Protein AF-A0A8H6DCT3-F1 (afdb_monomer_lite)

pLDDT: mean 78.59, std 20.75, range [20.34, 98.06]

Organism: NCBI:txid78864

Radius of gyration: 37.95 Å; chains: 1; bounding box: 90×90×111 Å

Secondary structure (DSSP, 8-state):
----------------------PPPP-----------------------PPPPHHHHHHHHHHHTT---HHHHHHTTS----TTTTTSS-HHHHHHHHHHHHHHHGGGGT--TT--HHHHHHHHTT-HHHHHHHHHHHGGGS-HHHHHHHHHHHHHHHHHHHHHHTT-SSPPHHHHHHHHHHHHTHHHHHSSTTSS-HHHHHHHHHHHHHT-GGGHHHHSTT-----HHHHHHHHHHHHHHHHHHHHHHHHTPPPS--HHHHHHHHHHHHHS---HHHHHHHHHHHHHHHHHHHHSSSS--HHHHHHHHHHHHHHTHHHHHSTTTHHHHHHHHHHHHHHHHHHTTSTT----HHHHHHHHHHHHHHHHHHHHT--TTGGGS-HHHHHHHHHHHHHHHHHHHHHHHHHHHTT--HHHHHHHHHHHHHHHTTSSSTTSHHHHHHHHHHHHHHHH-TT---SS----------GGGG--------TTS--GGGTHHHHHH-TTTHHHHHHHHHSEEEE-HHHHHHHHHTT-S-HHHHHT--EEEEEPPPPPSSSPPPTTHHIIIIIHHHHHHHTTSPP-SS--EEEEEE-PPPPP-HHHHHHHHHS----HHHHHHHPPP-TTEEEEEEE--SS--SS-HHHHHHHHTT-TT--EEEEEEEE-S-HHHHHHHHHHHHHHGGGS-TT--EEEEEEEE-HHHHHHHHHHS--SS-HHHHHHHHHHT-TT--EEEEEES--GGGTS--S-S-SS----SS--EEEEEE-SB-TTS-BSEEE-TTS-TTS---EEE-HHHHHHHHHHHHHHHTT-TT--EEEEE--STT--EEEEE---TT-TTS-SEEEE-TT-----HHHHHHHHHHHHHTTPPP-EEE------S-----

Sequence (886 aa):
MLPAAQMELVCAARPYLNDAPWTLTAIDARSHHPYNRSSVVEVPVPAAELDPAPVFLIRDAATDAGVHSPEQAIAQTGPQSDVISTGLVSLQTAHSLLGLFHIHYGRWVRFPEDIPTDRLLLQVRKSPLLLCSIFLISVRHTSQNLADRLAPRLFEESKRLITTSLLEVPQTVEFFQAVLILSLWSTTIGQVPLSIDSWLLTGYAIQQALASPHFMDVIRPGSSQHSSDSLDAWCLWNHLCVAHLQYCVGTRRHSLLTQAQVDQCVDFVKSNEVNNYEARMGAEVQLYWIIYNKCGIAQVDLAGTKLALQAWQQDWMVLFHEPRSQFLQMGFHFAHLLAHCQSLKSPKSVMHSSFLKEMIKHSKIIINLAIDTTDDRTRHLTDHIYHILSFSALTLCRIVHTYESKLRAANYDTTELDNIVFKLINWFKTIGLPCHAAHILGDIVHAQFQKLRPDFQPSTPLVTGALSENPDEYFSPAKFFDETRPPIHSLAPLAALSRRWQPLIEEASFRELKLNSESILYAIENNILTPRRLSYLRRLYYSFPQPDEEHPPTTRAEIDTGFVPLFRLLAQIPLQDEPLVDFNVTIPWAPSGPSYLSKLEDHVKDNFDELKASLPEVPMIRSFYLCRGFDRFFYSPRSFCLIVGTMSRLGSLTLRLMSQRGPENVLKERNELARSLNGLPSSIHQFDLDYYVNPRLLLDAMSLAPTEEDILSRELCKFSQREGLKDFSFEGSIEPTIFWPPESDTAEEPHWPSLKAFELTPSDISPLGKRLVVRNVWRSPDSWHPMYPVDDVANEYFTAAARCVSRMPKAEYLSVELKDSWSTTLVFCTGYPNDPDEPILRLSGGGGAKISGGTEKEWRKTAEIHNLKFSMEVDEEENQGIDNES

Foldseek 3Di:
DDDDDDDDDDDDDDDDDDDDDDDDDDDDDDDDDDDDDDDDPDDDDPPPPPDADPVVVVVVVCVVVVNDDPVRVVVVPDDPCACCNVVVADPVRLLVLQVQLLVQPVVLLDDDNPDDSVRVSVVQSVQRLLSLLSSLVSQLVDDPVSNVSRLVVSLVVNVVSLVVCLPDPQDDSSLLSSLLSCQQQVCLSCVHPPSPVNLVSLQSVLVNLVSDPQCPCLPDPPNPDDDPSNVSSLSSLLSSLLSNLLSCLLVLNDGPDDPVSLVSLLCVLVVDPDDLVSVLSNLSSLLSVLLNVQLSDLAHPLVVSVVSLVVSCVVCVVSCPDPPNLLVVLSSLLSNLSSLVSNCNHPPDDDDPVSLVSLLVSLLSLLCSLVVNDDPSSLSGGLSSLVSNLVSLLSLLCSCLVCVVVCVVVVHDSLVSLQSSVVQLVVLVVRGDCSHSSNSSSVVSVVSNCVSCVPRDHPDDDDDDDPPDDPVPFPDPPPDDDPPDDDLVVCPVVLVVDVVCVLVSLLVSLQEEEDELVRLLVCVVVVVLALSSLLSYQEYEYEYDAADQVDGDQPPPRCVRRVLSVLVSLQSHDDDPAQRYAYEYEYAAHDDDPVSQVVLVVRDPCPLVVLLVSGAARQNHAEYHYDDDDDDDSDQLLNVLSNQLSHQQHAEYAEAEEDEHALCVVLVSLLSNLVSLVSHHLNYQYYAYEYEYDQVSLQVNCVVPPDPARSNLQSLLVSQQRPNHAYEHYHEAEALCNLPPDDDDDPDHRAREHYAEAEYEHAQAHSNGDGQWDFDPPDDPPDDTWIAGDQVRVLSNLQSNLVSLLRYLNHAKYKYFYPTNFRFMWIAHDDPPPDPPDARIETDGQRPHDHDPSSLVSNCVSCVSNVHDHDYYYDNPPPPDDDDDD

Structure (mmCIF, N/CA/C/O backbone):
data_AF-A0A8H6DCT3-F1
#
_entry.id   AF-A0A8H6DCT3-F1
#
loop_
_atom_site.group_PDB
_atom_site.id
_atom_site.type_symbol
_atom_site.label_atom_id
_atom_site.label_alt_id
_atom_site.label_comp_id
_atom_site.label_asym_id
_atom_site.label_entity_id
_atom_site.label_seq_id
_atom_site.pdbx_PDB_ins_code
_atom_site.Cartn_x
_atom_site.Cartn_y
_atom_site.Cartn_z
_atom_site.occupancy
_atom_site.B_iso_or_equiv
_atom_site.auth_seq_id
_atom_site.auth_comp_id
_atom_site.auth_asym_id
_atom_site.auth_atom_id
_atom_site.pdbx_PDB_model_num
ATOM 1 N N . MET A 1 1 ? -50.315 -9.052 -5.231 1.00 29.34 1 MET A N 1
ATOM 2 C CA . MET A 1 1 ? -50.031 -10.430 -5.679 1.00 29.34 1 MET A CA 1
ATOM 3 C C . MET A 1 1 ? -48.604 -10.477 -6.204 1.00 29.34 1 MET A C 1
ATOM 5 O O . MET A 1 1 ? -48.326 -9.935 -7.262 1.00 29.34 1 MET A O 1
ATOM 9 N N . LEU A 1 2 ? -47.726 -11.029 -5.368 1.00 22.55 2 LEU A N 1
ATOM 10 C CA . LEU A 1 2 ? -46.416 -11.637 -5.662 1.00 22.55 2 LEU A CA 1
ATOM 11 C C . LEU A 1 2 ? -46.596 -12.883 -6.570 1.00 22.55 2 LEU A C 1
ATOM 13 O O . LEU A 1 2 ? -47.747 -13.324 -6.671 1.00 22.55 2 LEU A O 1
ATOM 17 N N . PRO A 1 3 ? -45.553 -13.445 -7.234 1.00 28.06 3 PRO A N 1
ATOM 18 C CA . PRO A 1 3 ? -44.238 -13.845 -6.668 1.00 28.06 3 PRO A CA 1
ATOM 19 C C . PRO A 1 3 ? -43.008 -13.360 -7.483 1.00 28.06 3 PRO A C 1
ATOM 21 O O . PRO A 1 3 ? -43.139 -13.073 -8.666 1.00 28.06 3 PRO A O 1
ATOM 24 N N . ALA A 1 4 ? -41.814 -13.070 -6.938 1.00 21.61 4 ALA A N 1
ATOM 25 C CA . ALA A 1 4 ? -40.874 -13.772 -6.032 1.00 21.61 4 ALA A CA 1
ATOM 26 C C . ALA A 1 4 ? -40.179 -15.024 -6.606 1.00 21.61 4 ALA A C 1
ATOM 28 O O . ALA A 1 4 ? -40.810 -16.067 -6.720 1.00 21.61 4 ALA A O 1
ATOM 29 N N . ALA A 1 5 ? -38.871 -14.894 -6.888 1.00 22.55 5 ALA A N 1
ATOM 30 C CA . ALA A 1 5 ? -37.754 -15.801 -6.535 1.00 22.55 5 ALA A CA 1
ATOM 31 C C . ALA A 1 5 ? -36.488 -15.320 -7.293 1.00 22.55 5 ALA A C 1
ATOM 33 O O . ALA A 1 5 ? -36.499 -15.254 -8.517 1.00 22.55 5 ALA A O 1
ATOM 34 N N . GLN A 1 6 ? -35.519 -14.663 -6.650 1.00 22.33 6 GLN A N 1
ATOM 35 C CA . GLN A 1 6 ? -34.406 -15.186 -5.832 1.00 22.33 6 GLN A CA 1
ATOM 36 C C . GLN A 1 6 ? -33.194 -15.723 -6.622 1.00 22.33 6 GLN A C 1
ATOM 38 O O . GLN A 1 6 ? -33.293 -16.630 -7.437 1.00 22.33 6 GLN A O 1
ATOM 43 N N . MET A 1 7 ? -32.060 -15.084 -6.303 1.00 22.17 7 MET A N 1
ATOM 44 C CA . MET A 1 7 ? -30.652 -15.491 -6.393 1.00 22.17 7 MET A CA 1
ATOM 45 C C . MET A 1 7 ? -30.363 -16.995 -6.466 1.00 22.17 7 MET A C 1
ATOM 47 O O . MET A 1 7 ? -30.911 -17.747 -5.673 1.00 22.17 7 MET A O 1
ATOM 51 N N . GLU A 1 8 ? -29.311 -17.352 -7.216 1.00 20.34 8 GLU A N 1
ATOM 52 C CA . GLU A 1 8 ? -28.170 -18.079 -6.634 1.00 20.34 8 GLU A CA 1
ATOM 53 C C . GLU A 1 8 ? -26.868 -17.904 -7.448 1.00 20.34 8 GLU A C 1
ATOM 55 O O . GLU A 1 8 ? -26.820 -18.089 -8.663 1.00 20.34 8 GLU A O 1
ATOM 60 N N . LEU A 1 9 ? -25.807 -17.515 -6.732 1.00 23.39 9 LEU A N 1
ATOM 61 C CA . LEU A 1 9 ? -24.394 -17.669 -7.086 1.00 23.39 9 LEU A CA 1
ATOM 62 C C . LEU A 1 9 ? -24.022 -19.152 -6.950 1.00 23.39 9 LEU A C 1
ATOM 64 O O . LEU A 1 9 ? -24.219 -19.675 -5.860 1.00 23.39 9 LEU A O 1
ATOM 68 N N . VAL A 1 10 ? -23.338 -19.764 -7.927 1.00 21.48 10 VAL A N 1
ATOM 69 C CA . VAL A 1 10 ? -22.412 -20.888 -7.666 1.00 21.48 10 VAL A CA 1
ATOM 70 C C . VAL A 1 10 ? -21.240 -20.879 -8.661 1.00 21.48 10 VAL A C 1
ATOM 72 O O . VAL A 1 10 ? -21.414 -20.960 -9.875 1.00 21.48 10 VAL A O 1
ATOM 75 N N . CYS A 1 11 ? -20.029 -20.809 -8.106 1.00 21.69 11 CYS A N 1
ATOM 76 C CA . CYS A 1 11 ? -18.745 -21.140 -8.723 1.00 21.69 11 CYS A CA 1
ATOM 77 C C . CYS A 1 11 ? -18.664 -22.622 -9.127 1.00 21.69 11 CYS A C 1
ATOM 79 O O . CYS A 1 11 ? -18.952 -23.470 -8.291 1.00 21.69 11 CYS A O 1
ATOM 81 N N . ALA A 1 12 ? -18.106 -22.961 -10.295 1.00 21.89 12 ALA A N 1
ATOM 82 C CA . ALA A 1 12 ? -17.348 -24.211 -10.458 1.00 21.89 12 ALA A CA 1
ATOM 83 C C . ALA A 1 12 ? -16.465 -24.203 -11.714 1.00 21.89 12 ALA A C 1
ATOM 85 O O . ALA A 1 12 ? -16.905 -23.921 -12.824 1.00 21.89 12 ALA A O 1
ATOM 86 N N . ALA A 1 13 ? -15.200 -24.554 -11.501 1.00 21.31 13 ALA A N 1
ATOM 87 C CA . ALA A 1 13 ? -14.192 -24.824 -12.509 1.00 21.31 13 ALA A CA 1
ATOM 88 C C . ALA A 1 13 ? -14.231 -26.294 -12.986 1.00 21.31 13 ALA A C 1
ATOM 90 O O . ALA A 1 13 ? -14.637 -27.170 -12.224 1.00 21.31 13 ALA A O 1
ATOM 91 N N . ARG A 1 14 ? -13.604 -26.525 -14.160 1.00 23.86 14 ARG A N 1
ATOM 92 C CA . ARG A 1 14 ? -13.007 -27.783 -14.693 1.00 23.86 14 ARG A CA 1
ATOM 93 C C . ARG A 1 14 ? -13.944 -28.806 -15.399 1.00 23.86 14 ARG A C 1
ATOM 95 O O . ARG A 1 14 ? -15.148 -28.755 -15.213 1.00 23.86 14 ARG A O 1
ATOM 102 N N . PRO A 1 15 ? -13.398 -29.760 -16.196 1.00 33.16 15 PRO A N 1
ATOM 103 C CA . PRO A 1 15 ? -12.817 -29.570 -17.539 1.00 33.16 15 PRO A CA 1
ATOM 104 C C . PRO A 1 15 ? -13.370 -30.619 -18.547 1.00 33.16 15 PRO A C 1
ATOM 106 O O . PRO A 1 15 ? -13.922 -31.632 -18.135 1.00 33.16 15 PRO A O 1
ATOM 109 N N . TYR A 1 16 ? -13.169 -30.462 -19.861 1.00 20.91 16 TYR A N 1
ATOM 110 C CA . TYR A 1 16 ? -13.375 -31.581 -20.799 1.00 20.91 16 TYR A CA 1
ATOM 111 C C . TYR A 1 16 ? -12.144 -31.825 -21.674 1.00 20.91 16 TYR A C 1
ATOM 113 O O . TYR A 1 16 ? -11.649 -30.936 -22.362 1.00 20.91 16 TYR A O 1
ATOM 121 N N . LEU A 1 17 ? -11.654 -33.058 -21.546 1.00 22.62 17 LEU A N 1
ATOM 122 C CA . LEU A 1 17 ? -10.652 -33.744 -22.349 1.00 22.62 17 LEU A CA 1
ATOM 123 C C . LEU A 1 17 ? -11.254 -34.199 -23.690 1.00 22.62 17 LEU A C 1
ATOM 125 O O . LEU A 1 17 ? -12.389 -34.662 -23.706 1.00 22.62 17 LEU A O 1
ATOM 129 N N . ASN A 1 18 ? -10.406 -34.130 -24.724 1.00 24.95 18 ASN A N 1
ATOM 130 C CA . ASN A 1 18 ? -10.249 -35.015 -25.892 1.00 24.95 18 ASN A CA 1
ATOM 131 C C . ASN A 1 18 ? -11.462 -35.333 -26.797 1.00 24.95 18 ASN A C 1
ATOM 133 O O . ASN A 1 18 ? -12.416 -35.966 -26.370 1.00 24.95 18 ASN A O 1
ATOM 137 N N . ASP A 1 19 ? -11.361 -35.045 -28.103 1.00 23.84 19 ASP A N 1
ATOM 138 C CA . ASP A 1 19 ? -10.755 -35.985 -29.066 1.00 23.84 19 ASP A CA 1
ATOM 139 C C . ASP A 1 19 ? -10.581 -35.393 -30.488 1.00 23.84 19 ASP A C 1
ATOM 141 O O . ASP A 1 19 ? -11.317 -34.512 -30.921 1.00 23.84 19 ASP A O 1
ATOM 145 N N . ALA A 1 20 ? -9.527 -35.904 -31.135 1.00 24.14 20 ALA A N 1
ATOM 146 C CA . ALA A 1 20 ? -8.850 -35.654 -32.426 1.00 24.14 20 ALA A CA 1
ATOM 147 C C . ALA A 1 20 ? -9.744 -35.742 -33.711 1.00 24.14 20 ALA A C 1
ATOM 149 O O . ALA A 1 20 ? -10.962 -35.768 -33.561 1.00 24.14 20 ALA A O 1
ATOM 150 N N . PRO A 1 21 ? -9.244 -35.883 -34.978 1.00 32.47 21 PRO A N 1
ATOM 151 C CA . PRO A 1 21 ? -7.859 -35.930 -35.503 1.00 32.47 21 PRO A CA 1
ATOM 152 C C . PRO A 1 21 ? -7.612 -35.218 -36.864 1.00 32.47 21 PRO A C 1
ATOM 154 O O . PRO A 1 21 ? -8.529 -34.997 -37.645 1.00 32.47 21 PRO A O 1
ATOM 157 N N . TRP A 1 22 ? -6.340 -35.006 -37.232 1.00 22.72 22 TRP A N 1
ATOM 158 C CA . TRP A 1 22 ? -5.913 -35.110 -38.639 1.00 22.72 22 TRP A CA 1
ATOM 159 C C . TRP A 1 22 ? -4.616 -35.916 -38.748 1.00 22.72 22 TRP A C 1
ATOM 161 O O . TRP A 1 22 ? -3.693 -35.796 -37.947 1.00 22.72 22 TRP A O 1
ATOM 171 N N . THR A 1 23 ? -4.644 -36.808 -39.726 1.00 24.89 23 THR A N 1
ATOM 172 C CA . THR A 1 23 ? -3.835 -38.004 -39.959 1.00 24.89 23 THR A CA 1
ATOM 173 C C . THR A 1 23 ? -2.476 -37.743 -40.606 1.00 24.89 23 THR A C 1
ATOM 175 O O . THR A 1 23 ? -2.386 -37.052 -41.618 1.00 24.89 23 THR A O 1
ATOM 178 N N . LEU A 1 24 ? -1.455 -38.429 -40.087 1.00 21.62 24 LEU A N 1
ATOM 179 C CA . LEU A 1 24 ? -0.228 -38.824 -40.784 1.00 21.62 24 LEU A CA 1
ATOM 180 C C . LEU A 1 24 ? -0.483 -40.138 -41.539 1.00 21.62 24 LEU A C 1
ATOM 182 O O . LEU A 1 24 ? -0.933 -41.114 -40.939 1.00 21.62 24 LEU A O 1
ATOM 186 N N . THR A 1 25 ? -0.148 -40.189 -42.827 1.00 24.64 25 THR A N 1
ATOM 187 C CA . THR A 1 25 ? 0.030 -41.445 -43.571 1.00 24.64 25 THR A CA 1
ATOM 188 C C . THR A 1 25 ? 1.510 -41.794 -43.663 1.00 24.64 25 THR A C 1
ATOM 190 O O . THR A 1 25 ? 2.333 -40.984 -44.082 1.00 24.64 25 THR A O 1
ATOM 193 N N . ALA A 1 26 ? 1.800 -43.019 -43.237 1.00 23.31 26 ALA A N 1
ATOM 194 C CA . ALA A 1 26 ? 3.093 -43.676 -43.165 1.00 23.31 26 ALA A CA 1
ATOM 195 C C . ALA A 1 26 ? 3.673 -44.056 -44.536 1.00 23.31 26 ALA A C 1
ATOM 197 O O . ALA A 1 26 ? 2.915 -44.361 -45.455 1.00 23.31 26 ALA A O 1
ATOM 198 N N . ILE A 1 27 ? 5.004 -44.187 -44.607 1.00 23.75 27 ILE A N 1
ATOM 199 C CA . ILE A 1 27 ? 5.650 -45.240 -45.403 1.00 23.75 27 ILE A CA 1
ATOM 200 C C . ILE A 1 27 ? 6.717 -45.944 -44.550 1.00 23.75 27 ILE A C 1
ATOM 202 O O . ILE A 1 27 ? 7.501 -45.324 -43.836 1.00 23.75 27 ILE A O 1
ATOM 206 N N . ASP A 1 28 ? 6.629 -47.264 -44.653 1.00 24.41 28 ASP A N 1
ATOM 207 C CA . ASP A 1 28 ? 7.236 -48.384 -43.945 1.00 24.41 28 ASP A CA 1
ATOM 208 C C . ASP A 1 28 ? 8.765 -48.415 -43.804 1.00 24.41 28 ASP A C 1
ATOM 210 O O . ASP A 1 28 ? 9.523 -48.081 -44.716 1.00 24.41 28 ASP A O 1
ATOM 214 N N . ALA A 1 29 ? 9.189 -49.012 -42.689 1.00 23.20 29 ALA A N 1
ATOM 215 C CA . ALA A 1 29 ? 10.506 -49.599 -42.503 1.00 23.20 29 ALA A CA 1
ATOM 216 C C . ALA A 1 29 ? 10.513 -51.053 -43.013 1.00 23.20 29 ALA A C 1
ATOM 218 O O . ALA A 1 29 ? 9.654 -51.855 -42.647 1.00 23.20 29 ALA A O 1
ATOM 219 N N . ARG A 1 30 ? 11.535 -51.438 -43.785 1.00 24.47 30 ARG A N 1
ATOM 220 C CA . ARG A 1 30 ? 11.943 -52.844 -43.935 1.00 24.47 30 ARG A CA 1
ATOM 221 C C . ARG A 1 30 ? 13.447 -52.991 -43.741 1.00 24.47 30 ARG A C 1
ATOM 223 O O . ARG A 1 30 ? 14.245 -52.206 -44.238 1.00 24.47 30 ARG A O 1
ATOM 230 N N . SER A 1 31 ? 13.784 -54.018 -42.977 1.00 27.55 31 SER A N 1
ATOM 231 C CA . SER A 1 31 ? 15.101 -54.479 -42.553 1.00 27.55 31 SER A CA 1
ATOM 232 C C . SER A 1 31 ? 15.865 -55.223 -43.658 1.00 27.55 31 SER A C 1
ATOM 234 O O . SER A 1 31 ? 15.243 -55.953 -44.417 1.00 27.55 31 SER A O 1
ATOM 236 N N . HIS A 1 32 ? 17.204 -55.092 -43.690 1.00 25.12 32 HIS A N 1
ATOM 237 C CA . HIS A 1 32 ? 18.198 -56.162 -43.939 1.00 25.12 32 HIS A CA 1
ATOM 238 C C . HIS A 1 32 ? 19.652 -55.647 -43.708 1.00 25.12 32 HIS A C 1
ATOM 240 O O . HIS A 1 32 ? 20.013 -54.556 -44.133 1.00 25.12 32 HIS A O 1
ATOM 246 N N . HIS A 1 33 ? 20.462 -56.442 -42.995 1.00 23.52 33 HIS A N 1
ATOM 247 C CA . HIS A 1 33 ? 21.916 -56.325 -42.702 1.00 23.52 33 HIS A CA 1
ATOM 248 C C . HIS A 1 33 ? 22.823 -56.688 -43.928 1.00 23.52 33 HIS A C 1
ATOM 250 O O . HIS A 1 33 ? 22.270 -57.185 -44.906 1.00 23.52 33 HIS A O 1
ATOM 256 N N . PRO A 1 34 ? 24.185 -56.748 -43.842 1.00 48.84 34 PRO A N 1
ATOM 257 C CA . PRO A 1 34 ? 25.225 -55.727 -43.575 1.00 48.84 34 PRO A CA 1
ATOM 258 C C . PRO A 1 34 ? 26.393 -55.751 -44.636 1.00 48.84 34 PRO A C 1
ATOM 260 O O . PRO A 1 34 ? 26.353 -56.543 -45.571 1.00 48.84 34 PRO A O 1
ATOM 263 N N . TYR A 1 35 ? 27.475 -54.967 -44.426 1.00 23.39 35 TYR A N 1
ATOM 264 C CA . TYR A 1 35 ? 28.697 -54.754 -45.270 1.00 23.39 35 TYR A CA 1
ATOM 265 C C . TYR A 1 35 ? 28.480 -53.854 -46.513 1.00 23.39 35 TYR A C 1
ATOM 267 O O . TYR A 1 35 ? 27.443 -53.928 -47.144 1.00 23.39 35 TYR A O 1
ATOM 275 N N . ASN A 1 36 ? 29.370 -52.955 -46.957 1.00 23.75 36 ASN A N 1
ATOM 276 C CA . ASN A 1 36 ? 30.825 -52.847 -46.863 1.00 23.75 36 ASN A CA 1
ATOM 277 C C . ASN A 1 36 ? 31.258 -51.381 -47.134 1.00 23.75 36 ASN A C 1
ATOM 279 O O . ASN A 1 36 ? 30.525 -50.619 -47.759 1.00 23.75 36 ASN A O 1
ATOM 283 N N . ARG A 1 37 ? 32.471 -51.019 -46.700 1.00 30.38 37 ARG A N 1
ATOM 284 C CA . ARG A 1 37 ? 33.168 -49.740 -46.951 1.00 30.38 37 ARG A CA 1
ATOM 285 C C . ARG A 1 37 ? 33.156 -49.319 -48.426 1.00 30.38 37 ARG A C 1
ATOM 287 O O . ARG A 1 37 ? 33.451 -50.153 -49.277 1.00 30.38 37 ARG A O 1
ATOM 294 N N . SER A 1 38 ? 33.041 -48.014 -48.687 1.00 24.61 38 SER A N 1
ATOM 295 C CA . SER A 1 38 ? 33.943 -47.253 -49.575 1.00 24.61 38 SER A CA 1
ATOM 296 C C . SER A 1 38 ? 33.706 -45.749 -49.420 1.00 24.61 38 SER A C 1
ATOM 298 O O . SER A 1 38 ? 32.584 -45.265 -49.489 1.00 24.61 38 SER A O 1
ATOM 300 N N . SER A 1 39 ? 34.801 -45.040 -49.182 1.00 35.94 39 SER A N 1
ATOM 301 C CA . SER A 1 39 ? 34.960 -43.591 -49.122 1.00 35.94 39 SER A CA 1
ATOM 302 C C . SER A 1 39 ? 34.350 -42.863 -50.323 1.00 35.94 39 SER A C 1
ATOM 304 O O . SER A 1 39 ? 34.813 -43.051 -51.448 1.00 35.94 39 SER A O 1
ATOM 306 N N . VAL A 1 40 ? 33.409 -41.957 -50.062 1.00 27.83 40 VAL A N 1
ATOM 307 C CA . VAL A 1 40 ? 33.132 -40.817 -50.939 1.00 27.83 40 VAL A CA 1
ATOM 308 C C . VAL A 1 40 ? 33.507 -39.574 -50.150 1.00 27.83 40 VAL A C 1
ATOM 310 O O . VAL A 1 40 ? 32.970 -39.313 -49.078 1.00 27.83 40 VAL A O 1
ATOM 313 N N . VAL A 1 41 ? 34.513 -38.868 -50.653 1.00 35.22 41 VAL A N 1
ATOM 314 C CA . VAL A 1 41 ? 34.881 -37.528 -50.207 1.00 35.22 41 VAL A CA 1
ATOM 315 C C . VAL A 1 41 ? 33.715 -36.617 -50.586 1.00 35.22 41 VAL A C 1
ATOM 317 O O . VAL A 1 41 ? 33.581 -36.251 -51.752 1.00 35.22 41 VAL A O 1
ATOM 320 N N . GLU A 1 42 ? 32.842 -36.295 -49.632 1.00 28.83 42 GLU A N 1
ATOM 321 C CA . GLU A 1 42 ? 31.923 -35.171 -49.793 1.00 28.83 42 GLU A CA 1
ATOM 322 C C . GLU A 1 42 ? 32.735 -33.885 -49.651 1.00 28.83 42 GLU A C 1
ATOM 324 O O . GLU A 1 42 ? 33.260 -33.543 -48.591 1.00 28.83 42 GLU A O 1
ATOM 329 N N . VAL A 1 43 ? 32.893 -33.212 -50.786 1.00 30.34 43 VAL A N 1
ATOM 330 C CA . VAL A 1 43 ? 33.359 -31.831 -50.873 1.00 30.34 43 VAL A CA 1
ATOM 331 C C . VAL A 1 43 ? 32.439 -30.976 -49.988 1.00 30.34 43 VAL A C 1
ATOM 333 O O . VAL A 1 43 ? 31.221 -31.117 -50.116 1.00 30.34 43 VAL A O 1
ATOM 336 N N . PRO A 1 44 ? 32.961 -30.093 -49.114 1.00 30.98 44 PRO A N 1
ATOM 337 C CA . PRO A 1 44 ? 32.114 -29.201 -48.337 1.00 30.98 44 PRO A CA 1
ATOM 338 C C . PRO A 1 44 ? 31.323 -28.321 -49.306 1.00 30.98 44 PRO A C 1
ATOM 340 O O . PRO A 1 44 ? 31.904 -27.524 -50.045 1.00 30.98 44 PRO A O 1
ATOM 343 N N . VAL A 1 45 ? 30.002 -28.484 -49.330 1.00 31.05 45 VAL A N 1
ATOM 344 C CA . VAL A 1 45 ? 29.115 -27.506 -49.960 1.00 31.05 45 VAL A CA 1
ATOM 345 C C . VAL A 1 45 ? 29.288 -26.209 -49.160 1.00 31.05 45 VAL A C 1
ATOM 347 O O . VAL A 1 45 ? 29.155 -26.258 -47.934 1.00 31.05 45 VAL A O 1
ATOM 350 N N . PRO A 1 46 ? 29.629 -25.068 -49.790 1.00 34.53 46 PRO A N 1
ATOM 351 C CA . PRO A 1 46 ? 29.711 -23.799 -49.079 1.00 34.53 46 PRO A CA 1
ATOM 352 C C . PRO A 1 46 ? 28.373 -23.549 -48.388 1.00 34.53 46 PRO A C 1
ATOM 354 O O . PRO A 1 46 ? 27.326 -23.728 -49.012 1.00 34.53 46 PRO A O 1
ATOM 357 N N . ALA A 1 47 ? 28.411 -23.188 -47.105 1.00 36.78 47 ALA A N 1
ATOM 358 C CA . ALA A 1 47 ? 27.224 -22.847 -46.336 1.00 36.78 47 ALA A CA 1
ATOM 359 C C . ALA A 1 47 ? 26.415 -21.804 -47.118 1.00 36.78 47 ALA A C 1
ATOM 361 O O . ALA A 1 47 ? 26.863 -20.672 -47.286 1.00 36.78 47 ALA A O 1
ATOM 362 N N . ALA A 1 48 ? 25.261 -22.207 -47.650 1.00 38.88 48 ALA A N 1
ATOM 363 C CA . ALA A 1 48 ? 24.364 -21.286 -48.320 1.00 38.88 48 ALA A CA 1
ATOM 364 C C . ALA A 1 48 ? 23.905 -20.261 -47.278 1.00 38.88 48 ALA A C 1
ATOM 366 O O . ALA A 1 48 ? 23.251 -20.616 -46.292 1.00 38.88 48 ALA A O 1
ATOM 367 N N . GLU A 1 49 ? 24.295 -19.003 -47.466 1.00 43.59 49 GLU A N 1
ATOM 368 C CA . GLU A 1 49 ? 23.682 -17.870 -46.785 1.00 43.59 49 GLU A CA 1
ATOM 369 C C . GLU A 1 49 ? 22.166 -17.996 -46.986 1.00 43.59 49 GLU A C 1
ATOM 371 O O . GLU A 1 49 ? 21.688 -17.921 -48.113 1.00 43.59 49 GLU A O 1
ATOM 376 N N . LEU A 1 50 ? 21.401 -18.306 -45.927 1.00 51.19 50 LEU A N 1
ATOM 377 C CA . LEU A 1 50 ? 19.938 -18.298 -46.039 1.00 51.19 50 LEU A CA 1
ATOM 378 C C . LEU A 1 50 ? 19.506 -16.915 -46.523 1.00 51.19 50 LEU A C 1
ATOM 380 O O . LEU A 1 50 ? 19.838 -15.920 -45.874 1.00 51.19 50 LEU A O 1
ATOM 384 N N . ASP A 1 51 ? 18.749 -16.893 -47.619 1.00 53.00 51 ASP A N 1
ATOM 385 C CA . ASP A 1 51 ? 18.136 -15.679 -48.140 1.00 53.00 51 ASP A CA 1
ATOM 386 C C . ASP A 1 51 ? 17.367 -14.957 -47.012 1.00 53.00 51 ASP A C 1
ATOM 388 O O . ASP A 1 51 ? 16.666 -15.613 -46.225 1.00 53.00 51 ASP A O 1
ATOM 392 N N . PRO A 1 52 ? 17.484 -13.620 -46.890 1.00 61.28 52 PRO A N 1
ATOM 393 C CA . PRO A 1 52 ? 16.785 -12.867 -45.854 1.00 61.28 52 PRO A CA 1
ATOM 394 C C . PRO A 1 52 ? 15.270 -13.090 -45.944 1.00 61.28 52 PRO A C 1
ATOM 396 O O . PRO A 1 52 ? 14.716 -13.287 -47.028 1.00 61.28 52 PRO A O 1
ATOM 399 N N . ALA A 1 53 ? 14.569 -13.076 -44.803 1.00 70.44 53 ALA A N 1
ATOM 400 C CA . ALA A 1 53 ? 13.140 -13.385 -44.817 1.00 70.44 53 ALA A CA 1
ATOM 401 C C . ALA A 1 53 ? 12.370 -12.376 -45.698 1.00 70.44 53 ALA A C 1
ATOM 403 O O . ALA A 1 53 ? 12.747 -11.201 -45.745 1.00 70.44 53 ALA A O 1
ATOM 404 N N . PRO A 1 54 ? 11.261 -12.779 -46.349 1.00 78.62 54 PRO A N 1
ATOM 405 C CA . PRO A 1 54 ? 10.639 -11.983 -47.410 1.00 78.62 54 PRO A CA 1
ATOM 406 C C . PRO A 1 54 ? 10.325 -10.530 -47.029 1.00 78.62 54 PRO A C 1
ATOM 408 O O . PRO A 1 54 ? 10.537 -9.621 -47.824 1.00 78.62 54 PRO A O 1
ATOM 411 N N . VAL A 1 55 ? 9.859 -10.285 -45.801 1.00 77.25 55 VAL A N 1
ATOM 412 C CA . VAL A 1 55 ? 9.527 -8.929 -45.329 1.00 77.25 55 VAL A CA 1
ATOM 413 C C . VAL A 1 55 ? 10.781 -8.094 -45.037 1.00 77.25 55 VAL A C 1
ATOM 415 O O . VAL A 1 55 ? 10.759 -6.885 -45.255 1.00 77.25 55 VAL A O 1
ATOM 418 N N . PHE A 1 56 ? 11.883 -8.717 -44.610 1.00 74.38 56 PHE A N 1
ATOM 419 C CA . PHE A 1 56 ? 13.169 -8.035 -44.441 1.00 74.38 56 PHE A CA 1
ATOM 420 C C . PHE A 1 56 ? 13.760 -7.637 -45.796 1.00 74.38 56 PHE A C 1
ATOM 422 O O . PHE A 1 56 ? 14.128 -6.481 -45.959 1.00 74.38 56 PHE A O 1
ATOM 429 N N . LEU A 1 57 ? 13.710 -8.525 -46.798 1.00 76.81 57 LEU A N 1
ATOM 430 C CA . LEU A 1 57 ? 14.084 -8.190 -48.179 1.00 76.81 57 LEU A CA 1
ATOM 431 C C . LEU A 1 57 ? 13.284 -7.002 -48.726 1.00 76.81 57 LEU A C 1
ATOM 433 O O . LEU A 1 57 ? 13.855 -6.097 -49.325 1.00 76.81 57 LEU A O 1
ATOM 437 N N . ILE A 1 58 ? 11.963 -6.988 -48.505 1.00 79.88 58 ILE A N 1
ATOM 438 C CA . ILE A 1 58 ? 11.097 -5.882 -48.941 1.00 79.88 58 ILE A CA 1
ATOM 439 C C . ILE A 1 58 ? 11.465 -4.583 -48.220 1.00 79.88 58 ILE A C 1
ATOM 441 O O . ILE A 1 58 ? 11.524 -3.538 -48.860 1.00 79.88 58 ILE A O 1
ATOM 445 N N . ARG A 1 59 ? 11.708 -4.628 -46.906 1.00 76.69 59 ARG A N 1
ATOM 446 C CA . ARG A 1 59 ? 12.103 -3.453 -46.117 1.00 76.69 59 ARG A CA 1
ATOM 447 C C . ARG A 1 59 ? 13.443 -2.891 -46.585 1.00 76.69 59 ARG A C 1
ATOM 449 O O . ARG A 1 59 ? 13.570 -1.678 -46.737 1.00 76.69 59 ARG A O 1
ATOM 456 N N . ASP A 1 60 ? 14.424 -3.757 -46.800 1.00 75.25 60 ASP A N 1
ATOM 457 C CA . ASP A 1 60 ? 15.768 -3.353 -47.203 1.00 75.25 60 ASP A CA 1
ATOM 458 C C . ASP A 1 60 ? 15.723 -2.762 -48.623 1.00 75.25 60 ASP A C 1
ATOM 460 O O . ASP A 1 60 ? 16.169 -1.637 -48.830 1.00 75.25 60 ASP A O 1
ATOM 464 N N . ALA A 1 61 ? 15.008 -3.407 -49.555 1.00 78.06 61 ALA A N 1
ATOM 465 C CA . ALA A 1 61 ? 14.756 -2.864 -50.891 1.00 78.06 61 ALA A CA 1
ATOM 466 C C . ALA A 1 61 ? 13.954 -1.546 -50.876 1.00 78.06 61 ALA A C 1
ATOM 468 O O . ALA A 1 61 ? 14.212 -0.658 -51.685 1.00 78.06 61 ALA A O 1
ATOM 469 N N . ALA A 1 62 ? 12.985 -1.393 -49.965 1.00 78.69 62 ALA A N 1
ATOM 470 C CA . ALA A 1 62 ? 12.245 -0.144 -49.780 1.00 78.69 62 ALA A CA 1
ATOM 471 C C . ALA A 1 62 ? 13.167 0.977 -49.278 1.00 78.69 62 ALA A C 1
ATOM 473 O O . ALA A 1 62 ? 13.089 2.101 -49.770 1.00 78.69 62 ALA A O 1
ATOM 474 N N . THR A 1 63 ? 14.079 0.656 -48.358 1.00 77.00 63 THR A N 1
ATOM 475 C CA . THR A 1 63 ? 15.084 1.592 -47.838 1.00 77.00 63 THR A CA 1
ATOM 476 C C . THR A 1 63 ? 16.056 2.021 -48.940 1.00 77.00 63 THR A C 1
ATOM 478 O O . THR A 1 63 ? 16.277 3.218 -49.111 1.00 77.00 63 THR A O 1
ATOM 481 N N . ASP A 1 64 ? 16.557 1.078 -49.744 1.00 76.62 64 ASP A N 1
ATOM 482 C CA . ASP A 1 64 ? 17.430 1.349 -50.898 1.00 76.62 64 ASP A CA 1
ATOM 483 C C . ASP A 1 64 ? 16.724 2.167 -51.990 1.00 76.62 64 ASP A C 1
ATOM 485 O O . ASP A 1 64 ? 17.337 2.997 -52.663 1.00 76.62 64 ASP A O 1
ATOM 489 N N . ALA A 1 65 ? 15.410 1.981 -52.142 1.00 78.06 65 ALA A N 1
ATOM 490 C CA . ALA A 1 65 ? 14.562 2.780 -53.023 1.00 78.06 65 ALA A CA 1
ATOM 491 C C . ALA A 1 65 ? 14.196 4.165 -52.442 1.00 78.06 65 ALA A C 1
ATOM 493 O O . ALA A 1 65 ? 13.440 4.907 -53.073 1.00 78.06 65 ALA A O 1
ATOM 494 N N . GLY A 1 66 ? 14.705 4.525 -51.256 1.00 73.62 66 GLY A N 1
ATOM 495 C CA . GLY A 1 66 ? 14.448 5.806 -50.588 1.00 73.62 66 GLY A CA 1
ATOM 496 C C . GLY A 1 66 ? 13.050 5.936 -49.971 1.00 73.62 66 GLY A C 1
ATOM 497 O O . GLY A 1 66 ? 12.598 7.046 -49.681 1.00 73.62 66 GLY A O 1
ATOM 498 N N . VAL A 1 67 ? 12.334 4.824 -49.782 1.00 72.38 67 VAL A N 1
ATOM 499 C CA . VAL A 1 67 ? 11.024 4.783 -49.122 1.00 72.38 67 VAL A CA 1
ATOM 500 C C . VAL A 1 67 ? 11.244 4.748 -47.609 1.00 72.38 67 VAL A C 1
ATOM 502 O O . VAL A 1 67 ? 11.451 3.692 -47.016 1.00 72.38 67 VAL A O 1
ATOM 505 N N . HIS A 1 68 ? 11.193 5.919 -46.976 1.00 63.22 68 HIS A N 1
ATOM 506 C CA . HIS A 1 68 ? 11.298 6.066 -45.521 1.00 63.22 68 HIS A CA 1
ATOM 507 C C . HIS A 1 68 ? 9.924 6.296 -44.886 1.00 63.22 68 HIS A C 1
ATOM 509 O O . HIS A 1 68 ? 9.041 6.906 -45.498 1.00 63.22 68 HIS A O 1
ATOM 515 N N . SER A 1 69 ? 9.731 5.842 -43.643 1.00 56.22 69 SER A N 1
ATOM 516 C CA . SER A 1 69 ? 8.521 6.207 -42.899 1.00 56.22 69 SER A CA 1
ATOM 517 C C . SER A 1 69 ? 8.521 7.718 -42.585 1.00 56.22 69 SER A C 1
ATOM 519 O O . SER A 1 69 ? 9.593 8.309 -42.406 1.00 56.22 69 SER A O 1
ATOM 521 N N . PRO A 1 70 ? 7.348 8.374 -42.472 1.00 53.59 70 PRO A N 1
ATOM 522 C CA . PRO A 1 70 ? 7.264 9.776 -42.052 1.00 53.59 70 PRO A CA 1
ATOM 523 C C . PRO A 1 70 ? 7.966 10.039 -40.710 1.00 53.59 70 PRO A C 1
ATOM 525 O O . PRO A 1 70 ? 8.547 11.101 -40.510 1.00 53.59 70 PRO A O 1
ATOM 528 N N . GLU A 1 71 ? 7.963 9.051 -39.811 1.00 52.03 71 GLU A N 1
ATOM 529 C CA . GLU A 1 71 ? 8.637 9.095 -38.508 1.00 52.03 71 GLU A CA 1
ATOM 530 C C . GLU A 1 71 ? 10.166 8.981 -38.635 1.00 52.03 71 GLU A C 1
ATOM 532 O O . GLU A 1 71 ? 10.888 9.662 -37.911 1.00 52.03 71 GLU A O 1
ATOM 537 N N . GLN A 1 72 ? 10.683 8.206 -39.596 1.00 48.31 72 GLN A N 1
ATOM 538 C CA . GLN A 1 72 ? 12.123 8.086 -39.860 1.00 48.31 72 GLN A CA 1
ATOM 539 C C . GLN A 1 72 ? 12.725 9.369 -40.457 1.00 48.31 72 GLN A C 1
ATOM 541 O O . GLN A 1 72 ? 13.845 9.733 -40.106 1.00 48.31 72 GLN A O 1
ATOM 546 N N . ALA A 1 73 ? 11.981 10.100 -41.295 1.00 46.41 73 ALA A N 1
ATOM 547 C CA . ALA A 1 73 ? 12.419 11.400 -41.823 1.00 46.41 73 ALA A CA 1
ATOM 548 C C . ALA A 1 73 ? 12.499 12.492 -40.730 1.00 46.41 73 ALA A C 1
ATOM 550 O O . ALA A 1 73 ? 13.363 13.373 -40.775 1.00 46.41 73 ALA A O 1
ATOM 551 N N . ILE A 1 74 ? 11.628 12.411 -39.718 1.00 48.16 74 ILE A N 1
ATOM 552 C CA . ILE A 1 74 ? 11.613 13.310 -38.552 1.00 48.16 74 ILE A CA 1
ATOM 553 C C . ILE A 1 74 ? 12.705 12.914 -37.539 1.00 48.16 74 ILE A C 1
ATOM 555 O O . ILE A 1 74 ? 13.394 13.782 -37.003 1.00 48.16 74 ILE A O 1
ATOM 559 N N . ALA A 1 75 ? 12.932 11.614 -37.319 1.00 48.16 75 ALA A N 1
ATOM 560 C CA . ALA A 1 75 ? 13.980 11.108 -36.426 1.00 48.16 75 ALA A CA 1
ATOM 561 C C . ALA A 1 75 ? 15.408 11.422 -36.915 1.00 48.16 75 ALA A C 1
ATOM 563 O O . ALA A 1 75 ? 16.309 11.592 -36.099 1.00 48.16 75 ALA A O 1
ATOM 564 N N . GLN A 1 76 ? 15.623 11.553 -38.230 1.00 44.59 76 GLN A N 1
ATOM 565 C CA . GLN A 1 76 ? 16.927 11.918 -38.804 1.00 44.59 76 GLN A CA 1
ATOM 566 C C . GLN A 1 76 ? 17.271 13.416 -38.682 1.00 44.59 76 GLN A C 1
ATOM 568 O O . GLN A 1 76 ? 18.413 13.797 -38.936 1.00 44.59 76 GLN A O 1
ATOM 573 N N . THR A 1 77 ? 16.317 14.277 -38.302 1.00 39.94 77 THR A N 1
ATOM 574 C CA . THR A 1 77 ? 16.493 15.744 -38.302 1.00 39.94 77 THR A CA 1
ATOM 575 C C . THR A 1 77 ? 16.340 16.412 -36.928 1.00 39.94 77 THR A C 1
ATOM 577 O O . THR A 1 77 ? 16.701 17.581 -36.788 1.00 39.94 77 THR A O 1
ATOM 580 N N . GLY A 1 78 ? 15.881 15.693 -35.895 1.00 42.84 78 GLY A N 1
ATOM 581 C CA . GLY A 1 78 ? 15.815 16.185 -34.512 1.00 42.84 78 GLY A CA 1
ATOM 582 C C . GLY A 1 78 ? 16.931 15.615 -33.622 1.00 42.84 78 GLY A C 1
ATOM 583 O O . GLY A 1 78 ? 17.280 14.445 -33.771 1.00 42.84 78 GLY A O 1
ATOM 584 N N . PRO A 1 79 ? 17.501 16.383 -32.670 1.00 48.12 79 PRO A N 1
ATOM 585 C CA . PRO A 1 79 ? 18.424 15.819 -31.690 1.00 48.12 79 PRO A CA 1
ATOM 586 C C . PRO A 1 79 ? 17.699 14.741 -30.876 1.00 48.12 79 PRO A C 1
ATOM 588 O O . PRO A 1 79 ? 16.671 15.016 -30.255 1.00 48.12 79 PRO A O 1
ATOM 591 N N . GLN A 1 80 ? 18.223 13.512 -30.891 1.00 59.41 80 GLN A N 1
ATOM 592 C CA . GLN A 1 80 ? 17.707 12.408 -30.085 1.00 59.41 80 GLN A CA 1
ATOM 593 C C . GLN A 1 80 ? 17.766 12.829 -28.609 1.00 59.41 80 GLN A C 1
ATOM 595 O O . GLN A 1 80 ? 18.840 12.997 -28.030 1.00 59.41 80 GLN A O 1
ATOM 600 N N . SER A 1 81 ? 16.599 13.111 -28.032 1.00 75.06 81 SER A N 1
ATOM 601 C CA . SER A 1 81 ? 16.487 13.684 -26.694 1.00 75.06 81 SER A CA 1
ATOM 602 C C . SER A 1 81 ? 16.843 12.620 -25.655 1.00 75.06 81 SER A C 1
ATOM 604 O O . SER A 1 81 ? 16.065 11.698 -25.414 1.00 75.06 81 SER A O 1
ATOM 606 N N . ASP A 1 82 ? 18.046 12.712 -25.085 1.00 86.25 82 ASP A N 1
ATOM 607 C CA . ASP A 1 82 ? 18.527 11.831 -24.018 1.00 86.25 82 ASP A CA 1
ATOM 608 C C . ASP A 1 82 ? 18.374 12.486 -22.625 1.00 86.25 82 ASP A C 1
ATOM 610 O O . ASP A 1 82 ? 18.091 13.682 -22.485 1.00 86.25 82 ASP A O 1
ATOM 614 N N . VAL A 1 83 ? 18.568 11.707 -21.557 1.00 91.75 83 VAL A N 1
ATOM 615 C CA . VAL A 1 83 ? 18.441 12.185 -20.164 1.00 91.75 83 VAL A CA 1
ATOM 616 C C . VAL A 1 83 ? 19.457 13.275 -19.779 1.00 91.75 83 VAL A C 1
ATOM 618 O O . VAL A 1 83 ? 19.280 13.950 -18.768 1.00 91.75 83 VAL A O 1
ATOM 621 N N . ILE A 1 84 ? 20.511 13.484 -20.572 1.00 92.88 84 ILE A N 1
ATOM 622 C CA . ILE A 1 84 ? 21.485 14.565 -20.376 1.00 92.88 84 ILE A CA 1
ATOM 623 C C . ILE A 1 84 ? 21.008 15.828 -21.103 1.00 92.88 84 ILE A C 1
ATOM 625 O O . ILE A 1 84 ? 20.977 16.911 -20.525 1.00 92.88 84 ILE A O 1
ATOM 629 N N . SER A 1 85 ? 20.583 15.685 -22.357 1.00 89.69 85 SER A N 1
ATOM 630 C CA . SER A 1 85 ? 20.084 16.751 -23.228 1.00 89.69 85 SER A CA 1
ATOM 631 C C . SER A 1 85 ? 18.792 17.377 -22.695 1.00 89.69 85 SER A C 1
ATOM 633 O O . SER A 1 85 ? 18.582 18.575 -22.847 1.00 89.69 85 SER A O 1
ATOM 635 N N . THR A 1 86 ? 17.955 16.590 -22.013 1.00 88.50 86 THR A N 1
ATOM 636 C CA . THR A 1 86 ? 16.756 17.064 -21.292 1.00 88.50 86 THR A CA 1
ATOM 637 C C . THR A 1 86 ? 17.066 17.750 -19.958 1.00 88.50 86 THR A C 1
ATOM 639 O O . THR A 1 86 ? 16.163 18.298 -19.328 1.00 88.50 86 THR A O 1
ATOM 642 N N . GLY A 1 87 ? 18.320 17.714 -19.497 1.00 90.06 87 GLY A N 1
ATOM 643 C CA . GLY A 1 87 ? 18.735 18.276 -18.213 1.00 90.06 87 GLY A CA 1
ATOM 644 C C . GLY A 1 87 ? 18.342 17.441 -16.989 1.00 90.06 87 GLY A C 1
ATOM 645 O O . GLY A 1 87 ? 18.524 17.912 -15.867 1.00 90.06 87 GLY A O 1
ATOM 646 N N . LEU A 1 88 ? 17.828 16.214 -17.165 1.00 91.44 88 LEU A N 1
ATOM 647 C CA . LEU A 1 88 ? 17.526 15.312 -16.046 1.00 91.44 88 LEU A CA 1
ATOM 648 C C . LEU A 1 88 ? 18.803 14.912 -15.288 1.00 91.44 88 LEU A C 1
ATOM 650 O O . LEU A 1 88 ? 18.798 14.859 -14.059 1.00 91.44 88 LEU A O 1
ATOM 654 N N . VAL A 1 89 ? 19.897 14.663 -16.013 1.00 94.12 89 VAL A N 1
ATOM 655 C CA . VAL A 1 89 ? 21.211 14.316 -15.456 1.00 94.12 89 VAL A CA 1
ATOM 656 C C . VAL A 1 89 ? 22.270 15.281 -15.990 1.00 94.12 89 VAL A C 1
ATOM 658 O O . VAL A 1 89 ? 22.442 15.424 -17.197 1.00 94.12 89 VAL A O 1
ATOM 661 N N . SER A 1 90 ? 23.019 15.934 -15.095 1.00 93.56 90 SER A N 1
ATOM 662 C CA . SER A 1 90 ? 24.129 16.809 -15.505 1.00 93.56 90 SER A CA 1
ATOM 663 C C . SER A 1 90 ? 25.267 16.006 -16.147 1.00 93.56 90 SER A C 1
ATOM 665 O O . SER A 1 90 ? 25.469 14.843 -15.801 1.00 93.56 90 SER A O 1
ATOM 667 N N . LEU A 1 91 ? 26.071 16.619 -17.024 1.00 92.88 91 LEU A N 1
ATOM 668 C CA . LEU A 1 91 ? 27.206 15.933 -17.661 1.00 92.88 91 LEU A CA 1
ATOM 669 C C . LEU A 1 91 ? 28.215 15.381 -16.635 1.00 92.88 91 LEU A C 1
ATOM 671 O O . LEU A 1 91 ? 28.730 14.278 -16.800 1.00 92.88 91 LEU A O 1
ATOM 675 N N . GLN A 1 92 ? 28.455 16.119 -15.548 1.00 93.31 92 GLN A N 1
ATOM 676 C CA . GLN A 1 92 ? 29.330 15.675 -14.462 1.00 93.31 92 GLN A CA 1
ATOM 677 C C . GLN A 1 92 ? 28.749 14.451 -13.745 1.00 93.31 92 GLN A C 1
ATOM 679 O O . GLN A 1 92 ? 29.444 13.455 -13.554 1.00 93.31 92 GLN A O 1
ATOM 684 N N . THR A 1 93 ? 27.461 14.499 -13.390 1.00 94.12 93 THR A N 1
ATOM 685 C CA . THR A 1 93 ? 26.761 13.369 -12.764 1.00 94.12 93 THR A CA 1
ATOM 686 C C . THR A 1 93 ? 26.740 12.156 -13.692 1.00 94.12 93 THR A C 1
ATOM 688 O O . THR A 1 93 ? 27.005 11.048 -13.240 1.00 94.12 93 THR A O 1
ATOM 691 N N . ALA A 1 94 ? 26.493 12.360 -14.987 1.00 95.62 94 ALA A N 1
ATOM 692 C CA . ALA A 1 94 ? 26.514 11.316 -16.007 1.00 95.62 94 ALA A CA 1
ATOM 693 C C . ALA A 1 94 ? 27.874 10.609 -16.068 1.00 95.62 94 ALA A C 1
ATOM 695 O O . ALA A 1 94 ? 27.924 9.381 -16.052 1.00 95.62 94 ALA A O 1
ATOM 696 N N . HIS A 1 95 ? 28.976 11.365 -16.067 1.00 95.81 95 HIS A N 1
ATOM 697 C CA . HIS A 1 95 ? 30.322 10.794 -16.060 1.00 95.81 95 HIS A CA 1
ATOM 698 C C . HIS A 1 95 ? 30.587 9.969 -14.786 1.00 95.81 95 HIS A C 1
ATOM 700 O O . HIS A 1 95 ? 31.123 8.863 -14.862 1.00 95.81 95 HIS A O 1
ATOM 706 N N . SER A 1 96 ? 30.171 10.457 -13.611 1.00 96.00 96 SER A N 1
ATOM 707 C CA . SER A 1 96 ? 30.295 9.707 -12.351 1.00 96.00 96 SER A CA 1
ATOM 708 C C . SER A 1 96 ? 29.457 8.423 -12.338 1.00 96.00 96 SER A C 1
ATOM 710 O O . SER A 1 96 ? 29.968 7.365 -11.977 1.00 96.00 96 SER A O 1
ATOM 712 N N . LEU A 1 97 ? 28.189 8.494 -12.756 1.00 96.62 97 LEU A N 1
ATOM 713 C CA . LEU A 1 97 ? 27.287 7.339 -12.813 1.00 96.62 97 LEU A CA 1
ATOM 714 C C . LEU A 1 97 ? 27.770 6.289 -13.816 1.00 96.62 97 LEU A C 1
ATOM 716 O O . LEU A 1 97 ? 27.696 5.094 -13.531 1.00 96.62 97 LEU A O 1
ATOM 720 N N . LEU A 1 98 ? 28.290 6.719 -14.967 1.00 96.75 98 LEU A N 1
ATOM 721 C CA . LEU A 1 98 ? 28.848 5.811 -15.963 1.00 96.75 98 LEU A CA 1
ATOM 722 C C . LEU A 1 98 ? 30.117 5.119 -15.454 1.00 96.75 98 LEU A C 1
ATOM 724 O O . LEU A 1 98 ? 30.278 3.922 -15.670 1.00 96.75 98 LEU A O 1
ATOM 728 N N . GLY A 1 99 ? 30.983 5.836 -14.731 1.00 95.38 99 GLY A N 1
ATOM 729 C CA . GLY A 1 99 ? 32.155 5.237 -14.088 1.00 95.38 99 GLY A CA 1
ATOM 730 C C . GLY A 1 99 ? 31.770 4.162 -13.066 1.00 95.38 99 GLY A C 1
ATOM 731 O O . GLY A 1 99 ? 32.298 3.055 -13.109 1.00 95.38 99 GLY A O 1
ATOM 732 N N . LEU A 1 100 ? 30.793 4.452 -12.198 1.00 94.44 100 LEU A N 1
ATOM 733 C CA . LEU A 1 100 ? 30.258 3.473 -11.241 1.00 94.44 100 LEU A CA 1
ATOM 734 C C . LEU A 1 100 ? 29.662 2.249 -11.951 1.00 94.44 100 LEU A C 1
ATOM 736 O O . LEU A 1 100 ? 29.908 1.116 -11.539 1.00 94.44 100 LEU A O 1
ATOM 740 N N . PHE A 1 101 ? 28.917 2.469 -13.038 1.00 96.19 101 PHE A N 1
ATOM 741 C CA . PHE A 1 101 ? 28.351 1.384 -13.836 1.00 96.19 101 PHE A CA 1
ATOM 742 C C . PHE A 1 101 ? 29.443 0.482 -14.393 1.00 96.19 101 PHE A C 1
ATOM 744 O O . PHE A 1 101 ? 29.393 -0.736 -14.250 1.00 96.19 101 PHE A O 1
ATOM 751 N N . HIS A 1 102 ? 30.425 1.086 -15.054 1.00 95.56 102 HIS A N 1
ATOM 752 C CA . HIS A 1 102 ? 31.444 0.359 -15.791 1.00 95.56 102 HIS A CA 1
ATOM 753 C C . HIS A 1 102 ? 32.271 -0.535 -14.863 1.00 95.56 102 HIS A C 1
ATOM 755 O O . HIS A 1 102 ? 32.456 -1.710 -15.172 1.00 95.56 102 HIS A O 1
ATOM 761 N N . ILE A 1 103 ? 32.627 -0.026 -13.678 1.00 92.44 103 ILE A N 1
ATOM 762 C CA . ILE A 1 103 ? 33.372 -0.765 -12.646 1.00 92.44 103 ILE A CA 1
ATOM 763 C C . ILE A 1 103 ? 32.584 -1.972 -12.113 1.00 92.44 103 ILE A C 1
ATOM 765 O O . ILE A 1 103 ? 33.160 -3.039 -11.898 1.00 92.44 103 ILE A O 1
ATOM 769 N N . HIS A 1 104 ? 31.282 -1.816 -11.856 1.00 91.75 104 HIS A N 1
ATOM 770 C CA . HIS A 1 104 ? 30.509 -2.820 -11.114 1.00 91.75 104 HIS A CA 1
ATOM 771 C C . HIS A 1 104 ? 29.653 -3.741 -11.993 1.00 91.75 104 HIS A C 1
ATOM 773 O O . HIS A 1 104 ? 29.410 -4.891 -11.625 1.00 91.75 104 HIS A O 1
ATOM 779 N N . TYR A 1 105 ? 29.214 -3.256 -13.153 1.00 93.44 105 TYR A N 1
ATOM 780 C CA . TYR A 1 105 ? 28.199 -3.894 -13.992 1.00 93.44 105 TYR A CA 1
ATOM 781 C C . TYR A 1 105 ? 28.617 -4.067 -15.452 1.00 93.44 105 TYR A C 1
ATOM 783 O O . TYR A 1 105 ? 28.044 -4.915 -16.132 1.00 93.44 105 TYR A O 1
ATOM 791 N N . GLY A 1 106 ? 29.628 -3.333 -15.935 1.00 92.88 106 GLY A N 1
ATOM 792 C CA . GLY A 1 106 ? 30.010 -3.316 -17.353 1.00 92.88 106 GLY A CA 1
ATOM 793 C C . GLY A 1 106 ? 30.232 -4.707 -17.959 1.00 92.88 106 GLY A C 1
ATOM 794 O O . GLY A 1 106 ? 29.767 -4.986 -19.064 1.00 92.88 106 GLY A O 1
ATOM 795 N N . ARG A 1 107 ? 30.846 -5.619 -17.194 1.00 89.94 107 ARG A N 1
ATOM 796 C CA . ARG A 1 107 ? 31.103 -7.006 -17.613 1.00 89.94 107 ARG A CA 1
ATOM 797 C C . ARG A 1 107 ? 29.834 -7.825 -17.892 1.00 89.94 107 ARG A C 1
ATOM 799 O O . ARG A 1 107 ? 29.854 -8.641 -18.810 1.00 89.94 107 ARG A O 1
ATOM 806 N N . TRP A 1 108 ? 28.741 -7.598 -17.155 1.00 89.94 108 TRP A N 1
ATOM 807 C CA . TRP A 1 108 ? 27.474 -8.341 -17.309 1.00 89.94 108 TRP A CA 1
ATOM 808 C C . TRP A 1 108 ? 26.810 -8.113 -18.669 1.00 89.94 108 TRP A C 1
ATOM 810 O O . TRP A 1 108 ? 26.006 -8.923 -19.118 1.00 89.94 108 TRP A O 1
ATOM 820 N N . VAL A 1 109 ? 27.141 -6.999 -19.320 1.00 92.56 109 VAL A N 1
ATOM 821 C CA . VAL A 1 109 ? 26.610 -6.619 -20.632 1.00 92.56 109 VAL A CA 1
ATOM 822 C C . VAL A 1 109 ? 27.722 -6.364 -21.655 1.00 92.56 109 VAL A C 1
ATOM 824 O O . VAL A 1 109 ? 27.500 -5.687 -22.654 1.00 92.56 109 VAL A O 1
ATOM 827 N N . ARG A 1 110 ? 28.911 -6.942 -21.422 1.00 89.50 110 ARG A N 1
ATOM 828 C CA . ARG A 1 110 ? 30.049 -6.984 -22.359 1.00 89.50 110 ARG A CA 1
ATOM 829 C C . ARG A 1 110 ? 30.605 -5.623 -22.792 1.00 89.50 110 ARG A C 1
ATOM 831 O O . ARG A 1 110 ? 30.990 -5.441 -23.941 1.00 89.50 110 ARG A O 1
ATOM 838 N N . PHE A 1 111 ? 30.729 -4.677 -21.863 1.00 91.12 111 PHE A N 1
ATOM 839 C CA . PHE A 1 111 ? 31.596 -3.519 -22.104 1.00 91.12 111 PHE A CA 1
ATOM 840 C C . PHE A 1 111 ? 33.076 -3.878 -21.889 1.00 91.12 111 PHE A C 1
ATOM 842 O O . PHE A 1 111 ? 33.382 -4.553 -20.903 1.00 91.12 111 PHE A O 1
ATOM 849 N N . PRO A 1 112 ? 34.002 -3.410 -22.753 1.00 87.62 112 PRO A N 1
ATOM 850 C CA . PRO A 1 112 ? 35.439 -3.615 -22.557 1.00 87.62 112 PRO A CA 1
ATOM 851 C C . PRO A 1 112 ? 35.903 -3.027 -21.221 1.00 87.62 112 PRO A C 1
ATOM 853 O O . PRO A 1 112 ? 35.541 -1.898 -20.907 1.00 87.62 112 PRO A O 1
ATOM 856 N N . GLU A 1 113 ? 36.712 -3.743 -20.439 1.00 85.19 113 GLU A N 1
ATOM 857 C CA . GLU A 1 113 ? 37.132 -3.274 -19.104 1.00 85.19 113 GLU A CA 1
ATOM 858 C C . GLU A 1 113 ? 38.017 -2.011 -19.176 1.00 85.19 113 GLU A C 1
ATOM 860 O O . GLU A 1 113 ? 37.897 -1.129 -18.330 1.00 85.19 113 GLU A O 1
ATOM 865 N N . ASP A 1 114 ? 38.813 -1.861 -20.240 1.00 88.94 114 ASP A N 1
ATOM 866 C CA . ASP A 1 114 ? 39.785 -0.766 -20.393 1.00 88.94 114 ASP A CA 1
ATOM 867 C C . ASP A 1 114 ? 39.253 0.465 -21.158 1.00 88.94 114 ASP A C 1
ATOM 869 O O . ASP A 1 114 ? 40.019 1.377 -21.489 1.00 88.94 114 ASP A O 1
ATOM 873 N N . ILE A 1 115 ? 37.958 0.517 -21.502 1.00 92.00 115 ILE A N 1
ATOM 874 C CA . ILE A 1 115 ? 37.417 1.659 -22.255 1.00 92.00 115 ILE A CA 1
ATOM 875 C C . ILE A 1 115 ? 37.380 2.930 -21.380 1.00 92.00 115 ILE A C 1
ATOM 877 O O . ILE A 1 115 ? 36.798 2.913 -20.297 1.00 92.00 115 ILE A O 1
ATOM 881 N N . PRO A 1 116 ? 37.939 4.072 -21.836 1.00 92.56 116 PRO A N 1
ATOM 882 C CA . PRO A 1 116 ? 37.828 5.328 -21.098 1.00 92.56 116 PRO A CA 1
ATOM 883 C C . PRO A 1 116 ? 36.372 5.798 -20.987 1.00 92.56 116 PRO A C 1
ATOM 885 O O . PRO A 1 116 ? 35.643 5.777 -21.984 1.00 92.56 116 PRO A O 1
ATOM 888 N N . THR A 1 117 ? 35.973 6.312 -19.819 1.00 92.31 117 THR A N 1
ATOM 889 C CA . THR A 1 117 ? 34.592 6.744 -19.528 1.00 92.31 117 THR A CA 1
ATOM 890 C C . THR A 1 117 ? 34.037 7.735 -20.553 1.00 92.31 117 THR A C 1
ATOM 892 O O . THR A 1 117 ? 32.892 7.590 -20.967 1.00 92.31 117 THR A O 1
ATOM 895 N N . ASP A 1 118 ? 34.838 8.689 -21.038 1.00 90.62 118 ASP A N 1
ATOM 896 C CA . ASP A 1 118 ? 34.407 9.644 -22.072 1.00 90.62 118 ASP A CA 1
ATOM 897 C C . ASP A 1 118 ? 34.055 8.958 -23.399 1.00 90.62 118 ASP A C 1
ATOM 899 O O . ASP A 1 118 ? 33.070 9.304 -24.056 1.00 90.62 118 ASP A O 1
ATOM 903 N N . ARG A 1 119 ? 34.845 7.951 -23.798 1.00 93.06 119 ARG A N 1
ATOM 904 C CA . ARG A 1 119 ? 34.575 7.169 -25.012 1.00 93.06 119 ARG A CA 1
ATOM 905 C C . ARG A 1 119 ? 33.344 6.297 -24.834 1.00 93.06 119 ARG A C 1
ATOM 907 O O . ARG A 1 119 ? 32.521 6.234 -25.744 1.00 93.06 119 ARG A O 1
ATOM 914 N N . LEU A 1 120 ? 33.205 5.673 -23.667 1.00 93.44 120 LEU A N 1
ATOM 915 C CA . LEU A 1 120 ? 32.025 4.889 -23.333 1.00 93.44 120 LEU A CA 1
ATOM 916 C C . LEU A 1 120 ? 30.769 5.768 -23.341 1.00 93.44 120 LEU A C 1
ATOM 918 O O . LEU A 1 120 ? 29.766 5.378 -23.928 1.00 93.44 120 LEU A O 1
ATOM 922 N N . LEU A 1 121 ? 30.838 6.985 -22.789 1.00 93.12 121 LEU A N 1
ATOM 923 C CA . LEU A 1 121 ? 29.721 7.931 -22.763 1.00 93.12 121 LEU A CA 1
ATOM 924 C C . LEU A 1 121 ? 29.264 8.285 -24.179 1.00 93.12 121 LEU A C 1
ATOM 926 O O . LEU A 1 121 ? 28.070 8.260 -24.463 1.00 93.12 121 LEU A O 1
ATOM 930 N N . LEU A 1 122 ? 30.202 8.560 -25.088 1.00 90.00 122 LEU A N 1
ATOM 931 C CA . LEU A 1 122 ? 29.888 8.820 -26.496 1.00 90.00 122 LEU A CA 1
ATOM 932 C C . LEU A 1 122 ? 29.219 7.623 -27.188 1.00 90.00 122 LEU A C 1
ATOM 934 O O . LEU A 1 122 ? 28.391 7.825 -28.076 1.00 90.00 122 LEU A O 1
ATOM 938 N N . GLN A 1 123 ? 29.563 6.392 -26.804 1.00 90.62 123 GLN A N 1
ATOM 939 C CA . GLN A 1 123 ? 28.922 5.187 -27.332 1.00 90.62 123 GLN A CA 1
ATOM 940 C C . GLN A 1 123 ? 27.507 5.020 -26.775 1.00 90.62 123 GLN A C 1
ATOM 942 O O . GLN A 1 123 ? 26.560 4.927 -27.554 1.00 90.62 123 GLN A O 1
ATOM 947 N N . VAL A 1 124 ? 27.339 5.055 -25.450 1.00 93.31 124 VAL A N 1
ATOM 948 C CA . VAL A 1 124 ? 26.037 4.788 -24.819 1.00 93.31 124 VAL A CA 1
ATOM 949 C C . VAL A 1 124 ? 25.008 5.887 -25.087 1.00 93.31 124 VAL A C 1
ATOM 951 O O . VAL A 1 124 ? 23.819 5.594 -25.153 1.00 93.31 124 VAL A O 1
ATOM 954 N N . ARG A 1 125 ? 25.430 7.137 -25.336 1.00 91.62 125 ARG A N 1
ATOM 955 C CA . ARG A 1 125 ? 24.516 8.239 -25.700 1.00 91.62 125 ARG A CA 1
ATOM 956 C C . ARG A 1 125 ? 23.792 8.039 -27.034 1.00 91.62 125 ARG A C 1
ATOM 958 O O . ARG A 1 125 ? 22.790 8.704 -27.266 1.00 91.62 125 ARG A O 1
ATOM 965 N N . LYS A 1 126 ? 24.248 7.112 -27.882 1.00 89.00 126 LYS A N 1
ATOM 966 C CA . LYS A 1 126 ? 23.538 6.725 -29.114 1.00 89.00 126 LYS A CA 1
ATOM 967 C C . LYS A 1 126 ? 22.248 5.948 -28.838 1.00 89.00 126 LYS A C 1
ATOM 969 O O . LYS A 1 126 ? 21.388 5.868 -29.708 1.00 89.00 126 LYS A O 1
ATOM 974 N N . SER A 1 127 ? 22.112 5.377 -27.640 1.00 93.00 127 SER A N 1
ATOM 975 C CA . SER A 1 127 ? 20.921 4.652 -27.207 1.00 93.00 127 SER A CA 1
ATOM 976 C C . SER A 1 127 ? 20.380 5.266 -25.912 1.00 93.00 127 SER A C 1
ATOM 978 O O . SER A 1 127 ? 20.891 4.978 -24.825 1.00 93.00 127 SER A O 1
ATOM 980 N N . PRO A 1 128 ? 19.325 6.102 -25.988 1.00 93.88 128 PRO A N 1
ATOM 981 C CA . PRO A 1 128 ? 18.715 6.709 -24.808 1.00 93.88 128 PRO A CA 1
ATOM 982 C C . PRO A 1 128 ? 18.262 5.674 -23.776 1.00 93.88 128 PRO A C 1
ATOM 984 O O . PRO A 1 128 ? 18.418 5.900 -22.578 1.00 93.88 128 PRO A O 1
ATOM 987 N N . LEU A 1 129 ? 17.743 4.526 -24.232 1.00 95.06 129 LEU A N 1
ATOM 988 C CA . LEU A 1 129 ? 17.288 3.442 -23.360 1.00 95.06 129 LEU A CA 1
ATOM 989 C C . LEU A 1 129 ? 18.451 2.829 -22.572 1.00 95.06 129 LEU A C 1
ATOM 991 O O . LEU A 1 129 ? 18.356 2.675 -21.353 1.00 95.06 129 LEU A O 1
ATOM 995 N N . LEU A 1 130 ? 19.560 2.521 -23.246 1.00 96.50 130 LEU A N 1
ATOM 996 C CA . LEU A 1 130 ? 20.754 1.985 -22.597 1.00 96.50 130 LEU A CA 1
ATOM 997 C C . LEU A 1 130 ? 21.359 2.995 -21.622 1.00 96.50 130 LEU A C 1
ATOM 999 O O . LEU A 1 130 ? 21.638 2.643 -20.478 1.00 96.50 130 LEU A O 1
ATOM 1003 N N . LEU A 1 131 ? 21.499 4.256 -22.039 1.00 96.44 131 LEU A N 1
ATOM 1004 C CA . LEU A 1 131 ? 22.000 5.334 -21.188 1.00 96.44 131 LEU A CA 1
ATOM 1005 C C . LEU A 1 131 ? 21.156 5.485 -19.913 1.00 96.44 131 LEU A C 1
ATOM 1007 O O . LEU A 1 131 ? 21.698 5.558 -18.810 1.00 96.44 131 LEU A O 1
ATOM 1011 N N . CYS A 1 132 ? 19.829 5.501 -20.063 1.00 96.12 132 CYS A N 1
ATOM 1012 C CA . CYS A 1 132 ? 18.897 5.619 -18.948 1.00 96.12 132 CYS A CA 1
ATOM 1013 C C . CYS A 1 132 ? 19.014 4.421 -17.993 1.00 96.12 132 CYS A C 1
ATOM 1015 O O . CYS A 1 132 ? 19.174 4.615 -16.788 1.00 96.12 132 CYS A O 1
ATOM 1017 N N . SER A 1 133 ? 19.051 3.199 -18.536 1.00 96.44 133 SER A N 1
ATOM 1018 C CA . SER A 1 133 ? 19.191 1.953 -17.764 1.00 96.44 133 SER A CA 1
ATOM 1019 C C . SER A 1 133 ? 20.498 1.912 -16.965 1.00 96.44 133 SER A C 1
ATOM 1021 O O . SER A 1 133 ? 20.505 1.526 -15.796 1.00 96.44 133 SER A O 1
ATOM 1023 N N . ILE A 1 134 ? 21.600 2.361 -17.574 1.00 97.06 134 ILE A N 1
ATOM 1024 C CA . ILE A 1 134 ? 22.920 2.471 -16.941 1.00 97.06 134 ILE A CA 1
ATOM 1025 C C . ILE A 1 134 ? 22.884 3.440 -15.755 1.00 97.06 134 ILE A C 1
ATOM 1027 O O . ILE A 1 134 ? 23.338 3.107 -14.660 1.00 97.06 134 ILE A O 1
ATOM 1031 N N . PHE A 1 135 ? 22.333 4.640 -15.941 1.00 96.81 135 PHE A N 1
ATOM 1032 C CA . PHE A 1 135 ? 22.256 5.621 -14.855 1.00 96.81 135 PHE A CA 1
ATOM 1033 C C . PHE A 1 135 ? 21.345 5.158 -13.727 1.00 96.81 135 PHE A C 1
ATOM 1035 O O . PHE A 1 135 ? 21.661 5.373 -12.557 1.00 96.81 135 PHE A O 1
ATOM 1042 N N . LEU A 1 136 ? 20.256 4.485 -14.081 1.00 94.69 136 LEU A N 1
ATOM 1043 C CA . LEU A 1 136 ? 19.281 3.966 -13.143 1.00 94.69 136 LEU A CA 1
ATOM 1044 C C . LEU A 1 136 ? 19.874 2.905 -12.213 1.00 94.69 136 LEU A C 1
ATOM 1046 O O . LEU A 1 136 ? 19.692 3.001 -11.002 1.00 94.69 136 LEU A O 1
ATOM 1050 N N . ILE A 1 137 ? 20.645 1.944 -12.734 1.00 94.62 137 ILE A N 1
ATOM 1051 C CA . ILE A 1 137 ? 21.322 0.977 -11.859 1.00 94.62 137 ILE A CA 1
ATOM 1052 C C . ILE A 1 137 ? 22.479 1.615 -11.080 1.00 94.62 137 ILE A C 1
ATOM 1054 O O . ILE A 1 137 ? 22.734 1.224 -9.947 1.00 94.62 137 ILE A O 1
ATOM 1058 N N . SER A 1 138 ? 23.161 2.623 -11.628 1.00 94.50 138 SER A N 1
ATOM 1059 C CA . SER A 1 138 ? 24.299 3.263 -10.954 1.00 94.50 138 SER A CA 1
ATOM 1060 C C . SER A 1 138 ? 23.929 4.185 -9.806 1.00 94.50 138 SER A C 1
ATOM 1062 O O . SER A 1 138 ? 24.719 4.341 -8.873 1.00 94.50 138 SER A O 1
ATOM 1064 N N . VAL A 1 139 ? 22.759 4.825 -9.854 1.00 92.25 139 VAL A N 1
ATOM 1065 C CA . VAL A 1 139 ? 22.403 5.880 -8.893 1.00 92.25 139 VAL A CA 1
ATOM 1066 C C . VAL A 1 139 ? 22.378 5.377 -7.444 1.00 92.25 139 VAL A C 1
ATOM 1068 O O . VAL A 1 139 ? 22.723 6.112 -6.521 1.00 92.25 139 VAL A O 1
ATOM 1071 N N . ARG A 1 140 ? 22.111 4.086 -7.236 1.00 87.56 140 ARG A N 1
ATOM 1072 C CA . ARG A 1 140 ? 22.164 3.404 -5.929 1.00 87.56 140 ARG A CA 1
ATOM 1073 C C . ARG A 1 140 ? 23.554 3.353 -5.275 1.00 87.56 140 ARG A C 1
ATOM 1075 O O . ARG A 1 140 ? 23.688 2.925 -4.130 1.00 87.56 140 ARG A O 1
ATOM 1082 N N . HIS A 1 141 ? 24.605 3.696 -6.017 1.00 88.75 141 HIS A N 1
ATOM 1083 C CA . HIS A 1 141 ? 25.982 3.772 -5.521 1.00 88.75 141 HIS A CA 1
ATOM 1084 C C . HIS A 1 141 ? 26.412 5.204 -5.207 1.00 88.75 141 HIS A C 1
ATOM 1086 O O . HIS A 1 141 ? 27.583 5.449 -4.929 1.00 88.75 141 HIS A O 1
ATOM 1092 N N . THR A 1 142 ? 25.475 6.146 -5.259 1.00 90.19 142 THR A N 1
ATOM 1093 C CA . THR A 1 142 ? 25.723 7.550 -4.945 1.00 90.19 142 THR A CA 1
ATOM 1094 C C . THR A 1 142 ? 25.247 7.883 -3.528 1.00 90.19 142 THR A C 1
ATOM 1096 O O . THR A 1 142 ? 25.217 7.010 -2.664 1.00 90.19 142 THR A O 1
ATOM 1099 N N . SER A 1 143 ? 24.925 9.145 -3.247 1.00 88.88 143 SER A N 1
ATOM 1100 C CA . SER A 1 143 ? 24.303 9.524 -1.979 1.00 88.88 143 SER A CA 1
ATOM 1101 C C . SER A 1 143 ? 22.804 9.218 -1.994 1.00 88.88 143 SER A C 1
ATOM 1103 O O . SER A 1 143 ? 22.167 9.286 -3.046 1.00 88.88 143 SER A O 1
ATOM 1105 N N . GLN A 1 144 ? 22.228 8.965 -0.814 1.00 86.00 144 GLN A N 1
ATOM 1106 C CA . GLN A 1 144 ? 20.788 8.733 -0.651 1.00 86.00 144 GLN A CA 1
ATOM 1107 C C . GLN A 1 144 ? 19.956 9.839 -1.320 1.00 86.00 144 GLN A C 1
ATOM 1109 O O . GLN A 1 144 ? 19.143 9.570 -2.193 1.00 86.00 144 GLN A O 1
ATOM 1114 N N . ASN A 1 145 ? 20.286 11.104 -1.041 1.00 86.19 145 ASN A N 1
ATOM 1115 C CA . ASN A 1 145 ? 19.604 12.261 -1.623 1.00 86.19 145 ASN A CA 1
ATOM 1116 C C . ASN A 1 145 ? 19.665 12.327 -3.165 1.00 86.19 145 ASN A C 1
ATOM 1118 O O . ASN A 1 145 ? 18.769 12.879 -3.806 1.00 86.19 145 ASN A O 1
ATOM 1122 N N . LEU A 1 146 ? 20.738 11.832 -3.789 1.00 86.19 146 LEU A N 1
ATOM 1123 C CA . LEU A 1 146 ? 20.813 11.784 -5.249 1.00 86.19 146 LEU A CA 1
ATOM 1124 C C . LEU A 1 146 ? 19.995 10.612 -5.803 1.00 86.19 146 LEU A C 1
ATOM 1126 O O . LEU A 1 146 ? 19.303 10.791 -6.806 1.00 86.19 146 LEU A O 1
ATOM 1130 N N . ALA A 1 147 ? 20.039 9.457 -5.135 1.00 86.94 147 ALA A N 1
ATOM 1131 C CA . ALA A 1 147 ? 19.238 8.288 -5.477 1.00 86.94 147 ALA A CA 1
ATOM 1132 C C . ALA A 1 147 ? 17.733 8.585 -5.417 1.00 86.94 147 ALA A C 1
ATOM 1134 O O . ALA A 1 147 ? 17.055 8.364 -6.419 1.00 86.94 147 ALA A O 1
ATOM 1135 N N . ASP A 1 148 ? 17.243 9.181 -4.328 1.00 84.12 148 ASP A N 1
ATOM 1136 C CA . ASP A 1 148 ? 15.817 9.502 -4.137 1.00 84.12 148 ASP A CA 1
ATOM 1137 C C . ASP A 1 148 ? 15.285 10.442 -5.226 1.00 84.12 148 ASP A C 1
ATOM 1139 O O . ASP A 1 148 ? 14.164 10.304 -5.707 1.00 84.12 148 ASP A O 1
ATOM 1143 N N . ARG A 1 149 ? 16.119 11.383 -5.685 1.00 89.44 149 ARG A N 1
ATOM 1144 C CA . ARG A 1 149 ? 15.728 12.346 -6.725 1.00 89.44 149 ARG A CA 1
ATOM 1145 C C . ARG A 1 149 ? 15.755 11.771 -8.137 1.00 89.44 149 ARG A C 1
ATOM 1147 O O . ARG A 1 149 ? 14.928 12.158 -8.964 1.00 89.44 149 ARG A O 1
ATOM 1154 N N . LEU A 1 150 ? 16.744 10.936 -8.459 1.00 90.62 150 LEU A N 1
ATOM 1155 C CA . LEU A 1 150 ? 16.978 10.490 -9.836 1.00 90.62 150 LEU A CA 1
ATOM 1156 C C . LEU A 1 150 ? 16.375 9.118 -10.139 1.00 90.62 150 LEU A C 1
ATOM 1158 O O . LEU A 1 150 ? 15.880 8.942 -11.251 1.00 90.62 150 LEU A O 1
ATOM 1162 N N . ALA A 1 151 ? 16.388 8.163 -9.203 1.00 90.19 151 ALA A N 1
ATOM 1163 C CA . ALA A 1 151 ? 15.944 6.794 -9.472 1.00 90.19 151 ALA A CA 1
ATOM 1164 C C . ALA A 1 151 ? 14.485 6.720 -9.963 1.00 90.19 151 ALA A C 1
ATOM 1166 O O . ALA A 1 151 ? 14.273 6.121 -11.019 1.00 90.19 151 ALA A O 1
ATOM 1167 N N . PRO A 1 152 ? 13.492 7.388 -9.332 1.00 89.44 152 PRO A N 1
ATOM 1168 C CA . PRO A 1 152 ? 12.104 7.322 -9.800 1.00 89.44 152 PRO A CA 1
ATOM 1169 C C . PRO A 1 152 ? 11.930 7.901 -11.210 1.00 89.44 152 PRO A C 1
ATOM 1171 O O . PRO A 1 152 ? 11.248 7.327 -12.056 1.00 89.44 152 PRO A O 1
ATOM 1174 N N . ARG A 1 153 ? 12.610 9.018 -11.502 1.00 92.31 153 ARG A N 1
ATOM 1175 C CA . ARG A 1 153 ? 12.526 9.706 -12.802 1.00 92.31 153 ARG A CA 1
ATOM 1176 C C . ARG A 1 153 ? 13.202 8.911 -13.917 1.00 92.31 153 ARG A C 1
ATOM 1178 O O . ARG A 1 153 ? 12.667 8.823 -15.017 1.00 92.31 153 ARG A O 1
ATOM 1185 N N . LEU A 1 154 ? 14.365 8.326 -13.632 1.00 93.44 154 LEU A N 1
ATOM 1186 C CA . LEU A 1 154 ? 15.072 7.443 -14.559 1.00 93.44 154 LEU A CA 1
ATOM 1187 C C . LEU A 1 154 ? 14.294 6.140 -14.792 1.00 93.44 154 LEU A C 1
ATOM 1189 O O . LEU A 1 154 ? 14.302 5.617 -15.904 1.00 93.44 154 LEU A O 1
ATOM 1193 N N . PHE A 1 155 ? 13.591 5.630 -13.779 1.00 93.25 155 PHE A N 1
ATOM 1194 C CA . PHE A 1 155 ? 12.747 4.445 -13.912 1.00 93.25 155 PHE A CA 1
ATOM 1195 C C . PHE A 1 155 ? 11.541 4.686 -14.819 1.00 93.25 155 PHE A C 1
ATOM 1197 O O . PHE A 1 155 ? 11.311 3.907 -15.746 1.00 93.25 155 PHE A O 1
ATOM 1204 N N . GLU A 1 156 ? 10.814 5.785 -14.617 1.00 91.12 156 GLU A N 1
ATOM 1205 C CA . GLU A 1 156 ? 9.699 6.164 -15.493 1.00 91.12 156 GLU A CA 1
ATOM 1206 C C . GLU A 1 156 ? 10.160 6.414 -16.933 1.00 91.12 156 GLU A C 1
ATOM 1208 O O . GLU A 1 156 ? 9.552 5.914 -17.883 1.00 91.12 156 GLU A O 1
ATOM 1213 N N . GLU A 1 157 ? 11.293 7.095 -17.111 1.00 93.12 157 GLU A N 1
ATOM 1214 C CA . GLU A 1 157 ? 11.858 7.308 -18.442 1.00 93.12 157 GLU A CA 1
ATOM 1215 C C . GLU A 1 157 ? 12.300 5.991 -19.100 1.00 93.12 157 GLU A C 1
ATOM 1217 O O . GLU A 1 157 ? 12.037 5.773 -20.283 1.00 93.12 157 GLU A O 1
ATOM 1222 N N . SER A 1 158 ? 12.872 5.056 -18.334 1.00 93.44 158 SER A N 1
ATOM 1223 C CA . SER A 1 158 ? 13.206 3.715 -18.831 1.00 93.44 158 SER A CA 1
ATOM 1224 C C . SER A 1 158 ? 11.960 2.958 -19.297 1.00 93.44 158 SER A C 1
ATOM 1226 O O . SER A 1 158 ? 11.977 2.381 -20.382 1.00 93.44 158 SER A O 1
ATOM 1228 N N . LYS A 1 159 ? 10.844 2.999 -18.551 1.00 92.75 159 LYS A N 1
ATOM 1229 C CA . LYS A 1 159 ? 9.574 2.379 -18.983 1.00 92.75 159 LYS A CA 1
ATOM 1230 C C . LYS A 1 159 ? 9.046 2.994 -20.277 1.00 92.75 159 LYS A C 1
ATOM 1232 O O . LYS A 1 159 ? 8.602 2.263 -21.168 1.00 92.75 159 LYS A O 1
ATOM 1237 N N . ARG A 1 160 ? 9.095 4.324 -20.398 1.00 92.88 160 ARG A N 1
ATOM 1238 C CA . ARG A 1 160 ? 8.665 5.046 -21.604 1.00 92.88 160 ARG A CA 1
ATOM 1239 C C . ARG A 1 160 ? 9.501 4.636 -22.819 1.00 92.88 160 ARG A C 1
ATOM 1241 O O . ARG A 1 160 ? 8.949 4.340 -23.883 1.00 92.88 160 ARG A O 1
ATOM 1248 N N . LEU A 1 161 ? 10.821 4.580 -22.650 1.00 92.38 161 LEU A N 1
ATOM 1249 C CA . LEU A 1 161 ? 11.767 4.187 -23.692 1.00 92.38 161 LEU A CA 1
ATOM 1250 C C . LEU A 1 161 ? 11.605 2.713 -24.089 1.00 92.38 161 LEU A C 1
ATOM 1252 O O . LEU A 1 161 ? 11.529 2.433 -25.284 1.00 92.38 161 LEU A O 1
ATOM 1256 N N . ILE A 1 162 ? 11.440 1.793 -23.125 1.00 92.88 162 ILE A N 1
ATOM 1257 C CA . ILE A 1 162 ? 11.106 0.386 -23.410 1.00 92.88 162 ILE A CA 1
ATOM 1258 C C . ILE A 1 162 ? 9.842 0.325 -24.263 1.00 92.88 162 ILE A C 1
ATOM 1260 O O . ILE A 1 162 ? 9.867 -0.251 -25.345 1.00 92.88 162 ILE A O 1
ATOM 1264 N N . THR A 1 163 ? 8.755 0.954 -23.811 1.00 89.19 163 THR A N 1
ATOM 1265 C CA . THR A 1 163 ? 7.447 0.890 -24.485 1.00 89.19 163 THR A CA 1
ATOM 1266 C C . THR A 1 163 ? 7.531 1.351 -25.938 1.00 89.19 163 THR A C 1
ATOM 1268 O O . THR A 1 163 ? 6.922 0.740 -26.811 1.00 89.19 163 THR A O 1
ATOM 1271 N N . THR A 1 164 ? 8.326 2.389 -26.202 1.00 87.81 164 THR A N 1
ATOM 1272 C CA . THR A 1 164 ? 8.548 2.901 -27.561 1.00 87.81 164 THR A CA 1
ATOM 1273 C C . THR A 1 164 ? 9.362 1.909 -28.399 1.00 87.81 164 THR A C 1
ATOM 1275 O O . THR A 1 164 ? 8.997 1.618 -29.533 1.00 87.81 164 THR A O 1
ATOM 1278 N N . SER A 1 165 ? 10.408 1.314 -27.815 1.00 88.12 165 SER A N 1
ATOM 1279 C CA . SER A 1 165 ? 11.270 0.347 -28.508 1.00 88.12 165 SER A CA 1
ATOM 1280 C C . SER A 1 165 ? 10.588 -0.988 -28.835 1.00 88.12 165 SER A C 1
ATOM 1282 O O . SER A 1 165 ? 11.010 -1.658 -29.769 1.00 88.12 165 SER A O 1
ATOM 1284 N N . LEU A 1 166 ? 9.517 -1.390 -28.133 1.00 86.31 166 LEU A N 1
ATOM 1285 C CA . LEU A 1 166 ? 8.837 -2.682 -28.358 1.00 86.31 166 LEU A CA 1
ATOM 1286 C C . LEU A 1 166 ? 8.189 -2.828 -29.749 1.00 86.31 166 LEU A C 1
ATOM 1288 O O . LEU A 1 166 ? 7.798 -3.931 -30.123 1.00 86.31 166 LEU A O 1
ATOM 1292 N N . LEU A 1 167 ? 8.038 -1.734 -30.499 1.00 83.44 167 LEU A N 1
ATOM 1293 C CA . LEU A 1 167 ? 7.499 -1.745 -31.864 1.00 83.44 167 LEU A CA 1
ATOM 1294 C C . LEU A 1 167 ? 8.593 -1.638 -32.938 1.00 83.44 167 LEU A C 1
ATOM 1296 O O . LEU A 1 167 ? 8.294 -1.719 -34.129 1.00 83.44 167 LEU A O 1
ATOM 1300 N N . GLU A 1 168 ? 9.853 -1.472 -32.535 1.00 81.25 168 GLU A N 1
ATOM 1301 C CA . GLU A 1 168 ? 10.988 -1.319 -33.441 1.00 81.25 168 GLU A CA 1
ATOM 1302 C C . GLU A 1 168 ? 11.587 -2.688 -33.802 1.00 81.25 168 GLU A C 1
ATOM 1304 O O . GLU A 1 168 ? 11.857 -3.523 -32.936 1.00 81.25 168 GLU A O 1
ATOM 1309 N N . VAL A 1 169 ? 11.801 -2.938 -35.099 1.00 77.56 169 VAL A N 1
ATOM 1310 C CA . VAL A 1 169 ? 12.452 -4.156 -35.609 1.00 77.56 169 VAL A CA 1
ATOM 1311 C C . VAL A 1 169 ? 13.365 -3.780 -36.790 1.00 77.56 169 VAL A C 1
ATOM 1313 O O . VAL A 1 169 ? 12.894 -3.169 -37.754 1.00 77.56 169 VAL A O 1
ATOM 1316 N N . PRO A 1 170 ? 14.658 -4.157 -36.777 1.00 80.38 170 PRO A N 1
ATOM 1317 C CA . PRO A 1 170 ? 15.315 -5.048 -35.827 1.00 80.38 170 PRO A CA 1
ATOM 1318 C C . PRO A 1 170 ? 15.830 -4.287 -34.596 1.00 80.38 170 PRO A C 1
ATOM 1320 O O . PRO A 1 170 ? 16.133 -3.100 -34.669 1.00 80.38 170 PRO A O 1
ATOM 1323 N N . GLN A 1 171 ? 15.966 -4.986 -33.472 1.00 89.19 171 GLN A N 1
ATOM 1324 C CA . GLN A 1 171 ? 16.552 -4.416 -32.255 1.00 89.19 171 GLN A CA 1
ATOM 1325 C C . GLN A 1 171 ? 18.082 -4.334 -32.343 1.00 89.19 171 GLN A C 1
ATOM 1327 O O . GLN A 1 171 ? 18.725 -5.210 -32.931 1.00 89.19 171 GLN A O 1
ATOM 1332 N N . THR A 1 172 ? 18.671 -3.305 -31.726 1.00 89.75 172 THR A N 1
ATOM 1333 C CA . THR A 1 172 ? 20.131 -3.107 -31.676 1.00 89.75 172 THR A CA 1
ATOM 1334 C C . THR A 1 172 ? 20.777 -3.854 -30.504 1.00 89.75 172 THR A C 1
ATOM 1336 O O . THR A 1 172 ? 20.090 -4.296 -29.584 1.00 89.75 172 THR A O 1
ATOM 1339 N N . VAL A 1 173 ? 22.110 -3.982 -30.493 1.00 91.00 173 VAL A N 1
ATOM 1340 C CA . VAL A 1 173 ? 22.849 -4.579 -29.358 1.00 91.00 173 VAL A CA 1
ATOM 1341 C C . VAL A 1 173 ? 22.559 -3.834 -28.054 1.00 91.00 173 VAL A C 1
ATOM 1343 O O . VAL A 1 173 ? 22.327 -4.454 -27.017 1.00 91.00 173 VAL A O 1
ATOM 1346 N N . GLU A 1 174 ? 22.492 -2.505 -28.120 1.00 93.50 174 GLU A N 1
ATOM 1347 C CA . GLU A 1 174 ? 22.226 -1.635 -26.977 1.00 93.50 174 GLU A CA 1
ATOM 1348 C C . GLU A 1 174 ? 20.856 -1.904 -26.346 1.00 93.50 174 GLU A C 1
ATOM 1350 O O . GLU A 1 174 ? 20.713 -1.796 -25.127 1.00 93.50 174 GLU A O 1
ATOM 1355 N N . PHE A 1 175 ? 19.856 -2.294 -27.145 1.00 94.25 175 PHE A N 1
ATOM 1356 C CA . PHE A 1 175 ? 18.559 -2.727 -26.627 1.00 94.25 175 PHE A CA 1
ATOM 1357 C C . PHE A 1 175 ? 18.700 -3.980 -25.754 1.00 94.25 175 PHE A C 1
ATOM 1359 O O . PHE A 1 175 ? 18.198 -4.006 -24.631 1.00 94.25 175 PHE A O 1
ATOM 1366 N N . PHE A 1 176 ? 19.426 -5.003 -26.219 1.00 95.19 176 PHE A N 1
ATOM 1367 C CA . PHE A 1 176 ? 19.630 -6.234 -25.447 1.00 95.19 176 PHE A CA 1
ATOM 1368 C C . PHE A 1 176 ? 20.421 -5.977 -24.159 1.00 95.19 176 PHE A C 1
ATOM 1370 O O . PHE A 1 176 ? 20.062 -6.501 -23.103 1.00 95.19 176 PHE A O 1
ATOM 1377 N N . GLN A 1 177 ? 21.446 -5.121 -24.215 1.00 96.38 177 GLN A N 1
ATOM 1378 C CA . GLN A 1 177 ? 22.191 -4.688 -23.029 1.00 96.38 177 GLN A CA 1
ATOM 1379 C C . GLN A 1 177 ? 21.278 -3.972 -22.021 1.00 96.38 177 GLN A C 1
ATOM 1381 O O . GLN A 1 177 ? 21.318 -4.271 -20.827 1.00 96.38 177 GLN A O 1
ATOM 1386 N N . ALA A 1 178 ? 20.408 -3.072 -22.488 1.00 96.62 178 ALA A N 1
ATOM 1387 C CA . ALA A 1 178 ? 19.453 -2.381 -21.629 1.00 96.62 178 ALA A CA 1
ATOM 1388 C C . ALA A 1 178 ? 18.436 -3.346 -20.998 1.00 96.62 178 ALA A C 1
ATOM 1390 O O . ALA A 1 178 ? 18.208 -3.296 -19.790 1.00 96.62 178 ALA A O 1
ATOM 1391 N N . VAL A 1 179 ? 17.876 -4.273 -21.784 1.00 96.19 179 VAL A N 1
ATOM 1392 C CA . VAL A 1 179 ? 16.956 -5.309 -21.290 1.00 96.19 179 VAL A CA 1
ATOM 1393 C C . VAL A 1 179 ? 17.602 -6.153 -20.197 1.00 96.19 179 VAL A C 1
ATOM 1395 O O . VAL A 1 179 ? 16.951 -6.425 -19.186 1.00 96.19 179 VAL A O 1
ATOM 1398 N N . LEU A 1 180 ? 18.869 -6.542 -20.359 1.00 96.75 180 LEU A N 1
ATOM 1399 C CA . LEU A 1 180 ? 19.601 -7.285 -19.335 1.00 96.75 180 LEU A CA 1
ATOM 1400 C C . LEU A 1 180 ? 19.723 -6.486 -18.037 1.00 96.75 180 LEU A C 1
ATOM 1402 O O . LEU A 1 180 ? 19.400 -7.022 -16.980 1.00 96.75 180 LEU A O 1
ATOM 1406 N N . ILE A 1 181 ? 20.104 -5.206 -18.104 1.00 96.44 181 ILE A N 1
ATOM 1407 C CA . ILE A 1 181 ? 20.196 -4.342 -16.915 1.00 96.44 181 ILE A CA 1
ATOM 1408 C C . ILE A 1 181 ? 18.836 -4.248 -16.210 1.00 96.44 181 ILE A C 1
ATOM 1410 O O . ILE A 1 181 ? 18.726 -4.496 -15.009 1.00 96.44 181 ILE A O 1
ATOM 1414 N N . LEU A 1 182 ? 17.778 -3.951 -16.963 1.00 95.44 182 LEU A N 1
ATOM 1415 C CA . LEU A 1 182 ? 16.434 -3.767 -16.414 1.00 95.44 182 LEU A CA 1
ATOM 1416 C C . LEU A 1 182 ? 15.798 -5.074 -15.915 1.00 95.44 182 LEU A C 1
ATOM 1418 O O . LEU A 1 182 ? 14.855 -5.034 -15.126 1.00 95.44 182 LEU A O 1
ATOM 1422 N N . SER A 1 183 ? 16.310 -6.231 -16.346 1.00 95.06 183 SER A N 1
ATOM 1423 C CA . SER A 1 183 ? 15.800 -7.544 -15.940 1.00 95.06 183 SER A CA 1
ATOM 1424 C C . SER A 1 183 ? 16.593 -8.161 -14.792 1.00 95.06 183 SER A C 1
ATOM 1426 O O . SER A 1 183 ? 15.991 -8.713 -13.879 1.00 95.06 183 SER A O 1
ATOM 1428 N N . LEU A 1 184 ? 17.923 -8.071 -14.783 1.00 93.88 184 LEU A N 1
ATOM 1429 C CA . LEU A 1 184 ? 18.755 -8.675 -13.733 1.00 93.88 184 LEU A CA 1
ATOM 1430 C C . LEU A 1 184 ? 18.657 -7.934 -12.388 1.00 93.88 184 LEU A C 1
ATOM 1432 O O . LEU A 1 184 ? 18.871 -8.545 -11.339 1.00 93.88 184 LEU A O 1
ATOM 1436 N N . TRP A 1 185 ? 18.301 -6.645 -12.420 1.00 93.62 185 TRP A N 1
ATOM 1437 C CA . TRP A 1 185 ? 18.150 -5.781 -11.242 1.00 93.62 185 TRP A CA 1
ATOM 1438 C C . TRP A 1 185 ? 16.770 -5.106 -11.163 1.00 93.62 185 TRP A C 1
ATOM 1440 O O . TRP A 1 185 ? 16.648 -3.970 -10.706 1.00 93.62 185 TRP A O 1
ATOM 1450 N N . SER A 1 186 ? 15.717 -5.783 -11.631 1.00 87.00 186 SER A N 1
ATOM 1451 C CA . SER A 1 186 ? 14.363 -5.217 -11.751 1.00 87.00 186 SER A CA 1
ATOM 1452 C C . SER A 1 186 ? 13.737 -4.758 -10.424 1.00 87.00 186 SER A C 1
ATOM 1454 O O . SER A 1 186 ? 13.051 -3.739 -10.383 1.00 87.00 186 SER A O 1
ATOM 1456 N N . THR A 1 187 ? 13.979 -5.478 -9.326 1.00 82.12 187 THR A N 1
ATOM 1457 C CA . THR A 1 187 ? 13.455 -5.161 -7.986 1.00 82.12 187 THR A CA 1
ATOM 1458 C C . THR A 1 187 ? 14.199 -3.981 -7.383 1.00 82.12 187 THR A C 1
ATOM 1460 O O . THR A 1 187 ? 13.580 -3.096 -6.805 1.00 82.12 187 THR A O 1
ATOM 1463 N N . THR A 1 188 ? 15.519 -3.947 -7.554 1.00 82.31 188 THR A N 1
ATOM 1464 C CA . THR A 1 188 ? 16.352 -2.811 -7.172 1.00 82.31 188 THR A CA 1
ATOM 1465 C C . THR A 1 188 ? 15.935 -1.574 -7.955 1.00 82.31 188 THR A C 1
ATOM 1467 O O . THR A 1 188 ? 15.769 -0.508 -7.385 1.00 82.31 188 THR A O 1
ATOM 1470 N N . ILE A 1 189 ? 15.764 -1.682 -9.266 1.00 81.31 189 ILE A N 1
ATOM 1471 C CA . ILE A 1 189 ? 15.510 -0.520 -10.112 1.00 81.31 189 ILE A CA 1
ATOM 1472 C C . ILE A 1 189 ? 14.093 0.027 -9.915 1.00 81.31 189 ILE A C 1
ATOM 1474 O O . ILE A 1 189 ? 13.919 1.237 -9.804 1.00 81.31 189 ILE A O 1
ATOM 1478 N N . GLY A 1 190 ? 13.086 -0.842 -9.842 1.00 68.00 190 GLY A N 1
ATOM 1479 C CA . GLY A 1 190 ? 11.705 -0.399 -9.675 1.00 68.00 190 GLY A CA 1
ATOM 1480 C C . GLY A 1 190 ? 11.210 -0.351 -8.236 1.00 68.00 190 GLY A C 1
ATOM 1481 O O . GLY A 1 190 ? 10.013 -0.166 -8.038 1.00 68.00 190 GLY A O 1
ATOM 1482 N N . GLN A 1 191 ? 12.097 -0.563 -7.254 1.00 73.19 191 GLN A N 1
ATOM 1483 C CA . GLN A 1 191 ? 11.842 -0.536 -5.802 1.00 73.19 191 GLN A CA 1
ATOM 1484 C C . GLN A 1 191 ? 10.736 -1.488 -5.302 1.00 73.19 191 GLN A C 1
ATOM 1486 O O . GLN A 1 191 ? 10.416 -1.525 -4.118 1.00 73.19 191 GLN A O 1
ATOM 1491 N N . VAL A 1 192 ? 10.161 -2.294 -6.195 1.00 71.62 192 VAL A N 1
ATOM 1492 C CA . VAL A 1 192 ? 9.093 -3.257 -5.935 1.00 71.62 192 VAL A CA 1
ATOM 1493 C C . VAL A 1 192 ? 9.320 -4.471 -6.844 1.00 71.62 192 VAL A C 1
ATOM 1495 O O . VAL A 1 192 ? 9.610 -4.295 -8.038 1.00 71.62 192 VAL A O 1
ATOM 1498 N N . PRO A 1 193 ? 9.187 -5.713 -6.334 1.00 68.88 193 PRO A N 1
ATOM 1499 C CA . PRO A 1 193 ? 9.245 -6.904 -7.175 1.00 68.88 193 PRO A CA 1
ATOM 1500 C C . PRO A 1 193 ? 8.209 -6.846 -8.307 1.00 68.88 193 PRO A C 1
ATOM 1502 O O . PRO A 1 193 ? 7.056 -6.495 -8.073 1.00 68.88 193 PRO A O 1
ATOM 1505 N N . LEU A 1 194 ? 8.606 -7.239 -9.523 1.00 71.00 194 LEU A N 1
ATOM 1506 C CA . LEU A 1 194 ? 7.743 -7.270 -10.723 1.00 71.00 194 LEU A CA 1
ATOM 1507 C C . LEU A 1 194 ? 7.202 -5.900 -11.181 1.00 71.00 194 LEU A C 1
ATOM 1509 O O . LEU A 1 194 ? 6.241 -5.837 -11.944 1.00 71.00 194 LEU A O 1
ATOM 1513 N N . SER A 1 195 ? 7.837 -4.808 -10.762 1.00 78.12 195 SER A N 1
ATOM 1514 C CA . SER A 1 195 ? 7.566 -3.447 -11.250 1.00 78.12 195 SER A CA 1
ATOM 1515 C C . SER A 1 195 ? 7.786 -3.287 -12.767 1.00 78.12 195 SER A C 1
ATOM 1517 O O . SER A 1 195 ? 7.068 -2.534 -13.425 1.00 78.12 195 SER A O 1
ATOM 1519 N N . ILE A 1 196 ? 8.744 -4.032 -13.326 1.00 84.12 196 ILE A N 1
ATOM 1520 C CA . ILE A 1 196 ? 8.825 -4.393 -14.744 1.00 84.12 196 ILE A CA 1
ATOM 1521 C C . ILE A 1 196 ? 8.634 -5.905 -14.824 1.00 84.12 196 ILE A C 1
ATOM 1523 O O . ILE A 1 196 ? 9.298 -6.661 -14.111 1.00 84.12 196 ILE A O 1
ATOM 1527 N N . ASP A 1 197 ? 7.748 -6.358 -15.710 1.00 90.25 197 ASP A N 1
ATOM 1528 C CA . ASP A 1 197 ? 7.582 -7.784 -15.965 1.00 90.25 197 ASP A CA 1
ATOM 1529 C C . ASP A 1 197 ? 8.779 -8.327 -16.758 1.00 90.25 197 ASP A C 1
ATOM 1531 O O . ASP A 1 197 ? 8.773 -8.405 -17.988 1.00 90.25 197 ASP A O 1
ATOM 1535 N N . SER A 1 198 ? 9.838 -8.701 -16.042 1.00 93.44 198 SER A N 1
ATOM 1536 C CA . SER A 1 198 ? 11.077 -9.181 -16.648 1.00 93.44 198 SER A CA 1
ATOM 1537 C C . SER A 1 198 ? 10.915 -10.514 -17.382 1.00 93.44 198 SER A C 1
ATOM 1539 O O . SER A 1 198 ? 11.706 -10.793 -18.279 1.00 93.44 198 SER A O 1
ATOM 1541 N N . TRP A 1 199 ? 9.888 -11.323 -17.081 1.00 95.31 199 TRP A N 1
ATOM 1542 C CA . TRP A 1 199 ? 9.576 -12.501 -17.902 1.00 95.31 199 TRP A CA 1
ATOM 1543 C C . TRP A 1 199 ? 9.143 -12.074 -19.307 1.00 95.31 199 TRP A C 1
ATOM 1545 O O . TRP A 1 199 ? 9.646 -12.610 -20.294 1.00 95.31 199 TRP A O 1
ATOM 1555 N N . LEU A 1 200 ? 8.254 -11.077 -19.392 1.00 94.81 200 LEU A N 1
ATOM 1556 C CA . LEU A 1 200 ? 7.780 -10.531 -20.663 1.00 94.81 200 LEU A CA 1
ATOM 1557 C C . LEU A 1 200 ? 8.921 -9.847 -21.420 1.00 94.81 200 LEU A C 1
ATOM 1559 O O . LEU A 1 200 ? 9.111 -10.107 -22.606 1.00 94.81 200 LEU A O 1
ATOM 1563 N N . LEU A 1 201 ? 9.698 -9.008 -20.730 1.00 95.31 201 LEU A N 1
ATOM 1564 C CA . LEU A 1 201 ? 10.770 -8.229 -21.347 1.00 95.31 201 LEU A CA 1
ATOM 1565 C C . LEU A 1 201 ? 11.891 -9.122 -21.900 1.00 95.31 201 LEU A C 1
ATOM 1567 O O . LEU A 1 201 ? 12.282 -8.977 -23.057 1.00 95.31 201 LEU A O 1
ATOM 1571 N N . THR A 1 202 ? 12.370 -10.086 -21.105 1.00 96.50 202 THR A N 1
ATOM 1572 C CA . THR A 1 202 ? 13.380 -11.054 -21.570 1.00 96.50 202 THR A CA 1
ATOM 1573 C C . THR A 1 202 ? 12.826 -11.977 -22.649 1.00 96.50 202 THR A C 1
ATOM 1575 O O . THR A 1 202 ? 13.545 -12.315 -23.583 1.00 96.50 202 THR A O 1
ATOM 1578 N N . GLY A 1 203 ? 11.544 -12.347 -22.572 1.00 95.19 203 GLY A N 1
ATOM 1579 C CA . GLY A 1 203 ? 10.902 -13.168 -23.589 1.00 95.19 203 GLY A CA 1
ATOM 1580 C C . GLY A 1 203 ? 10.808 -12.465 -24.946 1.00 95.19 203 GLY A C 1
ATOM 1581 O O . GLY A 1 203 ? 11.181 -13.040 -25.969 1.00 95.19 203 GLY A O 1
ATOM 1582 N N . TYR A 1 204 ? 10.389 -11.198 -24.953 1.00 94.75 204 TYR A N 1
ATOM 1583 C CA . TYR A 1 204 ? 10.403 -10.365 -26.154 1.00 94.75 204 TYR A CA 1
ATOM 1584 C C . TYR A 1 204 ? 11.823 -10.228 -26.718 1.00 94.75 204 TYR A C 1
ATOM 1586 O O . TYR A 1 204 ? 12.037 -10.429 -27.912 1.00 94.75 204 TYR A O 1
ATOM 1594 N N . ALA A 1 205 ? 12.814 -9.968 -25.862 1.00 94.88 205 ALA A N 1
ATOM 1595 C CA . ALA A 1 205 ? 14.204 -9.890 -26.292 1.00 94.88 205 ALA A CA 1
ATOM 1596 C C . ALA A 1 205 ? 14.713 -11.212 -26.892 1.00 94.88 205 ALA A C 1
ATOM 1598 O O . ALA A 1 205 ? 15.392 -11.174 -27.909 1.00 94.88 205 ALA A O 1
ATOM 1599 N N . ILE A 1 206 ? 14.346 -12.381 -26.354 1.00 94.38 206 ILE A N 1
ATOM 1600 C CA . ILE A 1 206 ? 14.703 -13.673 -26.969 1.00 94.38 206 ILE A CA 1
ATOM 1601 C C . ILE A 1 206 ? 14.122 -13.769 -28.381 1.00 94.38 206 ILE A C 1
ATOM 1603 O O . ILE A 1 206 ? 14.841 -14.106 -29.316 1.00 94.38 206 ILE A O 1
ATOM 1607 N N . GLN A 1 207 ? 12.847 -13.424 -28.565 1.00 91.25 207 GLN A N 1
ATOM 1608 C CA . GLN A 1 207 ? 12.211 -13.457 -29.886 1.00 91.25 207 GLN A CA 1
ATOM 1609 C C . GLN A 1 207 ? 12.887 -12.506 -30.881 1.00 91.25 207 GLN A C 1
ATOM 1611 O O . GLN A 1 207 ? 13.112 -12.881 -32.029 1.00 91.25 207 GLN A O 1
ATOM 1616 N N . GLN A 1 208 ? 13.255 -11.301 -30.439 1.00 90.62 208 GLN A N 1
ATOM 1617 C CA . GLN A 1 208 ? 13.970 -10.335 -31.276 1.00 90.62 208 GLN A CA 1
ATOM 1618 C C . GLN A 1 208 ? 15.400 -10.780 -31.585 1.00 90.62 208 GLN A C 1
ATOM 1620 O O . GLN A 1 208 ? 15.866 -10.605 -32.708 1.00 90.62 208 GLN A O 1
ATOM 1625 N N . ALA A 1 209 ? 16.089 -11.397 -30.624 1.00 89.56 209 ALA A N 1
ATOM 1626 C CA . ALA A 1 209 ? 17.412 -11.967 -30.835 1.00 89.56 209 ALA A CA 1
ATOM 1627 C C . ALA A 1 209 ? 17.370 -13.080 -31.893 1.00 89.56 209 ALA A C 1
ATOM 1629 O O . ALA A 1 209 ? 18.234 -13.105 -32.763 1.00 89.56 209 ALA A O 1
ATOM 1630 N N . LEU A 1 210 ? 16.319 -13.914 -31.906 1.00 84.94 210 LEU A N 1
ATOM 1631 C CA . LEU A 1 210 ? 16.129 -14.960 -32.921 1.00 84.94 210 LEU A CA 1
ATOM 1632 C C . LEU A 1 210 ? 15.984 -14.435 -34.355 1.00 84.94 210 LEU A C 1
ATOM 1634 O O . LEU A 1 210 ? 16.282 -15.159 -35.302 1.00 84.94 210 LEU A O 1
ATOM 1638 N N . ALA A 1 211 ? 15.529 -13.193 -34.515 1.00 79.56 211 ALA A N 1
ATOM 1639 C CA . ALA A 1 211 ? 15.401 -12.527 -35.807 1.00 79.56 211 ALA A CA 1
ATOM 1640 C C . ALA A 1 211 ? 16.548 -11.538 -36.096 1.00 79.56 211 ALA A C 1
ATOM 1642 O O . ALA A 1 211 ? 16.551 -10.895 -37.146 1.00 79.56 211 ALA A O 1
ATOM 1643 N N . SER A 1 212 ? 17.499 -11.371 -35.171 1.00 82.50 212 SER A N 1
ATOM 1644 C CA . SER A 1 212 ? 18.542 -10.351 -35.268 1.00 82.50 212 SER A CA 1
ATOM 1645 C C . SER A 1 212 ? 19.790 -10.890 -35.970 1.00 82.50 212 SER A C 1
ATOM 1647 O O . SER A 1 212 ? 20.297 -11.944 -35.577 1.00 82.50 212 SER A O 1
ATOM 1649 N N . PRO A 1 213 ? 20.372 -10.140 -36.929 1.00 77.62 213 PRO A N 1
ATOM 1650 C CA . PRO A 1 213 ? 21.630 -10.526 -37.567 1.00 77.62 213 PRO A CA 1
ATOM 1651 C C . PRO A 1 213 ? 22.778 -10.686 -36.557 1.00 77.62 213 PRO A C 1
ATOM 1653 O O . PRO A 1 213 ? 23.671 -11.496 -36.774 1.00 77.62 213 PRO A O 1
ATOM 1656 N N . HIS A 1 214 ? 22.718 -9.984 -35.419 1.00 80.50 214 HIS A N 1
ATOM 1657 C CA . HIS A 1 214 ? 23.743 -10.007 -34.370 1.00 80.50 214 HIS A CA 1
ATOM 1658 C C . HIS A 1 214 ? 23.886 -11.366 -33.673 1.00 80.50 214 HIS A C 1
ATOM 1660 O O . HIS A 1 214 ? 24.955 -11.674 -33.158 1.00 80.50 214 HIS A O 1
ATOM 1666 N N . PHE A 1 215 ? 22.824 -12.177 -33.644 1.00 83.75 215 PHE A N 1
ATOM 1667 C CA . PHE A 1 215 ? 22.825 -13.497 -33.002 1.00 83.75 215 PHE A CA 1
ATOM 1668 C C . PHE A 1 215 ? 22.751 -14.641 -34.020 1.00 83.75 215 PHE A C 1
ATOM 1670 O O . PHE A 1 215 ? 22.608 -15.798 -33.633 1.00 83.75 215 PHE A O 1
ATOM 1677 N N . MET A 1 216 ? 22.868 -14.363 -35.321 1.00 78.38 216 MET A N 1
ATOM 1678 C CA . MET A 1 216 ? 22.765 -15.398 -36.359 1.00 78.38 216 MET A CA 1
ATOM 1679 C C . MET A 1 216 ? 23.787 -16.522 -36.173 1.00 78.38 216 MET A C 1
ATOM 1681 O O . MET A 1 216 ? 23.436 -17.696 -36.304 1.00 78.38 216 MET A O 1
ATOM 1685 N N . ASP A 1 217 ? 25.018 -16.168 -35.801 1.00 73.19 217 ASP A N 1
ATOM 1686 C CA . ASP A 1 217 ? 26.088 -17.134 -35.533 1.00 73.19 217 ASP A CA 1
ATOM 1687 C C . ASP A 1 217 ? 25.870 -17.917 -34.238 1.00 73.19 217 ASP A C 1
ATOM 1689 O O . ASP A 1 217 ? 26.410 -19.011 -34.096 1.00 73.19 217 ASP A O 1
ATOM 1693 N N . VAL A 1 218 ? 25.066 -17.376 -33.317 1.00 78.69 218 VAL A N 1
ATOM 1694 C CA . VAL A 1 218 ? 24.674 -18.031 -32.063 1.00 78.69 218 VAL A CA 1
ATOM 1695 C C . VAL A 1 218 ? 23.585 -19.075 -32.319 1.00 78.69 218 VAL A C 1
ATOM 1697 O O . VAL A 1 218 ? 23.600 -20.166 -31.759 1.00 78.69 218 VAL A O 1
ATOM 1700 N N . ILE A 1 219 ? 22.638 -18.752 -33.200 1.00 75.94 219 ILE A N 1
ATOM 1701 C CA . ILE A 1 219 ? 21.450 -19.572 -33.463 1.00 75.94 219 ILE A CA 1
ATOM 1702 C C . ILE A 1 219 ? 21.767 -20.735 -34.414 1.00 75.94 219 ILE A C 1
ATOM 1704 O O . ILE A 1 219 ? 21.165 -21.809 -34.309 1.00 75.94 219 ILE A O 1
ATOM 1708 N N . ARG A 1 220 ? 22.695 -20.539 -35.361 1.00 72.00 220 ARG A N 1
ATOM 1709 C CA . ARG A 1 220 ? 23.050 -21.551 -36.365 1.00 72.00 220 ARG A CA 1
ATOM 1710 C C . ARG A 1 220 ? 23.997 -22.617 -35.791 1.00 72.00 220 ARG A C 1
ATOM 1712 O O . ARG A 1 220 ? 25.105 -22.288 -35.379 1.00 72.00 220 ARG A O 1
ATOM 1719 N N . PRO A 1 221 ? 23.632 -23.912 -35.841 1.00 56.84 221 PRO A N 1
ATOM 1720 C CA . PRO A 1 221 ? 24.545 -24.980 -35.454 1.00 56.84 221 PRO A CA 1
ATOM 1721 C C . PRO A 1 221 ? 25.707 -25.103 -36.458 1.00 56.84 221 PRO A C 1
ATOM 1723 O O . PRO A 1 221 ? 25.469 -25.277 -37.652 1.00 56.84 221 PRO A O 1
ATOM 1726 N N . GLY A 1 222 ? 26.955 -25.060 -35.972 1.00 57.00 222 GLY A N 1
ATOM 1727 C CA . GLY A 1 222 ? 28.161 -25.396 -36.751 1.00 57.00 222 GLY A CA 1
ATOM 1728 C C . GLY A 1 222 ? 29.080 -24.237 -37.171 1.00 57.00 222 GLY A C 1
ATOM 1729 O O . GLY A 1 222 ? 30.028 -24.477 -37.917 1.00 57.00 222 GLY A O 1
ATOM 1730 N N . SER A 1 223 ? 28.853 -23.005 -36.709 1.00 54.56 223 SER A N 1
ATOM 1731 C CA . SER A 1 223 ? 29.721 -21.838 -36.953 1.00 54.56 223 SER A CA 1
ATOM 1732 C C . SER A 1 223 ? 31.004 -21.892 -36.102 1.00 54.56 223 SER A C 1
ATOM 1734 O O . SER A 1 223 ? 31.118 -21.280 -35.048 1.00 54.56 223 SER A O 1
ATOM 1736 N N . SER A 1 224 ? 32.008 -22.644 -36.557 1.00 48.66 224 SER A N 1
ATOM 1737 C CA . SER A 1 224 ? 33.303 -22.822 -35.872 1.00 48.66 224 SER A CA 1
ATOM 1738 C C . SER A 1 224 ? 34.376 -21.779 -36.237 1.00 48.66 224 SER A C 1
ATOM 1740 O O . SER A 1 224 ? 35.564 -21.993 -35.993 1.00 48.66 224 SER A O 1
ATOM 1742 N N . GLN A 1 225 ? 33.993 -20.636 -36.816 1.00 49.41 225 GLN A N 1
ATOM 1743 C CA . GLN A 1 225 ? 34.904 -19.508 -37.049 1.00 49.41 225 GLN A CA 1
ATOM 1744 C C . GLN A 1 225 ? 34.566 -18.361 -36.096 1.00 49.41 225 GLN A C 1
ATOM 1746 O O . GLN A 1 225 ? 33.629 -17.602 -36.316 1.00 49.41 225 GLN A O 1
ATOM 1751 N N . HIS A 1 226 ? 35.334 -18.262 -35.012 1.00 53.91 226 HIS A N 1
ATOM 1752 C CA . HIS A 1 226 ? 35.075 -17.330 -33.919 1.00 53.91 226 HIS A CA 1
ATOM 1753 C C . HIS A 1 226 ? 35.918 -16.055 -34.071 1.00 53.91 226 HIS A C 1
ATOM 1755 O O . HIS A 1 226 ? 37.133 -16.070 -33.873 1.00 53.91 226 HIS A O 1
ATOM 1761 N N . SER A 1 227 ? 35.271 -14.943 -34.423 1.00 57.78 227 SER A N 1
ATOM 1762 C CA . SER A 1 227 ? 35.791 -13.590 -34.182 1.00 57.78 227 SER A CA 1
ATOM 1763 C C . SER A 1 227 ? 35.525 -13.175 -32.725 1.00 57.78 227 SER A C 1
ATOM 1765 O O . SER A 1 227 ? 34.684 -13.774 -32.051 1.00 57.78 227 SER A O 1
ATOM 1767 N N . SER A 1 228 ? 36.204 -12.135 -32.222 1.00 56.62 228 SER A N 1
ATOM 1768 C CA . SER A 1 228 ? 35.903 -11.544 -30.901 1.00 56.62 228 SER A CA 1
ATOM 1769 C C . SER A 1 228 ? 34.431 -11.149 -30.760 1.00 56.62 228 SER A C 1
ATOM 1771 O O . SER A 1 228 ? 33.834 -11.352 -29.707 1.00 56.62 228 SER A O 1
ATOM 1773 N N . ASP A 1 229 ? 33.837 -10.657 -31.846 1.00 60.16 229 ASP A N 1
ATOM 1774 C CA . ASP A 1 229 ? 32.464 -10.148 -31.882 1.00 60.16 229 ASP A CA 1
ATOM 1775 C C . ASP A 1 229 ? 31.435 -11.286 -31.745 1.00 60.16 229 ASP A C 1
ATOM 1777 O O . ASP A 1 229 ? 30.370 -11.104 -31.154 1.00 60.16 229 ASP A O 1
ATOM 1781 N N . SER A 1 230 ? 31.783 -12.496 -32.204 1.00 71.56 230 SER A N 1
ATOM 1782 C CA . SER A 1 230 ? 30.984 -13.708 -31.984 1.00 71.56 230 SER A CA 1
ATOM 1783 C C . SER A 1 230 ? 30.887 -14.046 -30.489 1.00 71.56 230 SER A C 1
ATOM 1785 O O . SER A 1 230 ? 29.807 -14.374 -29.996 1.00 71.56 230 SER A O 1
ATOM 1787 N N . LEU A 1 231 ? 31.985 -13.906 -29.733 1.00 79.25 231 LEU A N 1
ATOM 1788 C CA . LEU A 1 231 ? 32.013 -14.215 -28.296 1.00 79.25 231 LEU A CA 1
ATOM 1789 C C . LEU A 1 231 ? 31.115 -13.277 -27.480 1.00 79.25 231 LEU A C 1
ATOM 1791 O O . LEU A 1 231 ? 30.442 -13.732 -26.552 1.00 79.25 231 LEU A O 1
ATOM 1795 N N . ASP A 1 232 ? 31.074 -11.988 -27.819 1.00 84.44 232 ASP A N 1
ATOM 1796 C CA . ASP A 1 232 ? 30.225 -11.014 -27.125 1.00 84.44 232 ASP A CA 1
ATOM 1797 C C . ASP A 1 232 ? 28.735 -11.310 -27.335 1.00 84.44 232 ASP A C 1
ATOM 1799 O O . ASP A 1 232 ? 27.963 -11.285 -26.370 1.00 84.44 232 ASP A O 1
ATOM 1803 N N . ALA A 1 233 ? 28.342 -11.683 -28.558 1.00 87.31 233 ALA A N 1
ATOM 1804 C CA . ALA A 1 233 ? 26.981 -12.120 -28.861 1.00 87.31 233 ALA A CA 1
ATOM 1805 C C . ALA A 1 233 ? 26.601 -13.385 -28.071 1.00 87.31 233 ALA A C 1
ATOM 1807 O O . ALA A 1 233 ? 25.549 -13.421 -27.431 1.00 87.31 233 ALA A O 1
ATOM 1808 N N . TRP A 1 234 ? 27.477 -14.395 -28.027 1.00 86.81 234 TRP A N 1
ATOM 1809 C CA . TRP A 1 234 ? 27.259 -15.602 -27.219 1.00 86.81 234 TRP A CA 1
ATOM 1810 C C . TRP A 1 234 ? 27.104 -15.295 -25.727 1.00 86.81 234 TRP A C 1
ATOM 1812 O O . TRP A 1 234 ? 26.223 -15.841 -25.058 1.00 86.81 234 TRP A O 1
ATOM 1822 N N . CYS A 1 235 ? 27.918 -14.383 -25.195 1.00 88.94 235 CYS A N 1
ATOM 1823 C CA . CYS A 1 235 ? 27.806 -13.967 -23.804 1.00 88.94 235 CYS A CA 1
ATOM 1824 C C . CYS A 1 235 ? 26.452 -13.307 -23.531 1.00 88.94 235 CYS A C 1
ATOM 1826 O O . CYS A 1 235 ? 25.758 -13.726 -22.604 1.00 88.94 235 CYS A O 1
ATOM 1828 N N . LEU A 1 236 ? 26.054 -12.311 -24.329 1.00 92.12 236 LEU A N 1
ATOM 1829 C CA . LEU A 1 236 ? 24.768 -11.623 -24.165 1.00 92.12 236 LEU A CA 1
ATOM 1830 C C . LEU A 1 236 ? 23.587 -12.596 -24.279 1.00 92.12 236 LEU A C 1
ATOM 1832 O O . LEU A 1 236 ? 22.657 -12.525 -23.475 1.00 92.12 236 LEU A O 1
ATOM 1836 N N . TRP A 1 237 ? 23.655 -13.545 -25.216 1.00 93.06 237 TRP A N 1
ATOM 1837 C CA . TRP A 1 237 ? 22.654 -14.599 -25.372 1.00 93.06 237 TRP A CA 1
ATOM 1838 C C . TRP A 1 237 ? 22.536 -15.474 -24.119 1.00 93.06 237 TRP A C 1
ATOM 1840 O O . TRP A 1 237 ? 21.432 -15.668 -23.609 1.00 93.06 237 TRP A O 1
ATOM 1850 N N . ASN A 1 238 ? 23.658 -15.945 -23.567 1.00 92.94 238 ASN A N 1
ATOM 1851 C CA . ASN A 1 238 ? 23.659 -16.769 -22.355 1.00 92.94 238 ASN A CA 1
ATOM 1852 C C . ASN A 1 238 ? 23.085 -16.014 -21.143 1.00 92.94 238 ASN A C 1
ATOM 1854 O O . ASN A 1 238 ? 22.298 -16.582 -20.383 1.00 92.94 238 ASN A O 1
ATOM 1858 N N . HIS A 1 239 ? 23.418 -14.727 -20.985 1.00 94.19 239 HIS A N 1
ATOM 1859 C CA . HIS A 1 239 ? 22.857 -13.887 -19.919 1.00 94.19 239 HIS A CA 1
ATOM 1860 C C . HIS A 1 239 ? 21.345 -13.701 -20.085 1.00 94.19 239 HIS A C 1
ATOM 1862 O O . HIS A 1 239 ? 20.592 -13.748 -19.111 1.00 94.19 239 HIS A O 1
ATOM 1868 N N . LEU A 1 240 ? 20.880 -13.525 -21.322 1.00 95.62 240 LEU A N 1
ATOM 1869 C CA . LEU A 1 240 ? 19.458 -13.379 -21.602 1.00 95.62 240 LEU A CA 1
ATOM 1870 C C . LEU A 1 240 ? 18.703 -14.682 -21.322 1.00 95.62 240 LEU A C 1
ATOM 1872 O O . LEU A 1 240 ? 17.630 -14.655 -20.714 1.00 95.62 240 LEU A O 1
ATOM 1876 N N . CYS A 1 241 ? 19.295 -15.821 -21.691 1.00 96.19 241 CYS A N 1
ATOM 1877 C CA . CYS A 1 241 ? 18.744 -17.141 -21.414 1.00 96.19 241 CYS A CA 1
ATOM 1878 C C . CYS A 1 241 ? 18.614 -17.394 -19.912 1.00 96.19 241 CYS A C 1
ATOM 1880 O O . CYS A 1 241 ? 17.538 -17.793 -19.457 1.00 96.19 241 CYS A O 1
ATOM 1882 N N . VAL A 1 242 ? 19.667 -17.131 -19.125 1.00 95.50 242 VAL A N 1
ATOM 1883 C CA . VAL A 1 242 ? 19.599 -17.349 -17.674 1.00 95.50 242 VAL A CA 1
ATOM 1884 C C . VAL A 1 242 ? 18.551 -16.442 -17.039 1.00 95.50 242 VAL A C 1
ATOM 1886 O O . VAL A 1 242 ? 17.728 -16.927 -16.266 1.00 95.50 242 VAL A O 1
ATOM 1889 N N . ALA A 1 243 ? 18.518 -15.155 -17.411 1.00 96.31 243 ALA A N 1
ATOM 1890 C CA . ALA A 1 243 ? 17.570 -14.198 -16.854 1.00 96.31 243 ALA A CA 1
ATOM 1891 C C . ALA A 1 243 ? 16.133 -14.646 -17.146 1.00 96.31 243 ALA A C 1
ATOM 1893 O O . ALA A 1 243 ? 15.297 -14.717 -16.244 1.00 96.31 243 ALA A O 1
ATOM 1894 N N . HIS A 1 244 ? 15.855 -15.039 -18.392 1.00 97.25 244 HIS A N 1
ATOM 1895 C CA . HIS A 1 244 ? 14.541 -15.535 -18.776 1.00 97.25 244 HIS A CA 1
ATOM 1896 C C . HIS A 1 244 ? 14.143 -16.786 -17.987 1.00 97.25 244 HIS A C 1
ATOM 1898 O O . HIS A 1 244 ? 13.024 -16.859 -17.474 1.00 97.25 244 HIS A O 1
ATOM 1904 N N . LEU A 1 245 ? 15.047 -17.758 -17.831 1.00 97.31 245 LEU A N 1
ATOM 1905 C CA . LEU A 1 245 ? 14.762 -18.985 -17.086 1.00 97.31 245 LEU A CA 1
ATOM 1906 C C . LEU A 1 245 ? 14.563 -18.735 -15.587 1.00 97.31 245 LEU A C 1
ATOM 1908 O O . LEU A 1 245 ? 13.658 -19.326 -14.994 1.00 97.31 245 LEU A O 1
ATOM 1912 N N . GLN A 1 246 ? 15.340 -17.834 -14.980 1.00 95.56 246 GLN A N 1
ATOM 1913 C CA . GLN A 1 246 ? 15.153 -17.407 -13.591 1.00 95.56 246 GLN A CA 1
ATOM 1914 C C . GLN A 1 246 ? 13.738 -16.853 -13.378 1.00 95.56 246 GLN A C 1
ATOM 1916 O O . GLN A 1 246 ? 13.044 -17.281 -12.452 1.00 95.56 246 GLN A O 1
ATOM 1921 N N . TYR A 1 247 ? 13.250 -16.003 -14.288 1.00 94.88 247 TYR A N 1
ATOM 1922 C CA . TYR A 1 247 ? 11.879 -15.489 -14.231 1.00 94.88 247 TYR A CA 1
ATOM 1923 C C . TYR A 1 247 ? 10.813 -16.531 -14.583 1.00 94.88 247 TYR A C 1
ATOM 1925 O O . TYR A 1 247 ? 9.746 -16.525 -13.963 1.00 94.88 247 TYR A O 1
ATOM 1933 N N . CYS A 1 248 ? 11.073 -17.459 -15.509 1.00 94.88 248 CYS A N 1
ATOM 1934 C CA . CYS A 1 248 ? 10.175 -18.589 -15.780 1.00 94.88 248 CYS A CA 1
ATOM 1935 C C . CYS A 1 248 ? 9.961 -19.426 -14.515 1.00 94.88 248 CYS A C 1
ATOM 1937 O O . CYS A 1 248 ? 8.824 -19.701 -14.138 1.00 94.88 248 CYS A O 1
ATOM 1939 N N . VAL A 1 249 ? 11.045 -19.769 -13.814 1.00 93.31 249 VAL A N 1
ATOM 1940 C CA . VAL A 1 249 ? 11.001 -20.525 -12.556 1.00 93.31 249 VAL A CA 1
ATOM 1941 C C . VAL A 1 249 ? 10.332 -19.712 -11.445 1.00 93.31 249 VAL A C 1
ATOM 1943 O O . VAL A 1 249 ? 9.402 -20.203 -10.803 1.00 93.31 249 VAL A O 1
ATOM 1946 N N . GLY A 1 250 ? 10.767 -18.466 -11.235 1.00 89.88 250 GLY A N 1
ATOM 1947 C CA . GLY A 1 250 ? 10.275 -17.603 -10.159 1.00 89.88 250 GLY A CA 1
ATOM 1948 C C . GLY A 1 250 ? 8.790 -17.259 -10.285 1.00 89.88 250 GLY A C 1
ATOM 1949 O O . GLY A 1 250 ? 8.078 -17.213 -9.283 1.00 89.88 250 GLY A O 1
ATOM 1950 N N . THR A 1 251 ? 8.295 -17.087 -11.514 1.00 89.75 251 THR A N 1
ATOM 1951 C CA . THR A 1 251 ? 6.893 -16.716 -11.791 1.00 89.75 251 THR A CA 1
ATOM 1952 C C . THR A 1 251 ? 6.030 -17.881 -12.281 1.00 89.75 251 THR A C 1
ATOM 1954 O O . THR A 1 251 ? 4.826 -17.716 -12.463 1.00 89.75 251 THR A O 1
ATOM 1957 N N . ARG A 1 252 ? 6.622 -19.072 -12.452 1.00 88.31 252 ARG A N 1
ATOM 1958 C CA . ARG A 1 252 ? 5.983 -20.293 -12.980 1.00 88.31 252 ARG A CA 1
ATOM 1959 C C . ARG A 1 252 ? 5.356 -20.114 -14.364 1.00 88.31 252 ARG A C 1
ATOM 1961 O O . ARG A 1 252 ? 4.304 -20.683 -14.655 1.00 88.31 252 ARG A O 1
ATOM 1968 N N . ARG A 1 253 ? 5.994 -19.312 -15.209 1.00 91.19 253 ARG A N 1
ATOM 1969 C CA . ARG A 1 253 ? 5.568 -19.072 -16.590 1.00 91.19 253 ARG A CA 1
ATOM 1970 C C . ARG A 1 253 ? 6.383 -19.913 -17.564 1.00 91.19 253 ARG A C 1
ATOM 1972 O O . ARG A 1 253 ? 7.488 -20.346 -17.246 1.00 91.19 253 ARG A O 1
ATOM 1979 N N . HIS A 1 254 ? 5.804 -20.170 -18.734 1.00 92.44 254 HIS A N 1
ATOM 1980 C CA . HIS A 1 254 ? 6.434 -20.985 -19.770 1.00 92.44 254 HIS A CA 1
ATOM 1981 C C . HIS A 1 254 ? 7.683 -20.298 -20.323 1.00 92.44 254 HIS A C 1
ATOM 1983 O O . HIS A 1 254 ? 7.711 -19.075 -20.472 1.00 92.44 254 HIS A O 1
ATOM 1989 N N . SER A 1 255 ? 8.694 -21.102 -20.635 1.00 94.12 255 SER A N 1
ATOM 1990 C CA . SER A 1 255 ? 9.900 -20.646 -21.313 1.00 94.12 255 SER A CA 1
ATOM 1991 C C . SER A 1 255 ? 9.661 -20.504 -22.812 1.00 94.12 255 SER A C 1
ATOM 1993 O O . SER A 1 255 ? 8.966 -21.323 -23.414 1.00 94.12 255 SER A O 1
ATOM 1995 N N . LEU A 1 256 ? 10.271 -19.478 -23.406 1.00 93.31 256 LEU A N 1
ATOM 1996 C CA . LEU A 1 256 ? 10.390 -19.327 -24.857 1.00 93.31 256 LEU A CA 1
ATOM 1997 C C . LEU A 1 256 ? 11.625 -20.038 -25.429 1.00 93.31 256 LEU A C 1
ATOM 1999 O O . LEU A 1 256 ? 11.812 -20.045 -26.643 1.00 93.31 256 LEU A O 1
ATOM 2003 N N . LEU A 1 257 ? 12.466 -20.621 -24.569 1.00 94.00 257 LEU A N 1
ATOM 2004 C CA . LEU A 1 257 ? 13.644 -21.377 -24.976 1.00 94.00 257 LEU A CA 1
ATOM 2005 C C . LEU A 1 257 ? 13.292 -22.837 -25.263 1.00 94.00 257 LEU A C 1
ATOM 2007 O O . LEU A 1 257 ? 12.400 -23.432 -24.654 1.00 94.00 257 LEU A O 1
ATOM 2011 N N . THR A 1 258 ? 14.054 -23.423 -26.175 1.00 92.12 258 THR A N 1
ATOM 2012 C CA . THR A 1 258 ? 14.014 -24.842 -26.530 1.00 92.12 258 THR A CA 1
ATOM 2013 C C . THR A 1 258 ? 15.215 -25.582 -25.944 1.00 92.12 258 THR A C 1
ATOM 2015 O O . THR A 1 258 ? 16.240 -24.976 -25.633 1.00 92.12 258 THR A O 1
ATOM 2018 N N . GLN A 1 259 ? 15.120 -26.913 -25.848 1.00 92.44 259 GLN A N 1
ATOM 2019 C CA . GLN A 1 259 ? 16.241 -27.756 -25.412 1.00 92.44 259 GLN A CA 1
ATOM 2020 C C . GLN A 1 259 ? 17.495 -27.521 -26.270 1.00 92.44 259 GLN A C 1
ATOM 2022 O O . GLN A 1 259 ? 18.572 -27.349 -25.720 1.00 92.44 259 GLN A O 1
ATOM 2027 N N . ALA A 1 260 ? 17.341 -27.424 -27.595 1.00 89.56 260 ALA A N 1
ATOM 2028 C CA . ALA A 1 260 ? 18.462 -27.210 -28.510 1.00 89.56 260 ALA A CA 1
ATOM 2029 C C . ALA A 1 260 ? 19.206 -25.890 -28.239 1.00 89.56 260 ALA A C 1
ATOM 2031 O O . ALA A 1 260 ? 20.429 -25.857 -28.279 1.00 89.56 260 ALA A O 1
ATOM 2032 N N . GLN A 1 261 ? 18.480 -24.815 -27.918 1.00 91.00 261 GLN A N 1
ATOM 2033 C CA . GLN A 1 261 ? 19.087 -23.524 -27.571 1.00 91.00 261 GLN A CA 1
ATOM 2034 C C . GLN A 1 261 ? 19.828 -23.579 -26.231 1.00 91.00 261 GLN A C 1
ATOM 2036 O O . GLN A 1 261 ? 20.869 -22.950 -26.076 1.00 91.00 261 GLN A O 1
ATOM 2041 N N . VAL A 1 262 ? 19.312 -24.343 -25.265 1.00 93.38 262 VAL A N 1
ATOM 2042 C CA . VAL A 1 262 ? 19.994 -24.567 -23.984 1.00 93.38 262 VAL A CA 1
ATOM 2043 C C . VAL A 1 262 ? 21.257 -25.408 -24.172 1.00 93.38 262 VAL A C 1
ATOM 2045 O O . VAL A 1 262 ? 22.290 -25.082 -23.591 1.00 93.38 262 VAL A O 1
ATOM 2048 N N . ASP A 1 263 ? 21.198 -26.449 -25.002 1.00 90.19 263 ASP A N 1
ATOM 2049 C CA . ASP A 1 263 ? 22.352 -27.297 -25.311 1.00 90.19 263 ASP A CA 1
ATOM 2050 C C . ASP A 1 263 ? 23.454 -26.482 -26.006 1.00 90.19 263 ASP A C 1
ATOM 2052 O O . ASP A 1 263 ? 24.614 -26.559 -25.610 1.00 90.19 263 ASP A O 1
ATOM 2056 N N . GLN A 1 264 ? 23.086 -25.592 -26.936 1.00 87.06 264 GLN A N 1
ATOM 2057 C CA . GLN A 1 264 ? 24.010 -24.647 -27.575 1.00 87.06 264 GLN A CA 1
ATOM 2058 C C . GLN A 1 264 ? 24.753 -23.759 -26.562 1.00 87.06 264 GLN A C 1
ATOM 2060 O O . GLN A 1 264 ? 25.968 -23.592 -26.670 1.00 87.06 264 GLN A O 1
ATOM 2065 N N . CYS A 1 265 ? 24.059 -23.222 -25.549 1.00 88.88 265 CYS A N 1
ATOM 2066 C CA . CYS A 1 265 ? 24.697 -22.434 -24.486 1.00 88.88 265 CYS A CA 1
ATOM 2067 C C . CYS A 1 265 ? 25.763 -23.241 -23.723 1.00 88.88 265 CYS A C 1
ATOM 2069 O O . CYS A 1 265 ? 26.801 -22.695 -23.341 1.00 88.88 265 CYS A O 1
ATOM 2071 N N . VAL A 1 266 ? 25.497 -24.529 -23.479 1.00 88.19 266 VAL A N 1
ATOM 2072 C CA . VAL A 1 266 ? 26.395 -25.435 -22.748 1.00 88.19 266 VAL A CA 1
ATOM 2073 C C . VAL A 1 266 ? 27.586 -25.844 -23.609 1.00 88.19 266 VAL A C 1
ATOM 2075 O O . VAL A 1 266 ? 28.722 -25.803 -23.133 1.00 88.19 266 VAL A O 1
ATOM 2078 N N . ASP A 1 267 ? 27.339 -26.205 -24.866 1.00 85.62 267 ASP A N 1
ATOM 2079 C CA . ASP A 1 267 ? 28.377 -26.612 -25.810 1.00 85.62 267 ASP A CA 1
ATOM 2080 C C . ASP A 1 267 ? 29.373 -25.477 -26.042 1.00 85.62 267 ASP A C 1
ATOM 2082 O O . ASP A 1 267 ? 30.577 -25.707 -25.939 1.00 85.62 267 ASP A O 1
ATOM 2086 N N . PHE A 1 268 ? 28.887 -24.242 -26.221 1.00 84.06 268 PHE A N 1
ATOM 2087 C CA . PHE A 1 268 ? 29.725 -23.050 -26.384 1.00 84.06 268 PHE A CA 1
ATOM 2088 C C . PHE A 1 268 ? 30.747 -22.881 -25.253 1.00 84.06 268 PHE A C 1
ATOM 2090 O O . PHE A 1 268 ? 31.917 -22.589 -25.505 1.00 84.06 268 PHE A O 1
ATOM 2097 N N . VAL A 1 269 ? 30.312 -23.074 -24.006 1.00 84.94 269 VAL A N 1
ATOM 2098 C CA . VAL A 1 269 ? 31.169 -22.941 -22.821 1.00 84.94 269 VAL A CA 1
ATOM 2099 C C . VAL A 1 269 ? 32.166 -24.095 -22.702 1.00 84.94 269 VAL A C 1
ATOM 2101 O O . VAL A 1 269 ? 33.271 -23.894 -22.207 1.00 84.94 269 VAL A O 1
ATOM 2104 N N . LYS A 1 270 ? 31.796 -25.306 -23.130 1.00 81.06 270 LYS A N 1
ATOM 2105 C CA . LYS A 1 270 ? 32.666 -26.490 -23.045 1.00 81.06 270 LYS A CA 1
ATOM 2106 C C . LYS A 1 270 ? 33.689 -26.564 -24.179 1.00 81.06 270 LYS A C 1
ATOM 2108 O O . LYS A 1 270 ? 34.757 -27.137 -23.981 1.00 81.06 270 LYS A O 1
ATOM 2113 N N . SER A 1 271 ? 33.361 -26.039 -25.359 1.00 74.12 271 SER A N 1
ATOM 2114 C CA . SER A 1 271 ? 34.204 -26.133 -26.555 1.00 74.12 271 SER A CA 1
ATOM 2115 C C . SER A 1 271 ? 35.242 -25.020 -26.678 1.00 74.12 271 SER A C 1
ATOM 2117 O O . SER A 1 271 ? 36.183 -25.167 -27.454 1.00 74.12 271 SER A O 1
ATOM 2119 N N . ASN A 1 272 ? 35.069 -23.910 -25.957 1.00 69.25 272 ASN A N 1
ATOM 2120 C CA . ASN A 1 272 ? 35.905 -22.719 -26.079 1.00 69.25 272 ASN A CA 1
ATOM 2121 C C . ASN A 1 272 ? 36.666 -22.420 -24.785 1.00 69.25 272 ASN A C 1
ATOM 2123 O O . ASN A 1 272 ? 36.206 -22.731 -23.687 1.00 69.25 272 ASN A O 1
ATOM 2127 N N . GLU A 1 273 ? 37.809 -21.745 -24.909 1.00 72.12 273 GLU A N 1
ATOM 2128 C CA . GLU A 1 273 ? 38.546 -21.189 -23.770 1.00 72.12 273 GLU A CA 1
ATOM 2129 C C . GLU A 1 273 ? 37.825 -19.941 -23.231 1.00 72.12 273 GLU A C 1
ATOM 2131 O O . GLU A 1 273 ? 38.257 -18.805 -23.423 1.00 72.12 273 GLU A O 1
ATOM 2136 N N . VAL A 1 274 ? 36.676 -20.148 -22.587 1.00 81.81 274 VAL A N 1
ATOM 2137 C CA . VAL A 1 274 ? 35.932 -19.088 -21.898 1.00 81.81 274 VAL A CA 1
ATOM 2138 C C . VAL A 1 274 ? 36.473 -18.884 -20.486 1.00 81.81 274 VAL A C 1
ATOM 2140 O O . VAL A 1 274 ? 37.015 -19.801 -19.863 1.00 81.81 274 VAL A O 1
ATOM 2143 N N . ASN A 1 275 ? 36.328 -17.676 -19.943 1.00 85.56 275 ASN A N 1
ATOM 2144 C CA . ASN A 1 275 ? 36.761 -17.427 -18.578 1.00 85.56 275 ASN A CA 1
ATOM 2145 C C . ASN A 1 275 ? 35.751 -17.991 -17.565 1.00 85.56 275 ASN A C 1
ATOM 2147 O O . ASN A 1 275 ? 34.626 -18.387 -17.873 1.00 85.56 275 ASN A O 1
ATOM 2151 N N . ASN A 1 276 ? 36.164 -17.979 -16.301 1.00 86.12 276 ASN A N 1
ATOM 2152 C CA . ASN A 1 276 ? 35.396 -18.534 -15.197 1.00 86.12 276 ASN A CA 1
ATOM 2153 C C . ASN A 1 276 ? 33.957 -17.995 -15.066 1.00 86.12 276 ASN A C 1
ATOM 2155 O O . ASN A 1 276 ? 33.041 -18.721 -14.687 1.00 86.12 276 ASN A O 1
ATOM 2159 N N . TYR A 1 277 ? 33.760 -16.713 -15.365 1.00 85.94 277 TYR A N 1
ATOM 2160 C CA . TYR A 1 277 ? 32.467 -16.048 -15.253 1.00 85.94 277 TYR A CA 1
ATOM 2161 C C . TYR A 1 277 ? 31.506 -16.501 -16.354 1.00 85.94 277 TYR A C 1
ATOM 2163 O O . TYR A 1 277 ? 30.362 -16.842 -16.061 1.00 85.94 277 TYR A O 1
ATOM 2171 N N . GLU A 1 278 ? 31.976 -16.573 -17.602 1.00 86.75 278 GLU A N 1
ATOM 2172 C CA . GLU A 1 278 ? 31.170 -17.097 -18.710 1.00 86.75 278 GLU A CA 1
ATOM 2173 C C . GLU A 1 278 ? 30.831 -18.576 -18.506 1.00 86.75 278 GLU A C 1
ATOM 2175 O O . GLU A 1 278 ? 29.698 -18.991 -18.763 1.00 86.75 278 GLU A O 1
ATOM 2180 N N . ALA A 1 279 ? 31.777 -19.359 -17.976 1.00 89.62 279 ALA A N 1
ATOM 2181 C CA . ALA A 1 279 ? 31.547 -20.770 -17.704 1.00 89.62 279 ALA A CA 1
ATOM 2182 C C . ALA A 1 279 ? 30.419 -20.998 -16.686 1.00 89.62 279 ALA A C 1
ATOM 2184 O O . ALA A 1 279 ? 29.558 -21.860 -16.875 1.00 89.62 279 ALA A O 1
ATOM 2185 N N . ARG A 1 280 ? 30.370 -20.168 -15.636 1.00 90.06 280 ARG A N 1
ATOM 2186 C CA . ARG A 1 280 ? 29.287 -20.191 -14.641 1.00 90.06 280 ARG A CA 1
ATOM 2187 C C . ARG A 1 280 ? 27.938 -19.830 -15.241 1.00 90.06 280 ARG A C 1
ATOM 2189 O O . ARG A 1 280 ? 26.947 -20.447 -14.872 1.00 90.06 280 ARG A O 1
ATOM 2196 N N . MET A 1 281 ? 27.901 -18.896 -16.189 1.00 89.62 281 MET A N 1
ATOM 2197 C CA . MET A 1 281 ? 26.664 -18.531 -16.877 1.00 89.62 281 MET A CA 1
ATOM 2198 C C . MET A 1 281 ? 26.068 -19.727 -17.635 1.00 89.62 281 MET A C 1
ATOM 2200 O O . MET A 1 281 ? 24.883 -20.016 -17.492 1.00 89.62 281 MET A O 1
ATOM 2204 N N . GLY A 1 282 ? 26.891 -20.479 -18.378 1.00 91.50 282 GLY A N 1
ATOM 2205 C CA . GLY A 1 282 ? 26.445 -21.705 -19.056 1.00 91.50 282 GLY A CA 1
ATOM 2206 C C . GLY A 1 282 ? 25.958 -22.782 -18.080 1.00 91.50 282 GLY A C 1
ATOM 2207 O O . GLY A 1 282 ? 24.909 -23.394 -18.297 1.00 91.50 282 GLY A O 1
ATOM 2208 N N . ALA A 1 283 ? 26.669 -22.963 -16.962 1.00 94.19 283 ALA A N 1
ATOM 2209 C CA . ALA A 1 283 ? 26.254 -23.878 -15.900 1.00 94.19 283 ALA A CA 1
ATOM 2210 C C . ALA A 1 283 ? 24.898 -23.480 -15.288 1.00 94.19 283 ALA A C 1
ATOM 2212 O O . ALA A 1 283 ? 24.042 -24.344 -15.077 1.00 94.19 283 ALA A O 1
ATOM 2213 N N . GLU A 1 284 ? 24.673 -22.185 -15.039 1.00 94.75 284 GLU A N 1
ATOM 2214 C CA . GLU A 1 284 ? 23.403 -21.666 -14.523 1.00 94.75 284 GLU A CA 1
ATOM 2215 C C . GLU A 1 284 ? 22.253 -21.816 -15.524 1.00 94.75 284 GLU A C 1
ATOM 2217 O O . GLU A 1 284 ? 21.160 -22.209 -15.113 1.00 94.75 284 GLU A O 1
ATOM 2222 N N . VAL A 1 285 ? 22.477 -21.578 -16.822 1.00 96.38 285 VAL A N 1
ATOM 2223 C CA . VAL A 1 285 ? 21.463 -21.816 -17.868 1.00 96.38 285 VAL A CA 1
ATOM 2224 C C . VAL A 1 285 ? 20.986 -23.269 -17.819 1.00 96.38 285 VAL A C 1
ATOM 2226 O O . VAL A 1 285 ? 19.781 -23.524 -17.735 1.00 96.38 285 VAL A O 1
ATOM 2229 N N . GLN A 1 286 ? 21.917 -24.229 -17.782 1.00 96.44 286 GLN A N 1
ATOM 2230 C CA . GLN A 1 286 ? 21.569 -25.648 -17.693 1.00 96.44 286 GLN A CA 1
ATOM 2231 C C . GLN A 1 286 ? 20.842 -25.982 -16.381 1.00 96.44 286 GLN A C 1
ATOM 2233 O O . GLN A 1 286 ? 19.852 -26.718 -16.391 1.00 96.44 286 GLN A O 1
ATOM 2238 N N . LEU A 1 287 ? 21.289 -25.423 -15.252 1.00 96.88 287 LEU A N 1
ATOM 2239 C CA . LEU A 1 287 ? 20.656 -25.638 -13.951 1.00 96.88 287 LEU A CA 1
ATOM 2240 C C . LEU A 1 287 ? 19.209 -25.140 -13.945 1.00 96.88 287 LEU A C 1
ATOM 2242 O O . LEU A 1 287 ? 18.298 -25.880 -13.574 1.00 96.88 287 LEU A O 1
ATOM 2246 N N . TYR A 1 288 ? 18.976 -23.901 -14.376 1.00 96.69 288 TYR A N 1
ATOM 2247 C CA . TYR A 1 288 ? 17.642 -23.307 -14.395 1.00 96.69 288 TYR A CA 1
ATOM 2248 C C . TYR A 1 288 ? 16.716 -23.978 -15.407 1.00 96.69 288 TYR A C 1
ATOM 2250 O O . TYR A 1 288 ? 15.514 -24.075 -15.154 1.00 96.69 288 TYR A O 1
ATOM 2258 N N . TRP A 1 289 ? 17.258 -24.535 -16.489 1.00 96.69 289 TRP A N 1
ATOM 2259 C CA . TRP A 1 289 ? 16.504 -25.390 -17.400 1.00 96.69 289 TRP A CA 1
ATOM 2260 C C . TRP A 1 289 ? 16.061 -26.707 -16.746 1.00 96.69 289 TRP A C 1
ATOM 2262 O O . TRP A 1 289 ? 14.904 -27.116 -16.894 1.00 96.69 289 TRP A O 1
ATOM 2272 N N . ILE A 1 290 ? 16.933 -27.349 -15.955 1.00 95.44 290 ILE A N 1
ATOM 2273 C CA . ILE A 1 290 ? 16.562 -28.523 -15.145 1.00 95.44 290 ILE A CA 1
ATOM 2274 C C . ILE A 1 290 ? 15.453 -28.145 -14.160 1.00 95.44 290 ILE A C 1
ATOM 2276 O O . ILE A 1 290 ? 14.448 -28.855 -14.080 1.00 95.44 290 ILE A O 1
ATOM 2280 N N . ILE A 1 291 ? 15.593 -27.022 -13.445 1.00 94.31 291 ILE A N 1
ATOM 2281 C CA . ILE A 1 291 ? 14.577 -26.546 -12.496 1.00 94.31 291 ILE A CA 1
ATOM 2282 C C . ILE A 1 291 ? 13.242 -26.308 -13.210 1.00 94.31 291 ILE A C 1
ATOM 2284 O O . ILE A 1 291 ? 12.207 -26.779 -12.742 1.00 94.31 291 ILE A O 1
ATOM 2288 N N . TYR A 1 292 ? 13.250 -25.619 -14.349 1.00 94.44 292 TYR A N 1
ATOM 2289 C CA . TYR A 1 292 ? 12.050 -25.347 -15.137 1.00 94.44 292 TYR A CA 1
ATOM 2290 C C . TYR A 1 292 ? 11.331 -26.644 -15.545 1.00 94.44 292 TYR A C 1
ATOM 2292 O O . TYR A 1 292 ? 10.155 -26.826 -15.225 1.00 94.44 292 TYR A O 1
ATOM 2300 N N . ASN A 1 293 ? 12.052 -27.589 -16.154 1.00 91.88 293 ASN A N 1
ATOM 2301 C CA . ASN A 1 293 ? 11.464 -28.831 -16.659 1.00 91.88 293 ASN A CA 1
ATOM 2302 C C . ASN A 1 293 ? 11.041 -29.808 -15.560 1.00 91.88 293 ASN A C 1
ATOM 2304 O O . ASN A 1 293 ? 10.067 -30.537 -15.725 1.00 91.88 293 ASN A O 1
ATOM 2308 N N . LYS A 1 294 ? 11.785 -29.878 -14.452 1.00 88.12 294 LYS A N 1
ATOM 2309 C CA . LYS A 1 294 ? 11.566 -30.893 -13.410 1.00 88.12 294 LYS A CA 1
ATOM 2310 C C . LYS A 1 294 ? 10.730 -30.376 -12.238 1.00 88.12 294 LYS A C 1
ATOM 2312 O O . LYS A 1 294 ? 9.959 -31.145 -11.670 1.00 88.12 294 LYS A O 1
ATOM 2317 N N . CYS A 1 295 ? 10.822 -29.087 -11.902 1.00 82.31 295 CYS A N 1
ATOM 2318 C CA . CYS A 1 295 ? 10.114 -28.472 -10.769 1.00 82.31 295 CYS A CA 1
ATOM 2319 C C . CYS A 1 295 ? 8.889 -27.628 -11.184 1.00 82.31 295 CYS A C 1
ATOM 2321 O O . CYS A 1 295 ? 8.104 -27.225 -10.317 1.00 82.31 295 CYS A O 1
ATOM 2323 N N . GLY A 1 296 ? 8.716 -27.344 -12.482 1.00 68.94 296 GLY A N 1
ATOM 2324 C CA . GLY A 1 296 ? 7.594 -26.566 -13.029 1.00 68.94 296 GLY A CA 1
ATOM 2325 C C . GLY A 1 296 ? 6.292 -27.351 -13.248 1.00 68.94 296 GLY A C 1
ATOM 2326 O O . GLY A 1 296 ? 5.247 -26.744 -13.474 1.00 68.94 296 GLY A O 1
ATOM 2327 N N . ILE A 1 297 ? 6.323 -28.685 -13.154 1.00 65.00 297 ILE A N 1
ATOM 2328 C CA . ILE A 1 297 ? 5.190 -29.574 -13.468 1.00 65.00 297 ILE A CA 1
ATOM 2329 C C . ILE A 1 297 ? 4.326 -29.839 -12.218 1.00 65.00 297 ILE A C 1
ATOM 2331 O O . ILE A 1 297 ? 4.819 -29.868 -11.091 1.00 65.00 297 ILE A O 1
ATOM 2335 N N . ALA A 1 298 ? 3.020 -30.072 -12.411 1.00 61.06 298 ALA A N 1
ATOM 2336 C CA . ALA A 1 298 ? 2.046 -30.334 -11.342 1.00 61.06 298 ALA A CA 1
ATOM 2337 C C . ALA A 1 298 ? 2.341 -31.582 -10.477 1.00 61.06 298 ALA A C 1
ATOM 2339 O O . ALA A 1 298 ? 1.839 -31.676 -9.357 1.00 61.06 298 ALA A O 1
ATOM 2340 N N . GLN A 1 299 ? 3.147 -32.530 -10.969 1.00 69.88 299 GLN A N 1
ATOM 2341 C CA . GLN A 1 299 ? 3.675 -33.651 -10.188 1.00 69.88 299 GLN A CA 1
ATOM 2342 C C . GLN A 1 299 ? 5.182 -33.767 -10.409 1.00 69.88 299 GLN A C 1
ATOM 2344 O O . GLN A 1 299 ? 5.632 -34.125 -11.494 1.00 69.88 299 GLN A O 1
ATOM 2349 N N . VAL A 1 300 ? 5.952 -33.446 -9.371 1.00 79.06 300 VAL A N 1
ATOM 2350 C CA . VAL A 1 300 ? 7.416 -33.505 -9.407 1.00 79.06 300 VAL A CA 1
ATOM 2351 C C . VAL A 1 300 ? 7.876 -34.926 -9.101 1.00 79.06 300 VAL A C 1
ATOM 2353 O O . VAL A 1 300 ? 7.614 -35.448 -8.017 1.00 79.06 300 VAL A O 1
ATOM 2356 N N . ASP A 1 301 ? 8.604 -35.535 -10.037 1.00 84.81 301 ASP A N 1
ATOM 2357 C CA . ASP A 1 301 ? 9.408 -36.727 -9.766 1.00 84.81 301 ASP A CA 1
ATOM 2358 C C . ASP A 1 301 ? 10.658 -36.313 -8.984 1.00 84.81 301 ASP A C 1
ATOM 2360 O O . ASP A 1 301 ? 11.671 -35.897 -9.553 1.00 84.81 301 ASP A O 1
ATOM 2364 N N . LEU A 1 302 ? 10.579 -36.394 -7.657 1.00 86.06 302 LEU A N 1
ATOM 2365 C CA . LEU A 1 302 ? 11.670 -35.971 -6.786 1.00 86.06 302 LEU A CA 1
ATOM 2366 C C . LEU A 1 302 ? 12.931 -36.829 -6.965 1.00 86.06 302 LEU A C 1
ATOM 2368 O O . LEU A 1 302 ? 14.040 -36.304 -6.861 1.00 86.06 302 LEU A O 1
ATOM 2372 N N . ALA A 1 303 ? 12.780 -38.128 -7.244 1.00 87.31 303 ALA A N 1
ATOM 2373 C CA . ALA A 1 303 ? 13.914 -39.027 -7.435 1.00 87.31 303 ALA A CA 1
ATOM 2374 C C . ALA A 1 303 ? 14.654 -38.689 -8.734 1.00 87.31 303 ALA A C 1
ATOM 2376 O O . ALA A 1 303 ? 15.863 -38.454 -8.705 1.00 87.31 303 ALA A O 1
ATOM 2377 N N . GLY A 1 304 ? 13.926 -38.561 -9.847 1.00 88.94 304 GLY A N 1
ATOM 2378 C CA . GLY A 1 304 ? 14.496 -38.133 -11.123 1.00 88.94 304 GLY A CA 1
ATOM 2379 C C . GLY A 1 304 ? 15.063 -36.714 -11.076 1.00 88.94 304 GLY A C 1
ATOM 2380 O O . GLY A 1 304 ? 16.113 -36.457 -11.661 1.00 88.94 304 GLY A O 1
ATOM 2381 N N . THR A 1 305 ? 14.431 -35.801 -10.332 1.00 91.12 305 THR A N 1
ATOM 2382 C CA . THR A 1 305 ? 14.961 -34.443 -10.116 1.00 91.12 305 THR A CA 1
ATOM 2383 C C . THR A 1 305 ? 16.287 -34.481 -9.363 1.00 91.12 305 THR A C 1
ATOM 2385 O O . THR A 1 305 ? 17.252 -33.854 -9.789 1.00 91.12 305 THR A O 1
ATOM 2388 N N . LYS A 1 306 ? 16.377 -35.260 -8.278 1.00 91.12 306 LYS A N 1
ATOM 2389 C CA . LYS A 1 306 ? 17.615 -35.409 -7.503 1.00 91.12 306 LYS A CA 1
ATOM 2390 C C . LYS A 1 306 ? 18.746 -35.996 -8.348 1.00 91.12 306 LYS A C 1
ATOM 2392 O O . LYS A 1 306 ? 19.860 -35.492 -8.271 1.00 91.12 306 LYS A O 1
ATOM 2397 N N . LEU A 1 307 ? 18.456 -37.011 -9.164 1.00 94.19 307 LEU A N 1
ATOM 2398 C CA . LEU A 1 307 ? 19.435 -37.602 -10.079 1.00 94.19 307 LEU A CA 1
ATOM 2399 C C . LEU A 1 307 ? 19.923 -36.591 -11.124 1.00 94.19 307 LEU A C 1
ATOM 2401 O O . LEU A 1 307 ? 21.124 -36.491 -11.352 1.00 94.19 307 LEU A O 1
ATOM 2405 N N . ALA A 1 308 ? 19.017 -35.804 -11.714 1.00 95.06 308 ALA A N 1
ATOM 2406 C CA . ALA A 1 308 ? 19.384 -34.771 -12.683 1.00 95.06 308 ALA A CA 1
ATOM 2407 C C . ALA A 1 308 ? 20.271 -33.679 -12.062 1.00 95.06 308 ALA A C 1
ATOM 2409 O O . ALA A 1 308 ? 21.267 -33.283 -12.659 1.00 95.06 308 ALA A O 1
ATOM 2410 N N . LEU A 1 309 ? 19.949 -33.230 -10.844 1.00 95.88 309 LEU A N 1
ATOM 2411 C CA . LEU A 1 309 ? 20.764 -32.253 -10.118 1.00 95.88 309 LEU A CA 1
ATOM 2412 C C . LEU A 1 309 ? 22.140 -32.825 -9.748 1.00 95.88 309 LEU A C 1
ATOM 2414 O O . LEU A 1 309 ? 23.144 -32.133 -9.882 1.00 95.88 309 LEU A O 1
ATOM 2418 N N . GLN A 1 310 ? 22.212 -34.094 -9.340 1.00 95.25 310 GLN A N 1
ATOM 2419 C CA . GLN A 1 310 ? 23.488 -34.766 -9.077 1.00 95.25 310 GLN A CA 1
ATOM 2420 C C . GLN A 1 310 ? 24.346 -34.881 -10.338 1.00 95.25 310 GLN A C 1
ATOM 2422 O O . GLN A 1 310 ? 25.536 -34.593 -10.271 1.00 95.25 310 GLN A O 1
ATOM 2427 N N . ALA A 1 311 ? 23.758 -35.256 -11.477 1.00 96.06 311 ALA A N 1
ATOM 2428 C CA . ALA A 1 311 ? 24.467 -35.305 -12.754 1.00 96.06 311 ALA A CA 1
ATOM 2429 C C . ALA A 1 311 ? 25.016 -33.923 -13.134 1.00 96.06 311 ALA A C 1
ATOM 2431 O O . ALA A 1 311 ? 26.202 -33.789 -13.409 1.00 96.06 311 ALA A O 1
ATOM 2432 N N . TRP A 1 312 ? 24.188 -32.882 -13.021 1.00 96.50 312 TRP A N 1
ATOM 2433 C CA . TRP A 1 312 ? 24.621 -31.506 -13.248 1.00 96.50 312 TRP A CA 1
ATOM 2434 C C . TRP A 1 312 ? 25.781 -31.096 -12.324 1.00 96.50 312 TRP A C 1
ATOM 2436 O O . TRP A 1 312 ? 26.759 -30.512 -12.779 1.00 96.50 312 TRP A O 1
ATOM 2446 N N . GLN A 1 313 ? 25.730 -31.444 -11.034 1.00 96.06 313 GLN A N 1
ATOM 2447 C CA . GLN A 1 313 ? 26.818 -31.130 -10.102 1.00 96.06 313 GLN A CA 1
ATOM 2448 C C . GLN A 1 313 ? 28.124 -31.843 -10.477 1.00 96.06 313 GLN A C 1
ATOM 2450 O O . GLN A 1 313 ? 29.196 -31.273 -10.294 1.00 96.06 313 GLN A O 1
ATOM 2455 N N . GLN A 1 314 ? 28.051 -33.078 -10.984 1.00 94.94 314 GLN A N 1
ATOM 2456 C CA . GLN A 1 314 ? 29.229 -33.807 -11.460 1.00 94.94 314 GLN A CA 1
ATOM 2457 C C . GLN A 1 314 ? 29.815 -33.155 -12.715 1.00 94.94 314 GLN A C 1
ATOM 2459 O O . GLN A 1 314 ? 31.022 -32.924 -12.763 1.00 94.94 314 GLN A O 1
ATOM 2464 N N . ASP A 1 315 ? 28.966 -32.787 -13.678 1.00 92.88 315 ASP A N 1
ATOM 2465 C CA . ASP A 1 315 ? 29.381 -32.130 -14.924 1.00 92.88 315 ASP A CA 1
ATOM 2466 C C . ASP A 1 315 ? 30.102 -30.797 -14.671 1.00 92.88 315 ASP A C 1
ATOM 2468 O O . ASP A 1 315 ? 31.024 -30.438 -15.404 1.00 92.88 315 ASP A O 1
ATOM 2472 N N . TRP A 1 316 ? 29.715 -30.080 -13.613 1.00 93.75 316 TRP A N 1
ATOM 2473 C CA . TRP A 1 316 ? 30.272 -28.775 -13.245 1.00 93.75 316 TRP A CA 1
ATOM 2474 C C . TRP A 1 316 ? 31.075 -28.795 -11.939 1.00 93.75 316 TRP A C 1
ATOM 2476 O O . TRP A 1 316 ? 31.269 -27.747 -11.320 1.00 93.75 316 TRP A O 1
ATOM 2486 N N . MET A 1 317 ? 31.571 -29.965 -11.515 1.00 92.12 317 MET A N 1
ATOM 2487 C CA . MET A 1 317 ? 32.228 -30.150 -10.211 1.00 92.12 317 MET A CA 1
ATOM 2488 C C . MET A 1 317 ? 33.377 -29.159 -9.983 1.00 92.12 317 MET A C 1
ATOM 2490 O O . MET A 1 317 ? 33.516 -28.621 -8.885 1.00 92.12 317 MET A O 1
ATOM 2494 N N . VAL A 1 318 ? 34.176 -28.884 -11.019 1.00 89.88 318 VAL A N 1
ATOM 2495 C CA . VAL A 1 318 ? 35.294 -27.930 -10.941 1.00 89.88 318 VAL A CA 1
ATOM 2496 C C . VAL A 1 318 ? 34.784 -26.536 -10.566 1.00 89.88 318 VAL A C 1
ATOM 2498 O O . VAL A 1 318 ? 35.204 -25.988 -9.549 1.00 89.88 318 VAL A O 1
ATOM 2501 N N . LEU A 1 319 ? 33.805 -26.005 -11.309 1.00 89.94 319 LEU A N 1
ATOM 2502 C CA . LEU A 1 319 ? 33.209 -24.693 -11.027 1.00 89.94 319 LEU A CA 1
ATOM 2503 C C . LEU A 1 319 ? 32.518 -24.649 -9.660 1.00 89.94 319 LEU A C 1
ATOM 2505 O O . LEU A 1 319 ? 32.497 -23.604 -9.011 1.00 89.94 319 LEU A O 1
ATOM 2509 N N . PHE A 1 320 ? 31.953 -25.775 -9.215 1.00 89.62 320 PHE A N 1
ATOM 2510 C CA . PHE A 1 320 ? 31.239 -25.887 -7.943 1.00 89.62 320 PHE A CA 1
ATOM 2511 C C . PHE A 1 320 ? 32.160 -25.764 -6.716 1.00 89.62 320 PHE A C 1
ATOM 2513 O O . PHE A 1 320 ? 31.691 -25.401 -5.638 1.00 89.62 320 PHE A O 1
ATOM 2520 N N . HIS A 1 321 ? 33.461 -26.033 -6.872 1.00 86.19 321 HIS A N 1
ATOM 2521 C CA . HIS A 1 321 ? 34.457 -25.973 -5.793 1.00 86.19 321 HIS A CA 1
ATOM 2522 C C . HIS A 1 321 ? 35.422 -24.788 -5.883 1.00 86.19 321 HIS A C 1
ATOM 2524 O O . HIS A 1 321 ? 36.206 -24.554 -4.964 1.00 86.19 321 HIS A O 1
ATOM 2530 N N . GLU A 1 322 ? 35.365 -24.014 -6.959 1.00 86.94 322 GLU A N 1
ATOM 2531 C CA . GLU A 1 322 ? 36.207 -22.837 -7.119 1.00 86.94 322 GLU A CA 1
ATOM 2532 C C . GLU A 1 322 ? 35.810 -21.668 -6.201 1.00 86.94 322 GLU A C 1
ATOM 2534 O O . GLU A 1 322 ? 34.667 -21.585 -5.728 1.00 86.94 322 GLU A O 1
ATOM 2539 N N . PRO A 1 323 ? 36.726 -20.704 -5.981 1.00 80.56 323 PRO A N 1
ATOM 2540 C CA . PRO A 1 323 ? 36.423 -19.483 -5.246 1.00 80.56 323 PRO A CA 1
ATOM 2541 C C . PRO A 1 323 ? 35.235 -18.740 -5.855 1.00 80.56 323 PRO A C 1
ATOM 2543 O O . PRO A 1 323 ? 35.139 -18.588 -7.071 1.00 80.56 323 PRO A O 1
ATOM 2546 N N . ARG A 1 324 ? 34.349 -18.206 -5.014 1.00 78.00 324 ARG A N 1
ATOM 2547 C CA . ARG A 1 324 ? 33.114 -17.518 -5.427 1.00 78.00 324 ARG A CA 1
ATOM 2548 C C . ARG A 1 324 ? 32.018 -18.401 -6.049 1.00 78.00 324 ARG A C 1
ATOM 2550 O O . ARG A 1 324 ? 31.131 -17.885 -6.724 1.00 78.00 324 ARG A O 1
ATOM 2557 N N . SER A 1 325 ? 32.062 -19.715 -5.844 1.00 87.19 325 SER A N 1
ATOM 2558 C CA . SER A 1 325 ? 31.022 -20.642 -6.314 1.00 87.19 325 SER A CA 1
ATOM 2559 C C . SER A 1 325 ? 29.720 -20.587 -5.502 1.00 87.19 325 SER A C 1
ATOM 2561 O O . SER A 1 325 ? 28.736 -21.190 -5.922 1.00 87.19 325 SER A O 1
ATOM 2563 N N . GLN A 1 326 ? 29.655 -19.846 -4.384 1.00 88.94 326 GLN A N 1
ATOM 2564 C CA . GLN A 1 326 ? 28.486 -19.821 -3.493 1.00 88.94 326 GLN A CA 1
ATOM 2565 C C . GLN A 1 326 ? 27.168 -19.510 -4.208 1.00 88.94 326 GLN A C 1
ATOM 2567 O O . GLN A 1 326 ? 26.155 -20.096 -3.860 1.00 88.94 326 GLN A O 1
ATOM 2572 N N . PHE A 1 327 ? 27.158 -18.653 -5.232 1.00 86.88 327 PHE A N 1
ATOM 2573 C CA . PHE A 1 327 ? 25.927 -18.288 -5.946 1.00 86.88 327 PHE A CA 1
ATOM 2574 C C . PHE A 1 327 ? 25.400 -19.449 -6.793 1.00 86.88 327 PHE A C 1
ATOM 2576 O O . PHE A 1 327 ? 24.205 -19.745 -6.788 1.00 86.88 327 PHE A O 1
ATOM 2583 N N . LEU A 1 328 ? 26.321 -20.188 -7.414 1.00 91.38 328 LEU A N 1
ATOM 2584 C CA . LEU A 1 328 ? 26.027 -21.422 -8.129 1.00 91.38 328 LEU A CA 1
ATOM 2585 C C . LEU A 1 328 ? 25.531 -22.512 -7.159 1.00 91.38 328 LEU A C 1
ATOM 2587 O O . LEU A 1 328 ? 24.548 -23.203 -7.433 1.00 91.38 328 LEU A O 1
ATOM 2591 N N . GLN A 1 329 ? 26.155 -22.614 -5.979 1.00 94.50 329 GLN A N 1
ATOM 2592 C CA . GLN A 1 329 ? 25.714 -23.510 -4.905 1.00 94.50 329 GLN A CA 1
ATOM 2593 C C . GLN A 1 329 ? 24.319 -23.126 -4.380 1.00 94.50 329 GLN A C 1
ATOM 2595 O O . GLN A 1 329 ? 23.476 -23.998 -4.173 1.00 94.50 329 GLN A O 1
ATOM 2600 N N . MET A 1 330 ? 24.031 -21.833 -4.210 1.00 95.31 330 MET A N 1
ATOM 2601 C CA . MET A 1 330 ? 22.713 -21.337 -3.806 1.00 95.31 330 MET A CA 1
ATOM 2602 C C . MET A 1 330 ? 21.644 -21.717 -4.830 1.00 95.31 330 MET A C 1
ATOM 2604 O O . MET A 1 330 ? 20.603 -22.232 -4.429 1.00 95.31 330 MET A O 1
ATOM 2608 N N . GLY A 1 331 ? 21.909 -21.551 -6.132 1.00 95.12 331 GLY A N 1
ATOM 2609 C CA . GLY A 1 331 ? 21.019 -22.020 -7.200 1.00 95.12 331 GLY A CA 1
ATOM 2610 C C . GLY A 1 331 ? 20.751 -23.528 -7.118 1.00 95.12 331 GLY A C 1
ATOM 2611 O O . GLY A 1 331 ? 19.605 -23.972 -7.224 1.00 95.12 331 GLY A O 1
ATOM 2612 N N . PHE A 1 332 ? 21.787 -24.326 -6.850 1.00 96.50 332 PHE A N 1
ATOM 2613 C CA . PHE A 1 332 ? 21.671 -25.778 -6.687 1.00 96.50 332 PHE A CA 1
ATOM 2614 C C . PHE A 1 332 ? 20.815 -26.166 -5.470 1.00 96.50 332 PHE A C 1
ATOM 2616 O O . PHE A 1 332 ? 19.899 -26.987 -5.572 1.00 96.50 332 PHE A O 1
ATOM 2623 N N . HIS A 1 333 ? 21.053 -25.553 -4.307 1.00 97.38 333 HIS A N 1
ATOM 2624 C CA . HIS A 1 333 ? 20.234 -25.805 -3.119 1.00 97.38 333 HIS A CA 1
ATOM 2625 C C . HIS A 1 333 ? 18.804 -25.276 -3.283 1.00 97.38 333 HIS A C 1
ATOM 2627 O O . HIS A 1 333 ? 17.868 -25.910 -2.791 1.00 97.38 333 HIS A O 1
ATOM 2633 N N . PHE A 1 334 ? 18.618 -24.172 -4.009 1.00 96.94 334 PHE A N 1
ATOM 2634 C CA . PHE A 1 334 ? 17.309 -23.630 -4.360 1.00 96.94 334 PHE A CA 1
ATOM 2635 C C . PHE A 1 334 ? 16.512 -24.605 -5.235 1.00 96.94 334 PHE A C 1
ATOM 2637 O O . PHE A 1 334 ? 15.326 -24.816 -4.977 1.00 96.94 334 PHE A O 1
ATOM 2644 N N . ALA A 1 335 ? 17.156 -25.271 -6.198 1.00 95.31 335 ALA A N 1
ATOM 2645 C CA . ALA A 1 335 ? 16.530 -26.310 -7.017 1.00 95.31 335 ALA A CA 1
ATOM 2646 C C . ALA A 1 335 ? 15.936 -27.438 -6.161 1.00 95.31 335 ALA A C 1
ATOM 2648 O O . ALA A 1 335 ? 14.769 -27.807 -6.323 1.00 95.31 335 ALA A O 1
ATOM 2649 N N . HIS A 1 336 ? 16.722 -27.946 -5.207 1.00 94.50 336 HIS A N 1
ATOM 2650 C CA . HIS A 1 336 ? 16.269 -28.960 -4.258 1.00 94.50 336 HIS A CA 1
ATOM 2651 C C . HIS A 1 336 ? 15.118 -28.457 -3.384 1.00 94.50 336 HIS A C 1
ATOM 2653 O O . HIS A 1 336 ? 14.096 -29.137 -3.265 1.00 94.50 336 HIS A O 1
ATOM 2659 N N . LEU A 1 337 ? 15.253 -27.260 -2.803 1.00 94.69 337 LEU A N 1
ATOM 2660 C CA . LEU A 1 337 ? 14.213 -26.662 -1.968 1.00 94.69 337 LEU A CA 1
ATOM 2661 C C . LEU A 1 337 ? 12.891 -26.531 -2.738 1.00 94.69 337 LEU A C 1
ATOM 2663 O O . LEU A 1 337 ? 11.838 -26.926 -2.235 1.00 94.69 337 LEU A O 1
ATOM 2667 N N . LEU A 1 338 ? 12.942 -26.044 -3.981 1.00 92.44 338 LEU A N 1
ATOM 2668 C CA . LEU A 1 338 ? 11.766 -25.886 -4.829 1.00 92.44 338 LEU A CA 1
ATOM 2669 C C . LEU A 1 338 ? 11.122 -27.235 -5.183 1.00 92.44 338 LEU A C 1
ATOM 2671 O O . LEU A 1 338 ? 9.897 -27.355 -5.106 1.00 92.44 338 LEU A O 1
ATOM 2675 N N . ALA A 1 339 ? 11.921 -28.257 -5.512 1.00 90.62 339 ALA A N 1
ATOM 2676 C CA . ALA A 1 339 ? 11.429 -29.607 -5.796 1.00 90.62 339 ALA A CA 1
ATOM 2677 C C . ALA A 1 339 ? 10.667 -30.199 -4.596 1.00 90.62 339 ALA A C 1
ATOM 2679 O O . ALA A 1 339 ? 9.558 -30.720 -4.749 1.00 90.62 339 ALA A O 1
ATOM 2680 N N . HIS A 1 340 ? 11.218 -30.051 -3.387 1.00 89.00 340 HIS A N 1
ATOM 2681 C CA . HIS A 1 340 ? 10.560 -30.483 -2.154 1.00 89.00 340 HIS A CA 1
ATOM 2682 C C . HIS A 1 340 ? 9.261 -29.705 -1.891 1.00 89.00 340 HIS A C 1
ATOM 2684 O O . HIS A 1 340 ? 8.222 -30.320 -1.648 1.00 89.00 340 HIS A O 1
ATOM 2690 N N . CYS A 1 341 ? 9.277 -28.373 -2.024 1.00 86.81 341 CYS A N 1
ATOM 2691 C CA . CYS A 1 341 ? 8.086 -27.529 -1.877 1.00 86.81 341 CYS A CA 1
ATOM 2692 C C . CYS A 1 341 ? 6.943 -27.935 -2.822 1.00 86.81 341 CYS A C 1
ATOM 2694 O O . CYS A 1 341 ? 5.774 -27.883 -2.441 1.00 86.81 341 CYS A O 1
ATOM 2696 N N . GLN A 1 342 ? 7.255 -28.328 -4.058 1.00 82.38 342 GLN A N 1
ATOM 2697 C CA . GLN A 1 342 ? 6.251 -28.728 -5.047 1.00 82.38 342 GLN A CA 1
ATOM 2698 C C . GLN A 1 342 ? 5.720 -30.141 -4.799 1.00 82.38 342 GLN A C 1
ATOM 2700 O O . GLN A 1 342 ? 4.517 -30.369 -4.924 1.00 82.38 342 GLN A O 1
ATOM 2705 N N . SER A 1 343 ? 6.576 -31.068 -4.363 1.00 79.25 343 SER A N 1
ATOM 2706 C CA . SER A 1 343 ? 6.155 -32.416 -3.969 1.00 79.25 343 SER A CA 1
ATOM 2707 C C . SER A 1 343 ? 5.128 -32.404 -2.825 1.00 79.25 343 SER A C 1
ATOM 2709 O O . SER A 1 343 ? 4.289 -33.301 -2.749 1.00 79.25 343 SER A O 1
ATOM 2711 N N . LEU A 1 344 ? 5.160 -31.392 -1.949 1.00 74.75 344 LEU A N 1
ATOM 2712 C CA . LEU A 1 344 ? 4.185 -31.223 -0.864 1.00 74.75 344 LEU A CA 1
ATOM 2713 C C . LEU A 1 344 ? 2.802 -30.756 -1.333 1.00 74.75 344 LEU A C 1
ATOM 2715 O O . LEU A 1 344 ? 1.816 -31.023 -0.657 1.00 74.75 344 LEU A O 1
ATOM 2719 N N . LYS A 1 345 ? 2.702 -30.085 -2.486 1.00 69.00 345 LYS A N 1
ATOM 2720 C CA . LYS A 1 345 ? 1.420 -29.594 -3.025 1.00 69.00 345 LYS A CA 1
ATOM 2721 C C . LYS A 1 345 ? 0.609 -30.683 -3.742 1.00 69.00 345 LYS A C 1
ATOM 2723 O O . LYS A 1 345 ? -0.505 -30.417 -4.187 1.00 69.00 345 LYS A O 1
ATOM 2728 N N . SER A 1 346 ? 1.151 -31.897 -3.872 1.00 62.66 346 SER A N 1
ATOM 2729 C CA . SER A 1 346 ? 0.461 -33.028 -4.498 1.00 62.66 346 SER A CA 1
ATOM 2730 C C . SER A 1 346 ? -0.623 -33.598 -3.565 1.00 62.66 346 SER A C 1
ATOM 2732 O O . SER A 1 346 ? -0.314 -33.921 -2.417 1.00 62.66 346 SER A O 1
ATOM 2734 N N . PRO A 1 347 ? -1.868 -33.814 -4.038 1.00 50.06 347 PRO A N 1
ATOM 2735 C CA . PRO A 1 347 ? -3.009 -34.238 -3.211 1.00 50.06 347 PRO A CA 1
ATOM 2736 C C . PRO A 1 347 ? -2.868 -35.631 -2.571 1.00 50.06 347 PRO A C 1
ATOM 2738 O O . PRO A 1 347 ? -3.710 -36.024 -1.771 1.00 50.06 347 PRO A O 1
ATOM 2741 N N . LYS A 1 348 ? -1.817 -36.389 -2.911 1.00 47.28 348 LYS A N 1
ATOM 2742 C CA . LYS A 1 348 ? -1.510 -37.714 -2.342 1.00 47.28 348 LYS A CA 1
ATOM 2743 C C . LYS A 1 348 ? -0.392 -37.690 -1.288 1.00 47.28 348 LYS A C 1
ATOM 2745 O O . LYS A 1 348 ? -0.015 -38.745 -0.786 1.00 47.28 348 LYS A O 1
ATOM 2750 N N . SER A 1 349 ? 0.180 -36.524 -0.985 1.00 48.19 349 SER A N 1
ATOM 2751 C CA . SER A 1 349 ? 1.358 -36.410 -0.121 1.00 48.19 349 SER A CA 1
ATOM 2752 C C . SER A 1 349 ? 0.962 -36.289 1.353 1.00 48.19 349 SER A C 1
ATOM 2754 O O . SER A 1 349 ? 0.541 -35.229 1.812 1.00 48.19 349 SER A O 1
ATOM 2756 N N . VAL A 1 350 ? 1.114 -37.373 2.119 1.00 53.34 350 VAL A N 1
ATOM 2757 C CA . VAL A 1 350 ? 1.189 -37.280 3.584 1.00 53.34 350 VAL A CA 1
ATOM 2758 C C . VAL A 1 350 ? 2.553 -36.690 3.921 1.00 53.34 350 VAL A C 1
ATOM 2760 O O . VAL A 1 350 ? 3.585 -37.214 3.504 1.00 53.34 350 VAL A O 1
ATOM 2763 N N . MET A 1 351 ? 2.585 -35.579 4.657 1.00 61.25 351 MET A N 1
ATOM 2764 C CA . MET A 1 351 ? 3.854 -34.915 4.931 1.00 61.25 351 MET A CA 1
ATOM 2765 C C . MET A 1 351 ? 4.729 -35.736 5.893 1.00 61.25 351 MET A C 1
ATOM 2767 O O . MET A 1 351 ? 4.469 -35.791 7.098 1.00 61.25 351 MET A O 1
ATOM 2771 N N . HIS A 1 352 ? 5.793 -36.339 5.356 1.00 66.44 352 HIS A N 1
ATOM 2772 C CA . HIS A 1 352 ? 6.800 -37.085 6.113 1.00 66.44 352 HIS A CA 1
ATOM 2773 C C . HIS A 1 352 ? 7.863 -36.160 6.731 1.00 66.44 352 HIS A C 1
ATOM 2775 O O . HIS A 1 352 ? 8.282 -35.173 6.124 1.00 66.44 352 HIS A O 1
ATOM 2781 N N . SER A 1 353 ? 8.355 -36.515 7.924 1.00 73.25 353 SER A N 1
ATOM 2782 C CA . SER A 1 353 ? 9.419 -35.791 8.645 1.00 73.25 353 SER A CA 1
ATOM 2783 C C . SER A 1 353 ? 10.717 -35.643 7.837 1.00 73.25 353 SER A C 1
ATOM 2785 O O . SER A 1 353 ? 11.433 -34.654 7.989 1.00 73.25 353 SER A O 1
ATOM 2787 N N . SER A 1 354 ? 10.998 -36.581 6.928 1.00 80.56 354 SER A N 1
ATOM 2788 C CA . SER A 1 354 ? 12.146 -36.538 6.018 1.00 80.56 354 SER A CA 1
ATOM 2789 C C . SER A 1 354 ? 12.098 -35.367 5.029 1.00 80.56 354 SER A C 1
ATOM 2791 O O . SER A 1 354 ? 13.141 -34.784 4.743 1.00 80.56 354 SER A O 1
ATOM 2793 N N . PHE A 1 355 ? 10.913 -34.972 4.544 1.00 82.75 355 PHE A N 1
ATOM 2794 C CA . PHE A 1 355 ? 10.771 -33.833 3.628 1.00 82.75 355 PHE A CA 1
ATOM 2795 C C . PHE A 1 355 ? 11.048 -32.504 4.325 1.00 82.75 355 PHE A C 1
ATOM 2797 O O . PHE A 1 355 ? 11.792 -31.680 3.796 1.00 82.75 355 PHE A O 1
ATOM 2804 N N . LEU A 1 356 ? 10.509 -32.324 5.535 1.00 86.31 356 LEU A N 1
ATOM 2805 C CA . LEU A 1 356 ? 10.784 -31.140 6.349 1.00 86.31 356 LEU A CA 1
ATOM 2806 C C . LEU A 1 356 ? 12.276 -30.983 6.633 1.00 86.31 356 LEU A C 1
ATOM 2808 O O . LEU A 1 356 ? 12.811 -29.883 6.520 1.00 86.31 356 LEU A O 1
ATOM 2812 N N . LYS A 1 357 ? 12.952 -32.089 6.965 1.00 89.00 357 LYS A N 1
ATOM 2813 C CA . LYS A 1 357 ? 14.389 -32.099 7.242 1.00 89.00 357 LYS A CA 1
ATOM 2814 C C . LYS A 1 357 ? 15.207 -31.594 6.058 1.00 89.00 357 LYS A C 1
ATOM 2816 O O . LYS A 1 357 ? 16.082 -30.754 6.258 1.00 89.00 357 LYS A O 1
ATOM 2821 N N . GLU A 1 358 ? 14.924 -32.070 4.846 1.00 92.00 358 GLU A N 1
ATOM 2822 C CA . GLU A 1 358 ? 15.640 -31.595 3.657 1.00 92.00 358 GLU A CA 1
ATOM 2823 C C . GLU A 1 358 ? 15.298 -30.133 3.337 1.00 92.00 358 GLU A C 1
ATOM 2825 O O . GLU A 1 358 ? 16.207 -29.356 3.061 1.00 92.00 358 GLU A O 1
ATOM 2830 N N . MET A 1 359 ? 14.036 -29.704 3.457 1.00 93.38 359 MET A N 1
ATOM 2831 C CA . MET A 1 359 ? 13.668 -28.296 3.235 1.00 93.38 359 MET A CA 1
ATOM 2832 C C . MET A 1 359 ? 14.378 -27.351 4.212 1.00 93.38 359 MET A C 1
ATOM 2834 O O . MET A 1 359 ? 14.981 -26.372 3.781 1.00 93.38 359 MET A O 1
ATOM 2838 N N . ILE A 1 360 ? 14.382 -27.675 5.510 1.00 94.75 360 ILE A N 1
ATOM 2839 C CA . ILE A 1 360 ? 15.097 -26.899 6.535 1.00 94.75 360 ILE A CA 1
ATOM 2840 C C . ILE A 1 360 ? 16.594 -26.863 6.225 1.00 94.75 360 ILE A C 1
ATOM 2842 O O . ILE A 1 360 ? 17.206 -25.797 6.257 1.00 94.75 360 ILE A O 1
ATOM 2846 N N . LYS A 1 361 ? 17.190 -28.012 5.890 1.00 95.50 361 LYS A N 1
ATOM 2847 C CA . LYS A 1 361 ? 18.611 -28.116 5.540 1.00 95.50 361 LYS A CA 1
ATOM 2848 C C . LYS A 1 361 ? 18.966 -27.221 4.352 1.00 95.50 361 LYS A C 1
ATOM 2850 O O . LYS A 1 361 ? 19.920 -26.456 4.450 1.00 95.50 361 LYS A O 1
ATOM 2855 N N . HIS A 1 362 ? 18.211 -27.293 3.257 1.00 97.38 362 HIS A N 1
ATOM 2856 C CA . HIS A 1 362 ? 18.467 -26.476 2.073 1.00 97.38 362 HIS A CA 1
ATOM 2857 C C . HIS A 1 362 ? 18.275 -24.980 2.358 1.00 97.38 362 HIS A C 1
ATOM 2859 O O . HIS A 1 362 ? 19.147 -24.198 1.988 1.00 97.38 362 HIS A O 1
ATOM 2865 N N . SER A 1 363 ? 17.226 -24.584 3.091 1.00 97.88 363 SER A N 1
ATOM 2866 C CA . SER A 1 363 ? 17.044 -23.190 3.524 1.00 97.88 363 SER A CA 1
ATOM 2867 C C . SER A 1 363 ? 18.216 -22.682 4.374 1.00 97.88 363 SER A C 1
ATOM 2869 O O . SER A 1 363 ? 18.729 -21.599 4.101 1.00 97.88 363 SER A O 1
ATOM 2871 N N . LYS A 1 364 ? 18.680 -23.460 5.367 1.00 97.25 364 LYS A N 1
ATOM 2872 C CA . LYS A 1 364 ? 19.831 -23.090 6.217 1.00 97.25 364 LYS A CA 1
ATOM 2873 C C . LYS A 1 364 ? 21.102 -22.904 5.391 1.00 97.25 364 LYS A C 1
ATOM 2875 O O . LYS A 1 364 ? 21.801 -21.916 5.580 1.00 97.25 364 LYS A O 1
ATOM 2880 N N . ILE A 1 365 ? 21.390 -23.834 4.477 1.00 97.56 365 ILE A N 1
ATOM 2881 C CA . ILE A 1 365 ? 22.594 -23.762 3.638 1.00 97.56 365 ILE A CA 1
ATOM 2882 C C . ILE A 1 365 ? 22.569 -22.503 2.769 1.00 97.56 365 ILE A C 1
ATOM 2884 O O . ILE A 1 365 ? 23.559 -21.786 2.737 1.00 97.56 365 ILE A O 1
ATOM 2888 N N . ILE A 1 366 ? 21.445 -22.202 2.111 1.00 98.00 366 ILE A N 1
ATOM 2889 C CA . ILE A 1 366 ? 21.320 -21.011 1.258 1.00 98.00 366 ILE A CA 1
ATOM 2890 C C . ILE A 1 366 ? 21.582 -19.727 2.059 1.00 98.00 366 ILE A C 1
ATOM 2892 O O . ILE A 1 366 ? 22.346 -18.876 1.611 1.00 98.00 366 ILE A O 1
ATOM 2896 N N . ILE A 1 367 ? 20.967 -19.597 3.239 1.00 97.38 367 ILE A N 1
ATOM 2897 C CA . ILE A 1 367 ? 21.104 -18.408 4.091 1.00 97.38 367 ILE A CA 1
ATOM 2898 C C . ILE A 1 367 ? 22.541 -18.262 4.605 1.00 97.38 367 ILE A C 1
ATOM 2900 O O . ILE A 1 367 ? 23.126 -17.187 4.493 1.00 97.38 367 ILE A O 1
ATOM 2904 N N . ASN A 1 368 ? 23.128 -19.344 5.120 1.00 95.75 368 ASN A N 1
ATOM 2905 C CA . ASN A 1 368 ? 24.483 -19.312 5.666 1.00 95.75 368 ASN A CA 1
ATOM 2906 C C . ASN A 1 368 ? 25.533 -19.072 4.578 1.00 95.75 368 ASN A C 1
ATOM 2908 O O . ASN A 1 368 ? 26.437 -18.279 4.795 1.00 95.75 368 ASN A O 1
ATOM 2912 N N . LEU A 1 369 ? 25.383 -19.664 3.385 1.00 94.69 369 LEU A N 1
ATOM 2913 C CA . LEU A 1 369 ? 26.285 -19.398 2.258 1.00 94.69 369 LEU A CA 1
ATOM 2914 C C . LEU A 1 369 ? 26.373 -17.901 1.948 1.00 94.69 369 LEU A C 1
ATOM 2916 O O . LEU A 1 369 ? 27.469 -17.405 1.710 1.00 94.69 369 LEU A O 1
ATOM 2920 N N . ALA A 1 370 ? 25.250 -17.179 1.971 1.00 92.94 370 ALA A N 1
ATOM 2921 C CA . ALA A 1 370 ? 25.254 -15.740 1.730 1.00 92.94 370 ALA A CA 1
ATOM 2922 C C . ALA A 1 370 ? 25.913 -14.958 2.876 1.00 92.94 370 ALA A C 1
ATOM 2924 O O . ALA A 1 370 ? 26.795 -14.144 2.621 1.00 92.94 370 ALA A O 1
ATOM 2925 N N . ILE A 1 371 ? 25.530 -15.235 4.127 1.00 91.75 371 ILE A N 1
ATOM 2926 C CA . ILE A 1 371 ? 26.053 -14.519 5.300 1.00 91.75 371 ILE A CA 1
ATOM 2927 C C . ILE A 1 371 ? 27.565 -14.757 5.456 1.00 91.75 371 ILE A C 1
ATOM 2929 O O . ILE A 1 371 ? 28.326 -13.797 5.583 1.00 91.75 371 ILE A O 1
ATOM 2933 N N . ASP A 1 372 ? 28.013 -16.010 5.369 1.00 90.56 372 ASP A N 1
ATOM 2934 C CA . ASP A 1 372 ? 29.397 -16.420 5.643 1.00 90.56 372 ASP A CA 1
ATOM 2935 C C . ASP A 1 372 ? 30.388 -15.992 4.547 1.00 90.56 372 ASP A C 1
ATOM 2937 O O . ASP A 1 372 ? 31.595 -15.952 4.784 1.00 90.56 372 ASP A O 1
ATOM 2941 N N . THR A 1 373 ? 29.902 -15.668 3.343 1.00 88.62 373 THR A N 1
ATOM 2942 C CA . THR A 1 373 ? 30.747 -15.279 2.194 1.00 88.62 373 THR A CA 1
ATOM 2943 C C . THR A 1 373 ? 30.579 -13.819 1.771 1.00 88.62 373 THR A C 1
ATOM 2945 O O . THR A 1 373 ? 30.992 -13.442 0.672 1.00 88.62 373 THR A O 1
ATOM 2948 N N . THR A 1 374 ? 29.992 -12.994 2.643 1.00 89.50 374 THR A N 1
ATOM 2949 C CA . THR A 1 374 ? 29.760 -11.565 2.393 1.00 89.50 374 THR A CA 1
ATOM 2950 C C . THR A 1 374 ? 31.067 -10.831 2.098 1.00 89.50 374 THR A C 1
ATOM 2952 O O . THR A 1 374 ? 32.029 -10.908 2.860 1.00 89.50 374 THR A O 1
ATOM 2955 N N . ASP A 1 375 ? 31.082 -10.074 1.006 1.00 88.31 375 ASP A N 1
ATOM 2956 C CA . ASP A 1 375 ? 32.197 -9.229 0.574 1.00 88.31 375 ASP A CA 1
ATOM 2957 C C . ASP A 1 375 ? 31.693 -7.932 -0.088 1.00 88.31 375 ASP A C 1
ATOM 2959 O O . ASP A 1 375 ? 30.491 -7.749 -0.303 1.00 88.31 375 ASP A O 1
ATOM 2963 N N . ASP A 1 376 ? 32.606 -7.038 -0.478 1.00 84.81 376 ASP A N 1
ATOM 2964 C CA . ASP A 1 376 ? 32.255 -5.770 -1.140 1.00 84.81 376 ASP A CA 1
ATOM 2965 C C . ASP A 1 376 ? 31.454 -5.958 -2.439 1.00 84.81 376 ASP A C 1
ATOM 2967 O O . ASP A 1 376 ? 30.723 -5.062 -2.862 1.00 84.81 376 ASP A O 1
ATOM 2971 N N . ARG A 1 377 ? 31.554 -7.128 -3.087 1.00 85.06 377 ARG A N 1
ATOM 2972 C CA . ARG A 1 377 ? 30.807 -7.430 -4.316 1.00 85.06 377 ARG A CA 1
ATOM 2973 C C . ARG A 1 377 ? 29.365 -7.821 -4.046 1.00 85.06 377 ARG A C 1
ATOM 2975 O O . ARG A 1 377 ? 28.545 -7.753 -4.960 1.00 85.06 377 ARG A O 1
ATOM 2982 N N . THR A 1 378 ? 29.046 -8.177 -2.806 1.00 90.00 378 THR A N 1
ATOM 2983 C CA . THR A 1 378 ? 27.724 -8.660 -2.411 1.00 90.00 378 THR A CA 1
ATOM 2984 C C . THR A 1 378 ? 26.633 -7.663 -2.768 1.00 90.00 378 THR A C 1
ATOM 2986 O O . THR A 1 378 ? 25.608 -8.083 -3.272 1.00 90.00 378 THR A O 1
ATOM 2989 N N . ARG A 1 379 ? 26.858 -6.350 -2.638 1.00 89.81 379 ARG A N 1
ATOM 2990 C CA . ARG A 1 379 ? 25.883 -5.298 -3.010 1.00 89.81 379 ARG A CA 1
ATOM 2991 C C . ARG A 1 379 ? 25.647 -5.115 -4.520 1.00 89.81 379 ARG A C 1
ATOM 2993 O O . ARG A 1 379 ? 24.832 -4.284 -4.919 1.00 89.81 379 ARG A O 1
ATOM 3000 N N . HIS A 1 380 ? 26.407 -5.814 -5.361 1.00 90.94 380 HIS A N 1
ATOM 3001 C CA . HIS A 1 380 ? 26.361 -5.698 -6.823 1.00 90.94 380 HIS A CA 1
ATOM 3002 C C . HIS A 1 380 ? 25.809 -6.957 -7.503 1.00 90.94 380 HIS A C 1
ATOM 3004 O O . HIS A 1 380 ? 25.750 -7.017 -8.730 1.00 90.94 380 HIS A O 1
ATOM 3010 N N . LEU A 1 381 ? 25.399 -7.958 -6.723 1.00 91.06 381 LEU A N 1
ATOM 3011 C CA . LEU A 1 381 ? 24.793 -9.181 -7.239 1.00 91.06 381 LEU A CA 1
ATOM 3012 C C . LEU A 1 381 ? 23.452 -8.893 -7.923 1.00 91.06 381 LEU A C 1
ATOM 3014 O O . LEU A 1 381 ? 22.849 -7.835 -7.731 1.00 91.06 381 LEU A O 1
ATOM 3018 N N . THR A 1 382 ? 22.994 -9.839 -8.740 1.00 92.94 382 THR A N 1
ATOM 3019 C CA . THR A 1 382 ? 21.669 -9.776 -9.364 1.00 92.94 382 THR A CA 1
ATOM 3020 C C . THR A 1 382 ? 20.576 -9.932 -8.312 1.00 92.94 382 THR A C 1
ATOM 3022 O O . THR A 1 382 ? 20.765 -10.597 -7.287 1.00 92.94 382 THR A O 1
ATOM 3025 N N . ASP A 1 383 ? 19.405 -9.347 -8.570 1.00 93.19 383 ASP A N 1
ATOM 3026 C CA . ASP A 1 383 ? 18.283 -9.376 -7.622 1.00 93.19 383 ASP A CA 1
ATOM 3027 C C . ASP A 1 383 ? 17.825 -10.804 -7.301 1.00 93.19 383 ASP A C 1
ATOM 3029 O O . ASP A 1 383 ? 17.363 -11.096 -6.197 1.00 93.19 383 ASP A O 1
ATOM 3033 N N . HIS A 1 384 ? 18.035 -11.714 -8.249 1.00 93.81 384 HIS A N 1
ATOM 3034 C CA . HIS A 1 384 ? 17.700 -13.124 -8.143 1.00 93.81 384 HIS A CA 1
ATOM 3035 C C . HIS A 1 384 ? 18.348 -13.826 -6.935 1.00 93.81 384 HIS A C 1
ATOM 3037 O O . HIS A 1 384 ? 17.715 -14.666 -6.295 1.00 93.81 384 HIS A O 1
ATOM 3043 N N . ILE A 1 385 ? 19.572 -13.446 -6.545 1.00 94.75 385 ILE A N 1
ATOM 3044 C CA . ILE A 1 385 ? 20.222 -13.995 -5.340 1.00 94.75 385 ILE A CA 1
ATOM 3045 C C . ILE A 1 385 ? 19.437 -13.624 -4.076 1.00 94.75 385 ILE A C 1
ATOM 3047 O O . ILE A 1 385 ? 19.209 -14.469 -3.205 1.00 94.75 385 ILE A O 1
ATOM 3051 N N . TYR A 1 386 ? 18.959 -12.384 -3.997 1.00 95.00 386 TYR A N 1
ATOM 3052 C CA . TYR A 1 386 ? 18.135 -11.926 -2.881 1.00 95.00 386 TYR A CA 1
ATOM 3053 C C . TYR A 1 386 ? 16.745 -12.561 -2.921 1.00 95.00 386 TYR A C 1
ATOM 3055 O O . TYR A 1 386 ? 16.229 -12.940 -1.873 1.00 95.00 386 TYR A O 1
ATOM 3063 N N . HIS A 1 387 ? 16.167 -12.789 -4.108 1.00 94.81 387 HIS A N 1
ATOM 3064 C CA . HIS A 1 387 ? 14.915 -13.545 -4.241 1.00 94.81 387 HIS A CA 1
ATOM 3065 C C . HIS A 1 387 ? 15.047 -14.976 -3.703 1.00 94.81 387 HIS A C 1
ATOM 3067 O O . HIS A 1 387 ? 14.163 -15.431 -2.974 1.00 94.81 387 HIS A O 1
ATOM 3073 N N . ILE A 1 388 ? 16.150 -15.674 -4.002 1.00 96.50 388 ILE A N 1
ATOM 3074 C CA . ILE A 1 388 ? 16.441 -17.014 -3.461 1.00 96.50 388 ILE A CA 1
ATOM 3075 C C . ILE A 1 388 ? 16.534 -16.979 -1.927 1.00 96.50 388 ILE A C 1
ATOM 3077 O O . ILE A 1 388 ? 15.965 -17.847 -1.254 1.00 96.50 388 ILE A O 1
ATOM 3081 N N . LEU A 1 389 ? 17.222 -15.982 -1.364 1.00 97.12 389 LEU A N 1
ATOM 3082 C CA . LEU A 1 389 ? 17.371 -15.818 0.085 1.00 97.12 389 LEU A CA 1
ATOM 3083 C C . LEU A 1 389 ? 16.027 -15.557 0.768 1.00 97.12 389 LEU A C 1
ATOM 3085 O O . LEU A 1 389 ? 15.666 -16.265 1.711 1.00 97.12 389 LEU A O 1
ATOM 3089 N N . SER A 1 390 ? 15.244 -14.611 0.249 1.00 95.62 390 SER A N 1
ATOM 3090 C CA . SER A 1 390 ? 13.913 -14.293 0.768 1.00 95.62 390 SER A CA 1
ATOM 3091 C C . SER A 1 390 ? 12.963 -15.476 0.653 1.00 95.62 390 SER A C 1
ATOM 3093 O O . SER A 1 390 ? 12.252 -15.787 1.607 1.00 95.62 390 SER A O 1
ATOM 3095 N N . PHE A 1 391 ? 12.978 -16.199 -0.470 1.00 95.75 391 PHE A N 1
ATOM 3096 C CA . PHE A 1 391 ? 12.191 -17.421 -0.626 1.00 95.75 391 PHE A CA 1
ATOM 3097 C C . PHE A 1 391 ? 12.577 -18.480 0.412 1.00 95.75 391 PHE A C 1
ATOM 3099 O O . PHE A 1 391 ? 11.701 -19.111 1.009 1.00 95.75 391 PHE A O 1
ATOM 3106 N N . SER A 1 392 ? 13.876 -18.659 0.659 1.00 97.44 392 SER A N 1
ATOM 3107 C CA . SER A 1 392 ? 14.394 -19.632 1.625 1.00 97.44 392 SER A CA 1
ATOM 3108 C C . SER A 1 392 ? 13.993 -19.287 3.056 1.00 97.44 392 SER A C 1
ATOM 3110 O O . SER A 1 392 ? 13.565 -20.179 3.794 1.00 97.44 392 SER A O 1
ATOM 3112 N N . ALA A 1 393 ? 14.054 -18.002 3.417 1.00 97.00 393 ALA A N 1
ATOM 3113 C CA . ALA A 1 393 ? 13.627 -17.484 4.712 1.00 97.00 393 ALA A CA 1
ATOM 3114 C C . ALA A 1 393 ? 12.114 -17.614 4.914 1.00 97.00 393 ALA A C 1
ATOM 3116 O O . ALA A 1 393 ? 11.679 -18.224 5.884 1.00 97.00 393 ALA A O 1
ATOM 3117 N N . LEU A 1 394 ? 11.300 -17.148 3.960 1.00 94.56 394 LEU A N 1
ATOM 3118 C CA . LEU A 1 394 ? 9.839 -17.270 4.027 1.00 94.56 394 LEU A CA 1
ATOM 3119 C C . LEU A 1 394 ? 9.387 -18.735 4.080 1.00 94.56 394 LEU A C 1
ATOM 3121 O O . LEU A 1 394 ? 8.428 -19.068 4.778 1.00 94.56 394 LEU A O 1
ATOM 3125 N N . THR A 1 395 ? 10.080 -19.622 3.361 1.00 93.31 395 THR A N 1
ATOM 3126 C CA . THR A 1 395 ? 9.836 -21.067 3.432 1.00 93.31 395 THR A CA 1
ATOM 3127 C C . THR A 1 395 ? 10.150 -21.603 4.826 1.00 93.31 395 THR A C 1
ATOM 3129 O O . THR A 1 395 ? 9.339 -22.344 5.379 1.00 93.31 395 THR A O 1
ATOM 3132 N N . LEU A 1 396 ? 11.272 -21.190 5.424 1.00 93.94 396 LEU A N 1
ATOM 3133 C CA . LEU A 1 396 ? 11.651 -21.596 6.775 1.00 93.94 396 LEU A CA 1
ATOM 3134 C C . LEU A 1 396 ? 10.637 -21.101 7.820 1.00 93.94 396 LEU A C 1
ATOM 3136 O O . LEU A 1 396 ? 10.152 -21.917 8.600 1.00 93.94 396 LEU A O 1
ATOM 3140 N N . CYS A 1 397 ? 10.220 -19.829 7.762 1.00 92.44 397 CYS A N 1
ATOM 3141 C CA . CYS A 1 397 ? 9.186 -19.270 8.644 1.00 92.44 397 CYS A CA 1
ATOM 3142 C C . CYS A 1 397 ? 7.884 -20.073 8.576 1.00 92.44 397 CYS A C 1
ATOM 3144 O O . CYS A 1 397 ? 7.307 -20.433 9.599 1.00 92.44 397 CYS A O 1
ATOM 3146 N N . ARG A 1 398 ? 7.426 -20.392 7.357 1.00 91.06 398 ARG A N 1
ATOM 3147 C CA . ARG A 1 398 ? 6.199 -21.171 7.145 1.00 91.06 398 ARG A CA 1
ATOM 3148 C C . ARG A 1 398 ? 6.320 -22.589 7.689 1.00 91.06 398 ARG A C 1
ATOM 3150 O O . ARG A 1 398 ? 5.360 -23.080 8.278 1.00 91.06 398 ARG A O 1
ATOM 3157 N N . ILE A 1 399 ? 7.469 -23.244 7.504 1.00 89.75 399 ILE A N 1
ATOM 3158 C CA . ILE A 1 399 ? 7.719 -24.589 8.041 1.00 89.75 399 ILE A CA 1
ATOM 3159 C C . ILE A 1 399 ? 7.677 -24.572 9.568 1.00 89.75 399 ILE A C 1
ATOM 3161 O O . ILE A 1 399 ? 6.973 -25.396 10.151 1.00 89.75 399 ILE A O 1
ATOM 3165 N N . VAL A 1 400 ? 8.404 -23.642 10.197 1.00 91.12 400 VAL A N 1
ATOM 3166 C CA . VAL A 1 400 ? 8.466 -23.523 11.659 1.00 91.12 400 VAL A CA 1
ATOM 3167 C C . VAL A 1 400 ? 7.072 -23.265 12.218 1.00 91.12 400 VAL A C 1
ATOM 3169 O O . VAL A 1 400 ? 6.620 -24.034 13.056 1.00 91.12 400 VAL A O 1
ATOM 3172 N N . HIS A 1 401 ? 6.355 -22.276 11.683 1.00 91.12 401 HIS A N 1
ATOM 3173 C CA . HIS A 1 401 ? 5.003 -21.934 12.125 1.00 91.12 401 HIS A CA 1
ATOM 3174 C C . HIS A 1 401 ? 4.002 -23.092 11.953 1.00 91.12 401 HIS A C 1
ATOM 3176 O O . HIS A 1 401 ? 3.266 -23.428 12.874 1.00 91.12 401 HIS A O 1
ATOM 3182 N N . THR A 1 402 ? 3.984 -23.745 10.786 1.00 89.19 402 THR A N 1
ATOM 3183 C CA . THR A 1 402 ? 2.965 -24.768 10.473 1.00 89.19 402 THR A CA 1
ATOM 3184 C C . THR A 1 402 ? 3.217 -26.096 11.195 1.00 89.19 402 THR A C 1
ATOM 3186 O O . THR A 1 402 ? 2.279 -26.843 11.473 1.00 89.19 402 THR A O 1
ATOM 3189 N N . TYR A 1 403 ? 4.480 -26.434 11.476 1.00 87.94 403 TYR A N 1
ATOM 3190 C CA . TYR A 1 403 ? 4.869 -27.769 11.945 1.00 87.94 403 TYR A CA 1
ATOM 3191 C C . TYR A 1 403 ? 5.647 -27.770 13.259 1.00 87.94 403 TYR A C 1
ATOM 3193 O O . TYR A 1 403 ? 6.304 -28.762 13.573 1.00 87.94 403 TYR A O 1
ATOM 3201 N N . GLU A 1 404 ? 5.543 -26.701 14.046 1.00 87.88 404 GLU A N 1
ATOM 3202 C CA . GLU A 1 404 ? 6.276 -26.501 15.299 1.00 87.88 404 GLU A CA 1
ATOM 3203 C C . GLU A 1 404 ? 6.234 -27.719 16.233 1.00 87.88 404 GLU A C 1
ATOM 3205 O O . GLU A 1 404 ? 7.277 -28.213 16.658 1.00 87.88 404 GLU A O 1
ATOM 3210 N N . SER A 1 405 ? 5.047 -28.276 16.492 1.00 85.44 405 SER A N 1
ATOM 3211 C CA . SER A 1 405 ? 4.884 -29.444 17.370 1.00 85.44 405 SER A CA 1
ATOM 3212 C C . SER A 1 405 ? 5.627 -30.684 16.858 1.00 85.44 405 SER A C 1
ATOM 3214 O O . SER A 1 405 ? 6.281 -31.382 17.633 1.00 85.44 405 SER A O 1
ATOM 3216 N N . LYS A 1 406 ? 5.589 -30.937 15.542 1.00 84.62 406 LYS A N 1
ATOM 3217 C CA . LYS A 1 406 ? 6.305 -32.051 14.899 1.00 84.62 406 LYS A CA 1
ATOM 3218 C C . LYS A 1 406 ? 7.814 -31.834 14.898 1.00 84.62 406 LYS A C 1
ATOM 3220 O O . LYS A 1 406 ? 8.560 -32.796 15.046 1.00 84.62 406 LYS A O 1
ATOM 3225 N N . LEU A 1 407 ? 8.259 -30.591 14.728 1.00 86.56 407 LEU A N 1
ATOM 3226 C CA . LEU A 1 407 ? 9.673 -30.227 14.769 1.00 86.56 407 LEU A CA 1
ATOM 3227 C C . LEU A 1 407 ? 10.239 -30.413 16.178 1.00 86.56 407 LEU A C 1
ATOM 3229 O O . LEU A 1 407 ? 11.257 -31.086 16.330 1.00 86.56 407 LEU A O 1
ATOM 3233 N N . ARG A 1 408 ? 9.531 -29.931 17.206 1.00 86.12 408 ARG A N 1
ATOM 3234 C CA . ARG A 1 408 ? 9.908 -30.137 18.613 1.00 86.12 408 ARG A CA 1
ATOM 3235 C C . ARG A 1 408 ? 9.939 -31.621 18.982 1.00 86.12 408 ARG A C 1
ATOM 3237 O O . ARG A 1 408 ? 10.907 -32.075 19.579 1.00 86.12 408 ARG A O 1
ATOM 3244 N N . ALA A 1 409 ? 8.946 -32.402 18.547 1.00 84.50 409 ALA A N 1
ATOM 3245 C CA . ALA A 1 409 ? 8.932 -33.856 18.749 1.00 84.50 409 ALA A CA 1
ATOM 3246 C C . ALA A 1 409 ? 10.083 -34.588 18.027 1.00 84.50 409 ALA A C 1
ATOM 3248 O O . ALA A 1 409 ? 10.490 -35.669 18.445 1.00 84.50 409 ALA A O 1
ATOM 3249 N N . ALA A 1 410 ? 10.617 -34.004 16.951 1.00 82.19 410 ALA A N 1
ATOM 3250 C CA . ALA A 1 410 ? 11.778 -34.502 16.219 1.00 82.19 410 ALA A CA 1
ATOM 3251 C C . ALA A 1 410 ? 13.114 -33.894 16.703 1.00 82.19 410 ALA A C 1
ATOM 3253 O O . ALA A 1 410 ? 14.116 -34.023 15.999 1.00 82.19 410 ALA A O 1
ATOM 3254 N N . ASN A 1 411 ? 13.139 -33.255 17.882 1.00 84.62 411 ASN A N 1
ATOM 3255 C CA . ASN A 1 411 ? 14.304 -32.597 18.490 1.00 84.62 411 ASN A CA 1
ATOM 3256 C C . ASN A 1 411 ? 14.932 -31.479 17.633 1.00 84.62 411 ASN A C 1
ATOM 3258 O O . ASN A 1 411 ? 16.143 -31.266 17.681 1.00 84.62 411 ASN A O 1
ATOM 3262 N N . TYR A 1 412 ? 14.130 -30.759 16.844 1.00 87.25 412 TYR A N 1
ATOM 3263 C CA . TYR A 1 412 ? 14.582 -29.522 16.205 1.00 87.25 412 TYR A CA 1
ATOM 3264 C C . TYR A 1 412 ? 14.476 -28.341 17.168 1.00 87.25 412 TYR A C 1
ATOM 3266 O O . TYR A 1 412 ? 13.426 -28.122 17.774 1.00 87.25 412 TYR A O 1
ATOM 3274 N N . ASP A 1 413 ? 15.539 -27.541 17.232 1.00 87.31 413 ASP A N 1
ATOM 3275 C CA . ASP A 1 413 ? 15.527 -26.242 17.898 1.00 87.31 413 ASP A CA 1
ATOM 3276 C C . ASP A 1 413 ? 14.863 -25.201 16.983 1.00 87.31 413 ASP A C 1
ATOM 3278 O O . ASP A 1 413 ? 15.461 -24.690 16.035 1.00 87.31 413 ASP A O 1
ATOM 3282 N N . THR A 1 414 ? 13.589 -24.908 17.243 1.00 89.12 414 THR A N 1
ATOM 3283 C CA . THR A 1 414 ? 12.829 -23.901 16.490 1.00 89.12 414 THR A CA 1
ATOM 3284 C C . THR A 1 414 ? 13.366 -22.487 16.707 1.00 89.12 414 THR A C 1
ATOM 3286 O O . THR A 1 414 ? 13.289 -21.668 15.795 1.00 89.12 414 THR A O 1
ATOM 3289 N N . THR A 1 415 ? 13.968 -22.217 17.866 1.00 88.88 415 THR A N 1
ATOM 3290 C CA . THR A 1 415 ? 14.557 -20.917 18.202 1.00 88.88 415 THR A CA 1
ATOM 3291 C C . THR A 1 415 ? 15.842 -20.678 17.412 1.00 88.88 415 THR A C 1
ATOM 3293 O O . THR A 1 415 ? 16.088 -19.564 16.954 1.00 88.88 415 THR A O 1
ATOM 3296 N N . GLU A 1 416 ? 16.658 -21.713 17.182 1.00 91.19 416 GLU A N 1
ATOM 3297 C CA . GLU A 1 416 ? 17.819 -21.628 16.282 1.00 91.19 416 GLU A CA 1
ATOM 3298 C C . GLU A 1 416 ? 17.387 -21.249 14.854 1.00 91.19 416 GLU A C 1
ATOM 3300 O O . GLU A 1 416 ? 18.020 -20.412 14.210 1.00 91.19 416 GLU A O 1
ATOM 3305 N N . LEU A 1 417 ? 16.289 -21.835 14.362 1.00 92.56 417 LEU A N 1
ATOM 3306 C CA . LEU A 1 417 ? 15.762 -21.544 13.025 1.00 92.56 417 LEU A CA 1
ATOM 3307 C C . LEU A 1 417 ? 15.242 -20.106 12.914 1.00 92.56 417 LEU A C 1
ATOM 3309 O O . LEU A 1 417 ? 15.565 -19.423 11.941 1.00 92.56 417 LEU A O 1
ATOM 3313 N N . ASP A 1 418 ? 14.503 -19.636 13.920 1.00 93.31 418 ASP A N 1
ATOM 3314 C CA . ASP A 1 418 ? 14.035 -18.249 13.999 1.00 93.31 418 ASP A CA 1
ATOM 3315 C C . ASP A 1 418 ? 15.217 -17.263 14.041 1.00 93.31 418 ASP A C 1
ATOM 3317 O O . ASP A 1 418 ? 15.243 -16.274 13.306 1.00 93.31 418 ASP A O 1
ATOM 3321 N N . ASN A 1 419 ? 16.262 -17.583 14.812 1.00 92.81 419 ASN A N 1
ATOM 3322 C CA . ASN A 1 419 ? 17.490 -16.791 14.881 1.00 92.81 419 ASN A CA 1
ATOM 3323 C C . ASN A 1 419 ? 18.218 -16.690 13.531 1.00 92.81 419 ASN A C 1
ATOM 3325 O O . ASN A 1 419 ? 18.790 -15.645 13.227 1.00 92.81 419 ASN A O 1
ATOM 3329 N N . ILE A 1 420 ? 18.219 -17.745 12.710 1.00 94.88 420 ILE A N 1
ATOM 3330 C CA . ILE A 1 420 ? 18.830 -17.707 11.369 1.00 94.88 420 ILE A CA 1
ATOM 3331 C C . ILE A 1 420 ? 18.074 -16.738 10.454 1.00 94.88 420 ILE A C 1
ATOM 3333 O O . ILE A 1 420 ? 18.704 -15.942 9.756 1.00 94.88 420 ILE A O 1
ATOM 3337 N N . VAL A 1 421 ? 16.737 -16.760 10.481 1.00 95.81 421 VAL A N 1
ATOM 3338 C CA . VAL A 1 421 ? 15.921 -15.808 9.710 1.00 95.81 421 VAL A CA 1
ATOM 3339 C C . VAL A 1 421 ? 16.159 -14.381 10.198 1.00 95.81 421 VAL A C 1
ATOM 3341 O O . VAL A 1 421 ? 16.378 -13.481 9.389 1.00 95.81 421 VAL A O 1
ATOM 3344 N N . PHE A 1 422 ? 16.185 -14.175 11.514 1.00 93.56 422 PHE A N 1
ATOM 3345 C CA . PHE A 1 422 ? 16.437 -12.863 12.102 1.00 93.56 422 PHE A CA 1
ATOM 3346 C C . PHE A 1 422 ? 17.830 -12.318 11.746 1.00 93.56 422 PHE A C 1
ATOM 3348 O O . PHE A 1 422 ? 17.973 -11.147 11.392 1.00 93.56 422 PHE A O 1
ATOM 3355 N N . LYS A 1 423 ? 18.862 -13.173 11.753 1.00 95.00 423 LYS A N 1
ATOM 3356 C CA . LYS A 1 423 ? 20.209 -12.819 11.276 1.00 95.00 423 LYS A CA 1
ATOM 3357 C C . LYS A 1 423 ? 20.203 -12.391 9.811 1.00 95.00 423 LYS A C 1
ATOM 3359 O O . LYS A 1 423 ? 20.830 -11.385 9.493 1.00 95.00 423 LYS A O 1
ATOM 3364 N N . LEU A 1 424 ? 19.479 -13.100 8.941 1.00 96.50 424 LEU A N 1
ATOM 3365 C CA . LEU A 1 424 ? 19.349 -12.719 7.531 1.00 96.50 424 LEU A CA 1
ATOM 3366 C C . LEU A 1 424 ? 18.667 -11.354 7.363 1.00 96.50 424 LEU A C 1
ATOM 3368 O O . LEU A 1 424 ? 19.136 -10.542 6.573 1.00 96.50 424 LEU A O 1
ATOM 3372 N N . ILE A 1 425 ? 17.588 -11.084 8.106 1.00 95.56 425 ILE A N 1
ATOM 3373 C CA . ILE A 1 425 ? 16.885 -9.789 8.068 1.00 95.56 425 ILE A CA 1
ATOM 3374 C C . ILE A 1 425 ? 17.847 -8.647 8.414 1.00 95.56 425 ILE A C 1
ATOM 3376 O O . ILE A 1 425 ? 17.893 -7.638 7.713 1.00 95.56 425 ILE A O 1
ATOM 3380 N N . ASN A 1 426 ? 18.645 -8.811 9.471 1.00 92.75 426 ASN A N 1
ATOM 3381 C CA . ASN A 1 426 ? 19.633 -7.805 9.855 1.00 92.75 426 ASN A CA 1
ATOM 3382 C C . ASN A 1 426 ? 20.746 -7.680 8.817 1.00 92.75 426 ASN A C 1
ATOM 3384 O O . ASN A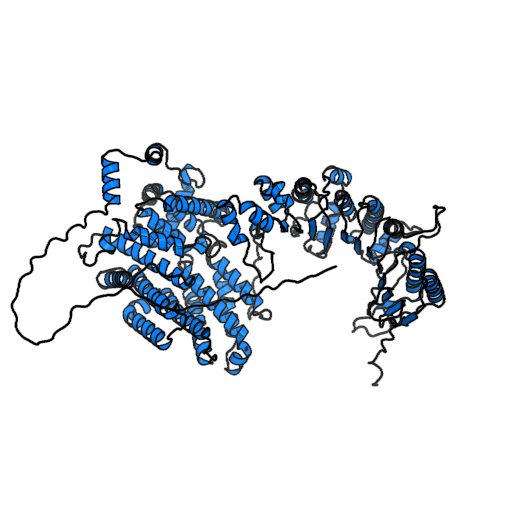 1 426 ? 21.146 -6.569 8.484 1.00 92.75 426 ASN A O 1
ATOM 3388 N N . TRP A 1 427 ? 21.210 -8.803 8.272 1.00 95.12 427 TRP A N 1
ATOM 3389 C CA . TRP A 1 427 ? 22.210 -8.816 7.214 1.00 95.12 427 TRP A CA 1
ATOM 3390 C C . TRP A 1 427 ? 21.738 -8.051 5.972 1.00 95.12 427 TRP A C 1
ATOM 3392 O O . TRP A 1 427 ? 22.482 -7.219 5.463 1.00 95.12 427 TRP A O 1
ATOM 3402 N N . PHE A 1 428 ? 20.487 -8.224 5.540 1.00 95.62 428 PHE A N 1
ATOM 3403 C CA . PHE A 1 428 ? 19.920 -7.469 4.420 1.00 95.62 428 PHE A CA 1
ATOM 3404 C C . PHE A 1 428 ? 19.996 -5.947 4.604 1.00 95.62 428 PHE A C 1
ATOM 3406 O O . PHE A 1 428 ? 20.315 -5.242 3.648 1.00 95.62 428 PHE A O 1
ATOM 3413 N N . LYS A 1 429 ? 19.789 -5.450 5.830 1.00 91.81 429 LYS A N 1
ATOM 3414 C CA . LYS A 1 429 ? 19.884 -4.017 6.167 1.00 91.81 429 LYS A CA 1
ATOM 3415 C C . LYS A 1 429 ? 21.309 -3.457 6.109 1.00 91.81 429 LYS A C 1
ATOM 3417 O O . LYS A 1 429 ? 21.489 -2.249 6.223 1.00 91.81 429 LYS A O 1
ATOM 3422 N N . THR A 1 430 ? 22.322 -4.312 5.957 1.00 91.88 430 THR A N 1
ATOM 3423 C CA . THR A 1 430 ? 23.726 -3.891 5.811 1.00 91.88 430 THR A CA 1
ATOM 3424 C C . THR A 1 430 ? 24.151 -3.709 4.350 1.00 91.88 430 THR A C 1
ATOM 3426 O O . THR A 1 430 ? 25.266 -3.258 4.086 1.00 91.88 430 THR A O 1
ATOM 3429 N N . ILE A 1 431 ? 23.293 -4.056 3.381 1.00 90.75 431 ILE A N 1
ATOM 3430 C CA . ILE A 1 431 ? 23.682 -4.163 1.971 1.00 90.75 431 ILE A CA 1
ATOM 3431 C C . ILE A 1 431 ? 23.248 -2.928 1.180 1.00 90.75 431 ILE A C 1
ATOM 3433 O O . ILE A 1 431 ? 22.157 -2.858 0.619 1.00 90.75 431 ILE A O 1
ATOM 3437 N N . GLY A 1 432 ? 24.192 -2.005 1.005 1.00 86.44 432 GLY A N 1
ATOM 3438 C CA . GLY A 1 432 ? 24.018 -0.839 0.143 1.00 86.44 432 GLY A CA 1
ATOM 3439 C C . GLY A 1 432 ? 23.146 0.252 0.766 1.00 86.44 432 GLY A C 1
ATOM 3440 O O . GLY A 1 432 ? 23.163 0.453 1.973 1.00 86.44 432 GLY A O 1
ATOM 3441 N N . LEU A 1 433 ? 22.475 1.026 -0.088 1.00 86.06 433 LEU A N 1
ATOM 3442 C CA . LEU A 1 433 ? 21.533 2.063 0.338 1.00 86.06 433 LEU A CA 1
ATOM 3443 C C . LEU A 1 433 ? 20.133 1.462 0.566 1.00 86.06 433 LEU A C 1
ATOM 3445 O O . LEU A 1 433 ? 19.825 0.447 -0.060 1.00 86.06 433 LEU A O 1
ATOM 3449 N N . PRO A 1 434 ? 19.254 2.126 1.341 1.00 83.94 434 PRO A N 1
ATOM 3450 C CA . PRO A 1 434 ? 17.836 1.785 1.488 1.00 83.94 434 PRO A CA 1
ATOM 3451 C C . PRO A 1 434 ? 17.090 1.427 0.194 1.00 83.94 434 PRO A C 1
ATOM 3453 O O . PRO A 1 434 ? 16.224 0.561 0.208 1.00 83.94 434 PRO A O 1
ATOM 3456 N N . CYS A 1 435 ? 17.460 2.025 -0.943 1.00 78.81 435 CYS A N 1
ATOM 3457 C CA . CYS A 1 435 ? 16.864 1.731 -2.249 1.00 78.81 435 CYS A CA 1
ATOM 3458 C C . CYS A 1 435 ? 17.335 0.398 -2.883 1.00 78.81 435 CYS A C 1
ATOM 3460 O O . CYS A 1 435 ? 17.023 0.075 -4.029 1.00 78.81 435 CYS A O 1
ATOM 3462 N N . HIS A 1 436 ? 18.159 -0.390 -2.196 1.00 88.69 436 HIS A N 1
ATOM 3463 C CA . HIS A 1 436 ? 18.597 -1.702 -2.660 1.00 88.69 436 HIS A CA 1
ATOM 3464 C C . HIS A 1 436 ? 17.500 -2.752 -2.427 1.00 88.69 436 HIS A C 1
ATOM 3466 O O . HIS A 1 436 ? 16.928 -2.823 -1.344 1.00 88.69 436 HIS A O 1
ATOM 3472 N N . ALA A 1 437 ? 17.318 -3.685 -3.376 1.00 89.06 437 ALA A N 1
ATOM 3473 C CA . ALA A 1 437 ? 16.450 -4.857 -3.196 1.00 89.06 437 ALA A CA 1
ATOM 3474 C C . ALA A 1 437 ? 16.647 -5.625 -1.872 1.00 89.06 437 ALA A C 1
ATOM 3476 O O . ALA A 1 437 ? 15.684 -6.189 -1.371 1.00 89.06 437 ALA A O 1
ATOM 3477 N N . ALA A 1 438 ? 17.852 -5.650 -1.285 1.00 91.19 438 ALA A N 1
ATOM 3478 C CA . ALA A 1 438 ? 18.111 -6.313 -0.013 1.00 91.19 438 ALA A CA 1
ATOM 3479 C C . ALA A 1 438 ? 17.283 -5.695 1.121 1.00 91.19 438 ALA A C 1
ATOM 3481 O O . ALA A 1 438 ? 16.635 -6.436 1.849 1.00 91.19 438 ALA A O 1
ATOM 3482 N N . HIS A 1 439 ? 17.236 -4.363 1.220 1.00 90.62 439 HIS A N 1
ATOM 3483 C CA . HIS A 1 439 ? 16.438 -3.660 2.226 1.00 90.62 439 HIS A CA 1
ATOM 3484 C C . HIS A 1 439 ? 14.945 -3.945 2.029 1.00 90.62 439 HIS A C 1
ATOM 3486 O O . HIS A 1 439 ? 14.308 -4.481 2.931 1.00 90.62 439 HIS A O 1
ATOM 3492 N N . ILE A 1 440 ? 14.434 -3.733 0.810 1.00 87.31 440 ILE A N 1
ATOM 3493 C CA . ILE A 1 440 ? 13.025 -3.977 0.449 1.00 87.31 440 ILE A CA 1
ATOM 3494 C C . ILE A 1 440 ? 12.605 -5.412 0.795 1.00 87.31 440 ILE A C 1
ATOM 3496 O O . ILE A 1 440 ? 11.590 -5.659 1.445 1.00 87.31 440 ILE A O 1
ATOM 3500 N N . LEU A 1 441 ? 13.398 -6.393 0.366 1.00 88.38 441 LEU A N 1
ATOM 3501 C CA . LEU A 1 441 ? 13.117 -7.800 0.618 1.00 88.38 441 LEU A CA 1
ATOM 3502 C C . LEU A 1 441 ? 13.313 -8.174 2.092 1.00 88.38 441 LEU A C 1
ATOM 3504 O O . LEU A 1 441 ? 12.606 -9.050 2.589 1.00 88.38 441 LEU A O 1
ATOM 3508 N N . GLY A 1 442 ? 14.240 -7.524 2.792 1.00 90.62 442 GLY A N 1
ATOM 3509 C CA . GLY A 1 442 ? 14.445 -7.680 4.226 1.00 90.62 442 GLY A CA 1
ATOM 3510 C C . GLY A 1 442 ? 13.249 -7.204 5.033 1.00 90.62 442 GLY A C 1
ATOM 3511 O O . GLY A 1 442 ? 12.815 -7.927 5.927 1.00 90.62 442 GLY A O 1
ATOM 3512 N N . ASP A 1 443 ? 12.654 -6.075 4.660 1.00 87.25 443 ASP A N 1
ATOM 3513 C CA . ASP A 1 443 ? 11.448 -5.548 5.297 1.00 87.25 443 ASP A CA 1
ATOM 3514 C C . ASP A 1 443 ? 10.232 -6.448 5.025 1.00 87.25 443 ASP A C 1
ATOM 3516 O O . ASP A 1 443 ? 9.487 -6.778 5.949 1.00 87.25 443 ASP A O 1
ATOM 3520 N N . ILE A 1 444 ? 10.088 -6.973 3.799 1.00 86.69 444 ILE A N 1
ATOM 3521 C CA . ILE A 1 444 ? 9.050 -7.966 3.461 1.00 86.69 444 ILE A CA 1
ATOM 3522 C C . ILE A 1 444 ? 9.206 -9.242 4.302 1.00 86.69 444 ILE A C 1
ATOM 3524 O O . ILE A 1 444 ? 8.227 -9.762 4.850 1.00 86.69 444 ILE A O 1
ATOM 3528 N N . VAL A 1 445 ? 10.429 -9.775 4.401 1.00 90.19 445 VAL A N 1
ATOM 3529 C CA . VAL A 1 445 ? 10.713 -10.976 5.201 1.00 90.19 445 VAL A CA 1
ATOM 3530 C C . VAL A 1 445 ? 10.476 -10.695 6.683 1.00 90.19 445 VAL A C 1
ATOM 3532 O O . VAL A 1 445 ? 9.879 -11.533 7.354 1.00 90.19 445 VAL A O 1
ATOM 3535 N N . HIS A 1 446 ? 10.872 -9.523 7.182 1.00 90.06 446 HIS A N 1
ATOM 3536 C CA . HIS A 1 446 ? 10.661 -9.103 8.564 1.00 90.06 446 HIS A CA 1
ATOM 3537 C C . HIS A 1 446 ? 9.176 -9.003 8.916 1.00 90.06 446 HIS A C 1
ATOM 3539 O O . HIS A 1 446 ? 8.751 -9.611 9.896 1.00 90.06 446 HIS A O 1
ATOM 3545 N N . ALA A 1 447 ? 8.370 -8.340 8.084 1.00 88.31 447 ALA A N 1
ATOM 3546 C CA . ALA A 1 447 ? 6.929 -8.224 8.293 1.00 88.31 447 ALA A CA 1
ATOM 3547 C C . ALA A 1 447 ? 6.242 -9.602 8.341 1.00 88.31 447 ALA A C 1
ATOM 3549 O O . ALA A 1 447 ? 5.407 -9.870 9.206 1.00 88.31 447 ALA A O 1
ATOM 3550 N N . GLN A 1 448 ? 6.622 -10.521 7.444 1.00 88.38 448 GLN A N 1
ATOM 3551 C CA . GLN A 1 448 ? 6.101 -11.892 7.468 1.00 88.38 448 GLN A CA 1
ATOM 3552 C C . GLN A 1 448 ? 6.617 -12.703 8.661 1.00 88.38 448 GLN A C 1
ATOM 3554 O O . GLN A 1 448 ? 5.869 -13.503 9.219 1.00 88.38 448 GLN A O 1
ATOM 3559 N N . PHE A 1 449 ? 7.873 -12.510 9.060 1.00 90.69 449 PHE A N 1
ATOM 3560 C CA . PHE A 1 449 ? 8.453 -13.165 10.228 1.00 90.69 449 PHE A CA 1
ATOM 3561 C C . PHE A 1 449 ? 7.732 -12.737 11.510 1.00 90.69 449 PHE A C 1
ATOM 3563 O O . PHE A 1 449 ? 7.255 -13.606 12.232 1.00 90.69 449 PHE A O 1
ATOM 3570 N N . GLN A 1 450 ? 7.537 -11.433 11.734 1.00 89.25 450 GLN A N 1
ATOM 3571 C CA . GLN A 1 450 ? 6.788 -10.906 12.882 1.00 89.25 450 GLN A CA 1
ATOM 3572 C C . GLN A 1 450 ? 5.346 -11.419 12.916 1.00 89.25 450 GLN A C 1
ATOM 3574 O O . GLN A 1 450 ? 4.860 -11.829 13.966 1.00 89.25 450 GLN A O 1
ATOM 3579 N N . LYS A 1 451 ? 4.673 -11.473 11.758 1.00 87.75 451 LYS A N 1
ATOM 3580 C CA . LYS A 1 451 ? 3.313 -12.018 11.658 1.00 87.75 451 LYS A CA 1
ATOM 3581 C C . LYS A 1 451 ? 3.238 -13.498 12.052 1.00 87.75 451 LYS A C 1
ATOM 3583 O O . LYS A 1 451 ? 2.262 -13.918 12.664 1.00 87.75 451 LYS A O 1
ATOM 3588 N N . LEU A 1 452 ? 4.225 -14.302 11.653 1.00 86.75 452 LEU A N 1
ATOM 3589 C CA . LEU A 1 452 ? 4.228 -15.750 11.895 1.00 86.75 452 LEU A CA 1
ATOM 3590 C C . LEU A 1 452 ? 4.832 -16.140 13.253 1.00 86.75 452 LEU A C 1
ATOM 3592 O O . LEU A 1 452 ? 4.542 -17.238 13.736 1.00 86.75 452 LEU A O 1
ATOM 3596 N N . ARG A 1 453 ? 5.673 -15.277 13.840 1.00 87.12 453 ARG A N 1
ATOM 3597 C CA . ARG A 1 453 ? 6.446 -15.496 15.076 1.00 87.12 453 ARG A CA 1
ATOM 3598 C C . ARG A 1 453 ? 6.371 -14.265 16.013 1.00 87.12 453 ARG A C 1
ATOM 3600 O O . ARG A 1 453 ? 7.406 -13.664 16.294 1.00 87.12 453 ARG A O 1
ATOM 3607 N N . PRO A 1 454 ? 5.179 -13.873 16.505 1.00 84.69 454 PRO A N 1
ATOM 3608 C CA . PRO A 1 454 ? 5.007 -12.652 17.305 1.00 84.69 454 PRO A CA 1
ATOM 3609 C C . PRO A 1 454 ? 5.734 -12.693 18.659 1.00 84.69 454 PRO A C 1
ATOM 3611 O O . PRO A 1 454 ? 6.187 -11.660 19.140 1.00 84.69 454 PRO A O 1
ATOM 3614 N N . ASP A 1 455 ? 5.901 -13.883 19.241 1.00 82.88 455 ASP A N 1
ATOM 3615 C CA . ASP A 1 455 ? 6.495 -14.070 20.574 1.00 82.88 455 ASP A CA 1
ATOM 3616 C C . ASP A 1 455 ? 8.027 -14.227 20.552 1.00 82.88 455 ASP A C 1
ATOM 3618 O O . ASP A 1 455 ? 8.649 -14.509 21.579 1.00 82.88 455 ASP A O 1
ATOM 3622 N N . PHE A 1 456 ? 8.661 -14.104 19.382 1.00 81.81 456 PHE A N 1
ATOM 3623 C CA . PHE A 1 456 ? 10.106 -14.268 19.268 1.00 81.81 456 PHE A CA 1
ATOM 3624 C C . PHE A 1 456 ? 10.846 -13.112 19.955 1.00 81.81 456 PHE A C 1
ATOM 3626 O O . PHE A 1 456 ? 10.727 -11.952 19.562 1.00 81.81 456 PHE A O 1
ATOM 3633 N N . GLN A 1 457 ? 11.680 -13.446 20.943 1.00 72.06 457 GLN A N 1
ATOM 3634 C CA . GLN A 1 457 ? 12.615 -12.514 21.568 1.00 72.06 457 GLN A CA 1
ATOM 3635 C C . GLN A 1 457 ? 14.043 -12.806 21.083 1.00 72.06 457 GLN A C 1
ATOM 3637 O O . GLN A 1 457 ? 14.524 -13.932 21.249 1.00 72.06 457 GLN A O 1
ATOM 3642 N N . PRO A 1 458 ? 14.749 -11.826 20.489 1.00 65.31 458 PRO A N 1
ATOM 3643 C CA . PRO A 1 458 ? 16.103 -12.043 20.001 1.00 65.31 458 PRO A CA 1
ATOM 3644 C C . PRO A 1 458 ? 17.059 -12.318 21.164 1.00 65.31 458 PRO A C 1
ATOM 3646 O O . PRO A 1 458 ? 17.031 -11.648 22.193 1.00 65.31 458 PRO A O 1
ATOM 3649 N N . SER A 1 459 ? 17.973 -13.271 20.980 1.00 51.66 459 SER A N 1
ATOM 3650 C CA . SER A 1 459 ? 18.967 -13.654 21.996 1.00 51.66 459 SER A CA 1
ATOM 3651 C C . SER A 1 459 ? 20.063 -12.593 22.230 1.00 51.66 459 SER A C 1
ATOM 3653 O O . SER A 1 459 ? 21.026 -12.848 22.950 1.00 51.66 459 SER A O 1
ATOM 3655 N N . THR A 1 460 ? 19.976 -11.414 21.603 1.00 40.81 460 THR A N 1
ATOM 3656 C CA . THR A 1 460 ? 20.963 -10.326 21.718 1.00 40.81 460 THR A CA 1
ATOM 3657 C C . THR A 1 460 ? 20.260 -8.960 21.609 1.00 40.81 460 THR A C 1
ATOM 3659 O O . THR A 1 460 ? 19.517 -8.765 20.645 1.00 40.81 460 THR A O 1
ATOM 3662 N N . PRO A 1 461 ? 20.461 -8.011 22.551 1.00 32.62 461 PRO A N 1
ATOM 3663 C CA . PRO A 1 461 ? 19.842 -6.683 22.489 1.00 32.62 461 PRO A CA 1
ATOM 3664 C C . PRO A 1 461 ? 20.423 -5.831 21.349 1.00 32.62 461 PRO A C 1
ATOM 3666 O O . PRO A 1 461 ? 21.634 -5.823 21.131 1.00 32.62 461 PRO A O 1
ATOM 3669 N N . LEU A 1 462 ? 19.557 -5.103 20.641 1.00 37.78 462 LEU A N 1
ATOM 3670 C CA . LEU A 1 462 ? 19.896 -4.227 19.514 1.00 37.78 462 LEU A CA 1
ATOM 3671 C C . LEU A 1 462 ? 20.279 -2.810 19.963 1.00 37.78 462 LEU A C 1
ATOM 3673 O O . LEU A 1 462 ? 19.649 -2.230 20.845 1.00 37.78 462 LEU A O 1
ATOM 3677 N N . VAL A 1 463 ? 21.258 -2.235 19.258 1.00 33.09 463 VAL A N 1
ATOM 3678 C CA . VAL A 1 463 ? 21.444 -0.786 19.119 1.00 33.09 463 VAL A CA 1
ATOM 3679 C C . VAL A 1 463 ? 20.308 -0.268 18.238 1.00 33.09 463 VAL A C 1
ATOM 3681 O O . VAL A 1 463 ? 20.189 -0.643 17.072 1.00 33.09 463 VAL A O 1
ATOM 3684 N N . THR A 1 464 ? 19.446 0.558 18.818 1.00 28.98 464 THR A N 1
ATOM 3685 C CA . THR A 1 464 ? 18.319 1.223 18.167 1.00 28.98 464 THR A CA 1
ATOM 3686 C C . THR A 1 464 ? 18.817 2.304 17.207 1.00 28.98 464 THR A C 1
ATOM 3688 O O . THR A 1 464 ? 19.170 3.407 17.612 1.00 28.98 464 THR A O 1
ATOM 3691 N N . GLY A 1 465 ? 18.842 1.986 15.913 1.00 26.25 465 GLY A N 1
ATOM 3692 C CA . GLY A 1 465 ? 18.779 2.981 14.845 1.00 26.25 465 GLY A CA 1
ATOM 3693 C C . GLY A 1 465 ? 17.313 3.229 14.509 1.00 26.25 465 GLY A C 1
ATOM 3694 O O . GLY A 1 465 ? 16.591 2.276 14.219 1.00 26.25 465 GLY A O 1
ATOM 3695 N N . ALA A 1 466 ? 16.879 4.484 14.617 1.00 26.81 466 ALA A N 1
ATOM 3696 C CA . ALA A 1 466 ? 15.517 4.927 14.355 1.00 26.81 466 ALA A CA 1
ATOM 3697 C C . ALA A 1 466 ? 14.983 4.375 13.022 1.00 26.81 466 ALA A C 1
ATOM 3699 O O . ALA A 1 466 ? 15.628 4.489 11.978 1.00 26.81 466 ALA A O 1
ATOM 3700 N N . LEU A 1 467 ? 13.797 3.768 13.079 1.00 26.94 467 LEU A N 1
ATOM 3701 C CA . LEU A 1 467 ? 13.008 3.428 11.904 1.00 26.94 467 LEU A CA 1
ATOM 3702 C C . LEU A 1 467 ? 12.554 4.746 11.271 1.00 26.94 467 LEU A C 1
ATOM 3704 O O . LEU A 1 467 ? 11.687 5.432 11.798 1.00 26.94 467 LEU A O 1
ATOM 3708 N N . SER A 1 468 ? 13.191 5.110 10.165 1.00 25.28 468 SER A N 1
ATOM 3709 C CA . SER A 1 468 ? 12.674 6.102 9.230 1.00 25.28 468 SER A CA 1
ATOM 3710 C C . SER A 1 468 ? 11.484 5.468 8.517 1.00 25.28 468 SER A C 1
ATOM 3712 O O . SER A 1 468 ? 11.676 4.691 7.582 1.00 25.28 468 SER A O 1
ATOM 3714 N N . GLU A 1 469 ? 10.268 5.757 8.971 1.00 26.89 469 GLU A N 1
ATOM 3715 C CA . GLU A 1 469 ? 9.065 5.480 8.188 1.00 26.89 469 GLU A CA 1
ATOM 3716 C C . GLU A 1 469 ? 9.152 6.261 6.872 1.00 26.89 469 GLU A C 1
ATOM 3718 O O . GLU A 1 469 ? 9.403 7.466 6.854 1.00 26.89 469 GLU A O 1
ATOM 3723 N N . ASN A 1 470 ? 9.053 5.539 5.757 1.00 25.41 470 ASN A N 1
ATOM 3724 C CA . ASN A 1 470 ? 9.204 6.086 4.417 1.00 25.41 470 ASN A CA 1
ATOM 3725 C C . ASN A 1 470 ? 7.872 6.758 4.002 1.00 25.41 470 ASN A C 1
ATOM 3727 O O . ASN A 1 470 ? 6.856 6.062 3.966 1.00 25.41 470 ASN A O 1
ATOM 3731 N N . PRO A 1 471 ? 7.831 8.066 3.680 1.00 28.45 471 PRO A N 1
ATOM 3732 C CA . PRO A 1 471 ? 6.588 8.790 3.363 1.00 28.45 471 PRO A CA 1
ATOM 3733 C C . PRO A 1 471 ? 5.892 8.359 2.055 1.00 28.45 471 PRO A C 1
ATOM 3735 O O . PRO A 1 471 ? 4.738 8.710 1.822 1.00 28.45 471 PRO A O 1
ATOM 3738 N N . ASP A 1 472 ? 6.548 7.561 1.208 1.00 27.34 472 ASP A N 1
ATOM 3739 C CA . ASP A 1 472 ? 6.044 7.186 -0.125 1.00 27.34 472 ASP A CA 1
ATOM 3740 C C . ASP A 1 472 ? 4.924 6.120 -0.124 1.00 27.34 472 ASP A C 1
ATOM 3742 O O . ASP A 1 472 ? 4.400 5.758 -1.180 1.00 27.34 472 ASP A O 1
ATOM 3746 N N . GLU A 1 473 ? 4.497 5.621 1.040 1.00 27.92 473 GLU A N 1
ATOM 3747 C CA . GLU A 1 473 ? 3.433 4.606 1.137 1.00 27.92 473 GLU A CA 1
ATOM 3748 C C . GLU A 1 473 ? 1.998 5.183 1.128 1.00 27.92 473 GLU A C 1
ATOM 3750 O O . GLU A 1 473 ? 1.016 4.438 1.169 1.00 27.92 473 GLU A O 1
ATOM 3755 N N . TYR A 1 474 ? 1.838 6.508 1.029 1.00 34.03 474 TYR A N 1
ATOM 3756 C CA . TYR A 1 474 ? 0.539 7.171 1.217 1.00 34.03 474 TYR A CA 1
ATOM 3757 C C . TYR A 1 474 ? -0.315 7.368 -0.043 1.00 34.03 474 TYR A C 1
ATOM 3759 O O . TYR A 1 474 ? -1.459 7.813 0.059 1.00 34.03 474 TYR A O 1
ATOM 3767 N N . PHE A 1 475 ? 0.162 6.950 -1.219 1.00 34.75 475 PHE A N 1
ATOM 3768 C CA . PHE A 1 475 ? -0.670 6.847 -2.423 1.00 34.75 475 PHE A CA 1
ATOM 3769 C C . PHE A 1 475 ? -0.879 5.392 -2.837 1.00 34.75 475 PHE A C 1
ATOM 3771 O O . PHE A 1 475 ? -0.500 4.944 -3.916 1.00 34.75 475 PHE A O 1
ATOM 3778 N N . SER A 1 476 ? -1.550 4.642 -1.968 1.00 29.20 476 SER A N 1
ATOM 3779 C CA . SER A 1 476 ? -2.107 3.351 -2.337 1.00 29.20 476 SER A CA 1
ATOM 3780 C C . SER A 1 476 ? -3.598 3.341 -2.020 1.00 29.20 476 SER A C 1
ATOM 3782 O O . SER A 1 476 ? -3.982 3.410 -0.854 1.00 29.20 476 SER A O 1
ATOM 3784 N N . PRO A 1 477 ? -4.479 3.175 -3.022 1.00 30.14 477 PRO A N 1
ATOM 3785 C CA . PRO A 1 477 ? -5.871 2.813 -2.772 1.00 30.14 477 PRO A CA 1
ATOM 3786 C C . PRO A 1 477 ? -5.990 1.485 -1.998 1.00 30.14 477 PRO A C 1
ATOM 3788 O O . PRO A 1 477 ? -7.078 1.105 -1.588 1.00 30.14 477 PRO A O 1
ATOM 3791 N N . ALA A 1 478 ? -4.880 0.791 -1.719 1.00 31.89 478 ALA A N 1
ATOM 3792 C CA . ALA A 1 478 ? -4.786 -0.338 -0.811 1.00 31.89 478 ALA A CA 1
ATOM 3793 C C . ALA A 1 478 ? -5.083 0.022 0.657 1.00 31.89 478 ALA A C 1
ATOM 3795 O O . ALA A 1 478 ? -4.206 0.031 1.508 1.00 31.89 478 ALA A O 1
ATOM 3796 N N . LYS A 1 479 ? -6.364 0.167 0.988 1.00 27.72 479 LYS A N 1
ATOM 3797 C CA . LYS A 1 479 ? -6.949 -0.566 2.123 1.00 27.72 479 LYS A CA 1
ATOM 3798 C C . LYS A 1 479 ? -8.382 -0.940 1.752 1.00 27.72 479 LYS A C 1
ATOM 3800 O O . LYS A 1 479 ? -9.324 -0.479 2.390 1.00 27.72 479 LYS A O 1
ATOM 3805 N N . PHE A 1 480 ? -8.531 -1.756 0.716 1.00 34.41 480 PHE A N 1
ATOM 3806 C CA . PHE A 1 480 ? -9.781 -2.428 0.381 1.00 34.41 480 PHE A CA 1
ATOM 3807 C C . PHE A 1 480 ? -9.616 -3.918 0.656 1.00 34.41 480 PHE A C 1
ATOM 3809 O O . PHE A 1 480 ? -8.960 -4.614 -0.115 1.00 34.41 480 PHE A O 1
ATOM 3816 N N . PHE A 1 481 ? -10.184 -4.401 1.760 1.00 31.50 481 PHE A N 1
ATOM 3817 C CA . PHE A 1 481 ? -10.331 -5.832 2.004 1.00 31.50 481 PHE A CA 1
ATOM 3818 C C . PHE A 1 481 ? -11.765 -6.263 1.692 1.00 31.50 481 PHE A C 1
ATOM 3820 O O . PHE A 1 481 ? -12.711 -5.809 2.328 1.00 31.50 481 PHE A O 1
ATOM 3827 N N . ASP A 1 482 ? -11.875 -7.163 0.720 1.00 30.67 482 ASP A N 1
ATOM 3828 C CA . ASP A 1 482 ? -12.856 -8.245 0.621 1.00 30.67 482 ASP A CA 1
ATOM 3829 C C . ASP A 1 482 ? -12.137 -9.361 -0.161 1.00 30.67 482 ASP A C 1
ATOM 3831 O O . ASP A 1 482 ? -11.760 -9.169 -1.318 1.00 30.67 482 ASP A O 1
ATOM 3835 N N . GLU A 1 483 ? -11.867 -10.501 0.483 1.00 32.84 483 GLU A N 1
ATOM 3836 C CA . GLU A 1 483 ? -11.094 -11.623 -0.084 1.00 32.84 483 GLU A CA 1
ATOM 3837 C C . GLU A 1 483 ? -11.809 -12.332 -1.255 1.00 32.84 483 GLU A C 1
ATOM 3839 O O . GLU A 1 483 ? -11.254 -13.248 -1.864 1.00 32.84 483 GLU A O 1
ATOM 3844 N N . THR A 1 484 ? -13.031 -11.916 -1.607 1.00 32.16 484 THR A N 1
ATOM 3845 C CA . THR A 1 484 ? -13.882 -12.621 -2.577 1.00 32.16 484 THR A CA 1
ATOM 3846 C C . THR A 1 484 ? -13.887 -12.037 -3.997 1.00 32.16 484 THR A C 1
ATOM 3848 O O . THR A 1 484 ? -14.493 -12.635 -4.892 1.00 32.16 484 THR A O 1
ATOM 3851 N N . ARG A 1 485 ? -13.203 -10.911 -4.267 1.00 35.56 485 ARG A N 1
ATOM 3852 C CA . ARG A 1 485 ? -13.152 -10.287 -5.611 1.00 35.56 485 ARG A CA 1
ATOM 3853 C C . ARG A 1 485 ? -11.721 -9.931 -6.051 1.00 35.56 485 ARG A C 1
ATOM 3855 O O . ARG A 1 485 ? -10.943 -9.443 -5.237 1.00 35.56 485 ARG A O 1
ATOM 3862 N N . PRO A 1 486 ? -11.350 -10.132 -7.334 1.00 34.75 486 PRO A N 1
ATOM 3863 C CA . PRO A 1 486 ? -10.027 -9.756 -7.835 1.00 34.75 486 PRO A CA 1
ATOM 3864 C C . PRO A 1 486 ? -9.806 -8.228 -7.770 1.00 34.75 486 PRO A C 1
ATOM 3866 O O . PRO A 1 486 ? -10.757 -7.464 -7.957 1.00 34.75 486 PRO A O 1
ATOM 3869 N N . PRO A 1 487 ? -8.566 -7.760 -7.529 1.00 40.88 487 PRO A N 1
ATOM 3870 C CA . PRO A 1 487 ? -8.273 -6.350 -7.272 1.00 40.88 487 PRO A CA 1
ATOM 3871 C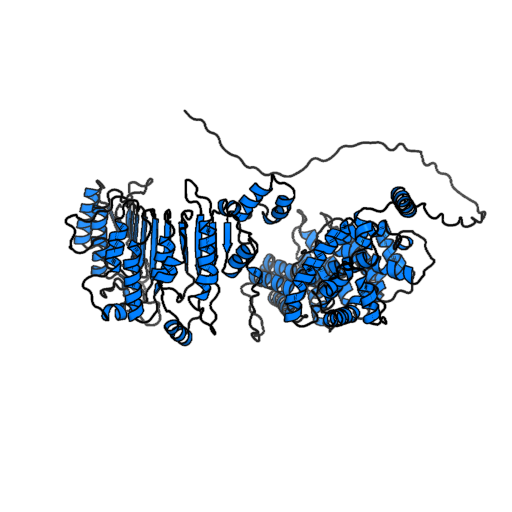 C . PRO A 1 487 ? -8.547 -5.455 -8.492 1.00 40.88 487 PRO A C 1
ATOM 3873 O O . PRO A 1 487 ? -8.051 -5.701 -9.597 1.00 40.88 487 PRO A O 1
ATOM 3876 N N . ILE A 1 488 ? -9.277 -4.353 -8.271 1.00 44.38 488 ILE A N 1
ATOM 3877 C CA . ILE A 1 488 ? -9.639 -3.348 -9.294 1.00 44.38 488 ILE A CA 1
ATOM 3878 C C . ILE A 1 488 ? -8.395 -2.628 -9.859 1.00 44.38 488 ILE A C 1
ATOM 3880 O O . ILE A 1 488 ? -8.422 -2.170 -10.999 1.00 44.38 488 ILE A O 1
ATOM 3884 N N . HIS A 1 489 ? -7.263 -2.614 -9.141 1.00 43.16 489 HIS A N 1
ATOM 3885 C CA . HIS A 1 489 ? -5.971 -2.126 -9.658 1.00 43.16 489 HIS A CA 1
ATOM 3886 C C . HIS A 1 489 ? -5.510 -2.837 -10.932 1.00 43.16 489 HIS A C 1
ATOM 3888 O O . HIS A 1 489 ? -4.874 -2.217 -11.780 1.00 43.16 489 HIS A O 1
ATOM 3894 N N . SER A 1 490 ? -5.882 -4.110 -11.107 1.00 50.88 490 SER A N 1
ATOM 3895 C CA . SER A 1 490 ? -5.575 -4.845 -12.340 1.00 50.88 490 SER A CA 1
ATOM 3896 C C . SER A 1 490 ? -6.393 -4.357 -13.543 1.00 50.88 490 SER A C 1
ATOM 3898 O O . SER A 1 490 ? -6.058 -4.665 -14.684 1.00 50.88 490 SER A O 1
ATOM 3900 N N . LEU A 1 491 ? -7.447 -3.569 -13.298 1.00 54.34 491 LEU A N 1
ATOM 3901 C CA . LEU A 1 491 ? -8.377 -3.085 -14.310 1.00 54.34 491 LEU A CA 1
ATOM 3902 C C . LEU A 1 491 ? -8.146 -1.616 -14.681 1.00 54.34 491 LEU A C 1
ATOM 3904 O O . LEU A 1 491 ? -8.588 -1.212 -15.748 1.00 54.34 491 LEU A O 1
ATOM 3908 N N . ALA A 1 492 ? -7.440 -0.813 -13.874 1.00 63.38 492 ALA A N 1
ATOM 3909 C CA . ALA A 1 492 ? -7.176 0.599 -14.194 1.00 63.38 492 ALA A CA 1
ATOM 3910 C C . ALA A 1 492 ? -6.533 0.806 -15.588 1.00 63.38 492 ALA A C 1
ATOM 3912 O O . ALA A 1 492 ? -7.009 1.670 -16.327 1.00 63.38 492 ALA A O 1
ATOM 3913 N N . PRO A 1 493 ? -5.567 -0.024 -16.039 1.00 64.06 493 PRO A N 1
ATOM 3914 C CA . PRO A 1 493 ? -5.070 0.039 -17.417 1.00 64.06 493 PRO A CA 1
ATOM 3915 C C . PRO A 1 493 ? -6.145 -0.281 -18.469 1.00 64.06 493 PRO A C 1
ATOM 3917 O O . PRO A 1 493 ? -6.125 0.262 -19.571 1.00 64.06 493 PRO A O 1
ATOM 3920 N N . LEU A 1 494 ? -7.133 -1.119 -18.132 1.00 60.12 494 LEU A N 1
ATOM 3921 C CA . LEU A 1 494 ? -8.246 -1.465 -19.021 1.00 60.12 494 LEU A CA 1
ATOM 3922 C C . LEU A 1 494 ? -9.220 -0.295 -19.228 1.00 60.12 494 LEU A C 1
ATOM 3924 O O . LEU A 1 494 ? -9.929 -0.269 -20.236 1.00 60.12 494 LEU A O 1
ATOM 3928 N N . ALA A 1 495 ? -9.235 0.696 -18.327 1.00 63.16 495 ALA A N 1
ATOM 3929 C CA . ALA A 1 495 ? -10.000 1.927 -18.520 1.00 63.16 495 ALA A CA 1
ATOM 3930 C C . ALA A 1 495 ? -9.492 2.717 -19.738 1.0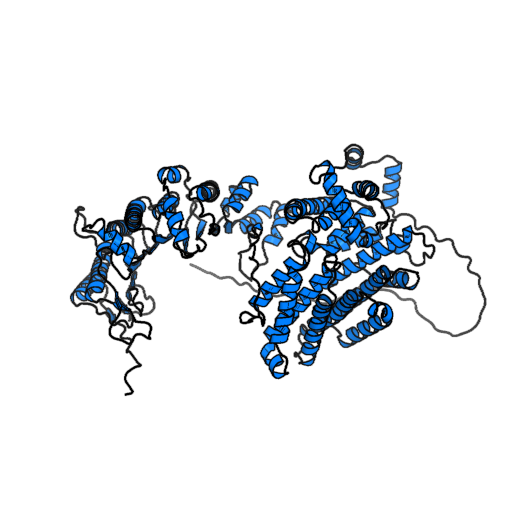0 63.16 495 ALA A C 1
ATOM 3932 O O . ALA A 1 495 ? -10.288 3.351 -20.428 1.00 63.16 495 ALA A O 1
ATOM 3933 N N . ALA A 1 496 ? -8.191 2.626 -20.044 1.00 65.75 496 ALA A N 1
ATOM 3934 C CA . ALA A 1 496 ? -7.596 3.235 -21.232 1.00 65.75 496 ALA A CA 1
ATOM 3935 C C . ALA A 1 496 ? -7.857 2.426 -22.518 1.00 65.75 496 ALA A C 1
ATOM 3937 O O . ALA A 1 496 ? -7.870 2.996 -23.607 1.00 65.75 496 ALA A O 1
ATOM 3938 N N . LEU A 1 497 ? -8.112 1.115 -22.406 1.00 65.75 497 LEU A N 1
ATOM 3939 C CA . LEU A 1 497 ? -8.365 0.236 -23.557 1.00 65.75 497 LEU A CA 1
ATOM 3940 C C . LEU A 1 497 ? -9.774 0.393 -24.145 1.00 65.75 497 LEU A C 1
ATOM 3942 O O . LEU A 1 497 ? -9.989 0.096 -25.319 1.00 65.75 497 LEU A O 1
ATOM 3946 N N . SER A 1 498 ? -10.754 0.839 -23.352 1.00 72.06 498 SER A N 1
ATOM 3947 C CA . SER A 1 498 ? -12.134 1.006 -23.814 1.00 72.06 498 SER A CA 1
ATOM 3948 C C . SER A 1 498 ? -12.863 2.132 -23.091 1.00 72.06 498 SER A C 1
ATOM 3950 O O . SER A 1 498 ? -13.092 2.081 -21.881 1.00 72.06 498 SER A O 1
ATOM 3952 N N . ARG A 1 499 ? -13.389 3.089 -23.868 1.00 72.94 499 ARG A N 1
ATOM 3953 C CA . ARG A 1 499 ? -14.255 4.173 -23.361 1.00 72.94 499 ARG A CA 1
ATOM 3954 C C . ARG A 1 499 ? -15.525 3.665 -22.667 1.00 72.94 499 ARG A C 1
ATOM 3956 O O . ARG A 1 499 ? -16.117 4.399 -21.883 1.00 72.94 499 ARG A O 1
ATOM 3963 N N . ARG A 1 500 ? -15.960 2.427 -22.947 1.00 79.25 500 ARG A N 1
ATOM 3964 C CA . ARG A 1 500 ? -17.120 1.805 -22.279 1.00 79.25 500 ARG A CA 1
ATOM 3965 C C . ARG A 1 500 ? -16.771 1.240 -20.904 1.00 79.25 500 ARG A C 1
ATOM 3967 O O . ARG A 1 500 ? -17.655 1.145 -20.063 1.00 79.25 500 ARG A O 1
ATOM 3974 N N . TRP A 1 501 ? -15.517 0.855 -20.682 1.00 76.69 501 TRP A N 1
ATOM 3975 C CA . TRP A 1 501 ? -15.055 0.295 -19.409 1.00 76.69 501 TRP A CA 1
ATOM 3976 C C . TRP A 1 501 ? -14.577 1.370 -18.446 1.00 76.69 501 TRP A C 1
ATOM 3978 O O . TRP A 1 501 ? -14.749 1.215 -17.241 1.00 76.69 501 TRP A O 1
ATOM 3988 N N . GLN A 1 502 ? -14.067 2.484 -18.976 1.00 80.00 502 GLN A N 1
ATOM 3989 C CA . GLN A 1 502 ? -13.669 3.645 -18.190 1.00 80.00 502 GLN A CA 1
ATOM 3990 C C . GLN A 1 502 ? -14.687 4.050 -17.103 1.00 80.00 502 GLN A C 1
ATOM 3992 O O . GLN A 1 502 ? -14.277 4.087 -15.950 1.00 80.00 502 GLN A O 1
ATOM 3997 N N . PRO A 1 503 ? -15.989 4.290 -17.383 1.00 80.75 503 PRO A N 1
ATOM 3998 C CA . PRO A 1 503 ? -16.952 4.650 -16.336 1.00 80.75 503 PRO A CA 1
ATOM 3999 C C . PRO A 1 503 ? -17.090 3.599 -15.233 1.00 80.75 503 PRO A C 1
ATOM 4001 O O . PRO A 1 503 ? -17.204 3.968 -14.075 1.00 80.75 503 PRO A O 1
ATOM 4004 N N . LEU A 1 504 ? -17.083 2.311 -15.585 1.00 81.75 504 LEU A N 1
ATOM 4005 C CA . LEU A 1 504 ? -17.282 1.214 -14.631 1.00 81.75 504 LEU A CA 1
ATOM 4006 C C . LEU A 1 504 ? -16.066 1.038 -13.719 1.00 81.75 504 LEU A C 1
ATOM 4008 O O . LEU A 1 504 ? -16.199 0.758 -12.531 1.00 81.75 504 LEU A O 1
ATOM 4012 N N . ILE A 1 505 ? -14.872 1.206 -14.287 1.00 82.00 505 ILE A N 1
ATOM 4013 C CA . ILE A 1 505 ? -13.615 1.112 -13.549 1.00 82.00 505 ILE A CA 1
ATOM 4014 C C . ILE A 1 505 ? -13.425 2.357 -12.688 1.00 82.00 505 ILE A C 1
ATOM 4016 O O . ILE A 1 505 ? -13.108 2.217 -11.516 1.00 82.00 505 ILE A O 1
ATOM 4020 N N . GLU A 1 506 ? -13.676 3.557 -13.221 1.00 84.56 506 GLU A N 1
ATOM 4021 C CA . GLU A 1 506 ? -13.649 4.793 -12.432 1.00 84.56 506 GLU A CA 1
ATOM 4022 C C . GLU A 1 506 ? -14.673 4.739 -11.290 1.00 84.56 506 GLU A C 1
ATOM 4024 O O . GLU A 1 506 ? -14.327 5.062 -10.157 1.00 84.56 506 GLU A O 1
ATOM 4029 N N . GLU A 1 507 ? -15.893 4.256 -11.539 1.00 84.62 507 GLU A N 1
ATOM 4030 C CA . GLU A 1 507 ? -16.882 4.054 -10.479 1.00 84.62 507 GLU A CA 1
ATOM 4031 C C . GLU A 1 507 ? -16.351 3.134 -9.383 1.00 84.62 507 GLU A C 1
ATOM 4033 O O . GLU A 1 507 ? -16.438 3.470 -8.207 1.00 84.62 507 GLU A O 1
ATOM 4038 N N . ALA A 1 508 ? -15.752 2.002 -9.753 1.00 79.88 508 ALA A N 1
ATOM 4039 C CA . ALA A 1 508 ? -15.213 1.051 -8.792 1.00 79.88 508 ALA A CA 1
ATOM 4040 C C . ALA A 1 508 ? -13.975 1.588 -8.044 1.00 79.88 508 ALA A C 1
ATOM 4042 O O . ALA A 1 508 ? -13.836 1.347 -6.848 1.00 79.88 508 ALA A O 1
ATOM 4043 N N . SER A 1 509 ? -13.092 2.327 -8.723 1.00 80.56 509 SER A N 1
ATOM 4044 C CA . SER A 1 509 ? -11.847 2.867 -8.161 1.00 80.56 509 SER A CA 1
ATOM 4045 C C . SER A 1 509 ? -12.062 4.068 -7.242 1.00 80.56 509 SER A C 1
ATOM 4047 O O . SER A 1 509 ? -11.359 4.190 -6.247 1.00 80.56 509 SER A O 1
ATOM 4049 N N . PHE A 1 510 ? -13.011 4.951 -7.562 1.00 87.94 510 PHE A N 1
ATOM 4050 C CA . PHE A 1 510 ? -13.264 6.180 -6.798 1.00 87.94 510 PHE A CA 1
ATOM 4051 C C . PHE A 1 510 ? -14.410 6.039 -5.790 1.00 87.94 510 PHE A C 1
ATOM 4053 O O . PHE A 1 510 ? -14.753 7.005 -5.110 1.00 87.94 510 PHE A O 1
ATOM 4060 N N . ARG A 1 511 ? -14.994 4.839 -5.655 1.00 87.69 511 ARG A N 1
ATOM 4061 C CA . ARG A 1 511 ? -16.074 4.572 -4.696 1.00 87.69 511 ARG A CA 1
ATOM 4062 C C . ARG A 1 511 ? -15.654 4.777 -3.250 1.00 87.69 511 ARG A C 1
ATOM 4064 O O . ARG A 1 511 ? -16.475 5.182 -2.428 1.00 87.69 511 ARG A O 1
ATOM 4071 N N . GLU A 1 512 ? -14.402 4.490 -2.926 1.00 89.19 512 GLU A N 1
ATOM 4072 C CA . GLU A 1 512 ? -13.861 4.757 -1.601 1.00 89.19 512 GLU A CA 1
ATOM 4073 C C . GLU A 1 512 ? -12.421 5.261 -1.687 1.00 89.19 512 GLU A C 1
ATOM 4075 O O . GLU A 1 512 ? -11.629 4.789 -2.499 1.00 89.19 512 GLU A O 1
ATOM 4080 N N . LEU A 1 513 ? -12.105 6.272 -0.884 1.00 88.25 513 LEU A N 1
ATOM 4081 C CA . LEU A 1 513 ? -10.824 6.970 -0.928 1.00 88.25 513 LEU A CA 1
ATOM 4082 C C . LEU A 1 513 ? -10.242 7.099 0.472 1.00 88.25 513 LEU A C 1
ATOM 4084 O O . LEU A 1 513 ? -10.976 7.335 1.431 1.00 88.25 513 LEU A O 1
ATOM 4088 N N . LYS A 1 514 ? -8.918 6.980 0.573 1.00 87.88 514 LYS A N 1
ATOM 4089 C CA . LYS A 1 514 ? -8.153 7.235 1.798 1.00 87.88 514 LYS A CA 1
ATOM 4090 C C . LYS A 1 514 ? -7.111 8.291 1.485 1.00 87.88 514 LYS A C 1
ATOM 4092 O O . LYS A 1 514 ? -6.310 8.083 0.582 1.00 87.88 514 LYS A O 1
ATOM 4097 N N . LEU A 1 515 ? -7.192 9.425 2.170 1.00 88.19 515 LEU A N 1
ATOM 4098 C CA . LEU A 1 515 ? -6.437 10.634 1.871 1.00 88.19 515 LEU A CA 1
ATOM 4099 C C . LEU A 1 515 ? -5.741 11.168 3.133 1.00 88.19 515 LEU A C 1
ATOM 4101 O O . LEU A 1 515 ? -6.201 10.971 4.254 1.00 88.19 515 LEU A O 1
ATOM 4105 N N . ASN A 1 516 ? -4.651 11.889 2.929 1.00 85.44 516 ASN A N 1
ATOM 4106 C CA . ASN A 1 516 ? -3.972 12.779 3.870 1.00 85.44 516 ASN A CA 1
ATOM 4107 C C . ASN A 1 516 ? -3.667 14.125 3.169 1.00 85.44 516 ASN A C 1
ATOM 4109 O O . ASN A 1 516 ? -3.995 14.294 1.989 1.00 85.44 516 ASN A O 1
ATOM 4113 N N . SER A 1 517 ? -3.051 15.081 3.869 1.00 81.94 517 SER A N 1
ATOM 4114 C CA . SER A 1 517 ? -2.722 16.412 3.325 1.00 81.94 517 SER A CA 1
ATOM 4115 C C . SER A 1 517 ? -1.915 16.349 2.020 1.00 81.94 517 SER A C 1
ATOM 4117 O O . SER A 1 517 ? -2.301 16.972 1.032 1.00 81.94 517 SER A O 1
ATOM 4119 N N . GLU A 1 518 ? -0.854 15.542 1.973 1.00 82.00 518 GLU A N 1
ATOM 4120 C CA . GLU A 1 518 ? 0.001 15.376 0.788 1.00 82.00 518 GLU A CA 1
ATOM 4121 C C . GLU A 1 518 ? -0.776 14.816 -0.405 1.00 82.00 518 GLU A C 1
ATOM 4123 O O . GLU A 1 518 ? -0.694 15.331 -1.524 1.00 82.00 518 GLU A O 1
ATOM 4128 N N . SER A 1 519 ? -1.602 13.796 -0.163 1.00 82.62 519 SER A N 1
ATOM 4129 C CA . SER A 1 519 ? -2.354 13.141 -1.226 1.00 82.62 519 SER A CA 1
ATOM 4130 C C . SER A 1 519 ? -3.408 14.056 -1.863 1.00 82.62 519 SER A C 1
ATOM 4132 O O . SER A 1 519 ? -3.706 13.943 -3.055 1.00 82.62 519 SER A O 1
ATOM 4134 N N . ILE A 1 520 ? -3.957 14.993 -1.082 1.00 85.62 520 ILE A N 1
ATOM 4135 C CA . ILE A 1 520 ? -4.908 15.996 -1.564 1.00 85.62 520 ILE A CA 1
ATOM 4136 C C . ILE A 1 520 ? -4.202 16.999 -2.463 1.00 85.62 520 ILE A C 1
ATOM 4138 O O . ILE A 1 520 ? -4.701 17.277 -3.553 1.00 85.62 520 ILE A O 1
ATOM 4142 N N . LEU A 1 521 ? -3.047 17.515 -2.034 1.00 82.06 521 LEU A N 1
ATOM 4143 C CA . LEU A 1 521 ? -2.253 18.441 -2.842 1.00 82.06 521 LEU A CA 1
ATOM 4144 C C . LEU A 1 521 ? -1.890 17.800 -4.181 1.00 82.06 521 LEU A C 1
ATOM 4146 O O . LEU A 1 521 ? -2.178 18.371 -5.232 1.00 82.06 521 LEU A O 1
ATOM 4150 N N . TYR A 1 522 ? -1.407 16.559 -4.157 1.00 79.62 522 TYR A N 1
ATOM 4151 C CA . TYR A 1 522 ? -1.110 15.808 -5.372 1.00 79.62 522 TYR A CA 1
ATOM 4152 C C . TYR A 1 522 ? -2.348 15.598 -6.261 1.00 79.62 522 TYR A C 1
ATOM 4154 O O . TYR A 1 522 ? -2.275 15.765 -7.482 1.00 79.62 522 TYR A O 1
ATOM 4162 N N . ALA A 1 523 ? -3.504 15.258 -5.678 1.00 82.12 523 ALA A N 1
ATOM 4163 C CA . ALA A 1 523 ? -4.747 15.083 -6.430 1.00 82.12 523 ALA A CA 1
ATOM 4164 C C . ALA A 1 523 ? -5.225 16.383 -7.098 1.00 82.12 523 ALA A C 1
ATOM 4166 O O . ALA A 1 523 ? -5.792 16.322 -8.194 1.00 82.12 523 ALA A O 1
ATOM 4167 N N . ILE A 1 524 ? -4.988 17.534 -6.460 1.00 82.31 524 ILE A N 1
ATOM 4168 C CA . ILE A 1 524 ? -5.279 18.867 -7.001 1.00 82.31 524 ILE A CA 1
ATOM 4169 C C . ILE A 1 524 ? -4.305 19.202 -8.132 1.00 82.31 524 ILE A C 1
ATOM 4171 O O . ILE A 1 524 ? -4.750 19.525 -9.233 1.00 82.31 524 ILE A O 1
ATOM 4175 N N . GLU A 1 525 ? -2.999 19.077 -7.892 1.00 83.25 525 GLU A N 1
ATOM 4176 C CA . GLU A 1 525 ? -1.944 19.392 -8.865 1.00 83.25 525 GLU A CA 1
ATOM 4177 C C . GLU A 1 525 ? -2.081 18.582 -10.159 1.00 83.25 525 GLU A C 1
ATOM 4179 O O . GLU A 1 525 ? -1.877 19.105 -11.253 1.00 83.25 525 GLU A O 1
ATOM 4184 N N . ASN A 1 526 ? -2.496 17.319 -10.043 1.00 77.75 526 ASN A N 1
ATOM 4185 C CA . ASN A 1 526 ? -2.641 16.403 -11.174 1.00 77.75 526 ASN A CA 1
ATOM 4186 C C . ASN A 1 526 ? -4.087 16.286 -11.689 1.00 77.75 526 ASN A C 1
ATOM 4188 O O . ASN A 1 526 ? -4.363 15.462 -12.562 1.00 77.75 526 ASN A O 1
ATOM 4192 N N . ASN A 1 527 ? -5.022 17.088 -11.161 1.00 83.94 527 ASN A N 1
ATOM 4193 C CA . ASN A 1 527 ? -6.440 17.097 -11.541 1.00 83.94 527 ASN A CA 1
ATOM 4194 C C . ASN A 1 527 ? -7.085 15.690 -11.557 1.00 83.94 527 ASN A C 1
ATOM 4196 O O . ASN A 1 527 ? -7.804 15.301 -12.484 1.00 83.94 527 ASN A O 1
ATOM 4200 N N . ILE A 1 528 ? -6.794 14.886 -10.531 1.00 84.62 528 ILE A N 1
ATOM 4201 C CA . ILE A 1 528 ? -7.207 13.477 -10.463 1.00 84.62 528 ILE A CA 1
ATOM 4202 C C . ILE A 1 528 ? -8.691 13.362 -10.103 1.00 84.62 528 ILE A C 1
ATOM 4204 O O . ILE A 1 528 ? -9.421 12.581 -10.724 1.00 84.62 528 ILE A O 1
ATOM 4208 N N . LEU A 1 529 ? -9.141 14.143 -9.120 1.00 87.94 529 LEU A N 1
ATOM 4209 C CA . LEU A 1 529 ? -10.491 14.103 -8.552 1.00 87.94 529 LEU A CA 1
ATOM 4210 C C . LEU A 1 529 ? -11.438 15.061 -9.283 1.00 87.94 529 LEU A C 1
ATOM 4212 O O . LEU A 1 529 ? -11.886 16.066 -8.745 1.00 87.94 529 LEU A O 1
ATOM 4216 N N . THR A 1 530 ? -11.753 14.733 -10.536 1.00 89.38 530 THR A N 1
ATOM 4217 C CA . THR A 1 530 ? -12.738 15.492 -11.325 1.00 89.38 530 THR A CA 1
ATOM 4218 C C . THR A 1 530 ? -14.155 15.366 -10.736 1.00 89.38 530 THR A C 1
ATOM 4220 O O . THR A 1 530 ? -14.455 14.341 -10.114 1.00 89.38 530 THR A O 1
ATOM 4223 N N . PRO A 1 531 ? -15.083 16.312 -11.001 1.00 90.06 531 PRO A N 1
ATOM 4224 C CA . PRO A 1 531 ? -16.471 16.234 -10.519 1.00 90.06 531 PRO A CA 1
ATOM 4225 C C . PRO A 1 531 ? -17.166 14.905 -10.850 1.00 90.06 531 PRO A C 1
ATOM 4227 O O . PRO A 1 531 ? -17.915 14.352 -10.047 1.00 90.06 531 PRO A O 1
ATOM 4230 N N . ARG A 1 532 ? -16.864 14.331 -12.022 1.00 88.19 532 ARG A N 1
ATOM 4231 C CA . ARG A 1 532 ? -17.373 13.013 -12.416 1.00 88.19 532 ARG A CA 1
ATOM 4232 C C . ARG A 1 532 ? -16.852 11.902 -11.504 1.00 88.19 532 ARG A C 1
ATOM 4234 O O . ARG A 1 532 ? -17.643 11.085 -11.052 1.00 88.19 532 ARG A O 1
ATOM 4241 N N . ARG A 1 533 ? -15.549 11.861 -11.225 1.00 89.25 533 ARG A N 1
ATOM 4242 C CA . ARG A 1 533 ? -14.951 10.833 -10.354 1.00 89.25 533 ARG A CA 1
ATOM 4243 C C . ARG A 1 533 ? -15.424 10.979 -8.913 1.00 89.25 533 ARG A C 1
ATOM 4245 O O . ARG A 1 533 ? -15.773 9.991 -8.280 1.00 89.25 533 ARG A O 1
ATOM 4252 N N . LEU A 1 534 ? -15.538 12.220 -8.449 1.00 91.00 534 LEU A N 1
ATOM 4253 C CA . LEU A 1 534 ? -16.118 12.569 -7.156 1.00 91.00 534 LEU A CA 1
ATOM 4254 C C . LEU A 1 534 ? -17.584 12.118 -7.019 1.00 91.00 534 LEU A C 1
ATOM 4256 O O . LEU A 1 534 ? -17.992 11.725 -5.932 1.00 91.00 534 LEU A O 1
ATOM 4260 N N . SER A 1 535 ? -18.366 12.079 -8.107 1.00 91.50 535 SER A N 1
ATOM 4261 C CA . SER A 1 535 ? -19.754 11.574 -8.074 1.00 91.50 535 SER A CA 1
ATOM 4262 C C . SER A 1 535 ? -19.875 10.082 -7.718 1.00 91.50 535 SER A C 1
ATOM 4264 O O . SER A 1 535 ? -20.920 9.632 -7.231 1.00 91.50 535 SER A O 1
ATOM 4266 N N . TYR A 1 536 ? -18.804 9.307 -7.916 1.00 91.19 536 TYR A N 1
ATOM 4267 C CA . TYR A 1 536 ? -18.757 7.889 -7.562 1.00 91.19 536 TYR A CA 1
ATOM 4268 C C . TYR A 1 536 ? -18.454 7.649 -6.081 1.00 91.19 536 TYR A C 1
ATOM 4270 O O . TYR A 1 536 ? -18.711 6.553 -5.586 1.00 91.19 536 TYR A O 1
ATOM 4278 N N . LEU A 1 537 ? -17.963 8.664 -5.363 1.00 93.19 537 LEU A N 1
ATOM 4279 C CA . LEU A 1 537 ? -17.536 8.550 -3.974 1.00 93.19 537 LEU A CA 1
ATOM 4280 C C . LEU A 1 537 ? -18.690 8.115 -3.062 1.00 93.19 537 LEU A C 1
ATOM 4282 O O . LEU A 1 537 ? -19.798 8.648 -3.128 1.00 93.19 537 LEU A O 1
ATOM 4286 N N . ARG A 1 538 ? -18.424 7.126 -2.209 1.00 94.62 538 ARG A N 1
ATOM 4287 C CA . ARG A 1 538 ? -19.348 6.612 -1.187 1.00 94.62 538 ARG A CA 1
ATOM 4288 C C . ARG A 1 538 ? -18.715 6.554 0.194 1.00 94.62 538 ARG A C 1
ATOM 4290 O O . ARG A 1 538 ? -19.417 6.812 1.159 1.00 94.62 538 ARG A O 1
ATOM 4297 N N . ARG A 1 539 ? -17.417 6.256 0.311 1.00 93.75 539 ARG A N 1
ATOM 4298 C CA . ARG A 1 539 ? -16.697 6.331 1.595 1.00 93.75 539 ARG A CA 1
ATOM 4299 C C . ARG A 1 539 ? -15.401 7.110 1.457 1.00 93.75 539 ARG A C 1
ATOM 4301 O O . ARG A 1 539 ? -14.619 6.870 0.547 1.00 93.75 539 ARG A O 1
ATOM 4308 N N . LEU A 1 540 ? -15.156 8.026 2.371 1.00 94.75 540 LEU A N 1
ATOM 4309 C CA . LEU A 1 540 ? -13.951 8.832 2.411 1.00 94.75 540 LEU A CA 1
ATOM 4310 C C . LEU A 1 540 ? -13.303 8.670 3.776 1.00 94.75 540 LEU A C 1
ATOM 4312 O O . LEU A 1 540 ? -13.976 8.814 4.789 1.00 94.75 540 LEU A O 1
ATOM 4316 N N . TYR A 1 541 ? -12.006 8.403 3.798 1.00 92.06 541 TYR A N 1
ATOM 4317 C CA . TYR A 1 541 ? -11.195 8.371 5.005 1.00 92.06 541 TYR A CA 1
ATOM 4318 C C . TYR A 1 541 ? -10.120 9.445 4.888 1.00 92.06 541 TYR A C 1
ATOM 4320 O O . TYR A 1 541 ? -9.3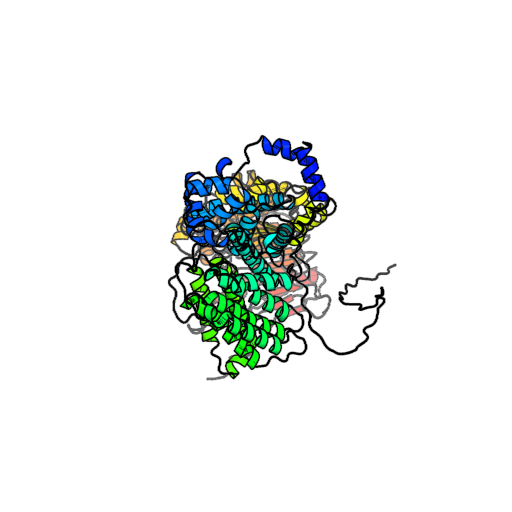85 9.461 3.905 1.00 92.06 541 TYR A O 1
ATOM 4328 N N . TYR A 1 542 ? -10.015 10.329 5.871 1.00 89.31 542 TYR A N 1
ATOM 4329 C CA . TYR A 1 542 ? -8.938 11.307 5.965 1.00 89.31 542 TYR A CA 1
ATOM 4330 C C . TYR A 1 542 ? -8.101 11.047 7.213 1.00 89.31 542 TYR A C 1
ATOM 4332 O O . TYR A 1 542 ? -8.662 10.937 8.301 1.00 89.31 542 TYR A O 1
ATOM 4340 N N . SER A 1 543 ? -6.781 10.948 7.069 1.00 83.94 543 SER A N 1
ATOM 4341 C CA . SER A 1 543 ? -5.851 10.801 8.191 1.00 83.94 543 SER A CA 1
ATOM 4342 C C . SER A 1 543 ? -5.010 12.058 8.353 1.00 83.94 543 SER A C 1
ATOM 4344 O O . SER A 1 543 ? -4.382 12.511 7.395 1.00 83.94 543 SER A O 1
ATOM 4346 N N . PHE A 1 544 ? -4.961 12.589 9.574 1.00 77.69 544 PHE A N 1
ATOM 4347 C CA . PHE A 1 544 ? -3.955 13.585 9.939 1.00 77.69 544 PHE A CA 1
ATOM 4348 C C . PHE A 1 544 ? -2.557 12.937 10.002 1.00 77.69 544 PHE A C 1
ATOM 4350 O O . PHE A 1 544 ? -2.471 11.728 10.255 1.00 77.69 544 PHE A O 1
ATOM 4357 N N . PRO A 1 545 ? -1.478 13.698 9.737 1.00 72.00 545 PRO A N 1
ATOM 4358 C CA . PRO A 1 545 ? -0.106 13.219 9.892 1.00 72.00 545 PRO A CA 1
ATOM 4359 C C . PRO A 1 545 ? 0.239 13.002 11.372 1.00 72.00 545 PRO A C 1
ATOM 4361 O O . PRO A 1 545 ? -0.371 13.603 12.260 1.00 72.00 545 PRO A O 1
ATOM 4364 N N . GLN A 1 546 ? 1.201 12.119 11.644 1.00 69.31 546 GLN A N 1
ATOM 4365 C CA . GLN A 1 546 ? 1.655 11.860 13.009 1.00 69.31 546 GLN A CA 1
ATOM 4366 C C . GLN A 1 546 ? 2.443 13.071 13.540 1.00 69.31 546 GLN A C 1
ATOM 4368 O O . GLN A 1 546 ? 3.323 13.566 12.836 1.00 69.31 546 GLN A O 1
ATOM 4373 N N . PRO A 1 547 ? 2.133 13.577 14.745 1.00 62.53 547 PRO A N 1
ATOM 4374 C CA . PRO A 1 547 ? 2.802 14.757 15.284 1.00 62.53 547 PRO A CA 1
ATOM 4375 C C . PRO A 1 547 ? 4.267 14.480 15.664 1.00 62.53 547 PRO A C 1
ATOM 4377 O O . PRO A 1 547 ? 4.580 13.433 16.229 1.00 62.53 547 PRO A O 1
ATOM 4380 N N . ASP A 1 548 ? 5.143 15.449 15.380 1.00 62.47 548 ASP A N 1
ATOM 4381 C CA . ASP A 1 548 ? 6.577 15.448 15.712 1.00 62.47 548 ASP A CA 1
ATOM 4382 C C . ASP A 1 548 ? 6.821 16.049 17.118 1.00 62.47 548 ASP A C 1
ATOM 4384 O O . ASP A 1 548 ? 6.265 17.096 17.467 1.00 62.47 548 ASP A O 1
ATOM 4388 N N . GLU A 1 549 ? 7.657 15.399 17.939 1.00 58.50 549 GLU A N 1
ATOM 4389 C CA . GLU A 1 549 ? 8.047 15.874 19.281 1.00 58.50 549 GLU A CA 1
ATOM 4390 C C . GLU A 1 549 ? 8.866 17.179 19.241 1.00 58.50 549 GLU A C 1
ATOM 4392 O O . GLU A 1 549 ? 8.788 18.004 20.167 1.00 58.50 549 GLU A O 1
ATOM 4397 N N . GLU A 1 550 ? 9.662 17.386 18.185 1.00 57.91 550 GLU A N 1
ATOM 4398 C CA . GLU A 1 550 ? 10.504 18.577 18.036 1.00 57.91 550 GLU A CA 1
ATOM 4399 C C . GLU A 1 550 ? 9.697 19.785 17.537 1.00 57.91 550 GLU A C 1
ATOM 4401 O O . GLU A 1 550 ? 9.903 20.904 18.031 1.00 57.91 550 GLU A O 1
ATOM 4406 N N . HIS A 1 551 ? 8.718 19.542 16.658 1.00 55.03 551 HIS A N 1
ATOM 4407 C CA . HIS A 1 551 ? 7.887 20.547 15.993 1.00 55.03 551 HIS A CA 1
ATOM 4408 C C . HIS A 1 551 ? 6.390 20.226 16.164 1.00 55.03 551 HIS A C 1
ATOM 4410 O O . HIS A 1 551 ? 5.799 19.594 15.285 1.00 55.03 551 HIS A O 1
ATOM 4416 N N . PRO A 1 552 ? 5.731 20.675 17.253 1.00 54.25 552 PRO A N 1
ATOM 4417 C CA . PRO A 1 552 ? 4.285 20.510 17.372 1.00 54.25 552 PRO A CA 1
ATOM 4418 C C . PRO A 1 552 ? 3.618 21.171 16.153 1.00 54.25 552 PRO A C 1
ATOM 4420 O O . PRO A 1 552 ? 3.943 22.326 15.849 1.00 54.25 552 PRO A O 1
ATOM 4423 N N . PRO A 1 553 ? 2.735 20.473 15.415 1.00 51.84 553 PRO A N 1
ATOM 4424 C CA . PRO A 1 553 ? 2.187 21.007 14.181 1.00 51.84 553 PRO A CA 1
ATOM 4425 C C . PRO A 1 553 ? 1.485 22.336 14.445 1.00 51.84 553 PRO A C 1
ATOM 4427 O O . PRO A 1 553 ? 0.712 22.508 15.392 1.00 51.84 553 PRO A O 1
ATOM 4430 N N . THR A 1 554 ? 1.794 23.318 13.600 1.00 53.25 554 THR A N 1
ATOM 4431 C CA . THR A 1 554 ? 1.139 24.620 13.672 1.00 53.25 554 THR A CA 1
ATOM 4432 C C . THR A 1 554 ? -0.283 24.472 13.132 1.00 53.25 554 THR A C 1
ATOM 4434 O O . THR A 1 554 ? -0.496 24.162 11.961 1.00 53.25 554 THR A O 1
ATOM 4437 N N . THR A 1 555 ? -1.259 24.728 14.004 1.00 53.50 555 THR A N 1
ATOM 4438 C CA . THR A 1 555 ? -2.725 24.665 13.807 1.00 53.50 555 THR A CA 1
ATOM 4439 C C . THR A 1 555 ? -3.260 25.312 12.526 1.00 53.50 555 THR A C 1
ATOM 4441 O O . THR A 1 555 ? -4.387 25.063 12.123 1.00 53.50 555 THR A O 1
ATOM 4444 N N . ARG A 1 556 ? -2.494 26.174 11.860 1.00 58.34 556 ARG A N 1
ATOM 4445 C CA . ARG A 1 556 ? -2.926 26.820 10.619 1.00 58.34 556 ARG A CA 1
ATOM 4446 C C . ARG A 1 556 ? -2.486 26.061 9.370 1.00 58.34 556 ARG A C 1
ATOM 4448 O O . ARG A 1 556 ? -3.264 25.930 8.430 1.00 58.34 556 ARG A O 1
ATOM 4455 N N . ALA A 1 557 ? -1.254 25.555 9.356 1.00 60.38 557 ALA A N 1
ATOM 4456 C CA . ALA A 1 557 ? -0.653 25.013 8.145 1.00 60.38 557 ALA A CA 1
ATOM 4457 C C . ALA A 1 557 ? -1.387 23.757 7.658 1.00 60.38 557 ALA A C 1
ATOM 4459 O O . ALA A 1 557 ? -1.680 23.655 6.473 1.00 60.38 557 ALA A O 1
ATOM 4460 N N . GLU A 1 558 ? -1.757 22.833 8.547 1.00 63.34 558 GLU A N 1
ATOM 4461 C CA . GLU A 1 558 ? -2.420 21.579 8.153 1.00 63.34 558 GLU A CA 1
ATOM 4462 C C . GLU A 1 558 ? -3.872 21.765 7.693 1.00 63.34 558 GLU A C 1
ATOM 4464 O O . GLU A 1 558 ? -4.318 21.101 6.755 1.00 63.34 558 GLU A O 1
ATOM 4469 N N . ILE A 1 559 ? -4.619 22.685 8.310 1.00 66.00 559 ILE A N 1
ATOM 4470 C CA . ILE A 1 559 ? -5.961 23.046 7.832 1.00 66.00 559 ILE A CA 1
ATOM 4471 C C . ILE A 1 559 ? -5.870 23.701 6.458 1.00 66.00 559 ILE A C 1
ATOM 4473 O O . ILE A 1 559 ? -6.598 23.299 5.548 1.00 66.00 559 ILE A O 1
ATOM 4477 N N . ASP A 1 560 ? -4.968 24.671 6.295 1.00 68.44 560 ASP A N 1
ATOM 4478 C CA . ASP A 1 560 ? -4.844 25.427 5.051 1.00 68.44 560 ASP A CA 1
ATOM 4479 C C . ASP A 1 560 ? -4.315 24.554 3.899 1.00 68.44 560 ASP A C 1
ATOM 4481 O O . ASP A 1 560 ? -4.699 24.767 2.746 1.00 68.44 560 ASP A O 1
ATOM 4485 N N . THR A 1 561 ? -3.481 23.549 4.193 1.00 71.62 561 THR A N 1
ATOM 4486 C CA . THR A 1 561 ? -2.853 22.676 3.182 1.00 71.62 561 THR A CA 1
ATOM 4487 C C . THR A 1 561 ? -3.574 21.346 2.956 1.00 71.62 561 THR A C 1
ATOM 4489 O O . THR A 1 561 ? -3.461 20.792 1.867 1.00 71.62 561 THR A O 1
ATOM 4492 N N . GLY A 1 562 ? -4.345 20.840 3.925 1.00 75.56 562 GLY A N 1
ATOM 4493 C CA . GLY A 1 562 ? -5.065 19.566 3.818 1.00 75.56 562 GLY A CA 1
ATOM 4494 C C . GLY A 1 562 ? -6.583 19.726 3.841 1.00 75.56 562 GLY A C 1
ATOM 4495 O O . GLY A 1 562 ? -7.265 19.490 2.842 1.00 75.56 562 GLY A O 1
ATOM 4496 N N . PHE A 1 563 ? -7.133 20.143 4.983 1.00 79.25 563 PHE A N 1
ATOM 4497 C CA . PHE A 1 563 ? -8.577 20.081 5.240 1.00 79.25 563 PHE A CA 1
ATOM 4498 C C . PHE A 1 563 ? -9.396 21.066 4.386 1.00 79.25 563 PHE A C 1
ATOM 4500 O O . PHE A 1 563 ? -10.403 20.687 3.789 1.00 79.25 563 PHE A O 1
ATOM 4507 N N . VAL A 1 564 ? -8.954 22.320 4.258 1.00 85.25 564 VAL A N 1
ATOM 4508 C CA . VAL A 1 564 ? -9.630 23.330 3.427 1.00 85.25 564 VAL A CA 1
ATOM 4509 C C . VAL A 1 564 ? -9.598 22.943 1.937 1.00 85.25 564 VAL A C 1
ATOM 4511 O O . VAL A 1 564 ? -10.655 22.965 1.297 1.00 85.25 564 VAL A O 1
ATOM 4514 N N . PRO A 1 565 ? -8.452 22.535 1.352 1.00 90.19 565 PRO A N 1
ATOM 4515 C CA . PRO A 1 565 ? -8.414 22.000 -0.008 1.00 90.19 565 PRO A CA 1
ATOM 4516 C C . PRO A 1 565 ? -9.315 20.776 -0.218 1.00 90.19 565 PRO A C 1
ATOM 4518 O O . PRO A 1 565 ? -10.008 20.713 -1.235 1.00 90.19 565 PRO A O 1
ATOM 4521 N N . LEU A 1 566 ? -9.384 19.850 0.749 1.00 91.88 566 LEU A N 1
ATOM 4522 C CA . LEU A 1 566 ? -10.304 18.712 0.685 1.00 91.88 566 LEU A CA 1
ATOM 4523 C C . LEU A 1 566 ? -11.756 19.171 0.573 1.00 91.88 566 LEU A C 1
ATOM 4525 O O . LEU A 1 566 ? -12.475 18.712 -0.309 1.00 91.88 566 LEU A O 1
ATOM 4529 N N . PHE A 1 567 ? -12.194 20.103 1.419 1.00 92.38 567 PHE A N 1
ATOM 4530 C CA . PHE A 1 567 ? -13.575 20.588 1.384 1.00 92.38 567 PHE A CA 1
ATOM 4531 C C . PHE A 1 567 ? -13.898 21.299 0.069 1.00 92.38 567 PHE A C 1
ATOM 4533 O O . PHE A 1 567 ? -14.994 21.136 -0.460 1.00 92.38 567 PHE A O 1
ATOM 4540 N N . ARG A 1 568 ? -12.932 22.005 -0.534 1.00 92.75 568 ARG A N 1
ATOM 4541 C CA . ARG A 1 568 ? -13.091 22.562 -1.889 1.00 92.75 568 ARG A CA 1
ATOM 4542 C C . ARG A 1 568 ? -13.252 21.493 -2.965 1.00 92.75 568 ARG A C 1
ATOM 4544 O O . ARG A 1 568 ? -13.947 21.749 -3.944 1.00 92.75 568 ARG A O 1
ATOM 4551 N N . LEU A 1 569 ? -12.643 20.317 -2.815 1.00 92.56 569 LEU A N 1
ATOM 4552 C CA . LEU A 1 569 ? -12.894 19.177 -3.702 1.00 92.56 569 LEU A CA 1
ATOM 4553 C C . LEU A 1 569 ? -14.272 18.566 -3.438 1.00 92.56 569 LEU A C 1
ATOM 4555 O O . LEU A 1 569 ? -15.031 18.344 -4.375 1.00 92.56 569 LEU A O 1
ATOM 4559 N N . LEU A 1 570 ? -14.639 18.344 -2.175 1.00 93.94 570 LEU A N 1
ATOM 4560 C CA . LEU A 1 570 ? -15.940 17.768 -1.818 1.00 93.94 570 LEU A CA 1
ATOM 4561 C C . LEU A 1 570 ? -17.112 18.672 -2.227 1.00 93.94 570 LEU A C 1
ATOM 4563 O O . LEU A 1 570 ? -18.161 18.170 -2.625 1.00 93.94 570 LEU A O 1
ATOM 4567 N N . ALA A 1 571 ? -16.918 19.991 -2.233 1.00 94.06 571 ALA A N 1
ATOM 4568 C CA . ALA A 1 571 ? -17.905 20.951 -2.725 1.00 94.06 571 ALA A CA 1
ATOM 4569 C C . ALA A 1 571 ? -18.161 20.827 -4.241 1.00 94.06 571 ALA A C 1
ATOM 4571 O O . ALA A 1 571 ? -19.176 21.305 -4.738 1.00 94.06 571 ALA A O 1
ATOM 4572 N N . GLN A 1 572 ? -17.265 20.169 -4.986 1.00 93.88 572 GLN A N 1
ATOM 4573 C CA . GLN A 1 572 ? -17.423 19.909 -6.420 1.00 93.88 572 GLN A CA 1
ATOM 4574 C C . GLN A 1 572 ? -18.177 18.605 -6.718 1.00 93.88 572 GLN A C 1
ATOM 4576 O O . GLN A 1 572 ? -18.405 18.300 -7.892 1.00 93.88 572 GLN A O 1
ATOM 4581 N N . ILE A 1 573 ? -18.557 17.818 -5.700 1.00 93.75 573 ILE A N 1
ATOM 4582 C CA . ILE A 1 573 ? -19.383 16.624 -5.912 1.00 93.75 573 ILE A CA 1
ATOM 4583 C C . ILE A 1 573 ? -20.729 17.077 -6.507 1.00 93.75 573 ILE A C 1
ATOM 4585 O O . ILE A 1 573 ? -21.415 17.896 -5.892 1.00 93.75 573 ILE A O 1
ATOM 4589 N N . PRO A 1 574 ? -21.142 16.550 -7.676 1.00 91.25 574 PRO A N 1
ATOM 4590 C CA . PRO A 1 574 ? -22.423 16.902 -8.272 1.00 91.25 574 PRO A CA 1
ATOM 4591 C C . PRO A 1 574 ? -23.580 16.610 -7.316 1.00 91.25 574 PRO A C 1
ATOM 4593 O O . PRO A 1 574 ? -23.660 15.514 -6.759 1.00 91.25 574 PRO A O 1
ATOM 4596 N N . LEU A 1 575 ? -24.481 17.580 -7.160 1.00 91.19 575 LEU A N 1
ATOM 4597 C CA . LEU A 1 575 ? -25.650 17.446 -6.297 1.00 91.19 575 LEU A CA 1
ATOM 4598 C C . LEU A 1 575 ? -26.550 16.304 -6.799 1.00 91.19 575 LEU A C 1
ATOM 4600 O O . LEU A 1 575 ? -26.915 16.272 -7.974 1.00 91.19 575 LEU A O 1
ATOM 4604 N N . GLN A 1 576 ? -26.895 15.375 -5.909 1.00 87.62 576 GLN A N 1
ATOM 4605 C CA . GLN A 1 576 ? -27.836 14.275 -6.160 1.00 87.62 576 GLN A CA 1
ATOM 4606 C C . GLN A 1 576 ? -29.066 14.412 -5.255 1.00 87.62 576 GLN A C 1
ATOM 4608 O O . GLN A 1 576 ? -29.039 15.158 -4.269 1.00 87.62 576 GLN A O 1
ATOM 4613 N N . ASP A 1 577 ? -30.113 13.638 -5.544 1.00 87.50 577 ASP A N 1
ATOM 4614 C CA . ASP A 1 577 ? -31.352 13.618 -4.756 1.00 87.50 577 ASP A CA 1
ATOM 4615 C C . ASP A 1 577 ? -31.123 13.234 -3.291 1.00 87.50 577 ASP A C 1
ATOM 4617 O O . ASP A 1 577 ? -31.804 13.761 -2.418 1.00 87.50 577 ASP A O 1
ATOM 4621 N N . GLU A 1 578 ? -30.113 12.415 -2.989 1.00 90.38 578 GLU A N 1
ATOM 4622 C CA . GLU A 1 578 ? -29.703 12.040 -1.628 1.00 90.38 578 GLU A CA 1
ATOM 4623 C C . GLU A 1 578 ? -28.189 12.236 -1.438 1.00 90.38 578 GLU A C 1
ATOM 4625 O O . GLU A 1 578 ? -27.428 12.022 -2.386 1.00 90.38 578 GLU A O 1
ATOM 4630 N N . PRO A 1 579 ? -27.714 12.629 -0.239 1.00 93.50 579 PRO A N 1
ATOM 4631 C CA . PRO A 1 579 ? -26.290 12.599 0.076 1.00 93.50 579 PRO A CA 1
ATOM 4632 C C . PRO A 1 579 ? -25.830 11.141 0.210 1.00 93.50 579 PRO A C 1
ATOM 4634 O O . PRO A 1 579 ? -26.513 10.317 0.818 1.00 93.50 579 PRO A O 1
ATOM 4637 N N . LEU A 1 580 ? -24.666 10.807 -0.351 1.00 92.06 580 LEU A N 1
ATOM 4638 C CA . LEU A 1 580 ? -24.210 9.412 -0.474 1.00 92.06 580 LEU A CA 1
ATOM 4639 C C . LEU A 1 580 ? -22.828 9.147 0.134 1.00 92.06 580 LEU A C 1
ATOM 4641 O O . LEU A 1 580 ? -22.379 8.001 0.098 1.00 92.06 580 LEU A O 1
ATOM 4645 N N . VAL A 1 581 ? -22.138 10.174 0.641 1.00 96.62 581 VAL A N 1
ATOM 4646 C CA . VAL A 1 581 ? -20.747 10.051 1.103 1.00 96.62 581 VAL A CA 1
ATOM 4647 C C . VAL A 1 581 ? -20.679 9.878 2.615 1.00 96.62 581 VAL A C 1
ATOM 4649 O O . VAL A 1 581 ? -21.122 10.748 3.359 1.00 96.62 581 VAL A O 1
ATOM 4652 N N . ASP A 1 582 ? -20.059 8.793 3.063 1.00 96.94 582 ASP A N 1
ATOM 4653 C CA . ASP A 1 582 ? -19.680 8.585 4.458 1.00 96.94 582 ASP A CA 1
ATOM 4654 C C . ASP A 1 582 ? -18.245 9.069 4.673 1.00 96.94 582 ASP A C 1
ATOM 4656 O O . ASP A 1 582 ? -17.306 8.530 4.080 1.00 96.94 582 ASP A O 1
ATOM 4660 N N . PHE A 1 583 ? -18.064 10.096 5.498 1.00 96.81 583 PHE A N 1
ATOM 4661 C CA . PHE A 1 583 ? -16.776 10.740 5.713 1.00 96.81 583 PHE A CA 1
ATOM 4662 C C . PHE A 1 583 ? -16.217 10.427 7.101 1.00 96.81 583 PHE A C 1
ATOM 4664 O O . PHE A 1 583 ? -16.782 10.800 8.120 1.00 96.81 583 PHE A O 1
ATOM 4671 N N . ASN A 1 584 ? -15.076 9.750 7.127 1.00 94.00 584 ASN A N 1
ATOM 4672 C CA . ASN A 1 584 ? -14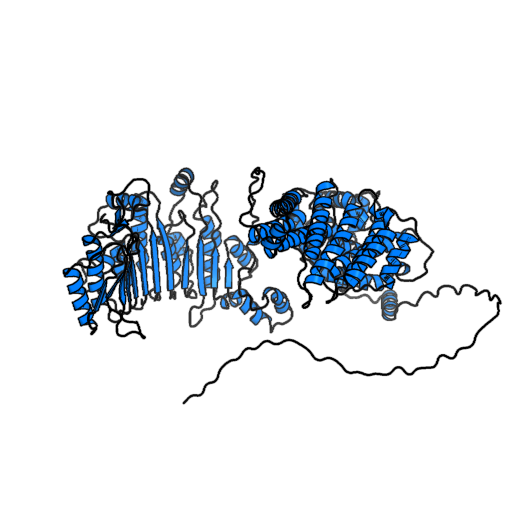.372 9.313 8.317 1.00 94.00 584 ASN A CA 1
ATOM 4673 C C . ASN A 1 584 ? -13.061 10.087 8.447 1.00 94.00 584 ASN A C 1
ATOM 4675 O O . ASN A 1 584 ? -12.257 10.117 7.519 1.00 94.00 584 ASN A O 1
ATOM 4679 N N . VAL A 1 585 ? -12.809 10.672 9.608 1.00 89.31 585 VAL A N 1
ATOM 4680 C CA . VAL A 1 585 ? -11.585 11.412 9.910 1.00 89.31 585 VAL A CA 1
ATOM 4681 C C . VAL A 1 585 ? -10.871 10.707 11.052 1.00 89.31 585 VAL A C 1
ATOM 4683 O O . VAL A 1 585 ? -11.470 10.440 12.088 1.00 89.31 585 VAL A O 1
ATOM 4686 N N . THR A 1 586 ? -9.599 10.372 10.857 1.00 83.25 586 THR A N 1
ATOM 4687 C CA . THR A 1 586 ? -8.756 9.701 11.851 1.00 83.25 586 THR A CA 1
ATOM 4688 C C . THR A 1 586 ? -7.617 10.613 12.265 1.00 83.25 586 THR A C 1
ATOM 4690 O O . THR A 1 586 ? -6.957 11.237 11.431 1.00 83.25 586 THR A O 1
ATOM 4693 N N . ILE A 1 587 ? -7.390 10.670 13.570 1.00 75.31 587 ILE A N 1
ATOM 4694 C CA . ILE A 1 587 ? -6.331 11.451 14.192 1.00 75.31 587 ILE A CA 1
ATOM 4695 C C . ILE A 1 587 ? -5.317 10.468 14.800 1.00 75.31 587 ILE A C 1
ATOM 4697 O O . ILE A 1 587 ? -5.731 9.614 15.587 1.00 75.31 587 ILE A O 1
ATOM 4701 N N . PRO A 1 588 ? -4.023 10.540 14.440 1.00 69.06 588 PRO A N 1
ATOM 4702 C CA . PRO A 1 588 ? -2.992 9.669 15.000 1.00 69.06 588 PRO A CA 1
ATOM 4703 C C . PRO A 1 588 ? -2.631 10.048 16.444 1.00 69.06 588 PRO A C 1
ATOM 4705 O O . PRO A 1 588 ? -2.973 11.123 16.934 1.00 69.06 588 PRO A O 1
ATOM 4708 N N . TRP A 1 589 ? -1.930 9.141 17.126 1.00 66.62 589 TRP A N 1
ATOM 4709 C CA . TRP A 1 589 ? -1.510 9.296 18.521 1.00 66.62 589 TRP A CA 1
ATOM 4710 C C . TRP A 1 589 ? -0.432 10.376 18.670 1.00 66.62 589 TRP A C 1
ATOM 4712 O O . TRP A 1 589 ? 0.504 10.414 17.868 1.00 66.62 589 TRP A O 1
ATOM 4722 N N . ALA A 1 590 ? -0.540 11.217 19.707 1.00 60.62 590 ALA A N 1
ATOM 4723 C CA . ALA A 1 590 ? 0.487 12.203 20.039 1.00 60.62 590 ALA A CA 1
ATOM 4724 C C . ALA A 1 590 ? 1.407 11.730 21.183 1.00 60.62 590 ALA A C 1
ATOM 4726 O O . ALA A 1 590 ? 0.959 10.994 22.067 1.00 60.62 590 ALA A O 1
ATOM 4727 N N . PRO A 1 591 ? 2.678 12.170 21.210 1.00 59.09 591 PRO A N 1
ATOM 4728 C CA . PRO A 1 591 ? 3.601 11.884 22.304 1.00 59.09 591 PRO A CA 1
ATOM 4729 C C . PRO A 1 591 ? 3.130 12.448 23.654 1.00 59.09 591 PRO A C 1
ATOM 4731 O O . PRO A 1 591 ? 2.656 13.582 23.754 1.00 59.09 591 PRO A O 1
ATOM 4734 N N . SER A 1 592 ? 3.308 11.680 24.730 1.00 53.81 592 SER A N 1
ATOM 4735 C CA . SER A 1 592 ? 2.954 12.088 26.095 1.00 53.81 592 SER A CA 1
ATOM 4736 C C . SER A 1 592 ? 4.143 12.744 26.822 1.00 53.81 592 SER A C 1
ATOM 4738 O O . SER A 1 592 ? 5.133 12.065 27.089 1.00 53.81 592 SER A O 1
ATOM 4740 N N . GLY A 1 593 ? 4.059 14.025 27.225 1.00 56.84 593 GLY A N 1
ATOM 4741 C CA . GLY A 1 593 ? 5.092 14.648 28.079 1.00 56.84 593 GLY A CA 1
ATOM 4742 C C . GLY A 1 593 ? 4.882 16.141 28.414 1.00 56.84 593 GLY A C 1
ATOM 4743 O O . GLY A 1 593 ? 4.456 16.889 27.540 1.00 56.84 593 GLY A O 1
ATOM 4744 N N . PRO A 1 594 ? 5.214 16.629 29.634 1.00 56.69 594 PRO A N 1
ATOM 4745 C CA . PRO A 1 594 ? 4.980 18.023 30.061 1.00 56.69 594 PRO A CA 1
ATOM 4746 C C . PRO A 1 594 ? 5.613 19.103 29.170 1.00 56.69 594 PRO A C 1
ATOM 4748 O O . PRO A 1 594 ? 5.045 20.180 29.017 1.00 56.69 594 PRO A O 1
ATOM 4751 N N . SER A 1 595 ? 6.770 18.814 28.565 1.00 58.53 595 SER A N 1
ATOM 4752 C CA . SER A 1 595 ? 7.485 19.718 27.651 1.00 58.53 595 SER A CA 1
ATOM 4753 C C . SER A 1 595 ? 6.777 19.900 26.305 1.00 58.53 595 SER A C 1
ATOM 4755 O O . SER A 1 595 ? 6.883 20.962 25.697 1.00 58.53 595 SER A O 1
ATOM 4757 N N . TYR A 1 596 ? 6.052 18.880 25.840 1.00 61.16 596 TYR A N 1
ATOM 4758 C CA . TYR A 1 596 ? 5.202 18.961 24.653 1.00 61.16 596 TYR A CA 1
ATOM 4759 C C . TYR A 1 596 ? 3.930 19.771 24.954 1.00 61.16 596 TYR A C 1
ATOM 4761 O O . TYR A 1 596 ? 3.503 20.591 24.144 1.00 61.16 596 TYR A O 1
ATOM 4769 N N . LEU A 1 597 ? 3.379 19.628 26.168 1.00 57.78 597 LEU A N 1
ATOM 4770 C CA . LEU A 1 597 ? 2.181 20.353 26.616 1.00 57.78 597 LEU A CA 1
ATOM 4771 C C . LEU A 1 597 ? 2.379 21.861 26.686 1.00 57.78 597 LEU A C 1
ATOM 4773 O O . LEU A 1 597 ? 1.547 22.599 26.167 1.00 57.78 597 LEU A O 1
ATOM 4777 N N . SER A 1 598 ? 3.479 22.315 27.291 1.00 60.31 598 SER A N 1
ATOM 4778 C CA . SER A 1 598 ? 3.762 23.749 27.392 1.00 60.31 598 SER A CA 1
ATOM 4779 C C . SER A 1 598 ? 3.926 24.384 26.010 1.00 60.31 598 SER A C 1
ATOM 4781 O O . SER A 1 598 ? 3.429 25.477 25.770 1.00 60.31 598 SER A O 1
ATOM 4783 N N . LYS A 1 599 ? 4.553 23.669 25.062 1.00 60.06 599 LYS A N 1
ATOM 4784 C CA . LYS A 1 599 ? 4.668 24.131 23.672 1.00 60.06 599 LYS A CA 1
ATOM 4785 C C . LYS A 1 599 ? 3.304 24.204 22.968 1.00 60.06 599 LYS A C 1
ATOM 4787 O O . LYS A 1 599 ? 3.107 25.094 22.146 1.00 60.06 599 LYS A O 1
ATOM 4792 N N . LEU A 1 600 ? 2.371 23.298 23.278 1.00 57.81 600 LEU A N 1
ATOM 4793 C CA . LEU A 1 600 ? 1.025 23.273 22.692 1.00 57.81 600 LEU A CA 1
ATOM 4794 C C . LEU A 1 600 ? 0.164 24.459 23.163 1.00 57.81 600 LEU A C 1
ATOM 4796 O O . LEU A 1 600 ? -0.576 25.030 22.364 1.00 57.81 600 LEU A O 1
ATOM 4800 N N . GLU A 1 601 ? 0.273 24.844 24.438 1.00 56.75 601 GLU A N 1
ATOM 4801 C CA . GLU A 1 601 ? -0.464 25.978 25.021 1.00 56.75 601 GLU A CA 1
ATOM 4802 C C . GLU A 1 601 ? -0.071 27.328 24.389 1.00 56.75 601 GLU A C 1
ATOM 4804 O O . GLU A 1 601 ? -0.932 28.189 24.208 1.00 56.75 601 GLU A O 1
ATOM 4809 N N . ASP A 1 602 ? 1.183 27.479 23.948 1.00 50.50 602 ASP A N 1
ATOM 4810 C CA . ASP A 1 602 ? 1.696 28.708 23.324 1.00 50.50 602 ASP A CA 1
ATOM 4811 C C . ASP A 1 602 ? 1.255 28.914 21.852 1.00 50.50 602 ASP A C 1
ATOM 4813 O O . ASP A 1 602 ? 1.321 30.032 21.334 1.00 50.50 602 ASP A O 1
ATOM 4817 N N . HIS A 1 603 ? 0.805 27.861 21.151 1.00 50.75 603 HIS A N 1
ATOM 4818 C CA . HIS A 1 603 ? 0.645 27.862 19.681 1.00 50.75 603 HIS A CA 1
ATOM 4819 C C . HIS A 1 603 ? -0.808 27.921 19.170 1.00 50.75 603 HIS A C 1
ATOM 4821 O O . HIS A 1 603 ? -1.042 27.932 17.957 1.00 50.75 603 HIS A O 1
ATOM 4827 N N . VAL A 1 604 ? -1.810 27.998 20.051 1.00 53.00 604 VAL A N 1
ATOM 4828 C CA . VAL A 1 604 ? -3.227 27.935 19.653 1.00 53.00 604 VAL A CA 1
ATOM 4829 C C . VAL A 1 604 ? -3.854 29.330 19.656 1.00 53.00 604 VAL A C 1
ATOM 4831 O O . VAL A 1 604 ? -4.447 29.781 20.634 1.00 53.00 604 VAL A O 1
ATOM 4834 N N . LYS A 1 605 ? -3.751 30.034 18.524 1.00 54.25 605 LYS A N 1
ATOM 4835 C CA . LYS A 1 605 ? -4.665 31.142 18.211 1.00 54.25 605 LYS A CA 1
ATOM 4836 C C . LYS A 1 605 ? -5.859 30.583 17.442 1.00 54.25 605 LYS A C 1
ATOM 4838 O O . LYS A 1 605 ? -5.800 30.454 16.223 1.00 54.25 605 LYS A O 1
ATOM 4843 N N . ASP A 1 606 ? -6.937 30.270 18.153 1.00 57.59 606 ASP A N 1
ATOM 4844 C CA . ASP A 1 606 ? -8.198 29.844 17.543 1.00 57.59 606 ASP A CA 1
ATOM 4845 C C . ASP A 1 606 ? -8.861 31.023 16.803 1.00 57.59 606 ASP A C 1
ATOM 4847 O O . ASP A 1 606 ? -9.609 31.807 17.390 1.00 57.59 606 ASP A O 1
ATOM 4851 N N . ASN A 1 607 ? -8.580 31.181 15.506 1.00 63.53 607 ASN A N 1
ATOM 4852 C CA . ASN A 1 607 ? -9.224 32.196 14.670 1.00 63.53 607 ASN A CA 1
ATOM 4853 C C . ASN A 1 607 ? -10.443 31.604 13.939 1.00 63.53 607 ASN A C 1
ATOM 4855 O O . ASN A 1 607 ? -10.430 31.357 12.733 1.00 63.53 607 ASN A O 1
ATOM 4859 N N . PHE A 1 608 ? -11.493 31.314 14.711 1.00 68.88 608 PHE A N 1
ATOM 4860 C CA . PHE A 1 608 ? -12.696 30.605 14.256 1.00 68.88 608 PHE A CA 1
ATOM 4861 C C . PHE A 1 608 ? -13.411 31.264 13.072 1.00 68.88 608 PHE A C 1
ATOM 4863 O O . PHE A 1 608 ? -13.969 30.564 12.225 1.00 68.88 608 PHE A O 1
ATOM 4870 N N . ASP A 1 609 ? -13.411 32.595 13.020 1.00 69.19 609 ASP A N 1
ATOM 4871 C CA . ASP A 1 609 ? -14.095 33.346 11.969 1.00 69.19 609 ASP A CA 1
ATOM 4872 C C . ASP A 1 609 ? -13.380 33.193 10.617 1.00 69.19 609 ASP A C 1
ATOM 4874 O O . ASP A 1 609 ? -14.043 33.054 9.589 1.00 69.19 609 ASP A O 1
ATOM 4878 N N . GLU A 1 610 ? -12.043 33.114 10.613 1.00 71.81 610 GLU A N 1
ATOM 4879 C CA . GLU A 1 610 ? -11.261 32.816 9.403 1.00 71.81 610 GLU A CA 1
ATOM 4880 C C . GLU A 1 610 ? -11.518 31.389 8.904 1.00 71.81 610 GLU A C 1
ATOM 4882 O O . GLU A 1 610 ? -11.728 31.190 7.707 1.00 71.81 610 GLU A O 1
ATOM 4887 N N . LEU A 1 611 ? -11.557 30.402 9.809 1.00 73.56 611 LEU A N 1
ATOM 4888 C CA . LEU A 1 611 ? -11.846 29.008 9.452 1.00 73.56 611 LEU A CA 1
ATOM 4889 C C . LEU A 1 611 ? -13.252 28.858 8.860 1.00 73.56 611 LEU A C 1
ATOM 4891 O O . LEU A 1 611 ? -13.442 28.208 7.835 1.00 73.56 611 LEU A O 1
ATOM 4895 N N . LYS A 1 612 ? -14.252 29.482 9.488 1.00 76.81 612 LYS A N 1
ATOM 4896 C CA . LYS A 1 612 ? -15.627 29.451 8.982 1.00 76.81 612 LYS A CA 1
ATOM 4897 C C . LYS A 1 612 ? -15.734 30.113 7.605 1.00 76.81 612 LYS A C 1
ATOM 4899 O O . LYS A 1 612 ? -16.485 29.632 6.765 1.00 76.81 612 LYS A O 1
ATOM 4904 N N . ALA A 1 613 ? -14.996 31.197 7.369 1.00 79.75 613 ALA A N 1
ATOM 4905 C CA . ALA A 1 613 ? -14.998 31.893 6.085 1.00 79.75 613 ALA A CA 1
ATOM 4906 C C . ALA A 1 613 ? -14.280 31.118 4.962 1.00 79.75 613 ALA A C 1
ATOM 4908 O O . ALA A 1 613 ? -14.549 31.374 3.788 1.00 79.75 613 ALA A O 1
ATOM 4909 N N . SER A 1 614 ? -13.366 30.195 5.289 1.00 81.44 614 SER A N 1
ATOM 4910 C CA . SER A 1 614 ? -12.550 29.475 4.301 1.00 81.44 614 SER A CA 1
ATOM 4911 C C . SER A 1 614 ? -13.165 28.161 3.805 1.00 81.44 614 SER A C 1
ATOM 4913 O O . SER A 1 614 ? -12.765 27.674 2.738 1.00 81.44 614 SER A O 1
ATOM 4915 N N . LEU A 1 615 ? -14.129 27.598 4.542 1.00 87.62 615 LEU A N 1
ATOM 4916 C CA . LEU A 1 615 ? -14.758 26.313 4.238 1.00 87.62 615 LEU A CA 1
ATOM 4917 C C . LEU A 1 615 ? -16.018 26.476 3.364 1.00 87.62 615 LEU A C 1
ATOM 4919 O O . LEU A 1 615 ? -16.947 27.185 3.754 1.00 87.62 615 LEU A O 1
ATOM 4923 N N . PRO A 1 616 ? -16.087 25.814 2.194 1.00 93.44 616 PRO A N 1
ATOM 4924 C CA . PRO A 1 616 ? -17.290 25.792 1.367 1.00 93.44 616 PRO A CA 1
ATOM 4925 C C . PRO A 1 616 ? -18.359 24.845 1.928 1.00 93.44 616 PRO A C 1
ATOM 4927 O O . PRO A 1 616 ? -18.061 23.920 2.681 1.00 93.44 616 PRO A O 1
ATOM 4930 N N . GLU A 1 617 ? -19.604 25.040 1.493 1.00 94.44 617 GLU A N 1
ATOM 4931 C CA . GLU A 1 617 ? -20.692 24.096 1.749 1.00 94.44 617 GLU A CA 1
ATOM 4932 C C . GLU A 1 617 ? -20.452 22.766 1.011 1.00 94.44 617 GLU A C 1
ATOM 4934 O O . GLU A 1 617 ? -20.072 22.746 -0.162 1.00 94.44 617 GLU A O 1
ATOM 4939 N N . VAL A 1 618 ? -20.689 21.645 1.697 1.00 95.50 618 VAL A N 1
ATOM 4940 C CA . VAL A 1 618 ? -20.440 20.279 1.206 1.00 95.50 618 VAL A CA 1
ATOM 4941 C C . VAL A 1 618 ? -21.684 19.397 1.412 1.00 95.50 618 VAL A C 1
ATOM 4943 O O . VAL A 1 618 ? -21.708 18.506 2.263 1.00 95.50 618 VAL A O 1
ATOM 4946 N N . PRO A 1 619 ? -22.754 19.610 0.623 1.00 95.69 619 PRO A N 1
ATOM 4947 C CA . PRO A 1 619 ? -24.072 19.018 0.877 1.00 95.69 619 PRO A CA 1
ATOM 4948 C C . PRO A 1 619 ? -24.149 17.507 0.603 1.00 95.69 619 PRO A C 1
ATOM 4950 O O . PRO A 1 619 ? -25.167 16.886 0.879 1.00 95.69 619 PRO A O 1
ATOM 4953 N N . MET A 1 620 ? -23.112 16.898 0.025 1.00 96.75 620 MET A N 1
ATOM 4954 C CA . MET A 1 620 ? -23.134 15.493 -0.409 1.00 96.75 620 MET A CA 1
ATOM 4955 C C . MET A 1 620 ? -22.666 14.492 0.656 1.00 96.75 620 MET A C 1
ATOM 4957 O O . MET A 1 620 ? -22.722 13.279 0.423 1.00 96.75 620 MET A O 1
ATOM 4961 N N . ILE A 1 621 ? -22.242 14.986 1.822 1.00 97.50 621 ILE A N 1
ATOM 4962 C CA . ILE A 1 621 ? -21.847 14.167 2.969 1.00 97.50 621 ILE A CA 1
ATOM 4963 C C . ILE A 1 621 ? -23.100 13.726 3.728 1.00 97.50 621 ILE A C 1
ATOM 4965 O O . ILE A 1 621 ? -23.886 14.544 4.199 1.00 97.50 621 ILE A O 1
ATOM 4969 N N . ARG A 1 622 ? -23.279 12.409 3.825 1.00 97.31 622 ARG A N 1
ATOM 4970 C CA . ARG A 1 622 ? -24.402 11.739 4.487 1.00 97.31 622 ARG A CA 1
ATOM 4971 C C . ARG A 1 622 ? -24.109 11.445 5.948 1.00 97.31 622 ARG A C 1
ATOM 4973 O O . ARG A 1 622 ? -24.979 11.646 6.793 1.00 97.31 622 ARG A O 1
ATOM 4980 N N . SER A 1 623 ? -22.911 10.943 6.226 1.00 97.62 623 SER A N 1
ATOM 4981 C CA . SER A 1 623 ? -22.457 10.638 7.579 1.00 97.62 623 SER A CA 1
ATOM 4982 C C . SER A 1 623 ? -21.061 11.198 7.810 1.00 97.62 623 SER A C 1
ATOM 4984 O O . SER A 1 623 ? -20.241 11.234 6.889 1.00 97.62 623 SER A O 1
ATOM 4986 N N . PHE A 1 624 ? -20.806 11.660 9.031 1.00 97.19 624 PHE A N 1
ATOM 4987 C CA . PHE A 1 624 ? -19.505 12.165 9.447 1.00 97.19 624 PHE A CA 1
ATOM 4988 C C . PHE A 1 624 ? -19.080 11.485 10.742 1.00 97.19 624 PHE A C 1
ATOM 4990 O O . PHE A 1 624 ? -19.803 11.532 11.736 1.00 97.19 624 PHE A O 1
ATOM 4997 N N . TYR A 1 625 ? -17.900 10.876 10.718 1.00 94.62 625 TYR A N 1
ATOM 4998 C CA . TYR A 1 625 ? -17.326 10.143 11.835 1.00 94.62 625 TYR A CA 1
ATOM 4999 C C . TYR A 1 625 ? -15.919 10.658 12.136 1.00 94.62 625 TYR A C 1
ATOM 5001 O O . TYR A 1 625 ? -15.042 10.627 11.272 1.00 94.62 625 TYR A O 1
ATOM 5009 N N . LEU A 1 626 ? -15.685 11.101 13.368 1.00 89.88 626 LEU A N 1
ATOM 5010 C CA . LEU A 1 626 ? -14.366 11.500 13.857 1.00 89.88 626 LEU A CA 1
ATOM 5011 C C . LEU A 1 626 ? -13.833 10.451 14.848 1.00 89.88 626 LEU A C 1
ATOM 5013 O O . LEU A 1 626 ? -14.325 10.356 15.973 1.00 89.88 626 LEU A O 1
ATOM 5017 N N . CYS A 1 627 ? -12.833 9.674 14.420 1.00 77.75 627 CYS A N 1
ATOM 5018 C CA . CYS A 1 627 ? -12.212 8.579 15.171 1.00 77.75 627 CYS A CA 1
ATOM 5019 C C . CYS A 1 627 ? -11.070 9.053 16.088 1.00 77.75 627 CYS A C 1
ATOM 5021 O O . CYS A 1 627 ? -10.258 9.893 15.689 1.00 77.75 627 CYS A O 1
ATOM 5023 N N . ARG A 1 628 ? -10.951 8.438 17.275 1.00 64.69 628 ARG A N 1
ATOM 5024 C CA . ARG A 1 628 ? -9.873 8.673 18.254 1.00 64.69 628 ARG A CA 1
ATOM 5025 C C . ARG A 1 628 ? -8.601 7.864 17.947 1.00 64.69 628 ARG A C 1
ATOM 5027 O O . ARG A 1 628 ? -8.647 6.639 17.881 1.00 64.69 628 ARG A O 1
ATOM 5034 N N . GLY A 1 629 ? -7.455 8.545 17.939 1.00 47.22 629 GLY A N 1
ATOM 5035 C CA . GLY A 1 629 ? -6.195 8.062 18.518 1.00 47.22 629 GLY A CA 1
ATOM 5036 C C . GLY A 1 629 ? -5.914 8.917 19.759 1.00 47.22 629 GLY A C 1
ATOM 5037 O O . GLY A 1 629 ? -5.999 10.141 19.684 1.00 47.22 629 GLY A O 1
ATOM 5038 N N . PHE A 1 630 ? -5.715 8.323 20.934 1.00 45.31 630 PHE A N 1
ATOM 5039 C CA . PHE A 1 630 ? -5.620 9.087 22.185 1.00 45.31 630 PHE A CA 1
ATOM 5040 C C . PHE A 1 630 ? -4.270 9.821 22.299 1.00 45.31 630 PHE A C 1
ATOM 5042 O O . PHE A 1 630 ? -3.230 9.189 22.348 1.00 45.31 630 PHE A O 1
ATOM 5049 N N . ASP A 1 631 ? -4.278 11.154 22.284 1.00 44.84 631 ASP A N 1
ATOM 5050 C CA . ASP A 1 631 ? -3.961 12.073 23.397 1.00 44.84 631 ASP A CA 1
ATOM 5051 C C . ASP A 1 631 ? -3.745 13.482 22.801 1.00 44.84 631 ASP A C 1
ATOM 5053 O O . ASP A 1 631 ? -2.832 13.709 22.022 1.00 44.84 631 ASP A O 1
ATOM 5057 N N . ARG A 1 632 ? -4.587 14.449 23.197 1.00 51.06 632 ARG A N 1
ATOM 5058 C CA . ARG A 1 632 ? -4.358 15.912 23.097 1.00 51.06 632 ARG A CA 1
ATOM 5059 C C . ARG A 1 632 ? -4.301 16.503 21.683 1.00 51.06 632 ARG A C 1
ATOM 5061 O O . ARG A 1 632 ? -3.249 16.728 21.095 1.00 51.06 632 ARG A O 1
ATOM 5068 N N . PHE A 1 633 ? -5.487 16.840 21.184 1.00 50.47 633 PHE A N 1
ATOM 5069 C CA . PHE A 1 633 ? -5.680 17.388 19.848 1.00 50.47 633 PHE A CA 1
ATOM 5070 C C . PHE A 1 633 ? -5.390 18.898 19.731 1.00 50.47 633 PHE A C 1
ATOM 5072 O O . PHE A 1 633 ? -5.581 19.672 20.672 1.00 50.47 633 PHE A O 1
ATOM 5079 N N . PHE A 1 634 ? -4.956 19.316 18.538 1.00 53.31 634 PHE A N 1
ATOM 5080 C CA . PHE A 1 634 ? -4.546 20.687 18.203 1.00 53.31 634 PHE A CA 1
ATOM 5081 C C . PHE A 1 634 ? -5.712 21.687 18.121 1.00 53.31 634 PHE A C 1
ATOM 5083 O O . PHE A 1 634 ? -5.506 22.878 18.354 1.00 53.31 634 PHE A O 1
ATOM 5090 N N . TYR A 1 635 ? -6.936 21.216 17.854 1.00 64.19 635 TYR A N 1
ATOM 5091 C CA . TYR A 1 635 ? -8.119 22.062 17.655 1.00 64.19 635 TYR A CA 1
ATOM 5092 C C . TYR A 1 635 ? -9.126 21.938 18.790 1.00 64.19 635 TYR A C 1
ATOM 5094 O O . TYR A 1 635 ? -9.399 20.844 19.284 1.00 64.19 635 TYR A O 1
ATOM 5102 N N . SER A 1 636 ? -9.730 23.068 19.150 1.00 73.19 636 SER A N 1
ATOM 5103 C CA . SER A 1 636 ? -10.831 23.090 20.105 1.00 73.19 636 SER A CA 1
ATOM 5104 C C . SER A 1 636 ? -12.065 22.351 19.554 1.00 73.19 636 SER A C 1
ATOM 5106 O O . SER A 1 636 ? -12.333 22.405 18.345 1.00 73.19 636 SER A O 1
ATOM 5108 N N . PRO A 1 637 ? -12.872 21.710 20.423 1.00 81.12 637 PRO A N 1
ATOM 5109 C CA . PRO A 1 637 ? -14.123 21.031 20.061 1.00 81.12 637 PRO A CA 1
ATOM 5110 C C . PRO A 1 637 ? -15.046 21.836 19.127 1.00 81.12 637 PRO A C 1
ATOM 5112 O O . PRO A 1 637 ? -15.650 21.285 18.206 1.00 81.12 637 PRO A O 1
ATOM 5115 N N . ARG A 1 638 ? -15.102 23.163 19.309 1.00 84.38 638 ARG A N 1
ATOM 5116 C CA . ARG A 1 638 ? -15.891 24.092 18.484 1.00 84.38 638 ARG A CA 1
ATOM 5117 C C . ARG A 1 638 ? -15.529 24.045 16.999 1.00 84.38 638 ARG A C 1
ATOM 5119 O O . ARG A 1 638 ? -16.413 24.215 16.160 1.00 84.38 638 ARG A O 1
ATOM 5126 N N . SER A 1 639 ? -14.259 23.831 16.663 1.00 80.81 639 SER A N 1
ATOM 5127 C CA . SER A 1 639 ? -13.786 23.824 15.273 1.00 80.81 639 SER A CA 1
ATOM 5128 C C . SER A 1 639 ? -14.475 22.734 14.453 1.00 80.81 639 SER A C 1
ATOM 5130 O O . SER A 1 639 ? -14.894 22.978 13.323 1.00 80.81 639 SER A O 1
ATOM 5132 N N . PHE A 1 640 ? -14.687 21.559 15.048 1.00 83.69 640 PHE A N 1
ATOM 5133 C CA . PHE A 1 640 ? -15.389 20.461 14.389 1.00 83.69 640 PHE A CA 1
ATOM 5134 C C . PHE A 1 640 ? -16.872 20.743 14.200 1.00 83.69 640 PHE A C 1
ATOM 5136 O O . PHE A 1 640 ? -17.404 20.449 13.137 1.00 83.69 640 PHE A O 1
ATOM 5143 N N . CYS A 1 641 ? -17.528 21.388 15.164 1.00 88.06 641 CYS A N 1
ATOM 5144 C CA . CYS A 1 641 ? -18.912 21.815 14.978 1.00 88.06 641 CYS A CA 1
ATOM 5145 C C . CYS A 1 641 ? -19.049 22.834 13.835 1.00 88.06 641 CYS A C 1
ATOM 5147 O O . CYS A 1 641 ? -20.016 22.775 13.080 1.00 88.06 641 CYS A O 1
ATOM 5149 N N . LEU A 1 642 ? -18.076 23.739 13.662 1.00 86.94 642 LEU A N 1
ATOM 5150 C CA . LEU A 1 642 ? -18.057 24.682 12.535 1.00 86.94 642 LEU A CA 1
ATOM 5151 C C . LEU A 1 642 ? -17.857 23.973 11.192 1.00 86.94 642 LEU A C 1
ATOM 5153 O O . LEU A 1 642 ? -18.566 24.276 10.236 1.00 86.94 642 LEU A O 1
ATOM 5157 N N . ILE A 1 643 ? -16.932 23.012 11.136 1.00 87.88 643 ILE A N 1
ATOM 5158 C CA . ILE A 1 643 ? -16.699 22.162 9.962 1.00 87.88 643 ILE A CA 1
ATOM 5159 C C . ILE A 1 643 ? -17.975 21.399 9.597 1.00 87.88 643 ILE A C 1
ATOM 5161 O O . ILE A 1 643 ? -18.430 21.453 8.457 1.00 87.88 643 ILE A O 1
ATOM 5165 N N . VAL A 1 644 ? -18.585 20.723 10.569 1.00 92.94 644 VAL A N 1
ATOM 5166 C CA . VAL A 1 644 ? -19.818 19.951 10.379 1.00 92.94 644 VAL A CA 1
ATOM 5167 C C . VAL A 1 644 ? -20.986 20.853 9.973 1.00 92.94 644 VAL A C 1
ATOM 5169 O O . VAL A 1 644 ? -21.815 20.452 9.160 1.00 92.94 644 VAL A O 1
ATOM 5172 N N . GLY A 1 645 ? -21.017 22.101 10.448 1.00 93.12 645 GLY A N 1
ATOM 5173 C CA . GLY A 1 645 ? -21.990 23.115 10.032 1.00 93.12 645 GLY A CA 1
ATOM 5174 C C . GLY A 1 645 ? -22.020 23.391 8.523 1.00 93.12 645 GLY A C 1
ATOM 5175 O O . GLY A 1 645 ? -23.024 23.885 8.019 1.00 93.12 645 GLY A O 1
ATOM 5176 N N . THR A 1 646 ? -20.964 23.042 7.779 1.00 93.38 646 THR A N 1
ATOM 5177 C CA . THR A 1 646 ? -20.923 23.166 6.308 1.00 93.38 646 THR A CA 1
ATOM 5178 C C . THR A 1 646 ? -21.585 21.994 5.566 1.00 93.38 646 THR A C 1
ATOM 5180 O O . THR A 1 646 ? -21.778 22.057 4.352 1.00 93.38 646 THR A O 1
ATOM 5183 N N . MET A 1 647 ? -21.965 20.927 6.275 1.00 96.00 647 MET A N 1
ATOM 5184 C CA . MET A 1 647 ? -22.568 19.706 5.728 1.00 96.00 647 MET A CA 1
ATOM 5185 C C . MET A 1 647 ? -24.100 19.781 5.819 1.00 96.00 647 MET A C 1
ATOM 5187 O O . MET A 1 647 ? -24.726 19.063 6.593 1.00 96.00 647 MET A O 1
ATOM 5191 N N . SER A 1 648 ? -24.729 20.666 5.044 1.00 94.62 648 SER A N 1
ATOM 5192 C CA . SER A 1 648 ? -26.147 21.051 5.206 1.00 94.62 648 SER A CA 1
ATOM 5193 C C . SER A 1 648 ? -27.184 19.920 5.114 1.00 94.62 648 SER A C 1
ATOM 5195 O O . SER A 1 648 ? -28.321 20.108 5.546 1.00 94.62 648 SER A O 1
ATOM 5197 N N . ARG A 1 649 ? -26.814 18.754 4.569 1.00 96.56 649 ARG A N 1
ATOM 5198 C CA . ARG A 1 649 ? -27.680 17.569 4.420 1.00 96.56 649 ARG A CA 1
ATOM 5199 C C . ARG A 1 649 ? -27.197 16.358 5.229 1.00 96.56 649 ARG A C 1
ATOM 5201 O O . ARG A 1 649 ? -27.605 15.233 4.943 1.00 96.56 649 ARG A O 1
ATOM 5208 N N . LEU A 1 650 ? -26.323 16.569 6.213 1.00 97.75 650 LEU A N 1
ATOM 5209 C CA . LEU A 1 650 ? -25.775 15.511 7.057 1.00 97.75 650 LEU A CA 1
ATOM 5210 C C . LEU A 1 650 ? -26.880 14.795 7.838 1.00 97.75 650 LEU A C 1
ATOM 5212 O O . LEU A 1 650 ? -27.633 15.447 8.555 1.00 97.75 650 LEU A O 1
ATOM 5216 N N . GLY A 1 651 ? -26.957 13.469 7.719 1.00 97.00 651 GLY A N 1
ATOM 5217 C CA . GLY A 1 651 ? -27.959 12.643 8.394 1.00 97.00 651 GLY A CA 1
ATOM 5218 C C . GLY A 1 651 ? -27.475 12.008 9.697 1.00 97.00 651 GLY A C 1
ATOM 5219 O O . GLY A 1 651 ? -28.268 11.865 10.625 1.00 97.00 651 GLY A O 1
ATOM 5220 N N . SER A 1 652 ? -26.194 11.638 9.767 1.00 97.88 652 SER A N 1
ATOM 5221 C CA . SER A 1 652 ? -25.589 10.971 10.927 1.00 97.88 652 SER A CA 1
ATOM 5222 C C . SER A 1 652 ? -24.269 11.640 11.311 1.00 97.88 652 SER A C 1
ATOM 5224 O O . SER A 1 652 ? -23.434 11.914 10.445 1.00 97.88 652 SER A O 1
ATOM 5226 N N . LEU A 1 653 ? -24.095 11.930 12.598 1.00 97.75 653 LEU A N 1
ATOM 5227 C CA . LEU A 1 653 ? -22.924 12.608 13.142 1.00 97.75 653 LEU A CA 1
ATOM 5228 C C . LEU A 1 653 ? -22.382 11.848 14.349 1.00 97.75 653 LEU A C 1
ATOM 5230 O O . LEU A 1 653 ? -23.088 11.697 15.341 1.00 97.75 653 LEU A O 1
ATOM 5234 N N . THR A 1 654 ? -21.107 11.471 14.290 1.00 96.31 654 THR A N 1
ATOM 5235 C CA . THR A 1 654 ? -20.374 10.907 15.424 1.00 96.31 654 THR A CA 1
ATOM 5236 C C . THR A 1 654 ? -19.095 11.692 15.681 1.00 96.31 654 THR A C 1
ATOM 5238 O O . THR A 1 654 ? -18.216 11.779 14.817 1.00 96.31 654 THR A O 1
ATOM 5241 N N . LEU A 1 655 ? -18.967 12.238 16.888 1.00 93.25 655 LEU A N 1
ATOM 5242 C CA . LEU A 1 655 ? -17.825 13.038 17.315 1.00 93.25 655 LEU A CA 1
ATOM 5243 C C . LEU A 1 655 ? -17.209 12.456 18.586 1.00 93.25 655 LEU A C 1
ATOM 5245 O O . LEU A 1 655 ? -17.863 12.378 19.620 1.00 93.25 655 LEU A O 1
ATOM 5249 N N . ARG A 1 656 ? -15.924 12.095 18.528 1.00 89.12 656 ARG A N 1
ATOM 5250 C CA . ARG A 1 656 ? -15.141 11.691 19.702 1.00 89.12 656 ARG A CA 1
ATOM 5251 C C . ARG A 1 656 ? -14.133 12.793 20.041 1.00 89.12 656 ARG A C 1
ATOM 5253 O O . ARG A 1 656 ? -13.089 12.913 19.407 1.00 89.12 656 ARG A O 1
ATOM 5260 N N . LEU A 1 657 ? -14.474 13.635 21.014 1.00 86.06 657 LEU A N 1
ATOM 5261 C CA . LEU A 1 657 ? -13.767 14.859 21.403 1.00 86.06 657 LEU A CA 1
ATOM 5262 C C . LEU A 1 657 ? -13.145 14.727 22.802 1.00 86.06 657 LEU A C 1
ATOM 5264 O O . LEU A 1 657 ? -13.528 13.881 23.613 1.00 86.06 657 LEU A O 1
ATOM 5268 N N . MET A 1 658 ? -12.147 15.560 23.096 1.00 79.81 658 MET A N 1
ATOM 5269 C CA . MET A 1 658 ? -11.509 15.611 24.414 1.00 79.81 658 MET A CA 1
ATOM 5270 C C . MET A 1 658 ? -10.942 16.999 24.717 1.00 79.81 658 MET A C 1
ATOM 5272 O O . MET A 1 658 ? -10.486 17.681 23.802 1.00 79.81 658 MET A O 1
ATOM 5276 N N . SER A 1 659 ? -10.908 17.385 25.993 1.00 78.19 659 SER A N 1
ATOM 5277 C CA . SER A 1 659 ? -10.188 18.574 26.470 1.00 78.19 659 SER A CA 1
ATOM 5278 C C . SER A 1 659 ? -9.258 18.202 27.630 1.00 78.19 659 SER A C 1
ATOM 5280 O O . SER A 1 659 ? -9.675 17.596 28.619 1.00 78.19 659 SER A O 1
ATOM 5282 N N . GLN A 1 660 ? -7.969 18.523 27.491 1.00 71.56 660 GLN A N 1
ATOM 5283 C CA . GLN A 1 660 ? -6.921 18.236 28.486 1.00 71.56 660 GLN A CA 1
ATOM 5284 C C . GLN A 1 660 ? -5.983 19.440 28.733 1.00 71.56 660 GLN A C 1
ATOM 5286 O O . GLN A 1 660 ? -4.863 19.262 29.216 1.00 71.56 660 GLN A O 1
ATOM 5291 N N . ARG A 1 661 ? -6.405 20.658 28.364 1.00 73.00 661 ARG A N 1
ATOM 5292 C CA . ARG A 1 661 ? -5.642 21.899 28.600 1.00 73.00 661 ARG A CA 1
ATOM 5293 C C . ARG A 1 661 ? -5.847 22.405 30.033 1.00 73.00 661 ARG A C 1
ATOM 5295 O O . ARG A 1 661 ? -6.616 21.818 30.794 1.00 73.00 661 ARG A O 1
ATOM 5302 N N . GLY A 1 662 ? -5.164 23.490 30.406 1.00 77.38 662 GLY A N 1
ATOM 5303 C CA . GLY A 1 662 ? -5.383 24.148 31.696 1.00 77.38 662 GLY A CA 1
ATOM 5304 C C . GLY A 1 662 ? -6.869 24.469 31.989 1.00 77.38 662 GLY A C 1
ATOM 5305 O O . GLY A 1 662 ? -7.657 24.639 31.052 1.00 77.38 662 GLY A O 1
ATOM 5306 N N . PRO A 1 663 ? -7.269 24.586 33.272 1.00 83.44 663 PRO A N 1
ATOM 5307 C CA . PRO A 1 663 ? -8.670 24.741 33.688 1.00 83.44 663 PRO A CA 1
ATOM 5308 C C . PRO A 1 663 ? -9.453 25.872 32.994 1.00 83.44 663 PRO A C 1
ATOM 5310 O O . PRO A 1 663 ? -10.610 25.682 32.619 1.00 83.44 663 PRO A O 1
ATOM 5313 N N . GLU A 1 664 ? -8.827 27.028 32.750 1.00 83.06 664 GLU A N 1
ATOM 5314 C CA . GLU A 1 664 ? -9.449 28.149 32.021 1.00 83.06 664 GLU A CA 1
ATOM 5315 C C . GLU A 1 664 ? -9.846 27.763 30.586 1.00 83.06 664 GLU A C 1
ATOM 5317 O O . GLU A 1 664 ? -10.942 28.089 30.120 1.00 83.06 664 GLU A O 1
ATOM 5322 N N . ASN A 1 665 ? -8.977 27.020 29.894 1.00 81.50 665 ASN A N 1
ATOM 5323 C CA . ASN A 1 665 ? -9.223 26.549 28.534 1.00 81.50 665 ASN A CA 1
ATOM 5324 C C . ASN A 1 665 ? -10.301 25.466 28.504 1.00 81.50 665 ASN A C 1
ATOM 5326 O O . ASN A 1 665 ? -11.161 25.509 27.633 1.00 81.50 665 ASN A O 1
ATOM 5330 N N . VAL A 1 666 ? -10.310 24.547 29.474 1.00 85.38 666 VAL A N 1
ATOM 5331 C CA . VAL A 1 666 ? -11.367 23.527 29.607 1.00 85.38 666 VAL A CA 1
ATOM 5332 C C . VAL A 1 666 ? -12.740 24.186 29.754 1.00 85.38 666 VAL A C 1
ATOM 5334 O O . VAL A 1 666 ? -13.682 23.816 29.050 1.00 85.38 666 VAL A O 1
ATOM 5337 N N . LEU A 1 667 ? -12.856 25.192 30.630 1.00 87.19 667 LEU A N 1
ATOM 5338 C CA . LEU A 1 667 ? -14.092 25.955 30.817 1.00 87.19 667 LEU A CA 1
ATOM 5339 C C . LEU A 1 667 ? -14.511 26.667 29.521 1.00 87.19 667 LEU A C 1
ATOM 5341 O O . LEU A 1 667 ? -15.679 26.615 29.121 1.00 87.19 667 LEU A O 1
ATOM 5345 N N . LYS A 1 668 ? -13.560 27.326 28.850 1.00 86.06 668 LYS A N 1
ATOM 5346 C CA . LYS A 1 668 ? -13.796 28.031 27.586 1.00 86.06 668 LYS A CA 1
ATOM 5347 C C . LYS A 1 668 ? -14.260 27.077 26.481 1.00 86.06 668 LYS A C 1
ATOM 5349 O O . LYS A 1 668 ? -15.313 27.316 25.895 1.00 86.06 668 LYS A O 1
ATOM 5354 N N . GLU A 1 669 ? -13.525 25.997 26.232 1.00 86.12 669 GLU A N 1
ATOM 5355 C CA . GLU A 1 669 ? -13.805 25.000 25.192 1.00 86.12 669 GLU A CA 1
ATOM 5356 C C . GLU A 1 669 ? -15.146 24.298 25.422 1.00 86.12 669 GLU A C 1
ATOM 5358 O O . GLU A 1 669 ? -15.911 24.124 24.474 1.00 86.12 669 GLU A O 1
ATOM 5363 N N . ARG A 1 670 ? -15.480 23.966 26.677 1.00 89.69 670 ARG A N 1
ATOM 5364 C CA . ARG A 1 670 ? -16.786 23.394 27.045 1.00 89.69 670 ARG A CA 1
ATOM 5365 C C . ARG A 1 670 ? -17.936 24.346 26.702 1.00 89.69 670 ARG A C 1
ATOM 5367 O O . ARG A 1 670 ? -18.912 23.939 26.073 1.00 89.69 670 ARG A O 1
ATOM 5374 N N . ASN A 1 671 ? -17.813 25.622 27.068 1.00 89.38 671 ASN A N 1
ATOM 5375 C CA . ASN A 1 671 ? -18.827 26.640 26.773 1.00 89.38 671 ASN A CA 1
ATOM 5376 C C . ASN A 1 671 ? -18.926 26.951 25.273 1.00 89.38 671 ASN A C 1
ATOM 5378 O O . ASN A 1 671 ? -20.006 27.220 24.744 1.00 89.38 671 ASN A O 1
ATOM 5382 N N . GLU A 1 672 ? -17.800 26.933 24.569 1.00 88.38 672 GLU A N 1
ATOM 5383 C CA . GLU A 1 672 ? -17.742 27.118 23.125 1.00 88.38 672 GLU A CA 1
ATOM 5384 C C . GLU A 1 672 ? -18.357 25.946 22.359 1.00 88.38 672 GLU A C 1
ATOM 5386 O O . GLU A 1 672 ? -19.098 26.194 21.403 1.00 88.38 672 GLU A O 1
ATOM 5391 N N . LEU A 1 673 ? -18.119 24.710 22.811 1.00 91.31 673 LEU A N 1
ATOM 5392 C CA . LEU A 1 673 ? -18.781 23.508 22.313 1.00 91.31 673 LEU A CA 1
ATOM 5393 C C . LEU A 1 673 ? -20.296 23.640 22.471 1.00 91.31 673 LEU A C 1
ATOM 5395 O O . LEU A 1 673 ? -21.009 23.545 21.473 1.00 91.31 673 LEU A O 1
ATOM 5399 N N . ALA A 1 674 ? -20.771 23.970 23.676 1.00 92.25 674 ALA A N 1
ATOM 5400 C CA . ALA A 1 674 ? -22.195 24.142 23.961 1.00 92.25 674 ALA A CA 1
ATOM 5401 C C . ALA A 1 674 ? -22.862 25.139 22.998 1.00 92.25 674 ALA A C 1
ATOM 5403 O O . ALA A 1 674 ? -23.860 24.824 22.355 1.00 92.25 674 ALA A O 1
ATOM 5404 N N . ARG A 1 675 ? -22.260 26.322 22.807 1.00 90.69 675 ARG A N 1
ATOM 5405 C CA . ARG A 1 675 ? -22.780 27.335 21.868 1.00 90.69 675 ARG A CA 1
ATOM 5406 C C . ARG A 1 675 ? -22.749 26.872 20.409 1.00 90.69 675 ARG A C 1
ATOM 5408 O O . ARG A 1 675 ? -23.575 27.315 19.615 1.00 90.69 675 ARG A O 1
ATOM 5415 N N . SER A 1 676 ? -21.785 26.031 20.039 1.00 91.50 676 SER A N 1
ATOM 5416 C CA . SER A 1 676 ? -21.594 25.583 18.657 1.00 91.50 676 SER A CA 1
ATOM 5417 C C . SER A 1 676 ? -22.600 24.523 18.199 1.00 91.50 676 SER A C 1
ATOM 5419 O O . SER A 1 676 ? -22.838 24.419 16.997 1.00 91.50 676 SER A O 1
ATOM 5421 N N . LEU A 1 677 ? -23.260 23.816 19.127 1.00 93.94 677 LEU A N 1
ATOM 5422 C CA . LEU A 1 677 ? -24.322 22.845 18.815 1.00 93.94 677 LEU A CA 1
ATOM 5423 C C . LEU A 1 677 ? -25.468 23.480 18.010 1.00 93.94 677 LEU A C 1
ATOM 5425 O O . LEU A 1 677 ? -26.031 22.860 17.107 1.00 93.94 677 LEU A O 1
ATOM 5429 N N . ASN A 1 678 ? -25.767 24.757 18.266 1.00 89.31 678 ASN A N 1
ATOM 5430 C CA . ASN A 1 678 ? -26.782 25.521 17.532 1.00 89.31 678 ASN A CA 1
ATOM 5431 C C . ASN A 1 678 ? -26.435 25.743 16.051 1.00 89.31 678 ASN A C 1
ATOM 5433 O O . ASN A 1 678 ? -27.332 25.979 15.250 1.00 89.31 678 ASN A O 1
ATOM 5437 N N . GLY A 1 679 ? -25.157 25.637 15.674 1.00 90.06 679 GLY A N 1
ATOM 5438 C CA . GLY A 1 679 ? -24.704 25.743 14.285 1.00 90.06 679 GLY A CA 1
ATOM 5439 C C . GLY A 1 679 ? -24.750 24.433 13.495 1.00 90.06 679 GLY A C 1
ATOM 5440 O O . GLY A 1 679 ? -24.480 24.456 12.297 1.00 90.06 679 GLY A O 1
ATOM 5441 N N . LEU A 1 680 ? -25.061 23.303 14.138 1.00 95.62 680 LEU A N 1
ATOM 5442 C CA . LEU A 1 680 ? -25.134 22.005 13.467 1.00 95.62 680 LEU A CA 1
ATOM 5443 C C . LEU A 1 680 ? -26.428 21.869 12.637 1.00 95.62 680 LEU A C 1
ATOM 5445 O O . LEU A 1 680 ? -27.479 22.330 13.100 1.00 95.62 680 LEU A O 1
ATOM 5449 N N . PRO A 1 681 ? -26.384 21.195 11.469 1.00 95.56 681 PRO A N 1
ATOM 5450 C CA . PRO A 1 681 ? -27.528 21.042 10.567 1.00 95.56 681 PRO A CA 1
ATOM 5451 C C . PRO A 1 681 ? -28.773 20.434 11.230 1.00 95.56 681 PRO A C 1
ATOM 5453 O O . PRO A 1 681 ? -28.675 19.526 12.054 1.00 95.56 681 PRO A O 1
ATOM 5456 N N . SER A 1 682 ? -29.963 20.888 10.822 1.00 94.38 682 SER A N 1
ATOM 5457 C CA . SER A 1 682 ? -31.244 20.296 11.243 1.00 94.38 682 SER A CA 1
ATOM 5458 C C . SER A 1 682 ? -31.548 18.958 10.562 1.00 94.38 682 SER A C 1
ATOM 5460 O O . SER A 1 682 ? -32.453 18.251 10.983 1.00 94.38 682 SER A O 1
ATOM 5462 N N . SER A 1 683 ? -30.788 18.589 9.526 1.00 96.31 683 SER A N 1
ATOM 5463 C CA . SER A 1 683 ? -30.910 17.309 8.823 1.00 96.31 683 SER A CA 1
ATOM 5464 C C . SER A 1 683 ? -30.370 16.113 9.613 1.00 96.31 683 SER A C 1
ATOM 5466 O O . SER A 1 683 ? -30.478 14.987 9.131 1.00 96.31 683 SER A O 1
ATOM 5468 N N . ILE A 1 684 ? -29.746 16.329 10.775 1.00 97.75 684 ILE A N 1
ATOM 5469 C CA . ILE A 1 684 ? -29.172 15.258 11.591 1.00 97.75 684 ILE A CA 1
ATOM 5470 C C . ILE A 1 684 ? -30.308 14.484 12.264 1.00 97.75 684 ILE A C 1
ATOM 5472 O O . ILE A 1 684 ? -31.059 15.036 13.064 1.00 97.75 684 ILE A O 1
ATOM 5476 N N . HIS A 1 685 ? -30.399 13.190 11.962 1.00 97.06 685 HIS A N 1
ATOM 5477 C CA . HIS A 1 685 ? -31.362 12.274 12.575 1.00 97.06 685 HIS A CA 1
ATOM 5478 C C . HIS A 1 685 ? -30.692 11.331 13.587 1.00 97.06 685 HIS A C 1
ATOM 5480 O O . HIS A 1 685 ? -31.379 10.827 14.469 1.00 97.06 685 HIS A O 1
ATOM 5486 N N . GLN A 1 686 ? -29.377 11.115 13.477 1.00 97.94 686 GLN A N 1
ATOM 5487 C CA . GLN A 1 686 ? -28.574 10.316 14.406 1.00 97.94 686 GLN A CA 1
ATOM 5488 C C . GLN A 1 686 ? -27.378 11.137 14.896 1.00 97.94 686 GLN A C 1
ATOM 5490 O O . GLN A 1 686 ? -26.593 11.636 14.086 1.00 97.94 686 GLN A O 1
ATOM 5495 N N . PHE A 1 687 ? -27.239 11.270 16.210 1.00 98.06 687 PHE A N 1
ATOM 5496 C CA . PHE A 1 687 ? -26.197 12.065 16.852 1.00 98.06 687 PHE A CA 1
ATOM 5497 C C . PHE A 1 687 ? -25.506 11.265 17.957 1.00 98.06 687 PHE A C 1
ATOM 5499 O O . PHE A 1 687 ? -26.175 10.767 18.854 1.00 98.06 687 PHE A O 1
ATOM 5506 N N . ASP A 1 688 ? -24.180 11.174 17.904 1.00 97.19 688 ASP A N 1
ATOM 5507 C CA . ASP A 1 688 ? -23.336 10.526 18.911 1.00 97.19 688 ASP A CA 1
ATOM 5508 C C . ASP A 1 688 ? -22.149 11.436 19.267 1.00 97.19 688 ASP A C 1
ATOM 5510 O O . ASP A 1 688 ? -21.352 11.806 18.398 1.00 97.19 688 ASP A O 1
ATOM 5514 N N . LEU A 1 689 ? -22.030 11.824 20.536 1.00 95.38 689 LEU A N 1
ATOM 5515 C CA . LEU A 1 689 ? -20.967 12.703 21.023 1.00 95.38 689 LEU A CA 1
ATOM 5516 C C . LEU A 1 689 ? -20.310 12.139 22.287 1.00 95.38 689 LEU A C 1
ATOM 5518 O O . LEU A 1 689 ? -20.916 12.116 23.351 1.00 95.38 689 LEU A O 1
ATOM 5522 N N . ASP A 1 690 ? -19.024 11.812 22.197 1.00 92.81 690 ASP A N 1
ATOM 5523 C CA . ASP A 1 690 ? -18.146 11.577 23.350 1.00 92.81 690 ASP A CA 1
ATOM 5524 C C . ASP A 1 690 ? -17.326 12.837 23.597 1.00 92.81 690 ASP A C 1
ATOM 5526 O O . ASP A 1 690 ? -16.588 13.290 22.718 1.00 92.81 690 ASP A O 1
ATOM 5530 N N . TYR A 1 691 ? -17.454 13.414 24.784 1.00 91.19 691 TYR A N 1
ATOM 5531 C CA . TYR A 1 691 ? -16.674 14.559 25.218 1.00 91.19 691 TYR A CA 1
ATOM 5532 C C . TYR A 1 691 ? -15.978 14.270 26.548 1.00 91.19 691 TYR A C 1
ATOM 5534 O O . TYR A 1 691 ? -16.525 14.471 27.637 1.00 91.19 691 TYR A O 1
ATOM 5542 N N . TYR A 1 692 ? -14.722 13.838 26.452 1.00 86.88 692 TYR A N 1
ATOM 5543 C CA . TYR A 1 692 ? -13.915 13.484 27.614 1.00 86.88 692 TYR A CA 1
ATOM 5544 C C . TYR A 1 692 ? -13.112 14.666 28.169 1.00 86.88 692 TYR A C 1
ATOM 5546 O O . TYR A 1 692 ? -12.351 15.326 27.458 1.00 86.88 692 TYR A O 1
ATOM 5554 N N . VAL A 1 693 ? -13.204 14.875 29.480 1.00 85.81 693 VAL A N 1
ATOM 5555 C CA . VAL A 1 693 ? -12.370 15.814 30.241 1.00 85.81 693 VAL A CA 1
ATOM 5556 C C . VAL A 1 693 ? -11.858 15.088 31.478 1.00 85.81 693 VAL A C 1
ATOM 5558 O O . VAL A 1 693 ? -12.607 14.346 32.112 1.00 85.81 693 VAL A O 1
ATOM 5561 N N . ASN A 1 694 ? -10.591 15.299 31.849 1.00 84.69 694 ASN A N 1
ATOM 5562 C CA . ASN A 1 694 ? -10.071 14.730 33.092 1.00 84.69 694 ASN A CA 1
ATOM 5563 C C . ASN A 1 694 ? -10.902 15.241 34.294 1.00 84.69 694 ASN A C 1
ATOM 5565 O O . ASN A 1 694 ? -11.033 16.458 34.441 1.00 84.69 694 ASN A O 1
ATOM 5569 N N . PRO A 1 695 ? -11.395 14.366 35.191 1.00 84.50 695 PRO A N 1
ATOM 5570 C CA . PRO A 1 695 ? -12.286 14.783 36.275 1.00 84.50 695 PRO A CA 1
ATOM 5571 C C . PRO A 1 695 ? -11.703 15.841 37.224 1.00 84.50 695 PRO A C 1
ATOM 5573 O O . PRO A 1 695 ? -12.438 16.697 37.709 1.00 84.50 695 PRO A O 1
ATOM 5576 N N . ARG A 1 696 ? -10.384 15.824 37.480 1.00 83.50 696 ARG A N 1
ATOM 5577 C CA . ARG A 1 696 ? -9.730 16.850 38.316 1.00 83.50 696 ARG A CA 1
ATOM 5578 C C . ARG A 1 696 ? -9.686 18.198 37.605 1.00 83.50 696 ARG A C 1
ATOM 5580 O O . ARG A 1 696 ? -10.079 19.197 38.189 1.00 83.50 696 ARG A O 1
ATOM 5587 N N . LEU A 1 697 ? -9.281 18.198 36.333 1.00 85.19 697 LEU A N 1
ATOM 5588 C CA . LEU A 1 697 ? -9.251 19.418 35.522 1.00 85.19 697 LEU A CA 1
ATOM 5589 C C . LEU A 1 697 ? -10.646 20.023 35.360 1.00 85.19 697 LEU A C 1
ATOM 5591 O O . LEU A 1 697 ? -10.778 21.241 35.371 1.00 85.19 697 LEU A O 1
ATOM 5595 N N . LEU A 1 698 ? -11.681 19.187 35.233 1.00 87.44 698 LEU A N 1
ATOM 5596 C CA . LEU A 1 698 ? -13.061 19.654 35.182 1.00 87.44 698 LEU A CA 1
ATOM 5597 C C . LEU A 1 698 ? -13.469 20.347 36.487 1.00 87.44 698 LEU A C 1
ATOM 5599 O O . LEU A 1 698 ? -14.012 21.442 36.430 1.00 87.44 698 LEU A O 1
ATOM 5603 N N . LEU A 1 699 ? -13.193 19.747 37.648 1.00 87.25 699 LEU A N 1
ATOM 5604 C CA . LEU A 1 699 ? -13.499 20.358 38.948 1.00 87.25 699 LEU A CA 1
ATOM 5605 C C . LEU A 1 699 ? -12.792 21.706 39.126 1.00 87.25 699 LEU A C 1
ATOM 5607 O O . LEU A 1 699 ? -13.419 22.686 39.535 1.00 87.25 699 LEU A O 1
ATOM 5611 N N . ASP A 1 700 ? -11.507 21.764 38.774 1.00 87.94 700 ASP A N 1
ATOM 5612 C CA . ASP A 1 700 ? -10.732 23.003 38.816 1.00 87.94 700 ASP A CA 1
ATOM 5613 C C . ASP A 1 700 ? -11.341 24.050 37.865 1.00 87.94 700 ASP A C 1
ATOM 5615 O O . ASP A 1 700 ? -11.530 25.202 38.250 1.00 87.94 700 ASP A O 1
ATOM 5619 N N . ALA A 1 701 ? -11.729 23.646 36.650 1.00 87.19 701 ALA A N 1
ATOM 5620 C CA . ALA A 1 701 ? -12.335 24.523 35.647 1.00 87.19 701 ALA A CA 1
ATOM 5621 C C . ALA A 1 701 ? -13.700 25.069 36.085 1.00 87.19 701 ALA A C 1
ATOM 5623 O O . ALA A 1 701 ? -13.987 26.251 35.898 1.00 87.19 701 ALA A O 1
ATOM 5624 N N . MET A 1 702 ? -14.539 24.229 36.692 1.00 86.25 702 MET A N 1
ATOM 5625 C CA . MET A 1 702 ? -15.867 24.624 37.173 1.00 86.25 702 MET A CA 1
ATOM 5626 C C . MET A 1 702 ? -15.796 25.506 38.420 1.00 86.25 702 MET A C 1
ATOM 5628 O O . MET A 1 702 ? -16.666 26.351 38.624 1.00 86.25 702 MET A O 1
ATOM 5632 N N . SER A 1 703 ? -14.715 25.400 39.195 1.00 87.06 703 SER A N 1
ATOM 5633 C CA . SER A 1 703 ? -14.461 26.276 40.343 1.00 87.06 703 SER A CA 1
ATOM 5634 C C . SER A 1 703 ? -14.080 27.709 39.943 1.00 87.06 703 SER A C 1
ATOM 5636 O O . SER A 1 703 ? -14.266 28.627 40.740 1.00 87.06 703 SER A O 1
ATOM 5638 N N . LEU A 1 704 ? -13.569 27.928 38.723 1.00 85.75 704 LEU A N 1
ATOM 5639 C CA . LEU A 1 704 ? -13.174 29.261 38.237 1.00 85.75 704 LEU A CA 1
ATOM 5640 C C . LEU A 1 704 ? -14.367 30.184 37.950 1.00 85.75 704 LEU A C 1
ATOM 5642 O O . LEU A 1 704 ? -14.253 31.400 38.095 1.00 85.75 704 LEU A O 1
ATOM 5646 N N . ALA A 1 705 ? -15.499 29.621 37.526 1.00 80.88 705 ALA A N 1
ATOM 5647 C CA . ALA A 1 705 ? -16.722 30.359 37.226 1.00 80.88 705 ALA A CA 1
ATOM 5648 C C . ALA A 1 705 ? -17.943 29.531 37.663 1.00 80.88 705 ALA A C 1
ATOM 5650 O O . ALA A 1 705 ? -18.582 28.894 36.820 1.00 80.88 705 ALA A O 1
ATOM 5651 N N . PRO A 1 706 ? -18.257 29.504 38.972 1.00 75.25 706 PRO A N 1
ATOM 5652 C CA . PRO A 1 706 ? -19.391 28.747 39.482 1.00 75.25 706 PRO A CA 1
ATOM 5653 C C . PRO A 1 706 ? -20.685 29.271 38.856 1.00 75.25 706 PRO A C 1
ATOM 5655 O O . PRO A 1 706 ? -20.979 30.467 38.896 1.00 75.25 706 PRO A O 1
ATOM 5658 N N . THR A 1 707 ? -21.444 28.365 38.252 1.00 72.75 707 THR A N 1
ATOM 5659 C CA . THR A 1 707 ? -22.739 28.639 37.622 1.00 72.75 707 THR A CA 1
ATOM 5660 C C . THR A 1 707 ? -23.799 27.772 38.287 1.00 72.75 707 THR A C 1
ATOM 5662 O O . THR A 1 707 ? -23.499 26.677 38.757 1.00 72.75 707 THR A O 1
ATOM 5665 N N . GLU A 1 708 ? -25.034 28.268 38.357 1.00 73.94 708 GLU A N 1
ATOM 5666 C CA . GLU A 1 708 ? -26.158 27.501 38.919 1.00 73.94 708 GLU A CA 1
ATOM 5667 C C . GLU A 1 708 ? -26.586 26.341 38.001 1.00 73.94 708 GLU A C 1
ATOM 5669 O O . GLU A 1 708 ? -27.222 25.394 38.455 1.00 73.94 708 GLU A O 1
ATOM 5674 N N . GLU A 1 709 ? -26.207 26.389 36.719 1.00 81.62 709 GLU A N 1
ATOM 5675 C CA . GLU A 1 709 ? -26.554 25.405 35.696 1.00 81.62 709 GLU A CA 1
ATOM 5676 C C . GLU A 1 709 ? -25.371 25.168 34.739 1.00 81.62 709 GLU A C 1
ATOM 5678 O O . GLU A 1 709 ? -24.739 26.118 34.267 1.00 81.62 709 GLU A O 1
ATOM 5683 N N . ASP A 1 710 ? -25.109 23.905 34.384 1.00 87.94 710 ASP A N 1
ATOM 5684 C CA . ASP A 1 710 ? -24.126 23.562 33.354 1.00 87.94 710 ASP A CA 1
ATOM 5685 C C . ASP A 1 710 ? -24.649 23.884 31.942 1.00 87.94 710 ASP A C 1
ATOM 5687 O O . ASP A 1 710 ? -25.580 23.259 31.426 1.00 87.94 710 ASP A O 1
ATOM 5691 N N . ILE A 1 711 ? -23.988 24.840 31.283 1.00 89.31 711 ILE A N 1
ATOM 5692 C CA . ILE A 1 711 ? -24.364 25.341 29.952 1.00 89.31 711 ILE A CA 1
ATOM 5693 C C . ILE A 1 711 ? -24.371 24.217 28.904 1.00 89.31 711 ILE A C 1
ATOM 5695 O O . ILE A 1 711 ? -25.240 24.212 28.033 1.00 89.31 711 ILE A O 1
ATOM 5699 N N . LEU A 1 712 ? -23.434 23.263 28.967 1.00 92.69 712 LEU A N 1
ATOM 5700 C CA . LEU A 1 712 ? -23.387 22.162 28.000 1.00 92.69 712 LEU A CA 1
ATOM 5701 C C . LEU A 1 712 ? -24.585 21.215 28.158 1.00 92.69 712 LEU A C 1
ATOM 5703 O O . LEU A 1 712 ? -25.206 20.877 27.153 1.00 92.69 712 LEU A O 1
ATOM 5707 N N . SER A 1 713 ? -24.950 20.856 29.393 1.00 92.62 713 SER A N 1
ATOM 5708 C CA . SER A 1 713 ? -26.148 20.058 29.707 1.00 92.62 713 SER A CA 1
ATOM 5709 C C . SER A 1 713 ? -27.411 20.691 29.141 1.00 92.62 713 SER A C 1
ATOM 5711 O O . SER A 1 713 ? -28.183 20.023 28.451 1.00 92.62 713 SER A O 1
ATOM 5713 N N . ARG A 1 714 ? -27.582 22.003 29.343 1.00 90.25 714 ARG A N 1
ATOM 5714 C CA . ARG A 1 714 ? -28.726 22.742 28.803 1.00 90.25 714 ARG A CA 1
ATOM 5715 C C . ARG A 1 714 ? -28.766 22.729 27.277 1.00 90.25 714 ARG A C 1
ATOM 5717 O O . ARG A 1 714 ? -29.818 22.484 26.690 1.00 90.25 714 ARG A O 1
ATOM 5724 N N . GLU A 1 715 ? -27.653 23.037 26.614 1.00 93.19 715 GLU A N 1
ATOM 5725 C CA . GLU A 1 715 ? -27.641 23.119 25.149 1.00 93.19 715 GLU A CA 1
ATOM 5726 C C . GLU A 1 715 ? -27.773 21.734 24.490 1.00 93.19 715 GLU A C 1
ATOM 5728 O O . GLU A 1 715 ? -28.422 21.630 23.452 1.00 93.19 715 GLU A O 1
ATOM 5733 N N . LEU A 1 716 ? -27.263 20.661 25.108 1.00 94.94 716 LEU A N 1
ATOM 5734 C CA . LEU A 1 716 ? -27.514 19.283 24.660 1.00 94.94 716 LEU A CA 1
ATOM 5735 C C . LEU A 1 716 ? -28.976 18.868 24.854 1.00 94.94 716 LEU A C 1
ATOM 5737 O O . LEU A 1 716 ? -29.541 18.225 23.972 1.00 94.94 716 LEU A O 1
ATOM 5741 N N . CYS A 1 717 ? -29.613 19.292 25.948 1.00 93.12 717 CYS A N 1
ATOM 5742 C CA . CYS A 1 717 ? -31.047 19.097 26.157 1.00 93.12 717 CYS A CA 1
ATOM 5743 C C . CYS A 1 717 ? -31.874 19.775 25.053 1.00 93.12 717 CYS A C 1
ATOM 5745 O O . CYS A 1 717 ? -32.731 19.150 24.435 1.00 93.12 717 CYS A O 1
ATOM 5747 N N . LYS A 1 718 ? -31.573 21.040 24.727 1.00 91.69 718 LYS A N 1
ATOM 5748 C CA . LYS A 1 718 ? -32.217 21.741 23.600 1.00 91.69 718 LYS A CA 1
ATOM 5749 C C . LYS A 1 718 ? -31.942 21.056 22.262 1.00 91.69 718 LYS A C 1
ATOM 5751 O O . LYS A 1 718 ? -32.812 21.015 21.397 1.00 91.69 718 LYS A O 1
ATOM 5756 N N . PHE A 1 719 ? -30.731 20.534 22.072 1.00 94.50 719 PHE A N 1
ATOM 5757 C CA . PHE A 1 719 ? -30.356 19.827 20.852 1.00 94.50 719 PHE A CA 1
ATOM 5758 C C . PHE A 1 719 ? -31.142 18.522 20.680 1.00 94.50 719 PHE A C 1
ATOM 5760 O O . PHE A 1 719 ? -31.613 18.248 19.577 1.00 94.50 719 PHE A O 1
ATOM 5767 N N . SER A 1 720 ? -31.331 17.746 21.752 1.00 94.75 720 SER A N 1
ATOM 5768 C CA . SER A 1 720 ? -32.057 16.472 21.694 1.00 94.75 720 SER A CA 1
ATOM 5769 C C . SER A 1 720 ? -33.551 16.643 21.383 1.00 94.75 720 SER A C 1
ATOM 5771 O O . SER A 1 720 ? -34.171 15.737 20.832 1.00 94.75 720 SER A O 1
ATOM 5773 N N . GLN A 1 721 ? -34.120 17.823 21.655 1.00 92.75 721 GLN A N 1
ATOM 5774 C CA . GLN A 1 721 ? -35.522 18.173 21.376 1.00 92.75 721 GLN A CA 1
ATOM 5775 C C . GLN A 1 721 ? -35.799 18.558 19.910 1.00 92.75 721 GLN A C 1
ATOM 5777 O O . GLN A 1 721 ? -36.945 18.831 19.548 1.00 92.75 721 GLN A O 1
ATOM 5782 N N . ARG A 1 722 ? -34.775 18.606 19.045 1.00 92.69 722 ARG A N 1
ATOM 5783 C CA . ARG A 1 722 ? -34.937 19.007 17.640 1.00 92.69 722 ARG A CA 1
ATOM 5784 C C . ARG A 1 722 ? -35.882 18.080 16.883 1.00 92.69 722 ARG A C 1
ATOM 5786 O O . ARG A 1 722 ? -35.771 16.857 16.940 1.00 92.69 722 ARG A O 1
ATOM 5793 N N . GLU A 1 723 ? -36.755 18.684 16.084 1.00 92.38 723 GLU A N 1
ATOM 5794 C CA . GLU A 1 723 ? -37.587 17.942 15.147 1.00 92.38 723 GLU A CA 1
ATOM 5795 C C . GLU A 1 723 ? -36.716 17.218 14.109 1.00 92.38 723 GLU A C 1
ATOM 5797 O O . GLU A 1 723 ? -35.812 17.802 13.516 1.00 92.38 723 GLU A O 1
ATOM 5802 N N . GLY A 1 724 ? -36.991 15.930 13.904 1.00 93.31 724 GLY A N 1
ATOM 5803 C CA . GLY A 1 724 ? -36.254 15.068 12.980 1.00 93.31 724 GLY A CA 1
ATOM 5804 C C . GLY A 1 724 ? -35.189 14.207 13.659 1.00 93.31 724 GLY A C 1
ATOM 5805 O O . GLY A 1 724 ? -34.903 13.121 13.155 1.00 93.31 724 GLY A O 1
ATOM 5806 N N . LEU A 1 725 ? -34.674 14.599 14.829 1.00 97.25 725 LEU A N 1
ATOM 5807 C CA . LEU A 1 725 ? -33.709 13.785 15.567 1.00 97.25 725 LEU A CA 1
ATOM 5808 C C . LEU A 1 725 ? -34.378 12.506 16.094 1.00 97.25 725 LEU A C 1
ATOM 5810 O O . LEU A 1 725 ? -35.427 12.579 16.736 1.00 97.25 725 LEU A O 1
ATOM 5814 N N . LYS A 1 726 ? -33.796 11.344 15.785 1.00 97.00 726 LYS A N 1
ATOM 5815 C CA . LYS A 1 726 ? -34.302 10.008 16.139 1.00 97.00 726 LYS A CA 1
ATOM 5816 C C . LYS A 1 726 ? -33.431 9.335 17.189 1.00 97.00 726 LYS A C 1
ATOM 5818 O O . LYS A 1 726 ? -33.979 8.802 18.144 1.00 97.00 726 LYS A O 1
ATOM 5823 N N . ASP A 1 727 ? -32.116 9.426 17.036 1.00 97.62 727 ASP A N 1
ATOM 5824 C CA . ASP A 1 727 ? -31.162 8.753 17.912 1.00 97.62 727 ASP A CA 1
ATOM 5825 C C . ASP A 1 727 ? -30.187 9.784 18.481 1.00 97.62 727 ASP A C 1
ATOM 5827 O O . ASP A 1 727 ? -29.583 10.562 17.733 1.00 97.62 727 ASP A O 1
ATOM 5831 N N . PHE A 1 728 ? -30.051 9.800 19.803 1.00 97.94 728 PHE A N 1
ATOM 5832 C CA . PHE A 1 728 ? -29.147 10.685 20.526 1.00 97.94 728 PHE A CA 1
ATOM 5833 C C . PHE A 1 728 ? -28.316 9.869 21.515 1.00 97.94 728 PHE A C 1
ATOM 5835 O O . PHE A 1 728 ? -28.874 9.201 22.379 1.00 97.94 728 PHE A O 1
ATOM 5842 N N . SER A 1 729 ? -26.996 9.961 21.403 1.00 97.81 729 SER A N 1
ATOM 5843 C CA . SER A 1 729 ? -26.018 9.365 22.310 1.00 97.81 729 SER A CA 1
ATOM 5844 C C . SER A 1 729 ? -25.072 10.446 22.822 1.00 97.81 729 SER A C 1
ATOM 5846 O O . SER A 1 729 ? -24.570 11.271 22.047 1.00 97.81 729 SER A O 1
ATOM 5848 N N . PHE A 1 730 ? -24.824 10.446 24.131 1.00 96.94 730 PHE A N 1
ATOM 5849 C CA . PHE A 1 730 ? -23.814 11.300 24.739 1.00 96.94 730 PHE A CA 1
ATOM 5850 C C . PHE A 1 730 ? -23.010 10.572 25.819 1.00 96.94 730 PHE A C 1
ATOM 5852 O O . PHE A 1 730 ? -23.565 10.013 26.764 1.00 96.94 730 PHE A O 1
ATOM 5859 N N . GLU A 1 731 ? -21.687 10.685 25.734 1.00 94.81 731 GLU A N 1
ATOM 5860 C CA . GLU A 1 731 ? -20.740 10.197 26.733 1.00 94.81 731 GLU A CA 1
ATOM 5861 C C . GLU A 1 731 ? -19.889 11.363 27.256 1.00 94.81 731 GLU A C 1
ATOM 5863 O O . GLU A 1 731 ? -19.241 12.074 26.488 1.00 94.81 731 GLU A O 1
ATOM 5868 N N . GLY A 1 732 ? -19.857 11.574 28.573 1.00 92.75 732 GLY A N 1
ATOM 5869 C CA . GLY A 1 732 ? -19.044 12.637 29.171 1.00 92.75 732 GLY A CA 1
ATOM 5870 C C . GLY A 1 732 ? -19.611 13.212 30.466 1.00 92.75 732 GLY A C 1
ATOM 5871 O O . GLY A 1 732 ? -20.626 12.762 30.990 1.00 92.75 732 GLY A O 1
ATOM 5872 N N . SER A 1 733 ? -18.951 14.235 31.013 1.00 92.06 733 SER A N 1
ATOM 5873 C CA . SER A 1 733 ? -19.424 14.894 32.240 1.00 92.06 733 SER A CA 1
ATOM 5874 C C . SER A 1 733 ? -20.608 15.806 31.941 1.00 92.06 733 SER A C 1
ATOM 5876 O O . SER A 1 733 ? -20.459 16.777 31.190 1.00 92.06 733 SER A O 1
ATOM 5878 N N . ILE A 1 734 ? -21.751 15.520 32.560 1.00 92.50 734 ILE A N 1
ATOM 5879 C CA . ILE A 1 734 ? -23.022 16.219 32.358 1.00 92.50 734 ILE A CA 1
ATOM 5880 C C . ILE A 1 734 ? -23.812 16.287 33.665 1.00 92.50 734 ILE A C 1
ATOM 5882 O O . ILE A 1 734 ? -23.457 15.600 34.616 1.00 92.50 734 ILE A O 1
ATOM 5886 N N . GLU A 1 735 ? -24.846 17.120 33.717 1.00 92.25 735 GLU A N 1
ATOM 5887 C CA . GLU A 1 735 ? -25.843 17.132 34.789 1.00 92.25 735 GLU A CA 1
ATOM 5888 C C . GLU A 1 735 ? -27.120 16.385 34.355 1.00 92.25 735 GLU A C 1
ATOM 5890 O O . GLU A 1 735 ? -27.404 16.316 33.154 1.00 92.25 735 GLU A O 1
ATOM 5895 N N . PRO A 1 736 ? -27.961 15.898 35.296 1.00 89.62 736 PRO A N 1
ATOM 5896 C CA . PRO A 1 736 ? -29.260 15.283 34.980 1.00 89.62 736 PRO A CA 1
ATOM 5897 C C . PRO A 1 736 ? -30.189 16.182 34.148 1.00 89.62 736 PRO A C 1
ATOM 5899 O O . PRO A 1 736 ? -31.146 15.708 33.534 1.00 89.62 736 PRO A O 1
ATOM 5902 N N . THR A 1 737 ? -29.897 17.484 34.098 1.00 88.44 737 THR A N 1
ATOM 5903 C CA . THR A 1 737 ? -30.644 18.486 33.337 1.00 88.44 737 THR A CA 1
ATOM 5904 C C . THR A 1 737 ? -30.616 18.264 31.823 1.00 88.44 737 THR A C 1
ATOM 5906 O O . THR A 1 737 ? -31.471 18.799 31.116 1.00 88.44 737 THR A O 1
ATOM 5909 N N . ILE A 1 738 ? -29.710 17.412 31.323 1.00 91.69 738 ILE A N 1
ATOM 5910 C CA . ILE A 1 738 ? -29.729 16.938 29.932 1.00 91.69 738 ILE A CA 1
ATOM 5911 C C . ILE A 1 738 ? -31.041 16.223 29.566 1.00 91.69 738 ILE A C 1
ATOM 5913 O O . ILE A 1 738 ? -31.502 16.331 28.431 1.00 91.69 738 ILE A O 1
ATOM 5917 N N . PHE A 1 739 ? -31.659 15.532 30.530 1.00 89.38 739 PHE A N 1
ATOM 5918 C CA . PHE A 1 739 ? -32.962 14.885 30.370 1.00 89.38 739 PHE A CA 1
ATOM 5919 C C . PHE A 1 739 ? -34.124 15.826 30.678 1.00 89.38 739 PHE A C 1
ATOM 5921 O O . PHE A 1 739 ? -35.215 15.656 30.140 1.00 89.38 739 PHE A O 1
ATOM 5928 N N . TRP A 1 740 ? -33.925 16.786 31.582 1.00 80.56 740 TRP A N 1
ATOM 5929 C CA . TRP A 1 740 ? -34.988 17.679 32.032 1.00 80.56 740 TRP A CA 1
ATOM 5930 C C . TRP A 1 740 ? -34.417 19.005 32.554 1.00 80.56 740 TRP A C 1
ATOM 5932 O O . TRP A 1 740 ? -33.853 19.024 33.650 1.00 80.56 740 TRP A O 1
ATOM 5942 N N . PRO A 1 741 ? -34.543 20.120 31.816 1.00 67.69 741 PRO A N 1
ATOM 5943 C CA . PRO A 1 741 ? -33.960 21.385 32.239 1.00 67.69 741 PRO A CA 1
ATOM 5944 C C . PRO A 1 741 ? -34.649 21.894 33.522 1.00 67.69 741 PRO A C 1
ATOM 5946 O O . PRO A 1 741 ? -35.846 21.652 33.718 1.00 67.69 741 PRO A O 1
ATOM 5949 N N . PRO A 1 742 ? -33.922 22.588 34.413 1.00 59.09 742 PRO A N 1
ATOM 5950 C CA . PRO A 1 742 ? -34.527 23.268 35.547 1.00 59.09 742 PRO A CA 1
ATOM 5951 C C . PRO A 1 742 ? -35.387 24.428 35.027 1.00 59.09 742 PRO A C 1
ATOM 5953 O O . PRO A 1 742 ? -35.042 25.072 34.038 1.00 59.09 742 PRO A O 1
ATOM 5956 N N . GLU A 1 743 ? -36.534 24.656 35.666 1.00 58.91 743 GLU A N 1
ATOM 5957 C CA . GLU A 1 743 ? -37.554 25.634 35.265 1.00 58.91 743 GLU A CA 1
ATOM 5958 C C . GLU A 1 743 ? -36.944 27.004 34.880 1.00 58.91 743 GLU A C 1
ATOM 5960 O O . GLU A 1 743 ? -36.575 27.777 35.759 1.00 58.91 743 GLU A O 1
ATOM 5965 N N . SER A 1 744 ? -36.842 27.334 33.580 1.00 45.31 744 SER A N 1
ATOM 5966 C CA . SER A 1 744 ? -36.714 28.731 33.122 1.00 45.31 744 SER A CA 1
ATOM 5967 C C . SER A 1 744 ? -37.106 28.980 31.646 1.00 45.31 744 SER A C 1
ATOM 5969 O O . SER A 1 744 ? -36.664 28.305 30.718 1.00 45.31 744 SER A O 1
ATOM 5971 N N . ASP A 1 745 ? -37.942 30.018 31.500 1.00 44.91 745 ASP A N 1
ATOM 5972 C CA . ASP A 1 745 ? -38.263 30.926 30.379 1.00 44.91 745 ASP A CA 1
ATOM 5973 C C . ASP A 1 745 ? -39.038 30.512 29.114 1.00 44.91 745 ASP A C 1
ATOM 5975 O O . ASP A 1 745 ? -39.444 31.408 28.367 1.00 44.91 745 ASP A O 1
ATOM 5979 N N . THR A 1 746 ? -39.395 29.247 28.885 1.00 47.69 746 THR A N 1
ATOM 5980 C CA . THR A 1 746 ? -40.422 28.914 27.871 1.00 47.69 746 THR A CA 1
ATOM 5981 C C . THR A 1 746 ? -41.724 28.487 28.534 1.00 47.69 746 THR A C 1
ATOM 5983 O O . THR A 1 746 ? -41.741 27.592 29.368 1.00 47.69 746 THR A O 1
ATOM 5986 N N . ALA A 1 747 ? -42.843 29.108 28.146 1.00 48.62 747 ALA A N 1
ATOM 5987 C CA . ALA A 1 747 ? -44.187 28.751 28.619 1.00 48.62 747 ALA A CA 1
ATOM 5988 C C . ALA A 1 747 ? -44.637 27.330 28.201 1.00 48.62 747 ALA A C 1
ATOM 5990 O O . ALA A 1 747 ? -45.717 26.888 28.588 1.00 48.62 747 ALA A O 1
ATOM 5991 N N . GLU A 1 748 ? -43.822 26.631 27.407 1.00 59.69 748 GLU A N 1
ATOM 5992 C CA . GLU A 1 748 ? -44.058 25.281 26.911 1.00 59.69 748 GLU A CA 1
ATOM 5993 C C . GLU A 1 748 ? -43.156 24.282 27.647 1.00 59.69 748 GLU A C 1
ATOM 5995 O O . GLU A 1 748 ? -41.948 24.487 27.784 1.00 59.69 748 GLU A O 1
ATOM 6000 N N . GLU A 1 749 ? -43.771 23.208 28.143 1.00 70.94 749 GLU A N 1
ATOM 6001 C CA . GLU A 1 749 ? -43.082 22.087 28.784 1.00 70.94 749 GLU A CA 1
ATOM 6002 C C . GLU A 1 749 ? -42.148 21.374 27.782 1.00 70.94 749 GLU A C 1
ATOM 6004 O O . GLU A 1 749 ? -42.504 21.253 26.606 1.00 70.94 749 GLU A O 1
ATOM 6009 N N . PRO A 1 750 ? -40.983 20.854 28.219 1.00 82.19 750 PRO A N 1
ATOM 6010 C CA . PRO A 1 750 ? -40.030 20.193 27.328 1.00 82.19 750 PRO A CA 1
ATOM 6011 C C . PRO A 1 750 ? -40.648 18.965 26.640 1.00 82.19 750 PRO A C 1
ATOM 6013 O O . PRO A 1 750 ? -41.362 18.170 27.263 1.00 82.19 750 PRO A O 1
ATOM 6016 N N . HIS A 1 751 ? -40.371 18.811 25.343 1.00 88.12 751 HIS A N 1
ATOM 6017 C CA . HIS A 1 751 ? -40.980 17.792 24.489 1.00 88.12 751 HIS A CA 1
ATOM 6018 C C . HIS A 1 751 ? -40.011 17.286 23.410 1.00 88.12 751 HIS A C 1
ATOM 6020 O O . HIS A 1 751 ? -39.283 18.071 22.809 1.00 88.12 751 HIS A O 1
ATOM 6026 N N . TRP A 1 752 ? -40.039 15.977 23.129 1.00 93.25 752 TRP A N 1
ATOM 6027 C CA . TRP A 1 752 ? -39.157 15.309 22.161 1.00 93.25 752 TRP A CA 1
ATOM 6028 C C . TRP A 1 752 ? -39.974 14.666 21.030 1.00 93.25 752 TRP A C 1
ATOM 6030 O O . TRP A 1 752 ? -40.280 13.474 21.080 1.00 93.25 752 TRP A O 1
ATOM 6040 N N . PRO A 1 753 ? -40.348 15.423 19.987 1.00 91.50 753 PRO A N 1
ATOM 6041 C CA . PRO A 1 753 ? -41.374 15.004 19.025 1.00 91.50 753 PRO A CA 1
ATOM 6042 C C . PRO A 1 753 ? -40.979 13.801 18.147 1.00 91.50 753 PRO A C 1
ATOM 6044 O O . PRO A 1 753 ? -41.841 13.075 17.635 1.00 91.50 753 PRO A O 1
ATOM 6047 N N . SER A 1 754 ? -39.679 13.590 17.924 1.00 95.31 754 SER A N 1
ATOM 6048 C CA . SER A 1 754 ? -39.158 12.578 16.994 1.00 95.31 754 SER A CA 1
ATOM 6049 C C . SER A 1 754 ? -38.218 11.544 17.607 1.00 95.31 754 SER A C 1
ATOM 6051 O O . SER A 1 754 ? -38.004 10.520 16.954 1.00 95.31 754 SER A O 1
ATOM 6053 N N . LEU A 1 755 ? -37.692 11.792 18.811 1.00 95.25 755 LEU A N 1
ATOM 6054 C CA . LEU A 1 755 ? -36.639 10.980 19.417 1.00 95.25 755 LEU A CA 1
ATOM 6055 C C . LEU A 1 755 ? -37.163 9.587 19.797 1.00 95.25 755 LEU A C 1
ATOM 6057 O O . LEU A 1 755 ? -38.218 9.456 20.421 1.00 95.25 755 LEU A O 1
ATOM 6061 N N . LYS A 1 756 ? -36.412 8.564 19.394 1.00 95.25 756 LYS A N 1
ATOM 6062 C CA . LYS A 1 756 ? -36.679 7.136 19.591 1.00 95.25 756 LYS A CA 1
ATOM 6063 C C . LYS A 1 756 ? -35.695 6.505 20.563 1.00 95.25 756 LYS A C 1
ATOM 6065 O O . LYS A 1 756 ? -36.129 5.772 21.448 1.00 95.25 756 LYS A O 1
ATOM 6070 N N . ALA A 1 757 ? -34.408 6.810 20.404 1.00 95.31 757 ALA A N 1
ATOM 6071 C CA . ALA A 1 757 ? -33.331 6.303 21.241 1.00 95.31 757 ALA A CA 1
ATOM 6072 C C . ALA A 1 757 ? -32.600 7.455 21.945 1.00 95.31 757 ALA A C 1
ATOM 6074 O O . ALA A 1 757 ? -32.211 8.431 21.297 1.00 95.31 757 ALA A O 1
ATOM 6075 N N . PHE A 1 758 ? -32.416 7.335 23.262 1.00 96.50 758 PHE A N 1
ATOM 6076 C CA . PHE A 1 758 ? -31.622 8.267 24.067 1.00 96.50 758 PHE A CA 1
ATOM 6077 C C . PHE A 1 758 ? -30.633 7.483 24.936 1.00 96.50 758 PHE A C 1
ATOM 6079 O O . PHE A 1 758 ? -31.020 6.854 25.914 1.00 96.50 758 PHE A O 1
ATOM 6086 N N . GLU A 1 759 ? -29.352 7.548 24.603 1.00 97.19 759 GLU A N 1
ATOM 6087 C CA . GLU A 1 759 ? -28.277 6.873 25.329 1.00 97.19 759 GLU A CA 1
ATOM 6088 C C . GLU A 1 759 ? -27.415 7.896 26.068 1.00 97.19 759 GLU A C 1
ATOM 6090 O O . GLU A 1 759 ? -27.007 8.918 25.504 1.00 97.19 759 GLU A O 1
ATOM 6095 N N . LEU A 1 760 ? -27.154 7.641 27.348 1.00 97.00 760 LEU A N 1
ATOM 6096 C CA . LEU A 1 760 ? -26.328 8.505 28.176 1.00 97.00 760 LEU A CA 1
ATOM 6097 C C . LEU A 1 760 ? -25.313 7.695 28.980 1.00 97.00 760 LEU A C 1
ATOM 6099 O O . LEU A 1 760 ? -25.682 6.845 29.786 1.00 97.00 760 LEU A O 1
ATOM 6103 N N . THR A 1 761 ? -24.042 8.059 28.856 1.00 95.50 761 THR A N 1
ATOM 6104 C CA . THR A 1 761 ? -22.957 7.500 29.668 1.00 95.50 761 THR A CA 1
ATOM 6105 C C . THR A 1 761 ? -22.262 8.636 30.427 1.00 95.50 761 THR A C 1
ATOM 6107 O O . THR A 1 761 ? -21.266 9.196 29.946 1.00 95.50 761 THR A O 1
ATOM 6110 N N . PRO A 1 762 ? -22.797 9.067 31.587 1.00 93.06 762 PRO A N 1
ATOM 6111 C CA . PRO A 1 762 ? -22.199 10.152 32.349 1.00 93.06 762 PRO A CA 1
ATOM 6112 C C . PRO A 1 762 ? -20.833 9.752 32.932 1.00 93.06 762 PRO A C 1
ATOM 6114 O O . PRO A 1 762 ? -20.622 8.630 33.391 1.00 93.06 762 PRO A O 1
ATOM 6117 N N . SER A 1 763 ? -19.892 10.695 32.944 1.00 89.75 763 SER A N 1
ATOM 6118 C CA . SER A 1 763 ? -18.600 10.525 33.624 1.00 89.75 763 SER A CA 1
ATOM 6119 C C . SER A 1 763 ? -18.746 10.446 35.147 1.00 89.75 763 SER A C 1
ATOM 6121 O O . SER A 1 763 ? -19.723 10.911 35.728 1.00 89.75 763 SER A O 1
ATOM 6123 N N . ASP A 1 764 ? -17.688 9.978 35.811 1.00 85.88 764 ASP A N 1
ATOM 6124 C CA . ASP A 1 764 ? -17.634 9.743 37.258 1.00 85.88 764 ASP A CA 1
ATOM 6125 C C . ASP A 1 764 ? -17.989 10.955 38.137 1.00 85.88 764 ASP A C 1
ATOM 6127 O O . ASP A 1 764 ? -18.412 10.800 39.287 1.00 85.88 764 ASP A O 1
ATOM 6131 N N . ILE A 1 765 ? -17.758 12.166 37.620 1.00 86.88 765 ILE A N 1
ATOM 6132 C CA . ILE A 1 765 ? -17.976 13.437 38.311 1.00 86.88 765 ILE A CA 1
ATOM 6133 C C . ILE A 1 765 ? -18.806 14.362 37.415 1.00 86.88 765 ILE A C 1
ATOM 6135 O O . ILE A 1 765 ? -18.455 14.591 36.248 1.00 86.88 765 ILE A O 1
ATOM 6139 N N . SER A 1 766 ? -19.881 14.910 37.986 1.00 89.69 766 SER A N 1
ATOM 6140 C CA . SER A 1 766 ? -20.740 15.909 37.354 1.00 89.69 766 SER A CA 1
ATOM 6141 C C . SER A 1 766 ? -20.074 17.299 37.344 1.00 89.69 766 SER A C 1
ATOM 6143 O O . SER A 1 766 ? -19.204 17.572 38.177 1.00 89.69 766 SER A O 1
ATOM 6145 N N . PRO A 1 767 ? -20.459 18.207 36.432 1.00 87.81 767 PRO A N 1
ATOM 6146 C CA . PRO A 1 767 ? -19.985 19.596 36.417 1.00 87.81 767 PRO A CA 1
ATOM 6147 C C . PRO A 1 767 ? -20.128 20.349 37.754 1.00 87.81 767 PRO A C 1
ATOM 6149 O O . PRO A 1 767 ? -19.234 21.105 38.126 1.00 87.81 767 PRO A O 1
ATOM 6152 N N . LEU A 1 768 ? -21.199 20.101 38.514 1.00 86.75 768 LEU A N 1
ATOM 6153 C CA . LEU A 1 768 ? -21.436 20.650 39.859 1.00 86.75 768 LEU A CA 1
ATOM 6154 C C . LEU A 1 768 ? -20.676 19.902 40.972 1.00 86.75 768 LEU A C 1
ATOM 6156 O O . LEU A 1 768 ? -20.850 20.186 42.157 1.00 86.75 768 LEU A O 1
ATOM 6160 N N . GLY A 1 769 ? -19.829 18.938 40.610 1.00 85.88 769 GLY A N 1
ATOM 6161 C CA . GLY A 1 769 ? -18.943 18.222 41.522 1.00 85.88 769 GLY A CA 1
ATOM 6162 C C . GLY A 1 769 ? -19.580 17.044 42.261 1.00 85.88 769 GLY A C 1
ATOM 6163 O O . GLY A 1 769 ? -18.942 16.484 43.159 1.00 85.88 769 GLY A O 1
ATOM 6164 N N . LYS A 1 770 ? -20.798 16.622 41.891 1.00 88.69 770 LYS A N 1
ATOM 6165 C CA . LYS A 1 770 ? -21.399 15.395 42.433 1.00 88.69 770 LYS A CA 1
ATOM 6166 C C . LYS A 1 770 ? -20.665 14.183 41.864 1.00 88.69 770 LYS A C 1
ATOM 6168 O O . LYS A 1 770 ? -20.400 14.113 40.667 1.00 88.69 770 LYS A O 1
ATOM 6173 N N . ARG A 1 771 ? -20.331 13.213 42.715 1.00 88.12 771 ARG A N 1
ATOM 6174 C CA . ARG A 1 771 ? -19.721 11.950 42.277 1.00 88.12 771 ARG A CA 1
ATOM 6175 C C . ARG A 1 771 ? -20.813 10.929 42.005 1.00 88.12 771 ARG A C 1
ATOM 6177 O O . ARG A 1 771 ? -21.584 10.634 42.911 1.00 88.12 771 ARG A O 1
ATOM 6184 N N . LEU A 1 772 ? -20.851 10.395 40.788 1.00 86.25 772 LEU A N 1
ATOM 6185 C CA . LEU A 1 772 ? -21.773 9.323 40.408 1.00 86.25 772 LEU A CA 1
ATOM 6186 C C . LEU A 1 772 ? -21.256 7.959 40.861 1.00 86.25 772 LEU A C 1
ATOM 6188 O O . LEU A 1 772 ? -22.047 7.063 41.133 1.00 86.25 772 LEU A O 1
ATOM 6192 N N . VAL A 1 773 ? -19.934 7.816 40.959 1.00 84.69 773 VAL A N 1
ATOM 6193 C CA . VAL A 1 773 ? -19.255 6.586 41.370 1.00 84.69 773 VAL A CA 1
ATOM 6194 C C . VAL A 1 773 ? -18.128 6.895 42.356 1.00 84.69 773 VAL A C 1
ATOM 6196 O O . VAL A 1 773 ? -17.461 7.932 42.284 1.00 84.69 773 VAL A O 1
ATOM 6199 N N . VAL A 1 774 ? -17.907 6.001 43.317 1.00 81.38 774 VAL A N 1
ATOM 6200 C CA . VAL A 1 774 ? -16.914 6.144 44.389 1.00 81.38 774 VAL A CA 1
ATOM 6201 C C . VAL A 1 774 ? -16.064 4.886 44.528 1.00 81.38 774 VAL A C 1
ATOM 6203 O O . VAL A 1 774 ? -16.537 3.766 44.358 1.00 81.38 774 VAL A O 1
ATOM 6206 N N . ARG A 1 775 ? -14.781 5.060 44.865 1.00 74.12 775 ARG A N 1
ATOM 6207 C CA . ARG A 1 775 ? -13.902 3.939 45.226 1.00 74.12 775 ARG A CA 1
ATOM 6208 C C . ARG A 1 775 ? -14.190 3.501 46.655 1.00 74.12 775 ARG A C 1
ATOM 6210 O O . ARG A 1 775 ? -14.184 4.336 47.560 1.00 74.12 775 ARG A O 1
ATOM 6217 N N . ASN A 1 776 ? -14.356 2.199 46.869 1.00 61.56 776 ASN A N 1
ATOM 6218 C CA . ASN A 1 776 ? -14.438 1.654 48.220 1.00 61.56 776 ASN A CA 1
ATOM 6219 C C . ASN A 1 776 ? -13.045 1.653 48.870 1.00 61.56 776 ASN A C 1
ATOM 6221 O O . ASN A 1 776 ? -12.145 0.941 48.437 1.00 61.56 776 ASN A O 1
ATOM 6225 N N . VAL A 1 777 ? -12.866 2.452 49.925 1.00 51.72 777 VAL A N 1
ATOM 6226 C CA . VAL A 1 777 ? -11.574 2.642 50.623 1.00 51.72 777 VAL A CA 1
ATOM 6227 C C . VAL A 1 777 ? -11.285 1.514 51.640 1.00 51.72 777 VAL A C 1
ATOM 6229 O O . VAL A 1 777 ? -10.242 1.498 52.283 1.00 51.72 777 VAL A O 1
ATOM 6232 N N . TRP A 1 778 ? -12.185 0.535 51.787 1.00 48.84 778 TRP A N 1
ATOM 6233 C CA . TRP A 1 778 ? -12.154 -0.458 52.872 1.00 48.84 778 TRP A CA 1
ATOM 6234 C C . TRP A 1 778 ? -11.432 -1.787 52.565 1.00 48.84 778 TRP A C 1
ATOM 6236 O O . TRP A 1 778 ? -11.439 -2.669 53.421 1.00 48.84 778 TRP A O 1
ATOM 6246 N N . ARG A 1 779 ? -10.800 -1.976 51.393 1.00 45.59 779 ARG A N 1
ATOM 6247 C CA . ARG A 1 779 ? -10.053 -3.217 51.077 1.00 45.59 779 ARG A CA 1
ATOM 6248 C C . ARG A 1 779 ? -8.609 -2.954 50.629 1.00 45.59 779 ARG A C 1
ATOM 6250 O O . ARG A 1 779 ? -8.328 -1.953 49.982 1.00 45.59 779 ARG A O 1
ATOM 6257 N N . SER A 1 780 ? -7.741 -3.881 51.044 1.00 42.56 780 SER A N 1
ATOM 6258 C CA . SER A 1 780 ? -6.265 -3.899 51.041 1.00 42.56 780 SER A CA 1
ATOM 6259 C C . SER A 1 780 ? -5.556 -3.242 49.829 1.00 42.56 780 SER A C 1
ATOM 6261 O O . SER A 1 780 ? -6.083 -3.328 48.720 1.00 42.56 780 SER A O 1
ATOM 6263 N N . PRO A 1 781 ? -4.341 -2.662 49.991 1.00 43.84 781 PRO A N 1
ATOM 6264 C CA . PRO A 1 781 ? -3.646 -1.860 48.965 1.00 43.84 781 PRO A CA 1
ATOM 6265 C C . PRO A 1 781 ? -3.204 -2.595 47.686 1.00 43.84 781 PRO A C 1
ATOM 6267 O O . PRO A 1 781 ? -2.789 -1.935 46.738 1.00 43.84 781 PRO A O 1
ATOM 6270 N N . ASP A 1 782 ? -3.282 -3.928 47.644 1.00 44.47 782 ASP A N 1
ATOM 6271 C CA . ASP A 1 782 ? -2.648 -4.750 46.598 1.00 44.47 782 ASP A CA 1
ATOM 6272 C C . ASP A 1 782 ? -3.620 -5.296 45.527 1.00 44.47 782 ASP A C 1
ATOM 6274 O O . ASP A 1 782 ? -3.257 -6.168 44.741 1.00 44.47 782 ASP A O 1
ATOM 6278 N N . SER A 1 783 ? -4.860 -4.795 45.449 1.00 47.78 783 SER A N 1
ATOM 6279 C CA . SER A 1 783 ? -5.851 -5.240 44.449 1.00 47.78 783 SER A CA 1
ATOM 6280 C C . SER A 1 783 ? -6.569 -4.064 43.784 1.00 47.78 783 SER A C 1
ATOM 6282 O O . SER A 1 783 ? -6.808 -3.044 44.427 1.00 47.78 783 SER A O 1
ATOM 6284 N N . TRP A 1 784 ? -6.906 -4.204 42.495 1.00 51.69 784 TRP A N 1
ATOM 6285 C CA . TRP A 1 784 ? -7.746 -3.259 41.747 1.00 51.69 784 TRP A CA 1
ATOM 6286 C C . TRP A 1 784 ? -8.963 -2.850 42.590 1.00 51.69 784 TRP A C 1
ATOM 6288 O O . TRP A 1 784 ? -9.772 -3.701 42.947 1.00 51.69 784 TRP A O 1
ATOM 6298 N N . HIS A 1 785 ? -9.081 -1.566 42.942 1.00 65.56 785 HIS A N 1
ATOM 6299 C CA . HIS A 1 785 ? -10.181 -1.075 43.776 1.00 65.56 785 HIS A CA 1
ATOM 6300 C C . HIS A 1 785 ? -11.445 -0.873 42.928 1.00 65.56 785 HIS A C 1
ATOM 6302 O O . HIS A 1 785 ? -11.447 0.046 42.101 1.00 65.56 785 HIS A O 1
ATOM 6308 N N . PRO A 1 786 ? -12.522 -1.655 43.137 1.00 71.88 786 PRO A N 1
ATOM 6309 C CA . PRO A 1 786 ? -13.743 -1.502 42.360 1.00 71.88 786 PRO A CA 1
ATOM 6310 C C . PRO A 1 786 ? -14.421 -0.156 42.657 1.00 71.88 786 PRO A C 1
ATOM 6312 O O . PRO A 1 786 ? -14.387 0.341 43.793 1.00 71.88 786 PRO A O 1
ATOM 6315 N N . MET A 1 787 ? -15.019 0.439 41.631 1.00 80.31 787 MET A N 1
ATOM 6316 C CA . MET A 1 787 ? -15.814 1.662 41.709 1.00 80.31 787 MET A CA 1
ATOM 6317 C C . MET A 1 787 ? -17.288 1.292 41.792 1.00 80.31 787 MET A C 1
ATOM 6319 O O . MET A 1 787 ? -17.742 0.475 41.002 1.00 80.31 787 MET A O 1
ATOM 6323 N N . TYR A 1 788 ? -18.002 1.894 42.740 1.00 82.94 788 TYR A N 1
ATOM 6324 C CA . TYR A 1 788 ? -19.404 1.611 43.044 1.00 82.94 788 TYR A CA 1
ATOM 6325 C C . TYR A 1 788 ? -20.269 2.845 42.777 1.00 82.94 788 TYR A C 1
ATOM 6327 O O . TYR A 1 788 ? -19.795 3.959 43.020 1.00 82.94 788 TYR A O 1
ATOM 6335 N N . PRO A 1 789 ? -21.522 2.678 42.336 1.00 84.94 789 PRO A N 1
ATOM 6336 C CA . PRO A 1 789 ? -22.456 3.776 42.127 1.00 84.94 789 PRO A CA 1
ATOM 6337 C C . PRO A 1 789 ? -22.854 4.450 43.448 1.00 84.94 789 PRO A C 1
ATOM 6339 O O . PRO A 1 789 ? -22.939 3.820 44.501 1.00 84.94 789 PRO A O 1
ATOM 6342 N N . VAL A 1 790 ? -23.089 5.761 43.399 1.00 87.56 790 VAL A N 1
ATOM 6343 C CA . VAL A 1 790 ? -23.651 6.544 44.507 1.00 87.56 790 VAL A CA 1
ATOM 6344 C C . VAL A 1 790 ? -25.158 6.637 44.300 1.00 87.56 790 VAL A C 1
ATOM 6346 O O . VAL A 1 790 ? -25.616 7.447 43.495 1.00 87.56 790 VAL A O 1
ATOM 6349 N N . ASP A 1 791 ? -25.914 5.817 45.033 1.00 84.31 791 ASP A N 1
ATOM 6350 C CA . ASP A 1 791 ? -27.357 5.618 44.830 1.00 84.31 791 ASP A CA 1
ATOM 6351 C C . ASP A 1 791 ? -28.151 6.924 44.706 1.00 84.31 791 ASP A C 1
ATOM 6353 O O . ASP A 1 791 ? -28.878 7.099 43.729 1.00 84.31 791 ASP A O 1
ATOM 6357 N N . ASP A 1 792 ? -28.000 7.865 45.643 1.00 86.56 792 ASP A N 1
ATOM 6358 C CA . ASP A 1 792 ? -28.769 9.118 45.628 1.00 86.56 792 ASP A CA 1
ATOM 6359 C C . ASP A 1 792 ? -28.519 9.928 44.347 1.00 86.56 792 ASP A C 1
ATOM 6361 O O . ASP A 1 792 ? -29.459 10.427 43.733 1.00 86.56 792 ASP A O 1
ATOM 6365 N N . VAL A 1 793 ? -27.259 10.006 43.905 1.00 88.50 793 VAL A N 1
ATOM 6366 C CA . VAL A 1 793 ? -26.866 10.763 42.709 1.00 88.50 793 VAL A CA 1
ATOM 6367 C C . VAL A 1 793 ? -27.310 10.033 41.442 1.00 88.50 793 VAL A C 1
ATOM 6369 O O . VAL A 1 793 ? -27.873 10.662 40.553 1.00 88.50 793 VAL A O 1
ATOM 6372 N N . ALA A 1 794 ? -27.121 8.713 41.358 1.00 89.81 794 ALA A N 1
ATOM 6373 C CA . ALA A 1 794 ? -27.577 7.909 40.221 1.00 89.81 794 ALA A CA 1
ATOM 6374 C C . ALA A 1 794 ? -29.104 7.999 40.037 1.00 89.81 794 ALA A C 1
ATOM 6376 O O . ALA A 1 794 ? -29.599 8.168 38.920 1.00 89.81 794 ALA A O 1
ATOM 6377 N N . ASN A 1 795 ? -29.861 7.992 41.139 1.00 92.00 795 ASN A N 1
ATOM 6378 C CA . ASN A 1 795 ? -31.315 8.135 41.110 1.00 92.00 795 ASN A CA 1
ATOM 6379 C C . ASN A 1 795 ? -31.795 9.501 40.602 1.00 92.00 795 ASN A C 1
ATOM 6381 O O . ASN A 1 795 ? -32.894 9.565 40.046 1.00 92.00 795 ASN A O 1
ATOM 6385 N N . GLU A 1 796 ? -31.005 10.573 40.732 1.00 92.44 796 GLU A N 1
ATOM 6386 C CA . GLU A 1 796 ? -31.328 11.860 40.099 1.00 92.44 796 GLU A CA 1
ATOM 6387 C C . GLU A 1 796 ? -31.375 11.723 38.567 1.00 92.44 796 GLU A C 1
ATOM 6389 O O . GLU A 1 796 ? -32.337 12.177 37.943 1.00 92.44 796 GLU A O 1
ATOM 6394 N N . TYR A 1 797 ? -30.398 11.031 37.963 1.00 93.31 797 TYR A N 1
ATOM 6395 C CA . TYR A 1 797 ? -30.377 10.749 36.520 1.00 93.31 797 TYR A CA 1
ATOM 6396 C C . TYR A 1 797 ? -31.530 9.839 36.113 1.00 93.31 797 TYR A C 1
ATOM 6398 O O . TYR A 1 797 ? -32.240 10.139 35.156 1.00 93.31 797 TYR A O 1
ATOM 6406 N N . PHE A 1 798 ? -31.762 8.760 36.862 1.00 93.94 798 PHE A N 1
ATOM 6407 C CA . PHE A 1 798 ? -32.837 7.809 36.574 1.00 93.94 798 PHE A CA 1
ATOM 6408 C C . PHE A 1 798 ? -34.225 8.456 36.654 1.00 93.94 798 PHE A C 1
ATOM 6410 O O . PHE A 1 798 ? -35.093 8.177 35.827 1.00 93.94 798 PHE A O 1
ATOM 6417 N N . THR A 1 799 ? -34.434 9.356 37.618 1.00 94.12 799 THR A N 1
ATOM 6418 C CA . THR A 1 799 ? -35.684 10.115 37.760 1.00 94.12 799 THR A CA 1
ATOM 6419 C C . THR A 1 799 ? -35.859 11.110 36.614 1.00 94.12 799 THR A C 1
ATOM 6421 O O . THR A 1 799 ? -36.953 11.233 36.060 1.00 94.12 799 THR A O 1
ATOM 6424 N N . ALA A 1 800 ? -34.794 11.824 36.238 1.00 92.69 800 ALA A N 1
ATOM 6425 C CA . ALA A 1 800 ? -34.833 12.761 35.120 1.00 92.69 800 ALA A CA 1
ATOM 6426 C C . ALA A 1 800 ? -35.099 12.040 33.785 1.00 92.69 800 ALA A C 1
ATOM 6428 O O . ALA A 1 800 ? -35.932 12.497 33.001 1.00 92.69 800 ALA A O 1
ATOM 6429 N N . ALA A 1 801 ? -34.484 10.873 33.572 1.00 94.50 801 ALA A N 1
ATOM 6430 C CA . ALA A 1 801 ? -34.726 10.010 32.420 1.00 94.50 801 ALA A CA 1
ATOM 6431 C C . ALA A 1 801 ? -36.194 9.560 32.329 1.00 94.50 801 ALA A C 1
ATOM 6433 O O . ALA A 1 801 ? -36.805 9.687 31.268 1.00 94.50 801 ALA A O 1
ATOM 6434 N N . ALA A 1 802 ? -36.804 9.133 33.444 1.00 93.62 802 ALA A N 1
ATOM 6435 C CA . ALA A 1 802 ? -38.224 8.774 33.479 1.00 93.62 802 ALA A CA 1
ATOM 6436 C C . ALA A 1 802 ? -39.120 9.930 33.001 1.00 93.62 802 ALA A C 1
ATOM 6438 O O . ALA A 1 802 ? -40.029 9.730 32.188 1.00 93.62 802 ALA A O 1
ATOM 6439 N N . ARG A 1 803 ? -38.841 11.155 33.472 1.00 92.38 803 ARG A N 1
ATOM 6440 C CA . ARG A 1 803 ? -39.571 12.368 33.070 1.00 92.38 803 ARG A CA 1
ATOM 6441 C C . ARG A 1 803 ? -39.366 12.693 31.593 1.00 92.38 803 ARG A C 1
ATOM 6443 O O . ARG A 1 803 ? -40.345 13.002 30.918 1.00 92.38 803 ARG A O 1
ATOM 6450 N N . CYS A 1 804 ? -38.143 12.569 31.084 1.00 92.81 804 CYS A N 1
ATOM 6451 C CA . CYS A 1 804 ? -37.832 12.743 29.666 1.00 92.81 804 CYS A CA 1
ATOM 6452 C C . CYS A 1 804 ? -38.651 11.783 28.791 1.00 92.81 804 CYS A C 1
ATOM 6454 O O . CYS A 1 804 ? -39.417 12.230 27.935 1.00 92.81 804 CYS A O 1
ATOM 6456 N N . VAL A 1 805 ? -38.608 10.478 29.088 1.00 93.44 805 VAL A N 1
ATOM 6457 C CA . VAL A 1 805 ? -39.348 9.446 28.338 1.00 93.44 805 VAL A CA 1
ATOM 6458 C C . VAL A 1 805 ? -40.849 9.703 28.365 1.00 93.44 805 VAL A C 1
ATOM 6460 O O . VAL A 1 805 ? -41.517 9.527 27.348 1.00 93.44 805 VAL A O 1
ATOM 6463 N N . SER A 1 806 ? -41.397 10.211 29.474 1.00 92.00 806 SER A N 1
ATOM 6464 C CA . SER A 1 806 ? -42.820 10.576 29.561 1.00 92.00 806 SER A CA 1
ATOM 6465 C C . SER A 1 806 ? -43.259 11.621 28.521 1.00 92.00 806 SER A C 1
ATOM 6467 O O . SER A 1 806 ? -44.446 11.740 28.220 1.00 92.00 806 SER A O 1
ATOM 6469 N N . ARG A 1 807 ? -42.308 12.373 27.949 1.00 92.62 807 ARG A N 1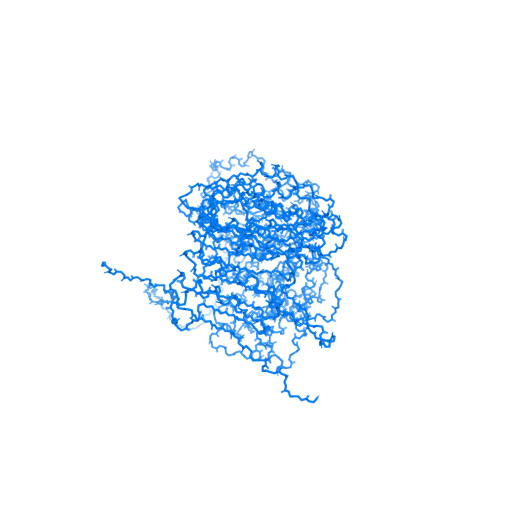
ATOM 6470 C CA . ARG A 1 807 ? -42.522 13.406 26.924 1.00 92.62 807 ARG A CA 1
ATOM 6471 C C . ARG A 1 807 ? -41.920 13.053 25.560 1.00 92.62 807 ARG A C 1
ATOM 6473 O O . ARG A 1 807 ? -41.886 13.916 24.681 1.00 92.62 807 ARG A O 1
ATOM 6480 N N . MET A 1 808 ? -41.504 11.803 25.367 1.00 93.56 808 MET A N 1
ATOM 6481 C CA . MET A 1 808 ? -40.997 11.248 24.110 1.00 93.56 808 MET A CA 1
ATOM 6482 C C . MET A 1 808 ? -42.057 10.330 23.473 1.00 93.56 808 MET A C 1
ATOM 6484 O O . MET A 1 808 ? -42.011 9.123 23.685 1.00 93.56 808 MET A O 1
ATOM 6488 N N . PRO A 1 809 ? -43.017 10.834 22.674 1.00 91.69 809 PRO A N 1
ATOM 6489 C CA . PRO A 1 809 ? -44.110 10.032 22.101 1.00 91.69 809 PRO A CA 1
ATOM 6490 C C . PRO A 1 809 ? -43.671 8.856 21.212 1.00 91.69 809 PRO A C 1
ATOM 6492 O O . PRO A 1 809 ? -44.500 8.014 20.879 1.00 91.69 809 PRO A O 1
ATOM 6495 N N . LYS A 1 810 ? -42.404 8.812 20.785 1.00 92.56 810 LYS A N 1
ATOM 6496 C CA . LYS A 1 810 ? -41.828 7.741 19.959 1.00 92.56 810 LYS A CA 1
ATOM 6497 C C . LYS A 1 810 ? -40.724 6.966 20.685 1.00 92.56 810 LYS A C 1
ATOM 6499 O O . LYS A 1 810 ? -39.925 6.330 20.008 1.00 92.56 810 LYS A O 1
ATOM 6504 N N . ALA A 1 811 ? -40.653 7.050 22.016 1.00 91.75 811 ALA A N 1
ATOM 6505 C CA . ALA A 1 811 ? -39.624 6.381 22.804 1.00 91.75 811 ALA A CA 1
ATOM 6506 C C . ALA A 1 811 ? -39.625 4.871 22.548 1.00 91.75 811 ALA A C 1
ATOM 6508 O O . ALA A 1 811 ? -40.601 4.182 22.837 1.00 91.75 811 ALA A O 1
ATOM 6509 N N . GLU A 1 812 ? -38.509 4.375 22.026 1.00 91.56 812 GLU A N 1
ATOM 6510 C CA . GLU A 1 812 ? -38.272 2.957 21.774 1.00 91.56 812 GLU A CA 1
ATOM 6511 C C . GLU A 1 812 ? -37.229 2.401 22.750 1.00 91.56 812 GLU A C 1
ATOM 6513 O O . GLU A 1 812 ? -37.406 1.289 23.254 1.00 91.56 812 GLU A O 1
ATOM 6518 N N . TYR A 1 813 ? -36.198 3.201 23.050 1.00 93.12 813 TYR A N 1
ATOM 6519 C CA . TYR A 1 813 ? -35.050 2.827 23.870 1.00 93.12 813 TYR A CA 1
ATOM 6520 C C . TYR A 1 813 ? -34.501 4.029 24.659 1.00 93.12 813 TYR A C 1
ATOM 6522 O O . TYR A 1 813 ? -34.387 5.136 24.128 1.00 93.12 813 TYR A O 1
ATOM 6530 N N . LEU A 1 814 ? -34.136 3.828 25.924 1.00 95.19 814 LEU A N 1
ATOM 6531 C CA . LEU A 1 814 ? -33.317 4.768 26.688 1.00 95.19 814 LEU A CA 1
ATOM 6532 C C . LEU A 1 814 ? -32.335 3.998 27.566 1.00 95.19 814 LEU A C 1
ATOM 6534 O O . LEU A 1 814 ? -32.741 3.043 28.225 1.00 95.19 814 LEU A O 1
ATOM 6538 N N . SER A 1 815 ? -31.083 4.444 27.633 1.00 95.19 815 SER A N 1
ATOM 6539 C CA . SER A 1 815 ? -30.092 3.891 28.557 1.00 95.19 815 SER A CA 1
ATOM 6540 C C . SER A 1 815 ? -29.360 4.972 29.351 1.00 95.19 815 SER A C 1
ATOM 6542 O O . SER A 1 815 ? -29.065 6.058 28.848 1.00 95.19 815 SER A O 1
ATOM 6544 N N . VAL A 1 816 ? -29.061 4.658 30.612 1.00 95.69 816 VAL A N 1
ATOM 6545 C CA . VAL A 1 816 ? -28.121 5.403 31.455 1.00 95.69 816 VAL A CA 1
ATOM 6546 C C . VAL A 1 816 ? -27.081 4.420 31.981 1.00 95.69 816 VAL A C 1
ATOM 6548 O O . VAL A 1 816 ? -27.381 3.659 32.900 1.00 95.69 816 VAL A O 1
ATOM 6551 N N . GLU A 1 817 ? -25.884 4.429 31.397 1.00 94.12 817 GLU A N 1
ATOM 6552 C CA . GLU A 1 817 ? -24.762 3.562 31.784 1.00 94.12 817 GLU A CA 1
ATOM 6553 C C . GLU A 1 817 ? -23.777 4.314 32.684 1.00 94.12 817 GLU A C 1
ATOM 6555 O O . GLU A 1 817 ? -23.201 5.334 32.304 1.00 94.12 817 GLU A O 1
ATOM 6560 N N . LEU A 1 818 ? -23.551 3.800 33.888 1.00 90.44 818 LEU A N 1
ATOM 6561 C CA . LEU A 1 818 ? -22.579 4.335 34.831 1.00 90.44 818 LEU A CA 1
ATOM 6562 C C . LEU A 1 818 ? -21.199 3.722 34.568 1.00 90.44 818 LEU A C 1
ATOM 6564 O O . LEU A 1 818 ? -21.066 2.515 34.399 1.00 90.44 818 LEU A O 1
ATOM 6568 N N . LYS A 1 819 ? -20.145 4.544 34.626 1.00 86.44 819 LYS A N 1
ATOM 6569 C CA . LYS A 1 819 ? -18.740 4.102 34.515 1.00 86.44 819 LYS A CA 1
ATOM 6570 C C . LYS A 1 819 ? -18.196 3.494 35.817 1.00 86.44 819 LYS A C 1
ATOM 6572 O O . LYS A 1 819 ? -17.114 3.844 36.290 1.00 86.44 819 LYS A O 1
ATOM 6577 N N . ASP A 1 820 ? -18.979 2.629 36.447 1.00 84.38 820 ASP A N 1
ATOM 6578 C CA . ASP A 1 820 ? -18.554 1.849 37.606 1.00 84.38 820 ASP A CA 1
ATOM 6579 C C . ASP A 1 820 ? -17.832 0.559 37.156 1.00 84.38 820 ASP A C 1
ATOM 6581 O O . ASP A 1 820 ? -17.585 0.344 35.970 1.00 84.38 820 ASP A O 1
ATOM 6585 N N . SER A 1 821 ? -17.422 -0.303 38.090 1.00 82.88 821 SER A N 1
ATOM 6586 C CA . SER A 1 821 ? -16.697 -1.534 37.727 1.00 82.88 821 SER A CA 1
ATOM 6587 C C . SER A 1 821 ? -17.562 -2.624 37.089 1.00 82.88 821 SER A C 1
ATOM 6589 O O . SER A 1 821 ? -17.005 -3.618 36.628 1.00 82.88 821 SER A O 1
ATOM 6591 N N . TRP A 1 822 ? -18.883 -2.446 37.060 1.00 83.38 822 TRP A N 1
ATOM 6592 C CA . TRP A 1 822 ? -19.846 -3.434 36.574 1.00 83.38 822 TRP A CA 1
ATOM 6593 C C . TRP A 1 822 ? -20.660 -2.946 35.371 1.00 83.38 822 TRP A C 1
ATOM 6595 O O . TRP A 1 822 ? -21.554 -3.667 34.936 1.00 83.38 822 TRP A O 1
ATOM 6605 N N . SER A 1 823 ? -20.366 -1.750 34.841 1.00 83.75 823 SER A N 1
ATOM 6606 C CA . SER A 1 823 ? -21.184 -1.075 33.824 1.00 83.75 823 SER A CA 1
ATOM 6607 C C . SER A 1 823 ? -22.665 -1.047 34.217 1.00 83.75 823 SER A C 1
ATOM 6609 O O . SER A 1 823 ? -23.545 -1.440 33.446 1.00 83.75 823 SER A O 1
ATOM 6611 N N . THR A 1 824 ? -22.950 -0.615 35.450 1.00 87.94 824 THR A N 1
ATOM 6612 C CA . THR A 1 824 ? -24.314 -0.510 35.969 1.00 87.94 824 THR A CA 1
ATOM 6613 C C . THR A 1 824 ? -25.151 0.335 35.016 1.00 87.94 824 THR A C 1
ATOM 6615 O O . THR A 1 824 ? -24.878 1.520 34.829 1.00 87.94 824 THR A O 1
ATOM 6618 N N . THR A 1 825 ? -26.182 -0.263 34.426 1.00 89.88 825 THR A N 1
ATOM 6619 C CA . THR A 1 825 ? -26.965 0.352 33.354 1.00 89.88 825 THR A CA 1
ATOM 6620 C C . THR A 1 825 ? -28.451 0.257 33.654 1.00 89.88 825 THR A C 1
ATOM 6622 O O . THR A 1 825 ? -28.988 -0.831 33.857 1.00 89.88 825 THR A O 1
ATOM 6625 N N . LEU A 1 826 ? -29.130 1.405 33.651 1.00 93.44 826 LEU A N 1
ATOM 6626 C CA . LEU A 1 826 ? -30.588 1.460 33.611 1.00 93.44 826 LEU A CA 1
ATOM 6627 C C . LEU A 1 826 ? -31.037 1.508 32.152 1.00 93.44 826 LEU A C 1
ATOM 6629 O O . LEU A 1 826 ? -30.674 2.441 31.440 1.00 93.44 826 LEU A O 1
ATOM 6633 N N . VAL A 1 827 ? -31.857 0.552 31.728 1.00 91.69 827 VAL A N 1
ATOM 6634 C CA . VAL A 1 827 ? -32.397 0.460 30.369 1.00 91.69 827 VAL A CA 1
ATOM 6635 C C . VAL A 1 827 ? -33.917 0.492 30.406 1.00 91.69 827 VAL A C 1
ATOM 6637 O O . VAL A 1 827 ? -34.543 -0.318 31.081 1.00 91.69 827 VAL A O 1
ATOM 6640 N N . PHE A 1 828 ? -34.513 1.393 29.632 1.00 91.00 828 PHE A N 1
ATOM 6641 C CA . PHE A 1 828 ? -35.914 1.344 29.232 1.00 91.00 828 PHE A CA 1
ATOM 6642 C C . PHE A 1 828 ? -35.998 0.869 27.781 1.00 91.00 828 PHE A C 1
ATOM 6644 O O . PHE A 1 828 ? -35.340 1.437 26.909 1.00 91.00 828 PHE A O 1
ATOM 6651 N N . CYS A 1 829 ? -36.811 -0.149 27.501 1.00 85.25 829 CYS A N 1
ATOM 6652 C CA . CYS A 1 829 ? -36.964 -0.692 26.153 1.00 85.25 829 CYS A CA 1
ATOM 6653 C C . CYS A 1 829 ? -38.412 -1.116 25.893 1.00 85.25 829 CYS A C 1
ATOM 6655 O O . CYS A 1 829 ? -39.050 -1.759 26.723 1.00 85.25 829 CYS A O 1
ATOM 6657 N N . THR A 1 830 ? -38.927 -0.778 24.712 1.00 78.38 830 THR A N 1
ATOM 6658 C CA . THR A 1 830 ? -40.277 -1.176 24.262 1.00 78.38 830 THR A CA 1
ATOM 6659 C C . THR A 1 830 ? -40.254 -2.268 23.186 1.00 78.38 830 THR A C 1
ATOM 6661 O O . THR A 1 830 ? -41.306 -2.746 22.762 1.00 78.38 830 THR A O 1
ATOM 6664 N N . GLY A 1 831 ? -39.061 -2.646 22.713 1.00 61.28 831 GLY A N 1
ATOM 6665 C CA . GLY A 1 831 ? -38.848 -3.300 21.425 1.00 61.28 831 GLY A CA 1
ATOM 6666 C C . GLY A 1 831 ? -38.160 -4.661 21.482 1.00 61.28 831 GLY A C 1
ATOM 6667 O O . GLY A 1 831 ? -37.281 -4.899 20.660 1.00 61.28 831 GLY A O 1
ATOM 6668 N N . TYR A 1 832 ? -38.560 -5.572 22.373 1.00 57.69 832 TYR A N 1
ATOM 6669 C CA . TYR A 1 832 ? -38.235 -6.996 22.207 1.00 57.69 832 TYR A CA 1
ATOM 6670 C C . TYR A 1 832 ? -39.359 -7.689 21.414 1.00 57.69 832 TYR A C 1
ATOM 6672 O O . TYR A 1 832 ? -40.315 -8.189 22.001 1.00 57.69 832 TYR A O 1
ATOM 6680 N N . PRO A 1 833 ? -39.303 -7.740 20.065 1.00 45.72 833 PRO A N 1
ATOM 6681 C CA . PRO A 1 833 ? -40.377 -8.310 19.246 1.00 45.72 833 PRO A CA 1
ATOM 6682 C C . PRO A 1 833 ? -40.593 -9.820 19.442 1.00 45.72 833 PRO A C 1
ATOM 6684 O O . PRO A 1 833 ? -41.569 -10.352 18.917 1.00 45.72 833 PRO A O 1
ATOM 6687 N N . ASN A 1 834 ? -39.706 -10.510 20.169 1.00 47.06 834 ASN A N 1
ATOM 6688 C CA . ASN A 1 834 ? -39.718 -11.966 20.326 1.00 47.06 834 ASN A CA 1
ATOM 6689 C C . ASN A 1 834 ? -39.963 -12.453 21.765 1.00 47.06 834 ASN A C 1
ATOM 6691 O O . ASN A 1 834 ? -40.048 -13.666 21.944 1.00 47.06 834 ASN A O 1
ATOM 6695 N N . ASP A 1 835 ? -40.095 -11.564 22.757 1.00 56.59 835 ASP A N 1
ATOM 6696 C CA . ASP A 1 835 ? -40.330 -11.971 24.147 1.00 56.59 835 ASP A CA 1
ATOM 6697 C C . ASP A 1 835 ? -41.271 -10.988 24.882 1.00 56.59 835 ASP A C 1
ATOM 6699 O O . ASP A 1 835 ? -40.848 -9.903 25.280 1.00 56.59 835 ASP A O 1
ATOM 6703 N N . PRO A 1 836 ? -42.572 -11.311 25.024 1.00 57.78 836 PRO A N 1
ATOM 6704 C CA . PRO A 1 836 ? -43.534 -10.480 25.750 1.00 57.78 836 PRO A CA 1
ATOM 6705 C C . PRO A 1 836 ? -43.330 -10.487 27.276 1.00 57.78 836 PRO A C 1
ATOM 6707 O O . PRO A 1 836 ? -44.033 -9.742 27.964 1.00 57.78 836 PRO A O 1
ATOM 6710 N N . ASP A 1 837 ? -42.413 -11.314 27.795 1.00 63.88 837 ASP A N 1
ATOM 6711 C CA . ASP A 1 837 ? -42.090 -11.408 29.220 1.00 63.88 837 ASP A CA 1
ATOM 6712 C C . ASP A 1 837 ? -40.861 -10.557 29.617 1.00 63.88 837 ASP A C 1
ATOM 6714 O O . ASP A 1 837 ? -40.589 -10.413 30.812 1.00 63.88 837 ASP A O 1
ATOM 6718 N N . GLU A 1 838 ? -40.161 -9.926 28.660 1.00 72.94 838 GLU A N 1
ATOM 6719 C CA . GLU A 1 838 ? -39.057 -8.994 28.952 1.00 72.94 838 GLU A CA 1
ATOM 6720 C C . GLU A 1 838 ? -39.561 -7.749 29.721 1.00 72.94 838 GLU A C 1
ATOM 6722 O O . GLU A 1 838 ? -40.592 -7.150 29.377 1.00 72.94 838 GLU A O 1
ATOM 6727 N N . PRO A 1 839 ? -38.852 -7.323 30.779 1.00 80.12 839 PRO A N 1
ATOM 6728 C CA . PRO A 1 839 ? -39.214 -6.149 31.558 1.00 80.12 839 PRO A CA 1
ATOM 6729 C C . PRO A 1 839 ? -39.028 -4.863 30.741 1.00 80.12 839 PRO A C 1
ATOM 6731 O O . PRO A 1 839 ? -38.019 -4.678 30.065 1.00 80.12 839 PRO A O 1
ATOM 6734 N N . ILE A 1 840 ? -39.971 -3.920 30.850 1.00 87.00 840 ILE A N 1
ATOM 6735 C CA . ILE A 1 840 ? -39.851 -2.624 30.154 1.00 87.00 840 ILE A CA 1
ATOM 6736 C C . ILE A 1 840 ? -38.742 -1.741 30.741 1.00 87.00 840 ILE A C 1
ATOM 6738 O O . ILE A 1 840 ? -38.309 -0.788 30.095 1.00 87.00 840 ILE A O 1
ATOM 6742 N N . LEU A 1 841 ? -38.329 -2.029 31.980 1.00 90.56 841 LEU A N 1
ATOM 6743 C CA . LEU A 1 841 ? -37.254 -1.359 32.696 1.00 90.56 841 LEU A CA 1
ATOM 6744 C C . LEU A 1 841 ? -36.324 -2.412 33.309 1.00 90.56 841 LEU A C 1
ATOM 6746 O O . LEU A 1 841 ? -36.760 -3.219 34.127 1.00 90.56 841 LEU A O 1
ATOM 6750 N N . ARG A 1 842 ? -35.042 -2.384 32.957 1.00 89.69 842 ARG A N 1
ATOM 6751 C CA . ARG A 1 842 ? -34.013 -3.254 33.534 1.00 89.69 842 ARG A CA 1
ATOM 6752 C C . ARG A 1 842 ? -32.939 -2.400 34.196 1.00 89.69 842 ARG A C 1
ATOM 6754 O O . ARG A 1 842 ? -32.491 -1.417 33.611 1.00 89.69 842 ARG A O 1
ATOM 6761 N N . LEU A 1 843 ? -32.532 -2.767 35.405 1.00 88.69 843 LEU A N 1
ATOM 6762 C CA . LEU A 1 843 ? -31.298 -2.287 36.017 1.00 88.69 843 LEU A CA 1
ATOM 6763 C C . LEU A 1 843 ? -30.318 -3.458 36.074 1.00 88.69 843 LEU A C 1
ATOM 6765 O O . LEU A 1 843 ? -30.510 -4.379 36.863 1.00 88.69 843 LEU A O 1
ATOM 6769 N N . SER A 1 844 ? -29.295 -3.418 35.229 1.00 85.69 844 SER A N 1
ATOM 6770 C CA . SER A 1 844 ? -28.267 -4.456 35.134 1.00 85.69 844 SER A CA 1
ATOM 6771 C C . SER A 1 844 ? -26.942 -3.981 35.730 1.00 85.69 844 SER A C 1
ATOM 6773 O O . SER A 1 844 ? -26.629 -2.794 35.639 1.00 85.69 844 SER A O 1
ATOM 6775 N N . GLY A 1 845 ? -26.145 -4.899 36.285 1.00 70.38 845 GLY A N 1
ATOM 6776 C CA . GLY A 1 845 ? -24.786 -4.649 36.790 1.00 70.38 845 GLY A CA 1
ATOM 6777 C C . GLY A 1 845 ? -24.607 -4.978 38.279 1.00 70.38 845 GLY A C 1
ATOM 6778 O O . GLY A 1 845 ? -25.361 -4.517 39.132 1.00 70.38 845 GLY A O 1
ATOM 6779 N N . GLY A 1 846 ? -23.563 -5.746 38.614 1.00 64.31 846 GLY A N 1
ATOM 6780 C CA . GLY A 1 846 ? -23.256 -6.227 39.973 1.00 64.31 846 GLY A CA 1
ATOM 6781 C C . GLY A 1 846 ? -22.780 -5.173 40.991 1.00 64.31 846 GLY A C 1
ATOM 6782 O O . GLY A 1 846 ? -22.303 -5.530 42.069 1.00 64.31 846 GLY A O 1
ATOM 6783 N N . GLY A 1 847 ? -22.894 -3.875 40.686 1.00 64.31 847 GLY A N 1
ATOM 6784 C CA . GLY A 1 847 ? -22.420 -2.773 41.536 1.00 64.31 847 GLY A CA 1
ATOM 6785 C C . GLY A 1 847 ? -23.303 -2.449 42.744 1.00 64.31 847 GLY A C 1
ATOM 6786 O O . GLY A 1 847 ? -22.923 -1.622 43.575 1.00 64.31 847 GLY A O 1
ATOM 6787 N N . GLY A 1 848 ? -24.467 -3.096 42.871 1.00 69.12 848 GLY A N 1
ATOM 6788 C CA . GLY A 1 848 ? -25.376 -2.935 44.009 1.00 69.12 848 GLY A CA 1
ATOM 6789 C C . GLY A 1 848 ? -26.202 -1.644 44.006 1.00 69.12 848 GLY A C 1
ATOM 6790 O O . GLY A 1 848 ? -26.732 -1.285 45.060 1.00 69.12 848 GLY A O 1
ATOM 6791 N N . ALA A 1 849 ? -26.316 -0.959 42.859 1.00 78.12 849 ALA A N 1
ATOM 6792 C CA . ALA A 1 849 ? -27.177 0.214 42.706 1.00 78.12 849 ALA A CA 1
ATOM 6793 C C . ALA A 1 849 ? -28.641 -0.113 43.013 1.00 78.12 849 ALA A C 1
ATOM 6795 O O . ALA A 1 849 ? -29.152 -1.161 42.615 1.00 78.12 849 ALA A O 1
ATOM 6796 N N . LYS A 1 850 ? -29.346 0.814 43.665 1.00 85.06 850 LYS A N 1
ATOM 6797 C CA . LYS A 1 850 ? -30.773 0.651 43.984 1.00 85.06 850 LYS A CA 1
ATOM 6798 C C . LYS A 1 850 ? -31.626 1.731 43.349 1.00 85.06 850 LYS A C 1
ATOM 6800 O O . LYS A 1 850 ? -31.282 2.907 43.378 1.00 85.06 850 LYS A O 1
ATOM 6805 N N . ILE A 1 851 ? -32.799 1.346 42.854 1.00 86.88 851 ILE A N 1
ATOM 6806 C CA . ILE A 1 851 ? -33.832 2.296 42.431 1.00 86.88 851 ILE A CA 1
ATOM 6807 C C . ILE A 1 851 ? -34.591 2.778 43.671 1.00 86.88 851 ILE A C 1
ATOM 6809 O O . ILE A 1 851 ? -35.133 1.984 44.439 1.00 86.88 851 ILE A O 1
ATOM 6813 N N . SER A 1 852 ? -34.632 4.094 43.882 1.00 90.56 852 SER A N 1
ATOM 6814 C CA . SER A 1 852 ? -35.403 4.701 44.967 1.00 90.56 852 SER A CA 1
ATOM 6815 C C . SER A 1 852 ? -36.909 4.570 44.706 1.00 90.56 852 SER A C 1
ATOM 6817 O O . SER A 1 852 ? -37.359 4.611 43.560 1.00 90.56 852 SER A O 1
ATOM 6819 N N . GLY A 1 853 ? -37.727 4.511 45.762 1.00 87.12 853 GLY A N 1
ATOM 6820 C CA . GLY A 1 853 ? -39.189 4.461 45.602 1.00 87.12 853 GLY A CA 1
ATOM 6821 C C . GLY A 1 853 ? -39.776 5.685 44.878 1.00 87.12 853 GLY A C 1
ATOM 6822 O O . GLY A 1 853 ? -40.827 5.587 44.246 1.00 87.12 853 GLY A O 1
ATOM 6823 N N . GLY A 1 854 ? -39.095 6.838 44.930 1.00 89.31 854 GLY A N 1
ATOM 6824 C CA . GLY A 1 854 ? -39.460 8.023 44.147 1.00 89.31 854 GLY A CA 1
ATOM 6825 C C . GLY A 1 854 ? -39.205 7.831 42.651 1.00 89.31 854 GLY A C 1
ATOM 6826 O O . GLY A 1 854 ? -40.081 8.118 41.838 1.00 89.31 854 GLY A O 1
ATOM 6827 N N . THR A 1 855 ? -38.043 7.275 42.305 1.00 92.06 855 THR A N 1
ATOM 6828 C CA . THR A 1 855 ? -37.647 6.941 40.931 1.00 92.06 855 THR A CA 1
ATOM 6829 C C . THR A 1 855 ? -38.586 5.899 40.318 1.00 92.06 855 THR A C 1
ATOM 6831 O O . THR A 1 855 ? -39.080 6.087 39.208 1.00 92.06 855 THR A O 1
ATOM 6834 N N . GLU A 1 856 ? -38.901 4.826 41.055 1.00 92.50 856 GLU A N 1
ATOM 6835 C CA . GLU A 1 856 ? -39.827 3.777 40.598 1.00 92.50 856 GLU A CA 1
ATOM 6836 C C . GLU A 1 856 ? -41.230 4.343 40.326 1.00 92.50 856 GLU A C 1
ATOM 6838 O O . GLU A 1 856 ? -41.868 4.012 39.325 1.00 92.50 856 GLU A O 1
ATOM 6843 N N . LYS A 1 857 ? -41.713 5.243 41.195 1.00 92.75 857 LYS A N 1
ATOM 6844 C CA . LYS A 1 857 ? -43.016 5.897 41.027 1.00 92.75 857 LYS A CA 1
ATOM 6845 C C . LYS A 1 857 ? -43.085 6.721 39.740 1.00 92.75 857 LYS A C 1
ATOM 6847 O O . LYS A 1 857 ? -44.118 6.695 39.069 1.00 92.75 857 LYS A O 1
ATOM 6852 N N . GLU A 1 858 ? -42.019 7.439 39.394 1.00 93.25 858 GLU A N 1
ATOM 6853 C CA . GLU A 1 858 ? -41.961 8.193 38.137 1.00 93.25 858 GLU A CA 1
ATOM 6854 C C . GLU A 1 858 ? -41.944 7.258 36.922 1.00 93.25 858 GLU A C 1
ATOM 6856 O O . GLU A 1 858 ? -42.724 7.467 35.997 1.00 93.25 858 GLU A O 1
ATOM 6861 N N . TRP A 1 859 ? -41.165 6.172 36.940 1.00 94.44 859 TRP A N 1
ATOM 6862 C CA . TRP A 1 859 ? -41.176 5.195 35.842 1.00 94.44 859 TRP A CA 1
ATOM 6863 C C . TRP A 1 859 ? -42.524 4.491 35.665 1.00 94.44 859 TRP A C 1
ATOM 6865 O O . TRP A 1 859 ? -42.958 4.271 34.534 1.00 94.44 859 TRP A O 1
ATOM 6875 N N . ARG A 1 860 ? -43.234 4.193 36.759 1.00 93.38 860 ARG A N 1
ATOM 6876 C CA . ARG A 1 860 ? -44.596 3.642 36.705 1.00 93.38 860 ARG A CA 1
ATOM 6877 C C . ARG A 1 860 ? -45.561 4.600 36.006 1.00 93.38 860 ARG A C 1
ATOM 6879 O O . ARG A 1 860 ? -46.309 4.179 35.128 1.00 93.38 860 ARG A O 1
ATOM 6886 N N . LYS A 1 861 ? -45.491 5.892 36.337 1.00 92.69 861 LYS A N 1
ATOM 6887 C CA . LYS A 1 861 ? -46.258 6.949 35.661 1.00 92.69 861 LYS A CA 1
ATOM 6888 C C . LYS A 1 861 ? -45.881 7.059 34.179 1.00 92.69 861 LYS A C 1
ATOM 6890 O O . LYS A 1 861 ? -46.757 7.216 33.334 1.00 92.69 861 LYS A O 1
ATOM 6895 N N . THR A 1 862 ? -44.597 6.955 33.848 1.00 92.44 862 THR A N 1
ATOM 6896 C CA . THR A 1 862 ? -44.116 6.970 32.460 1.00 92.44 862 THR A CA 1
ATOM 6897 C C . THR A 1 862 ? -44.641 5.780 31.656 1.00 92.44 862 THR A C 1
ATOM 6899 O O . THR A 1 862 ? -45.098 5.968 30.530 1.00 92.44 862 THR A O 1
ATOM 6902 N N . ALA A 1 863 ? -44.655 4.576 32.233 1.00 90.19 863 ALA A N 1
ATOM 6903 C CA . ALA A 1 863 ? -45.234 3.394 31.596 1.00 90.19 863 ALA A CA 1
ATOM 6904 C C . ALA A 1 863 ? -46.736 3.569 31.315 1.00 90.19 863 ALA A C 1
ATOM 6906 O O . ALA A 1 863 ? -47.193 3.261 30.216 1.00 90.19 863 ALA A O 1
ATOM 6907 N N . GLU A 1 864 ? -47.489 4.136 32.266 1.00 90.94 864 GLU A N 1
ATOM 6908 C CA . GLU A 1 864 ? -48.913 4.457 32.086 1.00 90.94 864 GLU A CA 1
ATOM 6909 C C . GLU A 1 864 ? -49.145 5.436 30.924 1.00 90.94 864 GLU A C 1
ATOM 6911 O O . GLU A 1 864 ? -50.038 5.212 30.108 1.00 90.94 864 GLU A O 1
ATOM 6916 N N . ILE A 1 865 ? -48.319 6.484 30.801 1.00 91.12 865 ILE A N 1
ATOM 6917 C CA . ILE A 1 865 ? -48.402 7.470 29.706 1.00 91.12 865 ILE A CA 1
ATOM 6918 C C . ILE A 1 865 ? -48.214 6.806 28.333 1.00 91.12 865 ILE A C 1
ATOM 6920 O O . ILE A 1 865 ? -48.902 7.164 27.375 1.00 91.12 865 ILE A O 1
ATOM 6924 N N . HIS A 1 866 ? -47.332 5.810 28.246 1.00 88.25 866 HIS A N 1
ATOM 6925 C CA . HIS A 1 866 ? -47.070 5.042 27.024 1.00 88.25 866 HIS A CA 1
ATOM 6926 C C . HIS A 1 866 ? -48.028 3.865 26.803 1.00 88.25 866 HIS A C 1
ATOM 6928 O O . HIS A 1 866 ? -47.887 3.136 25.824 1.00 88.25 866 HIS A O 1
ATOM 6934 N N . ASN A 1 867 ? -49.036 3.687 27.666 1.00 88.75 867 ASN A N 1
ATOM 6935 C CA . ASN A 1 867 ? -49.952 2.538 27.665 1.00 88.75 867 ASN A CA 1
ATOM 6936 C C . ASN A 1 867 ? -49.231 1.179 27.784 1.00 88.75 867 ASN A C 1
ATOM 6938 O O . ASN A 1 867 ? -49.676 0.175 27.225 1.00 88.75 867 ASN A O 1
ATOM 6942 N N . LEU A 1 868 ? -48.120 1.143 28.522 1.00 86.44 868 LEU A N 1
ATOM 6943 C CA . LEU A 1 868 ? -47.328 -0.054 28.788 1.00 86.44 868 LEU A CA 1
ATOM 6944 C C . LEU A 1 868 ? -47.659 -0.623 30.172 1.00 86.44 868 LEU A C 1
ATOM 6946 O O . LEU A 1 868 ? -47.931 0.108 31.127 1.00 86.44 868 LEU A O 1
ATOM 6950 N N . LYS A 1 869 ? -47.597 -1.950 30.309 1.00 84.81 869 LYS A N 1
ATOM 6951 C CA . LYS A 1 869 ? -47.660 -2.602 31.621 1.00 84.81 869 LYS A CA 1
ATOM 6952 C C . LYS A 1 869 ? -46.300 -2.453 32.297 1.00 84.81 869 LYS A C 1
ATOM 6954 O O . LYS A 1 869 ? -45.307 -2.934 31.769 1.00 84.81 869 LYS A O 1
ATOM 6959 N N . PHE A 1 870 ? -46.265 -1.829 33.473 1.00 87.12 870 PHE A N 1
ATOM 6960 C CA . PHE A 1 870 ? -45.023 -1.688 34.229 1.00 87.12 870 PHE A CA 1
ATOM 6961 C C . PHE A 1 870 ? -44.493 -3.052 34.700 1.00 87.12 870 PHE A C 1
ATOM 6963 O O . PHE A 1 870 ? -45.162 -3.755 35.464 1.00 87.12 870 PHE A O 1
ATOM 6970 N N . SER A 1 871 ? -43.289 -3.389 34.253 1.00 87.31 871 SER A N 1
ATOM 6971 C CA . SER A 1 871 ? -42.468 -4.524 34.671 1.00 87.31 871 SER A CA 1
ATOM 6972 C C . SER A 1 871 ? -41.033 -4.033 34.852 1.00 87.31 871 SER A C 1
ATOM 6974 O O . SER A 1 871 ? -40.538 -3.246 34.045 1.00 87.31 871 SER A O 1
ATOM 6976 N N . MET A 1 872 ? -40.393 -4.451 35.940 1.00 87.44 872 MET A N 1
ATOM 6977 C CA . MET A 1 872 ? -39.039 -4.033 36.279 1.00 87.44 872 MET A CA 1
ATOM 6978 C C . MET A 1 872 ? -38.230 -5.240 36.731 1.00 87.44 872 MET A C 1
ATOM 6980 O O . MET A 1 872 ? -38.701 -6.003 37.574 1.00 87.44 872 MET A O 1
ATOM 6984 N N . GLU A 1 873 ? -37.032 -5.380 36.183 1.00 86.25 873 GLU A N 1
ATOM 6985 C CA . GLU A 1 873 ? -36.039 -6.370 36.594 1.00 86.25 873 GLU A CA 1
ATOM 6986 C C . GLU A 1 873 ? -34.808 -5.648 37.127 1.00 86.25 873 GLU A C 1
ATOM 6988 O O . GLU A 1 873 ? -34.396 -4.610 36.603 1.00 86.25 873 GLU A O 1
ATOM 6993 N N . VAL A 1 874 ? -34.246 -6.189 38.199 1.00 82.75 874 VAL A N 1
ATOM 6994 C CA . VAL A 1 874 ? -32.972 -5.751 38.754 1.00 82.75 874 VAL A CA 1
ATOM 6995 C C . VAL A 1 874 ? -32.102 -6.995 38.786 1.00 82.75 874 VAL A C 1
ATOM 6997 O O . VAL A 1 874 ? -32.444 -7.943 39.493 1.00 82.75 874 VAL A O 1
ATOM 7000 N N . ASP A 1 875 ? -31.032 -7.010 37.993 1.00 73.88 875 ASP A N 1
ATOM 7001 C CA . ASP A 1 875 ? -30.111 -8.142 37.957 1.00 73.88 875 ASP A CA 1
ATOM 7002 C C . ASP A 1 875 ? -29.342 -8.181 39.279 1.00 73.88 875 ASP A C 1
ATOM 7004 O O . ASP A 1 875 ? -28.396 -7.424 39.506 1.00 73.88 875 ASP A O 1
ATOM 7008 N N . GLU A 1 876 ? -29.750 -9.073 40.175 1.00 57.88 876 GLU A N 1
ATOM 7009 C CA . GLU A 1 876 ? -28.922 -9.463 41.306 1.00 57.88 876 GLU A CA 1
ATOM 7010 C C . GLU A 1 876 ? -27.881 -10.462 40.785 1.00 57.88 876 GLU A C 1
ATOM 7012 O O . GLU A 1 876 ? -28.090 -11.674 40.831 1.00 57.88 876 GLU A O 1
ATOM 7017 N N . GLU A 1 877 ? -26.743 -9.982 40.268 1.00 49.50 877 GLU A N 1
ATOM 7018 C CA . GLU A 1 877 ? -25.555 -10.840 40.245 1.00 49.50 877 GLU A CA 1
ATOM 7019 C C . GLU A 1 877 ? -25.197 -11.140 41.707 1.00 49.50 877 GLU A C 1
ATOM 7021 O O . GLU A 1 877 ? -24.518 -10.365 42.386 1.00 49.50 877 GLU A O 1
ATOM 7026 N N . GLU A 1 878 ? -25.714 -12.262 42.223 1.00 41.50 878 GLU A N 1
ATOM 7027 C CA . GLU A 1 878 ? -25.222 -12.862 43.453 1.00 41.50 878 GLU A CA 1
ATOM 7028 C C . GLU A 1 878 ? -23.704 -12.947 43.336 1.00 41.50 878 GLU A C 1
ATOM 7030 O O . GLU A 1 878 ? -23.159 -13.570 42.425 1.00 41.50 878 GLU A O 1
ATOM 7035 N N . ASN A 1 879 ? -23.030 -12.318 44.290 1.00 41.78 879 ASN A N 1
ATOM 7036 C CA . ASN A 1 879 ? -21.595 -12.367 44.495 1.00 41.78 879 ASN A CA 1
ATOM 7037 C C . ASN A 1 879 ? -21.193 -13.816 44.860 1.00 41.78 879 ASN A C 1
ATOM 7039 O O . ASN A 1 879 ? -20.871 -14.123 46.008 1.00 41.78 879 ASN A O 1
ATOM 7043 N N . GLN A 1 880 ? -21.284 -14.753 43.911 1.00 34.88 880 GLN A N 1
ATOM 7044 C CA . GLN A 1 880 ? -20.890 -16.145 44.088 1.00 34.88 880 GLN A CA 1
ATOM 7045 C C . GLN A 1 880 ? -19.370 -16.230 44.016 1.00 34.88 880 GLN A C 1
ATOM 7047 O O . GLN A 1 880 ? -18.773 -16.529 42.986 1.00 34.88 880 GLN A O 1
ATOM 7052 N N . GLY A 1 881 ? -18.745 -15.959 45.158 1.00 38.50 881 GLY A N 1
ATOM 7053 C CA . GLY A 1 881 ? -17.334 -16.226 45.382 1.00 38.50 881 GLY A CA 1
ATOM 7054 C C . GLY A 1 881 ? -16.648 -15.109 46.141 1.00 38.50 881 GLY A C 1
ATOM 7055 O O . GLY A 1 881 ? -15.931 -14.324 45.541 1.00 38.50 881 GLY A O 1
ATOM 7056 N N . ILE A 1 882 ? -16.880 -15.035 47.450 1.00 37.28 882 ILE A N 1
ATOM 7057 C CA . ILE A 1 882 ? -15.874 -14.979 48.528 1.00 37.28 882 ILE A CA 1
ATOM 7058 C C . ILE A 1 882 ? -16.700 -14.897 49.817 1.00 37.28 882 ILE A C 1
ATOM 7060 O O . ILE A 1 882 ? -16.928 -13.834 50.375 1.00 37.28 882 ILE A O 1
ATOM 7064 N N . ASP A 1 883 ? -17.202 -16.051 50.232 1.00 41.47 883 ASP A N 1
ATOM 7065 C CA . ASP A 1 883 ? -17.493 -16.361 51.628 1.00 41.47 883 ASP A CA 1
ATOM 7066 C C . ASP A 1 883 ? -17.240 -17.861 51.765 1.00 41.47 883 ASP A C 1
ATOM 7068 O O . ASP A 1 883 ? -18.107 -18.685 51.481 1.00 41.47 883 ASP A O 1
ATOM 7072 N N . ASN A 1 884 ? -15.975 -18.197 52.031 1.00 35.31 884 ASN A N 1
ATOM 7073 C CA . ASN A 1 884 ? -15.507 -19.362 52.789 1.00 35.31 884 ASN A CA 1
ATOM 7074 C C . ASN A 1 884 ? -13.991 -19.500 52.603 1.00 35.31 884 ASN A C 1
ATOM 7076 O O . ASN A 1 884 ? -13.534 -20.083 51.627 1.00 35.31 884 ASN A O 1
ATOM 7080 N N . GLU A 1 885 ? -13.219 -18.931 53.527 1.00 34.25 885 GLU A N 1
ATOM 7081 C CA . GLU A 1 885 ? -12.316 -19.679 54.419 1.00 34.25 885 GLU A CA 1
ATOM 7082 C C . GLU A 1 885 ? -11.400 -18.701 55.175 1.00 34.25 885 GLU A C 1
ATOM 7084 O O . GLU A 1 885 ? -10.558 -18.038 54.578 1.00 34.25 885 GLU A O 1
ATOM 7089 N N . SER A 1 886 ? -11.611 -18.670 56.501 1.00 33.09 886 SER A N 1
ATOM 7090 C CA . SER A 1 886 ? -10.700 -18.292 57.605 1.00 33.09 886 SER A CA 1
ATOM 7091 C C . SER A 1 886 ? -9.938 -16.967 57.568 1.00 33.09 886 SER A C 1
ATOM 7093 O O . SER A 1 886 ? -8.959 -16.860 56.798 1.00 33.09 886 SER A O 1
#